Protein AF-0000000084627340 (afdb_homodimer)

Radius of gyration: 39.3 Å; Cα contacts (8 Å, |Δi|>4): 1756; chains: 2; bounding box: 66×119×95 Å

Secondary structure (DSSP, 8-state):
-----HHHHHHHHHHTTT-HHHHHHHHTT-HHHHHHHHHHHTT-GGGS---HHHHHHHHHHHHHTS-HHHHHHHHHTT-------TT----SS-GGGG--EEEHHHHHHHHTTT-SSHHHHHHHHHHHHHHHHHH-S---EEE-TT--S-GGGSTTHHHHHTT--EEEEETTS-HHHHHHHHHH-----EEEEEE--SS--HHHHHHHHH-S---EEEEEE--GGGGGGTTS--TTHHHHHHHHTTTTT--EEEEE--TT----HHHHHHTT-TT-SEEEEE----S-THHHHHHHT--BTT--EEEEE-GGGHHHHHHHHHTB-S---EEEE---S---TTHHHHHHHHHHHHHHH-TT--EEEEEEE--HHHHHHHHHHHHH-TT--EEEEEEE--S---HHHHHHHHHHHHHHHHHH--TT--EEEE-S-----HHHHHHHHHHTTTSPPEEEEE------HHHHHHHHHHHHHHHHTTSEEEEEE--GGGS--/-----HHHHHHHHHHTTT-HHHHHHHHTT-HHHHHHHHHHHTT-GGGS---HHHHHHHHHHHHHTS-HHHHHHHHHTT-------TT----SS-HHHH--EEEHHHHHHHHTTT-SSHHHHHHHHHHHHHHHHHH-S---EEE-TT--S-GGGSTTHHHHHTT--EEEEETTS-HHHHHHHHHH-----EEEEEE--SS--HHHHHHHHH-S---EEEEEE--TTHHHHTTT--TTHHHHHHHHTTTTT--EEEEE--TT----HHHHHHTT-TT-SEEEEE----S-THHHHHHHH--BTT--EEEE--GGGHHHHHHHHHTB-S---EEEE---S---TTHHHHHHHHHHHHHHH-TT--EEEEEEE--HHHHHHHHHHHHH-TT--EEEEEEE--S---HHHHHHHHHHHHHHHHHH--TT--EEEESS-----HHHHHHHHHHTTTSPPEEEEE------HHHHHHHHHHHHHHHHTTSEEEEEE--GGG---

Foldseek 3Di:
DDCPPLVRLLVVLLVCLVPVVVLVVQCPPDDSSVVNSLLSCLQAVQPDPCDPVNLQVVQQLLLVLDDPVLNVVLVVVVWDHPPPPPPDDPDPDNSLLSYQEDAPVSVLVSLVVRDVDPVSSVSVVVRSLLSSLVRHQEHAYYECEPPDDLSLPHPNSLRHLLNYAEYEYELVDALVSLQSSLVRYQAHAAYAYEYADPAARVSLLSSLLSHDAHAHYEYHYDHPCVVVVQPDDPSCQSSLVSVLVVLVRYAEYAYADDEPHPPPRVLVSVLSNQRYQYEHDEYNDDDDCVSQVSLLPHAHANHAEYEYAEQVRLQSVLSRLQSYVQNHAYYYYNNPDDCPPCQAVSLLSNLVSCLVRHQNHAYDEGEHELDPSVLVSNLSSQQRNQNHAEYEYEYDPPDPDDPVVVQVSVLSNLVSCLVRHHLNHAEYEYEDDPDYDLVSVLVSLVSQPPGAAHEYEYADPPDDPVNVVSVVVSQVVSCVVRNHVYYDHDHNVPSTD/DDCDPLVRLLVVLLVCLVPVVVLVVQCPPDDSSVVRSLLSCLQAVQPDPCDPVNLQVVQQLLLVLDDPVLNVVLVVVVWDHDPPPPPDDPDPDNSLLSYQEDAVVSVLVSLVVRDVDPVSSVSVVVRSLLSSLVRHQEHAYYECEPPDDLSLPHPNSLRHLLNYAEYEYELVDALVSLQSSLVRYQAHAAYAYEYADPAARVSLLSSLQSHDAHAHYEYHYDYPCCVVVAPDDPSCQSSLVSVLVVLVRYAEYYYADDEPHPPPRVLVSVLSNQRYQYEADHYNDDDDPVSQVSLLPHAHANHAEYEYAEQVRLQSVLSRLQSYVQNHAEYYYNRPDDCPPCQAVSLLSNLVSCLVRHQNHAYDEGEHELDPSVLVSNLSSQQRNQNHAEYEYEYDPPDPDDPVVLQVSVLSNLVSCLVRHHLNHAEYEYEPDPDYDLVSVLVSLVSQPPGAAHEYEYADPPDDPVSVVSVVVSQVVSCVVRNHVYYDHDHNVPSTD

Solvent-accessible surface area (backbone atoms only — not comparable to full-atom values): 51385 Å² total; per-residue (Å²): 129,85,82,67,52,67,69,56,49,34,53,57,47,58,71,39,59,84,39,59,69,63,48,56,56,40,46,72,70,42,71,67,42,29,68,44,40,48,47,60,58,29,26,48,66,70,80,50,88,70,46,71,70,54,31,51,51,52,39,38,56,55,57,68,68,50,54,69,67,56,50,51,53,42,43,73,72,66,39,52,63,67,76,79,47,89,75,63,70,77,72,93,59,70,58,60,49,36,22,23,48,46,44,40,59,60,49,52,58,33,45,44,72,32,32,84,49,69,65,57,36,49,55,51,48,54,52,48,51,47,49,45,28,66,42,21,71,38,31,34,35,38,32,49,43,83,62,73,65,67,59,70,57,39,72,51,19,60,65,16,42,43,53,25,29,33,41,34,39,45,43,68,52,62,36,51,55,30,45,51,42,36,74,51,32,39,47,34,27,33,42,37,39,34,40,47,41,86,54,66,42,64,11,55,32,50,31,54,59,52,36,76,44,39,27,33,42,35,41,35,55,58,45,88,64,51,72,80,56,60,82,62,74,74,55,52,48,65,48,47,55,37,48,46,75,40,19,88,49,29,29,33,44,36,40,37,50,64,46,86,51,86,61,67,54,63,40,67,42,52,55,55,36,44,51,21,32,32,43,34,44,32,42,42,74,55,86,64,64,72,47,47,57,43,49,38,68,26,57,26,53,50,25,27,34,40,35,38,44,45,47,91,38,43,60,35,49,25,34,36,42,60,34,27,59,42,50,31,28,32,39,40,52,55,56,82,77,72,80,51,94,59,40,64,63,33,34,50,48,30,51,51,30,42,44,74,33,22,58,52,26,26,34,40,40,45,59,39,52,78,43,71,68,44,54,53,51,48,36,52,27,28,58,54,24,49,50,24,25,34,40,34,42,30,64,43,74,84,62,96,62,53,71,66,54,51,44,51,45,50,52,51,52,47,51,37,47,67,74,25,47,30,78,51,35,36,35,42,32,35,58,46,76,83,65,67,54,72,65,57,50,49,53,47,54,59,69,41,57,95,45,60,40,27,30,41,38,35,43,65,71,81,58,50,72,68,57,46,52,56,47,46,52,52,51,51,55,35,35,75,72,46,38,33,68,42,79,47,82,41,56,75,84,64,68,67,129,129,88,81,66,52,66,68,55,47,34,53,56,48,58,71,40,60,85,39,57,68,62,49,56,57,41,47,72,71,44,72,68,41,28,67,43,40,47,48,59,58,30,25,47,66,70,79,49,89,70,45,72,70,54,33,51,52,52,41,38,57,53,57,67,68,50,54,69,70,56,49,52,53,43,43,74,73,66,39,53,65,66,76,78,48,91,74,64,70,76,73,92,57,69,59,60,49,35,22,24,49,47,44,39,59,60,49,52,58,33,46,43,72,31,32,85,49,68,64,58,35,50,55,51,48,52,53,49,52,46,49,46,29,65,40,22,71,38,30,33,35,38,33,50,44,85,62,74,64,67,60,69,55,38,72,50,20,61,66,15,42,43,53,25,29,33,41,33,39,45,44,68,52,64,36,50,56,31,44,50,42,37,75,52,32,38,46,34,26,33,40,37,38,33,39,47,43,85,54,68,43,64,13,56,32,50,31,54,58,51,34,74,46,39,28,34,44,36,41,36,57,58,48,90,64,48,74,79,54,65,83,71,65,79,53,52,50,64,47,46,54,36,49,46,77,40,20,88,49,29,29,33,44,36,39,37,49,64,45,86,51,85,63,66,54,64,36,68,39,53,53,55,35,43,51,21,31,31,43,34,42,31,42,42,73,54,88,64,65,72,46,47,57,44,50,40,68,26,57,27,53,50,25,27,33,40,34,37,46,45,46,92,37,42,60,36,50,26,34,35,42,61,32,27,58,40,49,30,28,33,39,42,53,56,52,84,77,70,79,52,96,58,42,65,63,33,31,50,48,30,50,50,30,41,45,73,33,22,59,52,25,26,33,40,39,46,63,40,52,79,44,72,69,44,52,53,51,47,35,52,27,28,58,54,25,48,48,24,25,34,41,33,41,31,57,44,75,84,60,94,61,53,71,66,53,52,42,52,47,49,50,51,52,47,49,38,48,67,74,25,47,31,78,51,36,35,33,40,31,33,56,53,67,84,63,68,54,71,65,56,49,49,52,47,53,60,69,42,56,94,43,58,42,28,29,40,37,34,41,68,71,78,59,52,70,68,58,46,51,58,49,47,53,53,50,50,56,35,35,75,72,46,38,34,68,41,79,45,81,40,56,75,83,63,69,66,130

InterPro domains:
  IPR032675 Leucine-rich repeat domain superfamily [G3DSA:3.80.10.10] (96-467)

Structure (mmCIF, N/CA/C/O backbone):
data_AF-0000000084627340-model_v1
#
loop_
_entity.id
_entity.type
_entity.pdbx_description
1 polymer 'F-box domain-containing protein'
#
loop_
_atom_site.group_PDB
_atom_site.id
_atom_site.type_symbol
_atom_site.label_atom_id
_atom_site.label_alt_id
_atom_site.label_comp_id
_atom_site.label_asym_id
_atom_site.label_entity_id
_atom_site.label_seq_id
_atom_site.pdbx_PDB_ins_code
_atom_site.Cartn_x
_atom_site.Cartn_y
_atom_site.Cartn_z
_atom_site.occupancy
_atom_site.B_iso_or_equiv
_atom_site.auth_seq_id
_atom_site.auth_comp_id
_atom_site.auth_asym_id
_atom_site.auth_atom_id
_atom_site.pdbx_PDB_model_num
ATOM 1 N N . MET A 1 1 ? -14.969 -56.5 9.375 1 37.97 1 MET A N 1
ATOM 2 C CA . MET A 1 1 ? -14.477 -55.25 8.812 1 37.97 1 MET A CA 1
ATOM 3 C C . MET A 1 1 ? -13.094 -54.906 9.352 1 37.97 1 MET A C 1
ATOM 5 O O . MET A 1 1 ? -12.891 -54.844 10.57 1 37.97 1 MET A O 1
ATOM 9 N N . SER A 1 2 ? -12.125 -55.188 8.633 1 42.38 2 SER A N 1
ATOM 10 C CA . SER A 1 2 ? -10.734 -55.344 9.062 1 42.38 2 SER A CA 1
ATOM 11 C C . SER A 1 2 ? -10.219 -54.094 9.781 1 42.38 2 SER A C 1
ATOM 13 O O . SER A 1 2 ? -10.539 -52.969 9.391 1 42.38 2 SER A O 1
ATOM 15 N N . LYS A 1 3 ? -9.906 -54.125 11.109 1 54.44 3 LYS A N 1
ATOM 16 C CA . LYS A 1 3 ? -9.383 -53.312 12.188 1 54.44 3 LYS A CA 1
ATOM 17 C C . LYS A 1 3 ? -8.086 -52.625 11.773 1 54.44 3 LYS A C 1
ATOM 19 O O . LYS A 1 3 ? -7 -53.156 11.961 1 54.44 3 LYS A O 1
ATOM 24 N N . LEU A 1 4 ? -8.133 -51.875 10.648 1 55.06 4 LEU A N 1
ATOM 25 C CA . LEU A 1 4 ? -6.871 -51.219 10.312 1 55.06 4 LEU A CA 1
ATOM 26 C C . LEU A 1 4 ? -6.445 -50.25 11.422 1 55.06 4 LEU A C 1
ATOM 28 O O . LEU A 1 4 ? -7.281 -49.562 12.008 1 55.06 4 LEU A O 1
ATOM 32 N N . ASN A 1 5 ? -5.27 -50.531 12.047 1 59.72 5 ASN A N 1
ATOM 33 C CA . ASN A 1 5 ? -4.695 -49.656 13.078 1 59.72 5 ASN A CA 1
ATOM 34 C C . ASN A 1 5 ? -4.652 -48.188 12.633 1 59.72 5 ASN A C 1
ATOM 36 O O . ASN A 1 5 ? -4.676 -47.906 11.43 1 59.72 5 ASN A O 1
ATOM 40 N N . LYS A 1 6 ? -4.895 -47.344 13.539 1 64.38 6 LYS A N 1
ATOM 41 C CA . LYS A 1 6 ? -4.965 -45.906 13.359 1 64.38 6 LYS A CA 1
ATOM 42 C C . LYS A 1 6 ? -3.834 -45.406 12.461 1 64.38 6 LYS A C 1
ATOM 44 O O . LYS A 1 6 ? -4.047 -44.531 11.602 1 64.38 6 LYS A O 1
ATOM 49 N N . ASP A 1 7 ? -2.725 -46 12.617 1 62.06 7 ASP A N 1
ATOM 50 C CA . ASP A 1 7 ? -1.556 -45.562 11.867 1 62.06 7 ASP A CA 1
ATOM 51 C C . ASP A 1 7 ? -1.688 -45.875 10.383 1 62.06 7 ASP A C 1
ATOM 53 O O . ASP A 1 7 ? -1.317 -45.062 9.531 1 62.06 7 ASP A O 1
ATOM 57 N N . ILE A 1 8 ? -2.166 -47.031 10.203 1 58.31 8 ILE A N 1
ATOM 58 C CA . ILE A 1 8 ? -2.322 -47.469 8.82 1 58.31 8 ILE A CA 1
ATOM 59 C C . ILE A 1 8 ? -3.406 -46.625 8.141 1 58.31 8 ILE A C 1
ATOM 61 O O . ILE A 1 8 ? -3.242 -46.219 6.996 1 58.31 8 ILE A O 1
ATOM 65 N N . LEU A 1 9 ? -4.457 -46.469 8.875 1 64 9 LEU A N 1
ATOM 66 C CA . LEU A 1 9 ? -5.551 -45.688 8.336 1 64 9 LEU A CA 1
ATOM 67 C C . LEU A 1 9 ? -5.066 -44.281 7.992 1 64 9 LEU A C 1
ATOM 69 O O . LEU A 1 9 ? -5.449 -43.719 6.961 1 64 9 LEU A O 1
ATOM 73 N N . PHE A 1 10 ? -4.219 -43.812 8.781 1 67.88 10 PHE A N 1
ATOM 74 C CA . PHE A 1 10 ? -3.691 -42.469 8.562 1 67.88 10 PHE A CA 1
ATOM 75 C C . PHE A 1 10 ? -2.912 -42.406 7.258 1 67.88 10 PHE A C 1
ATOM 77 O O . PHE A 1 10 ? -3.09 -41.469 6.469 1 67.88 10 PHE A O 1
ATOM 84 N N . VAL A 1 11 ? -2.15 -43.344 7.035 1 63.53 11 VAL A N 1
ATOM 85 C CA . VAL A 1 11 ? -1.334 -43.375 5.828 1 63.53 11 VAL A CA 1
ATOM 86 C C . VAL A 1 11 ? -2.234 -43.469 4.598 1 63.53 11 VAL A C 1
ATOM 88 O O . VAL A 1 11 ? -2.014 -42.781 3.598 1 63.53 11 VAL A O 1
ATOM 91 N N . LEU A 1 12 ? -3.184 -44.312 4.75 1 64.06 12 LEU A N 1
ATOM 92 C CA . LEU A 1 12 ? -4.105 -44.5 3.635 1 64.06 12 LEU A CA 1
ATOM 93 C C . LEU A 1 12 ? -4.859 -43.219 3.318 1 64.06 12 LEU A C 1
ATOM 95 O O . LEU A 1 12 ? -5.012 -42.875 2.152 1 64.06 12 LEU A O 1
ATOM 99 N N . PHE A 1 13 ? -5.234 -42.625 4.371 1 71.25 13 PHE A N 1
ATOM 100 C CA . PHE A 1 13 ? -6.062 -41.438 4.176 1 71.25 13 PHE A CA 1
ATOM 101 C C . PHE A 1 13 ? -5.219 -40.25 3.707 1 71.25 13 PHE A C 1
ATOM 103 O O . PHE A 1 13 ? -5.699 -39.406 2.973 1 71.25 13 PHE A O 1
ATOM 110 N N . GLU A 1 14 ? -3.963 -40.281 4.055 1 68.81 14 GLU A N 1
ATOM 111 C CA . GLU A 1 14 ? -3.057 -39.25 3.574 1 68.81 14 GLU A CA 1
ATOM 112 C C . GLU A 1 14 ? -2.865 -39.344 2.064 1 68.81 14 GLU A C 1
ATOM 114 O O . GLU A 1 14 ? -2.689 -38.312 1.396 1 68.81 14 GLU A O 1
ATOM 119 N N . GLU A 1 15 ? -2.928 -40.531 1.604 1 63.72 15 GLU A N 1
ATOM 120 C CA . GLU A 1 15 ? -2.748 -40.719 0.171 1 63.72 15 GLU A CA 1
ATOM 121 C C . GLU A 1 15 ? -3.936 -40.188 -0.622 1 63.72 15 GLU A C 1
ATOM 123 O O . GLU A 1 15 ? -3.791 -39.812 -1.784 1 63.72 15 GLU A O 1
ATOM 128 N N . ILE A 1 16 ? -5.043 -40.188 0.021 1 63.47 16 ILE A N 1
ATOM 129 C CA . ILE A 1 16 ? -6.234 -39.75 -0.705 1 63.47 16 ILE A CA 1
ATOM 130 C C . ILE A 1 16 ? -6.582 -38.312 -0.323 1 63.47 16 ILE A C 1
ATOM 132 O O . ILE A 1 16 ? -7.719 -37.875 -0.509 1 63.47 16 ILE A O 1
ATOM 136 N N . GLN A 1 17 ? -5.637 -37.688 0.239 1 66 17 GLN A N 1
ATOM 137 C CA . GLN A 1 17 ? -5.883 -36.375 0.772 1 66 17 GLN A CA 1
ATOM 138 C C . GLN A 1 17 ? -6.359 -35.406 -0.322 1 66 17 GLN A C 1
ATOM 140 O O . GLN A 1 17 ? -7.047 -34.438 -0.042 1 66 17 GLN A O 1
ATOM 145 N N . ASP A 1 18 ? -6.098 -35.812 -1.487 1 62.78 18 ASP A N 1
ATOM 146 C CA . ASP A 1 18 ? -6.465 -34.906 -2.59 1 62.78 18 ASP A CA 1
ATOM 147 C C . ASP A 1 18 ? -7.875 -35.219 -3.09 1 62.78 18 ASP A C 1
ATOM 149 O O . ASP A 1 18 ? -8.375 -34.562 -4.004 1 62.78 18 ASP A O 1
ATOM 153 N N . ASP A 1 19 ? -8.492 -36.219 -2.602 1 63.09 19 ASP A N 1
ATOM 154 C CA . ASP A 1 19 ? -9.875 -36.562 -2.924 1 63.09 19 ASP A CA 1
ATOM 155 C C . ASP A 1 19 ? -10.781 -36.375 -1.709 1 63.09 19 ASP A C 1
ATOM 157 O O . ASP A 1 19 ? -11.078 -37.344 -0.997 1 63.09 19 ASP A O 1
ATOM 161 N N . PRO A 1 20 ? -11.242 -35.188 -1.552 1 64.62 20 PRO A N 1
ATOM 162 C CA . PRO A 1 20 ? -12.023 -34.938 -0.346 1 64.62 20 PRO A CA 1
ATOM 163 C C . PRO A 1 20 ? -13.312 -35.75 -0.286 1 64.62 20 PRO A C 1
ATOM 165 O O . PRO A 1 20 ? -13.781 -36.094 0.803 1 64.62 20 PRO A O 1
ATOM 168 N N . LYS A 1 21 ? -13.82 -36.031 -1.384 1 67.12 21 LYS A N 1
ATOM 169 C CA . LYS A 1 21 ? -15.07 -36.781 -1.387 1 67.12 21 LYS A CA 1
ATOM 170 C C . LYS A 1 21 ? -14.891 -38.156 -0.723 1 67.12 21 LYS A C 1
ATOM 172 O O . LYS A 1 21 ? -15.719 -38.562 0.101 1 67.12 21 LYS A O 1
ATOM 177 N N . SER A 1 22 ? -13.82 -38.719 -1.084 1 69 22 SER A N 1
ATOM 178 C CA . SER A 1 22 ? -13.555 -40.031 -0.506 1 69 22 SER A CA 1
ATOM 179 C C . SER A 1 22 ? -13.242 -39.906 0.984 1 69 22 SER A C 1
ATOM 181 O O . SER A 1 22 ? -13.68 -40.75 1.773 1 69 22 SER A O 1
ATOM 183 N N . LEU A 1 23 ? -12.586 -38.875 1.322 1 68.38 23 LEU A N 1
ATOM 184 C CA . LEU A 1 23 ? -12.219 -38.688 2.727 1 68.38 23 LEU A CA 1
ATOM 185 C C . LEU A 1 23 ? -13.461 -38.406 3.572 1 68.38 23 LEU A C 1
ATOM 187 O O . LEU A 1 23 ? -13.57 -38.906 4.699 1 68.38 23 LEU A O 1
ATOM 191 N N . PHE A 1 24 ? -14.32 -37.688 3.008 1 68 24 PHE A N 1
ATOM 192 C CA . PHE A 1 24 ? -15.562 -37.406 3.713 1 68 24 PHE A CA 1
ATOM 193 C C . PHE A 1 24 ? -16.375 -38.656 3.939 1 68 24 PHE A C 1
ATOM 195 O O . PHE A 1 24 ? -17 -38.844 4.992 1 68 24 PHE A O 1
ATOM 202 N N . SER A 1 25 ? -16.297 -39.469 2.965 1 68.69 25 SER A N 1
ATOM 203 C CA . SER A 1 25 ? -17.031 -40.719 3.088 1 68.69 25 SER A CA 1
ATOM 204 C C . SER A 1 25 ? -16.453 -41.594 4.195 1 68.69 25 SER A C 1
ATOM 206 O O . SER A 1 25 ? -17.156 -42.406 4.797 1 68.69 25 SER A O 1
ATOM 208 N N . CYS A 1 26 ? -15.219 -41.406 4.438 1 67.69 26 CYS A N 1
ATOM 209 C CA . CYS A 1 26 ? -14.547 -42.188 5.461 1 67.69 26 CYS A CA 1
ATOM 210 C C . CYS A 1 26 ? -14.984 -41.75 6.855 1 67.69 26 CYS A C 1
ATOM 212 O O . CYS A 1 26 ? -14.859 -42.5 7.816 1 67.69 26 CYS A O 1
ATOM 214 N N . LEU A 1 27 ? -15.539 -40.5 7.004 1 66.31 27 LEU A N 1
ATOM 215 C CA . LEU A 1 27 ? -15.945 -39.969 8.297 1 66.31 27 LEU A CA 1
ATOM 216 C C . LEU A 1 27 ? -17.125 -40.75 8.859 1 66.31 27 LEU A C 1
ATOM 218 O O . LEU A 1 27 ? -17.328 -40.781 10.078 1 66.31 27 LEU A O 1
ATOM 222 N N . ILE A 1 28 ? -17.797 -41.344 7.918 1 63.56 28 ILE A N 1
ATOM 223 C CA . ILE A 1 28 ? -19.078 -41.906 8.336 1 63.56 28 ILE A CA 1
ATOM 224 C C . ILE A 1 28 ? -18.906 -43.406 8.617 1 63.56 28 ILE A C 1
ATOM 226 O O . ILE A 1 28 ? -19.891 -44.094 8.914 1 63.56 28 ILE A O 1
ATOM 230 N N . VAL A 1 29 ? -17.75 -43.906 8.562 1 62.03 29 VAL A N 1
ATOM 231 C CA . VAL A 1 29 ? -17.594 -45.344 8.719 1 62.03 29 VAL A CA 1
ATOM 232 C C . VAL A 1 29 ? -17.594 -45.719 10.203 1 62.03 29 VAL A C 1
ATOM 234 O O . VAL A 1 29 ? -18.406 -46.5 10.656 1 62.03 29 VAL A O 1
ATOM 237 N N . ASN A 1 30 ? -16.641 -45.219 10.984 1 64.38 30 ASN A N 1
ATOM 238 C CA . ASN A 1 30 ? -16.594 -45.438 12.422 1 64.38 30 ASN A CA 1
ATOM 239 C C . ASN A 1 30 ? -15.781 -44.344 13.117 1 64.38 30 ASN A C 1
ATOM 241 O O . ASN A 1 30 ? -15.305 -43.406 12.469 1 64.38 30 ASN A O 1
ATOM 245 N N . ARG A 1 31 ? -15.742 -44.5 14.438 1 65.62 31 ARG A N 1
ATOM 246 C CA . ARG A 1 31 ? -15.125 -43.438 15.258 1 65.62 31 ARG A CA 1
ATOM 247 C C . ARG A 1 31 ? -13.625 -43.344 14.969 1 65.62 31 ARG A C 1
ATOM 249 O O . ARG A 1 31 ? -13.078 -42.25 14.898 1 65.62 31 ARG A O 1
ATOM 256 N N . LEU A 1 32 ? -13.008 -44.406 14.773 1 70.06 32 LEU A N 1
ATOM 257 C CA . LEU A 1 32 ? -11.57 -44.438 14.531 1 70.06 32 LEU A CA 1
ATOM 258 C C . LEU A 1 32 ? -11.242 -43.75 13.195 1 70.06 32 LEU A C 1
ATOM 260 O O . LEU A 1 32 ? -10.266 -43 13.094 1 70.06 32 LEU A O 1
ATOM 264 N N . TRP A 1 33 ? -12.07 -44 12.25 1 67.31 33 TRP A N 1
ATOM 265 C CA . TRP A 1 33 ? -11.875 -43.406 10.938 1 67.31 33 TRP A CA 1
ATOM 266 C C . TRP A 1 33 ? -12.07 -41.906 10.984 1 67.31 33 TRP A C 1
ATOM 268 O O . TRP A 1 33 ? -11.328 -41.156 10.359 1 67.31 33 TRP A O 1
ATOM 278 N N . CYS A 1 34 ? -12.953 -41.625 11.789 1 65.62 34 CYS A N 1
ATOM 279 C CA . CYS A 1 34 ? -13.234 -40.188 11.938 1 65.62 34 CYS A CA 1
ATOM 280 C C . CYS A 1 34 ? -12.062 -39.469 12.586 1 65.62 34 CYS A C 1
ATOM 282 O O . CYS A 1 34 ? -11.609 -38.438 12.086 1 65.62 34 CYS A O 1
ATOM 284 N N . GLU A 1 35 ? -11.523 -40.094 13.555 1 73.06 35 GLU A N 1
ATOM 285 C CA . GLU A 1 35 ? -10.414 -39.5 14.289 1 73.06 35 GLU A CA 1
ATOM 286 C C . GLU A 1 35 ? -9.164 -39.375 13.414 1 73.06 35 GLU A C 1
ATOM 288 O O . GLU A 1 35 ? -8.336 -38.5 13.609 1 73.06 35 GLU A O 1
ATOM 293 N N . THR A 1 36 ? -9.141 -40.25 12.453 1 74.62 36 THR A N 1
ATOM 294 C CA . THR A 1 36 ? -7.965 -40.281 11.586 1 74.62 36 THR A CA 1
ATOM 295 C C . THR A 1 36 ? -8.156 -39.344 10.398 1 74.62 36 THR A C 1
ATOM 297 O O . THR A 1 36 ? -7.203 -38.688 9.938 1 74.62 36 THR A O 1
ATOM 300 N N . ALA A 1 37 ? -9.359 -39.25 9.953 1 73.81 37 ALA A N 1
ATOM 301 C CA . ALA A 1 37 ? -9.625 -38.5 8.719 1 73.81 37 ALA A CA 1
ATOM 302 C C . ALA A 1 37 ? -9.734 -37 8.992 1 73.81 37 ALA A C 1
ATOM 304 O O . ALA A 1 37 ? -9.344 -36.188 8.156 1 73.81 37 ALA A O 1
ATOM 305 N N . ILE A 1 38 ? -10.094 -36.688 10.172 1 73.94 38 ILE A N 1
ATOM 306 C CA . ILE A 1 38 ? -10.391 -35.312 10.477 1 73.94 38 ILE A CA 1
ATOM 307 C C . ILE A 1 38 ? -9.109 -34.469 10.438 1 73.94 38 ILE A C 1
ATOM 309 O O . ILE A 1 38 ? -9.055 -33.438 9.797 1 73.94 38 ILE A O 1
ATOM 313 N N . PRO A 1 39 ? -8.07 -35.031 10.961 1 77.12 39 PRO A N 1
ATOM 314 C CA . PRO A 1 39 ? -6.832 -34.25 10.906 1 77.12 39 PRO A CA 1
ATOM 315 C C . PRO A 1 39 ? -6.34 -34.031 9.477 1 77.12 39 PRO A C 1
ATOM 317 O O . PRO A 1 39 ? -5.77 -32.969 9.18 1 77.12 39 PRO A O 1
ATOM 320 N N . ILE A 1 40 ? -6.676 -34.875 8.664 1 78.56 40 ILE A N 1
ATOM 321 C CA . ILE A 1 40 ? -6.207 -34.75 7.285 1 78.56 40 ILE A CA 1
ATOM 322 C C . ILE A 1 40 ? -7.078 -33.781 6.516 1 78.56 40 ILE A C 1
ATOM 324 O O . ILE A 1 40 ? -6.566 -32.906 5.797 1 78.56 40 ILE A O 1
ATOM 328 N N . LEU A 1 41 ? -8.312 -33.875 6.734 1 74.62 41 LEU A N 1
ATOM 329 C CA . LEU A 1 41 ? -9.258 -33 6.035 1 74.62 41 LEU A CA 1
ATOM 330 C C . LEU A 1 41 ? -9.078 -31.547 6.465 1 74.62 41 LEU A C 1
ATOM 332 O O . LEU A 1 41 ? -9.305 -30.625 5.672 1 74.62 41 LEU A O 1
ATOM 336 N N . TRP A 1 42 ? -8.578 -31.406 7.652 1 78.81 42 TRP A N 1
ATOM 337 C CA . TRP A 1 42 ? -8.523 -30.062 8.211 1 78.81 42 TRP A CA 1
ATOM 338 C C . TRP A 1 42 ? -7.148 -29.438 8 1 78.81 42 TRP A C 1
ATOM 340 O O . TRP A 1 42 ? -6.887 -28.328 8.445 1 78.81 42 TRP A O 1
ATOM 350 N N . LYS A 1 43 ? -6.344 -30.141 7.285 1 80.75 43 LYS A N 1
ATOM 351 C CA . LYS A 1 43 ? -5.066 -29.547 6.922 1 80.75 43 LYS A CA 1
ATOM 352 C C . LYS A 1 43 ? -5.262 -28.328 6.016 1 80.75 43 LYS A C 1
ATOM 354 O O . LYS A 1 43 ? -4.535 -27.344 6.125 1 80.75 43 LYS A O 1
ATOM 359 N N . ASN A 1 44 ? -6.227 -28.391 5.188 1 80.88 44 ASN A N 1
ATOM 360 C CA . ASN A 1 44 ? -6.543 -27.281 4.297 1 80.88 44 ASN A CA 1
ATOM 361 C C . ASN A 1 44 ? -8.047 -27.125 4.105 1 80.88 44 ASN A C 1
ATOM 363 O O . ASN A 1 44 ? -8.57 -27.344 3.012 1 80.88 44 ASN A O 1
ATOM 367 N N . PRO A 1 45 ? -8.656 -26.641 5.047 1 77.19 45 PRO A N 1
ATOM 368 C CA . PRO A 1 45 ? -10.117 -26.531 4.969 1 77.19 45 PRO A CA 1
ATOM 369 C C . PRO A 1 45 ? -10.586 -25.453 3.994 1 77.19 45 PRO A C 1
ATOM 371 O O . PRO A 1 45 ? -11.758 -25.422 3.609 1 77.19 45 PRO A O 1
ATOM 374 N N . TRP A 1 46 ? -9.656 -24.609 3.494 1 78.38 46 TRP A N 1
ATOM 375 C CA . TRP A 1 46 ? -10.008 -23.453 2.678 1 78.38 46 TRP A CA 1
ATOM 376 C C . TRP A 1 46 ? -10.164 -23.844 1.214 1 78.38 46 TRP A C 1
ATOM 378 O O . TRP A 1 46 ? -10.656 -23.062 0.402 1 78.38 46 TRP A O 1
ATOM 388 N N . ARG A 1 47 ? -9.656 -24.891 0.833 1 70.5 47 ARG A N 1
ATOM 389 C CA . ARG A 1 47 ? -9.555 -25.297 -0.565 1 70.5 47 ARG A CA 1
ATOM 390 C C . ARG A 1 47 ? -10.93 -25.656 -1.126 1 70.5 47 ARG A C 1
ATOM 392 O O . ARG A 1 47 ? -11.133 -25.641 -2.342 1 70.5 47 ARG A O 1
ATOM 399 N N . TYR A 1 48 ? -11.836 -25.812 -0.192 1 61.19 48 TYR A N 1
ATOM 400 C CA . TYR A 1 48 ? -13.125 -26.312 -0.639 1 61.19 48 TYR A CA 1
ATOM 401 C C . TYR A 1 48 ? -14.07 -25.172 -0.976 1 61.19 48 TYR A C 1
ATOM 403 O O . TYR A 1 48 ? -13.867 -24.047 -0.532 1 61.19 48 TYR A O 1
ATOM 411 N N . ASN A 1 49 ? -14.891 -25.453 -2.051 1 62.72 49 ASN A N 1
ATOM 412 C CA . ASN A 1 49 ? -15.93 -24.484 -2.381 1 62.72 49 ASN A CA 1
ATOM 413 C C . ASN A 1 49 ? -16.75 -24.109 -1.156 1 62.72 49 ASN A C 1
ATOM 415 O O . ASN A 1 49 ? -17.5 -24.938 -0.627 1 62.72 49 ASN A O 1
ATOM 419 N N . ILE A 1 50 ? -16.359 -23.047 -0.66 1 66.44 50 ILE A N 1
ATOM 420 C CA . ILE A 1 50 ? -16.984 -22.625 0.585 1 66.44 50 ILE A CA 1
ATOM 421 C C . ILE A 1 50 ? -18.312 -21.922 0.282 1 66.44 50 ILE A C 1
ATOM 423 O O . ILE A 1 50 ? -18.328 -20.797 -0.219 1 66.44 50 ILE A O 1
ATOM 427 N N . ASN A 1 51 ? -19.328 -22.797 0.293 1 71.81 51 ASN A N 1
ATOM 428 C CA . ASN A 1 51 ? -20.656 -22.203 0.211 1 71.81 51 ASN A CA 1
ATOM 429 C C . ASN A 1 51 ? -21.031 -21.484 1.5 1 71.81 51 ASN A C 1
ATOM 431 O O . ASN A 1 51 ? -20.219 -21.375 2.418 1 71.81 51 ASN A O 1
ATOM 435 N N . TYR A 1 52 ? -22.141 -20.938 1.511 1 72.75 52 TYR A N 1
ATOM 436 C CA . TYR A 1 52 ? -22.562 -20.109 2.631 1 72.75 52 TYR A CA 1
ATOM 437 C C . TYR A 1 52 ? -22.625 -20.906 3.92 1 72.75 52 TYR A C 1
ATOM 439 O O . TYR A 1 52 ? -22.203 -20.438 4.98 1 72.75 52 TYR A O 1
ATOM 447 N N . ARG A 1 53 ? -23.156 -22.125 3.857 1 72.31 53 ARG A N 1
ATOM 448 C CA . ARG A 1 53 ? -23.281 -22.953 5.051 1 72.31 53 ARG A CA 1
ATOM 449 C C . ARG A 1 53 ? -21.906 -23.297 5.617 1 72.31 53 ARG A C 1
ATOM 451 O O . ARG A 1 53 ? -21.688 -23.234 6.828 1 72.31 53 ARG A O 1
ATOM 458 N N . SER A 1 54 ? -21.047 -23.641 4.703 1 78.19 54 SER A N 1
ATOM 459 C CA . SER A 1 54 ? -19.703 -23.984 5.137 1 78.19 54 SER A CA 1
ATOM 460 C C . SER A 1 54 ? -19 -22.781 5.754 1 78.19 54 SER A C 1
ATOM 462 O O . SER A 1 54 ? -18.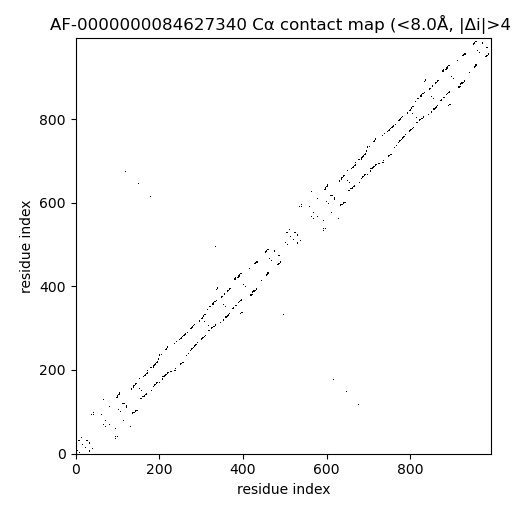25 -22.906 6.727 1 78.19 54 SER A O 1
ATOM 464 N N . LYS A 1 55 ? -19.359 -21.672 5.27 1 83.06 55 LYS A N 1
ATOM 465 C CA . LYS A 1 55 ? -18.75 -20.453 5.789 1 83.06 55 LYS A CA 1
ATOM 466 C C . LYS A 1 55 ? -19.172 -20.203 7.234 1 83.06 55 LYS A C 1
ATOM 468 O O . LYS A 1 55 ? -18.328 -19.859 8.078 1 83.06 55 LYS A O 1
ATOM 473 N N . ASN A 1 56 ? -20.391 -20.438 7.469 1 81.88 56 ASN A N 1
ATOM 474 C CA . ASN A 1 56 ? -20.906 -20.219 8.812 1 81.88 56 ASN A CA 1
ATOM 475 C C . ASN A 1 56 ? -20.312 -21.219 9.812 1 81.88 56 ASN A C 1
ATOM 477 O O . ASN A 1 56 ? -20.031 -20.859 10.961 1 81.88 56 ASN A O 1
ATOM 481 N N . PHE A 1 57 ? -20.172 -22.359 9.305 1 82.62 57 PHE A N 1
ATOM 482 C CA . PHE A 1 57 ? -19.609 -23.391 10.172 1 82.62 57 PHE A CA 1
ATOM 483 C C . PHE A 1 57 ? -18.172 -23.062 10.539 1 82.62 57 PHE A C 1
ATOM 485 O O . PHE A 1 57 ? -17.781 -23.172 11.703 1 82.62 57 PHE A O 1
ATOM 492 N N . LEU A 1 58 ? -17.453 -22.672 9.555 1 86.06 58 LEU A N 1
ATOM 493 C CA . LEU A 1 58 ? -16.062 -22.328 9.805 1 86.06 58 LEU A CA 1
ATOM 494 C C . LEU A 1 58 ? -15.969 -21.109 10.719 1 86.06 58 LEU A C 1
ATOM 496 O O . LEU A 1 58 ? -15.117 -21.078 11.617 1 86.06 58 LEU A O 1
ATOM 500 N N . PHE A 1 59 ? -16.859 -20.172 10.516 1 90.69 59 PHE A N 1
ATOM 501 C CA . PHE A 1 59 ? -16.891 -18.984 11.359 1 90.69 59 PHE A CA 1
ATOM 502 C C . PHE A 1 59 ? -17.188 -19.359 12.812 1 90.69 59 PHE A C 1
ATOM 504 O O . PHE A 1 59 ? -16.562 -18.828 13.734 1 90.69 59 PHE A O 1
ATOM 511 N N . ASN A 1 60 ? -18.031 -20.328 12.961 1 86.12 60 ASN A N 1
ATOM 512 C CA . ASN A 1 60 ? -18.375 -20.781 14.297 1 86.12 60 ASN A CA 1
ATOM 513 C C . ASN A 1 60 ? -17.203 -21.469 14.984 1 86.12 60 ASN A C 1
ATOM 515 O O . ASN A 1 60 ? -16.953 -21.234 16.172 1 86.12 60 ASN A O 1
ATOM 519 N N . ILE A 1 61 ? -16.516 -22.25 14.242 1 86.5 61 ILE A N 1
ATOM 520 C CA . ILE A 1 61 ? -15.359 -22.953 14.797 1 86.5 61 ILE A CA 1
ATOM 521 C C . ILE A 1 61 ? -14.312 -21.938 15.258 1 86.5 61 ILE A C 1
ATOM 523 O O . ILE A 1 61 ? -13.75 -22.078 16.344 1 86.5 61 ILE A O 1
ATOM 527 N N . ILE A 1 62 ? -14.109 -20.922 14.492 1 91.44 62 ILE A N 1
ATOM 528 C CA . ILE A 1 62 ? -13.094 -19.922 14.797 1 91.44 62 ILE A CA 1
ATOM 529 C C . ILE A 1 62 ? -13.516 -19.109 16.016 1 91.44 62 ILE A C 1
ATOM 531 O O . ILE A 1 62 ? -12.734 -18.953 16.969 1 91.44 62 ILE A O 1
ATOM 535 N N . THR A 1 63 ? -14.758 -18.688 16.031 1 91.25 63 THR A N 1
ATOM 536 C CA . THR A 1 63 ? -15.211 -17.797 17.078 1 91.25 63 THR A CA 1
ATOM 537 C C . THR A 1 63 ? -15.32 -18.531 18.406 1 91.25 63 THR A C 1
ATOM 539 O O . THR A 1 63 ? -15.094 -17.938 19.469 1 91.25 63 THR A O 1
ATOM 542 N N . LEU A 1 64 ? -15.625 -19.797 18.344 1 88.12 64 LEU A N 1
ATOM 543 C CA . LEU A 1 64 ? -15.719 -20.578 19.562 1 88.12 64 LEU A CA 1
ATOM 544 C C . LEU A 1 64 ? -14.336 -20.812 20.156 1 88.12 64 LEU A C 1
ATOM 546 O O . LEU A 1 64 ? -14.211 -21.094 21.359 1 88.12 64 LEU A O 1
ATOM 550 N N . SER A 1 65 ? -13.359 -20.719 19.344 1 90.88 65 SER A N 1
ATOM 551 C CA . SER A 1 65 ? -12 -20.984 19.797 1 90.88 65 SER A CA 1
ATOM 552 C C . SER A 1 65 ? -11.398 -19.75 20.469 1 90.88 65 SER A C 1
ATOM 554 O O . SER A 1 65 ? -10.328 -19.844 21.078 1 90.88 65 SER A O 1
ATOM 556 N N . PHE A 1 66 ? -12.102 -18.625 20.406 1 93.5 66 PHE A N 1
ATOM 557 C CA . PHE A 1 66 ? -11.617 -17.422 21.062 1 93.5 66 PHE A CA 1
ATOM 558 C C . PHE A 1 66 ? -11.742 -17.516 22.578 1 93.5 66 PHE A C 1
ATOM 560 O O . PHE A 1 66 ? -12.625 -18.219 23.078 1 93.5 66 PHE A O 1
ATOM 567 N N . SER A 1 67 ? -10.891 -16.859 23.312 1 93.25 67 SER A N 1
ATOM 568 C CA . SER A 1 67 ? -11.047 -16.703 24.75 1 93.25 67 SER A CA 1
ATOM 569 C C . SER A 1 67 ? -12.227 -15.797 25.094 1 93.25 67 SER A C 1
ATOM 571 O O . SER A 1 67 ? -12.695 -15.039 24.234 1 93.25 67 SER A O 1
ATOM 573 N N . ASP A 1 68 ? -12.648 -15.844 26.281 1 92.62 68 ASP A N 1
ATOM 574 C CA . ASP A 1 68 ? -13.789 -15.039 26.703 1 92.62 68 ASP A CA 1
ATOM 575 C C . ASP A 1 68 ? -13.469 -13.555 26.641 1 92.62 68 ASP A C 1
ATOM 577 O O . ASP A 1 68 ? -14.328 -12.742 26.297 1 92.62 68 ASP A O 1
ATOM 581 N N . ASP A 1 69 ? -12.297 -13.219 26.953 1 94.81 69 ASP A N 1
ATOM 582 C CA . ASP A 1 69 ? -11.891 -11.82 26.906 1 94.81 69 ASP A CA 1
ATOM 583 C C . ASP A 1 69 ? -11.992 -11.258 25.5 1 94.81 69 ASP A C 1
ATOM 585 O O . ASP A 1 69 ? -12.461 -10.133 25.297 1 94.81 69 ASP A O 1
ATOM 589 N N . ILE A 1 70 ? -11.562 -12.031 24.562 1 95.56 70 ILE A N 1
ATOM 590 C CA . ILE A 1 70 ? -11.586 -11.602 23.172 1 95.56 70 ILE A CA 1
ATOM 591 C C . ILE A 1 70 ? -13.031 -11.508 22.688 1 95.56 70 ILE A C 1
ATOM 593 O O . ILE A 1 70 ? -13.398 -10.562 21.969 1 95.56 70 ILE A O 1
ATOM 597 N N . LYS A 1 71 ? -13.859 -12.469 23.078 1 94.31 71 LYS A N 1
ATOM 598 C CA . LYS A 1 71 ? -15.266 -12.453 22.703 1 94.31 71 LYS A CA 1
ATOM 599 C C . LYS A 1 71 ? -15.961 -11.195 23.219 1 94.31 71 LYS A C 1
ATOM 601 O O . LYS A 1 71 ? -16.719 -10.547 22.5 1 94.31 71 LYS A O 1
ATOM 606 N N . ASP A 1 72 ? -15.672 -10.914 24.453 1 94.81 72 ASP A N 1
ATOM 607 C CA . ASP A 1 72 ? -16.266 -9.734 25.062 1 94.81 72 ASP A CA 1
ATOM 608 C C . ASP A 1 72 ? -15.82 -8.461 24.344 1 94.81 72 ASP A C 1
ATOM 610 O O . ASP A 1 72 ? -16.625 -7.574 24.078 1 94.81 72 ASP A O 1
ATOM 614 N N . PHE A 1 73 ? -14.594 -8.422 24.094 1 94.94 73 PHE A N 1
ATOM 615 C CA . PHE A 1 73 ? -14.039 -7.262 23.406 1 94.94 73 PHE A CA 1
ATOM 616 C C . PHE A 1 73 ? -14.703 -7.062 22.047 1 94.94 73 PHE A C 1
ATOM 618 O O . PHE A 1 73 ? -15.148 -5.957 21.734 1 94.94 73 PHE A O 1
ATOM 625 N N . LEU A 1 74 ? -14.773 -8.07 21.25 1 95.88 74 LEU A N 1
ATOM 626 C CA . LEU A 1 74 ? -15.328 -7.988 19.906 1 95.88 74 LEU A CA 1
ATOM 627 C C . LEU A 1 74 ? -16.812 -7.668 19.938 1 95.88 74 LEU A C 1
ATOM 629 O O . LEU A 1 74 ? -17.312 -6.887 19.125 1 95.88 74 LEU A O 1
ATOM 633 N N . SER A 1 75 ? -17.469 -8.266 20.922 1 94.06 75 SER A N 1
ATOM 634 C CA . SER A 1 75 ? -18.906 -8.008 21.047 1 94.06 75 SER A CA 1
ATOM 635 C C . SER A 1 75 ? -19.172 -6.543 21.406 1 94.06 75 SER A C 1
ATOM 637 O O . SER A 1 75 ? -20.141 -5.953 20.938 1 94.06 75 SER A O 1
ATOM 639 N N . ARG A 1 76 ? -18.328 -6.016 22.203 1 93.81 76 ARG A N 1
ATOM 640 C CA . ARG A 1 76 ? -18.469 -4.617 22.578 1 93.81 76 ARG A CA 1
ATOM 641 C C . ARG A 1 76 ? -18.297 -3.693 21.391 1 93.81 76 ARG A C 1
ATOM 643 O O . ARG A 1 76 ? -18.828 -2.584 21.359 1 93.81 76 ARG A O 1
ATOM 650 N N . GLN A 1 77 ? -17.562 -4.168 20.406 1 92.75 77 GLN A N 1
ATOM 651 C CA . GLN A 1 77 ? -17.344 -3.375 19.203 1 92.75 77 GLN A CA 1
ATOM 652 C C . GLN A 1 77 ? -18.5 -3.531 18.219 1 92.75 77 GLN A C 1
ATOM 654 O O . GLN A 1 77 ? -18.5 -2.92 17.141 1 92.75 77 GLN A O 1
ATOM 659 N N . GLY A 1 78 ? -19.422 -4.387 18.547 1 91.75 78 GLY A N 1
ATOM 660 C CA . GLY A 1 78 ? -20.594 -4.566 17.688 1 91.75 78 GLY A CA 1
ATOM 661 C C . GLY A 1 78 ? -20.438 -5.711 16.703 1 91.75 78 GLY A C 1
ATOM 662 O O . GLY A 1 78 ? -21.188 -5.805 15.734 1 91.75 78 GLY A O 1
ATOM 663 N N . ILE A 1 79 ? -19.438 -6.512 16.891 1 94.88 79 ILE A N 1
ATOM 664 C CA . ILE A 1 79 ? -19.234 -7.66 16.016 1 94.88 79 ILE A CA 1
ATOM 665 C C . ILE A 1 79 ? -20.109 -8.828 16.469 1 94.88 79 ILE A C 1
ATOM 667 O O . ILE A 1 79 ? -20.141 -9.164 17.656 1 94.88 79 ILE A O 1
ATOM 671 N N . LYS A 1 80 ? -20.812 -9.391 15.57 1 91.62 80 LYS A N 1
ATOM 672 C CA . LYS A 1 80 ? -21.703 -10.5 15.867 1 91.62 80 LYS A CA 1
ATOM 673 C C . LYS A 1 80 ? -20.969 -11.828 15.836 1 91.62 80 LYS A C 1
ATOM 675 O O . LYS A 1 80 ? -20.516 -12.273 14.781 1 91.62 80 LYS A O 1
ATOM 680 N N . LEU A 1 81 ? -20.859 -12.32 16.969 1 89.75 81 LEU A N 1
ATOM 681 C CA . LEU A 1 81 ? -20.203 -13.625 17.078 1 89.75 81 LEU A CA 1
ATOM 682 C C . LEU A 1 81 ? -21.25 -14.742 17.141 1 89.75 81 LEU A C 1
ATOM 684 O O . LEU A 1 81 ? -22.438 -14.477 17.297 1 89.75 81 LEU A O 1
ATOM 688 N N . SER A 1 82 ? -20.891 -15.859 16.672 1 74.75 82 SER A N 1
ATOM 689 C CA . SER A 1 82 ? -21.812 -17 16.688 1 74.75 82 SER A CA 1
ATOM 690 C C . SER A 1 82 ? -22.438 -17.188 18.062 1 74.75 82 SER A C 1
ATOM 692 O O . SER A 1 82 ? -21.75 -17.062 19.078 1 74.75 82 SER A O 1
ATOM 694 N N . PRO A 1 83 ? -23.859 -17.062 18.047 1 59.5 83 PRO A N 1
ATOM 695 C CA . PRO A 1 83 ? -24.547 -17.266 19.328 1 59.5 83 PRO A CA 1
ATOM 696 C C . PRO A 1 83 ? -24.031 -18.5 20.078 1 59.5 83 PRO A C 1
ATOM 698 O O . PRO A 1 83 ? -23.688 -19.5 19.453 1 59.5 83 PRO A O 1
ATOM 701 N N . VAL A 1 84 ? -23.359 -18.203 21.188 1 53.38 84 VAL A N 1
ATOM 702 C CA . VAL A 1 84 ? -23.062 -19.328 22.062 1 53.38 84 VAL A CA 1
ATOM 703 C C . VAL A 1 84 ? -24.312 -20.156 22.266 1 53.38 84 VAL A C 1
ATOM 705 O O . VAL A 1 84 ? -25.203 -19.781 23.031 1 53.38 84 VAL A O 1
ATOM 708 N N . SER A 1 85 ? -25.031 -20.359 21.344 1 46.25 85 SER A N 1
ATOM 709 C CA . SER A 1 85 ? -26.203 -21.156 21.719 1 46.25 85 SER A CA 1
ATOM 710 C C . SER A 1 85 ? -25.797 -22.344 22.578 1 46.25 85 SER A C 1
ATOM 712 O O . SER A 1 85 ? -24.703 -22.906 22.422 1 46.25 85 SER A O 1
ATOM 714 N N . HIS A 1 86 ? -26.312 -22.391 23.766 1 46.5 86 HIS A N 1
ATOM 715 C CA . HIS A 1 86 ? -26.281 -23.5 24.719 1 46.5 86 HIS A CA 1
ATOM 716 C C . HIS A 1 86 ? -26.156 -24.828 24 1 46.5 86 HIS A C 1
ATOM 718 O O . HIS A 1 86 ? -25.875 -25.859 24.625 1 46.5 86 HIS A O 1
ATOM 724 N N . SER A 1 87 ? -26.672 -24.875 22.828 1 43.16 87 SER A N 1
ATOM 725 C CA . SER A 1 87 ? -26.75 -26.203 22.219 1 43.16 87 SER A CA 1
ATOM 726 C C . SER A 1 87 ? -25.453 -26.562 21.516 1 43.16 87 SER A C 1
ATOM 728 O O . SER A 1 87 ? -25.375 -27.578 20.812 1 43.16 87 SER A O 1
ATOM 730 N N . TYR A 1 88 ? -24.609 -25.641 21.422 1 50.81 88 TYR A N 1
ATOM 731 C CA . TYR A 1 88 ? -23.484 -26.078 20.578 1 50.81 88 TYR A CA 1
ATOM 732 C C . TYR A 1 88 ? -22.531 -26.953 21.375 1 50.81 88 TYR A C 1
ATOM 734 O O . TYR A 1 88 ? -22.062 -26.578 22.453 1 50.81 88 TYR A O 1
ATOM 742 N N . ARG A 1 89 ? -22.703 -28.188 21.219 1 53.12 89 ARG A N 1
ATOM 743 C CA . ARG A 1 89 ? -21.828 -29.234 21.734 1 53.12 89 ARG A CA 1
ATOM 744 C C . ARG A 1 89 ? -20.359 -28.859 21.516 1 53.12 89 ARG A C 1
ATOM 746 O O . ARG A 1 89 ? -19.984 -28.312 20.484 1 53.12 89 ARG A O 1
ATOM 753 N N . PRO A 1 90 ? -19.578 -28.781 22.562 1 62.03 90 PRO A N 1
ATOM 754 C CA . PRO A 1 90 ? -18.125 -28.594 22.453 1 62.03 90 PRO A CA 1
ATOM 755 C C . PRO A 1 90 ? -17.516 -29.375 21.297 1 62.03 90 PRO A C 1
ATOM 757 O O . PRO A 1 90 ? -18 -30.469 20.953 1 62.03 90 PRO A O 1
ATOM 760 N N . PHE A 1 91 ? -16.656 -28.703 20.578 1 71.25 91 PHE A N 1
ATOM 761 C CA . PHE A 1 91 ? -16.016 -29.391 19.469 1 71.25 91 PHE A CA 1
ATOM 762 C C . PHE A 1 91 ? -15.258 -30.625 19.953 1 71.25 91 PHE A C 1
ATOM 764 O O . PHE A 1 91 ? -14.609 -30.594 21 1 71.25 91 PHE A O 1
ATOM 771 N N . LEU A 1 92 ? -15.547 -31.688 19.25 1 71.81 92 LEU A N 1
ATOM 772 C CA . LEU A 1 92 ? -14.922 -32.969 19.594 1 71.81 92 LEU A CA 1
ATOM 773 C C . LEU A 1 92 ? -13.406 -32.906 19.422 1 71.81 92 LEU A C 1
ATOM 775 O O . LEU A 1 92 ? -12.664 -33.625 20.078 1 71.81 92 LEU A O 1
ATOM 779 N N . PHE A 1 93 ? -13.031 -32 18.469 1 79.06 93 PHE A N 1
ATOM 780 C CA . PHE A 1 93 ? -11.609 -31.906 18.172 1 79.06 93 PHE A CA 1
ATOM 781 C C . PHE A 1 93 ? -11.156 -30.453 18.172 1 79.06 93 PHE A C 1
ATOM 783 O O . PHE A 1 93 ? -11.984 -29.547 18.109 1 79.06 93 PHE A O 1
ATOM 790 N N . ASP A 1 94 ? -9.883 -30.328 18.406 1 85.44 94 ASP A N 1
ATOM 791 C CA . ASP A 1 94 ? -9.258 -29.016 18.172 1 85.44 94 ASP A CA 1
ATOM 792 C C . ASP A 1 94 ? -8.922 -28.828 16.703 1 85.44 94 ASP A C 1
ATOM 794 O O . ASP A 1 94 ? -7.758 -28.906 16.312 1 85.44 94 ASP A O 1
ATOM 798 N N . TYR A 1 95 ? -9.938 -28.547 15.945 1 84.56 95 TYR A N 1
ATOM 799 C CA . TYR A 1 95 ? -9.883 -28.531 14.484 1 84.56 95 TYR A CA 1
ATOM 800 C C . TYR A 1 95 ? -8.758 -27.625 13.992 1 84.56 95 TYR A C 1
ATOM 802 O O . TYR A 1 95 ? -8.023 -27.984 13.07 1 84.56 95 TYR A O 1
ATOM 810 N N . LEU A 1 96 ? -8.578 -26.484 14.586 1 89.56 96 LEU A N 1
ATOM 811 C CA . LEU A 1 96 ? -7.613 -25.5 14.117 1 89.56 96 LEU A CA 1
ATOM 812 C C . LEU A 1 96 ? -6.188 -26 14.305 1 89.56 96 LEU A C 1
ATOM 814 O O . LEU A 1 96 ? -5.285 -25.625 13.555 1 89.56 96 LEU A O 1
ATOM 818 N N . SER A 1 97 ? -6.023 -26.891 15.227 1 90.81 97 SER A N 1
ATOM 819 C CA . SER A 1 97 ? -4.688 -27.422 15.484 1 90.81 97 SER A CA 1
ATOM 820 C C . SER A 1 97 ? -4.215 -28.312 14.344 1 90.81 97 SER A C 1
ATOM 822 O O . SER A 1 97 ? -3.018 -28.562 14.195 1 90.81 97 SER A O 1
ATOM 824 N N . PHE A 1 98 ? -5.18 -28.781 13.508 1 89 98 PHE A N 1
ATOM 825 C CA . PHE A 1 98 ? -4.84 -29.656 12.398 1 89 98 PHE A CA 1
ATOM 826 C C . PHE A 1 98 ? -4.551 -28.844 11.141 1 89 98 PHE A C 1
ATOM 828 O O . PHE A 1 98 ? -3.988 -29.375 10.172 1 89 98 PHE A O 1
ATOM 835 N N . CYS A 1 99 ? -4.898 -27.594 11.188 1 91.62 99 CYS A N 1
ATOM 836 C CA . CYS A 1 99 ? -4.793 -26.766 10 1 91.62 99 CYS A CA 1
ATOM 837 C C . CYS A 1 99 ? -3.338 -26.453 9.672 1 91.62 99 CYS A C 1
ATOM 839 O O . CYS A 1 99 ? -2.537 -26.188 10.578 1 91.62 99 CYS A O 1
ATOM 841 N N . ARG A 1 100 ? -3.053 -26.531 8.375 1 94.19 100 ARG A N 1
ATOM 842 C CA . ARG A 1 100 ? -1.699 -26.234 7.914 1 94.19 100 ARG A CA 1
ATOM 843 C C . ARG A 1 100 ? -1.716 -25.219 6.777 1 94.19 100 ARG A C 1
ATOM 845 O O . ARG A 1 100 ? -0.7 -25.016 6.109 1 94.19 100 ARG A O 1
ATOM 852 N N . SER A 1 101 ? -2.828 -24.672 6.551 1 94.56 101 SER A N 1
ATOM 853 C CA . SER A 1 101 ? -2.973 -23.75 5.434 1 94.56 101 SER A CA 1
ATOM 854 C C . SER A 1 101 ? -3.805 -22.531 5.828 1 94.56 101 SER A C 1
ATOM 856 O O . SER A 1 101 ? -4.633 -22.609 6.738 1 94.56 101 SER A O 1
ATOM 858 N N . MET A 1 102 ? -3.498 -21.469 5.191 1 94.56 102 MET A N 1
ATOM 859 C CA . MET A 1 102 ? -4.254 -20.234 5.352 1 94.56 102 MET A CA 1
ATOM 860 C C . MET A 1 102 ? -4.516 -19.578 4 1 94.56 102 MET A C 1
ATOM 862 O O . MET A 1 102 ? -3.594 -19.391 3.207 1 94.56 102 MET A O 1
ATOM 866 N N . ASN A 1 103 ? -5.715 -19.344 3.701 1 94.44 103 ASN A N 1
ATOM 867 C CA . ASN A 1 103 ? -6.145 -18.578 2.537 1 94.44 103 ASN A CA 1
ATOM 868 C C . ASN A 1 103 ? -6.859 -17.297 2.943 1 94.44 103 ASN A C 1
ATOM 870 O O . ASN A 1 103 ? -8.039 -17.328 3.312 1 94.44 103 ASN A O 1
ATOM 874 N N . VAL A 1 104 ? -6.211 -16.203 2.809 1 95.38 104 VAL A N 1
ATOM 875 C CA . VAL A 1 104 ? -6.66 -14.93 3.357 1 95.38 104 VAL A CA 1
ATOM 876 C C . VAL A 1 104 ? -7.961 -14.5 2.678 1 95.38 104 VAL A C 1
ATOM 878 O O . VAL A 1 104 ? -8.852 -13.945 3.324 1 95.38 104 VAL A O 1
ATOM 881 N N . ASN A 1 105 ? -8.133 -14.727 1.382 1 92.5 105 ASN A N 1
ATOM 882 C CA . ASN A 1 105 ? -9.359 -14.359 0.684 1 92.5 105 ASN A CA 1
ATOM 883 C C . ASN A 1 105 ? -10.57 -15.094 1.26 1 92.5 105 ASN A C 1
ATOM 885 O O . ASN A 1 105 ? -11.609 -14.477 1.518 1 92.5 105 ASN A O 1
ATOM 889 N N . VAL A 1 106 ? -10.367 -16.344 1.478 1 92.19 106 VAL A N 1
ATOM 890 C CA . VAL A 1 106 ? -11.445 -17.156 2.027 1 92.19 106 VAL A CA 1
ATOM 891 C C . VAL A 1 106 ? -11.734 -16.719 3.465 1 92.19 106 VAL A C 1
ATOM 893 O O . VAL A 1 106 ? -12.898 -16.594 3.859 1 92.19 106 VAL A O 1
ATOM 896 N N . ILE A 1 107 ? -10.711 -16.516 4.219 1 92.88 107 ILE A N 1
ATOM 897 C CA . ILE A 1 107 ? -10.859 -16.094 5.613 1 92.88 107 ILE A CA 1
ATOM 898 C C . ILE A 1 107 ? -11.602 -14.766 5.676 1 92.88 107 ILE A C 1
ATOM 900 O O . ILE A 1 107 ? -12.461 -14.57 6.535 1 92.88 107 ILE A O 1
ATOM 904 N N . ASN A 1 108 ? -11.266 -13.844 4.793 1 93.38 108 ASN A N 1
ATOM 905 C CA . ASN A 1 108 ? -11.953 -12.562 4.746 1 93.38 108 ASN A CA 1
ATOM 906 C C . ASN A 1 108 ? -13.438 -12.734 4.453 1 93.38 108 ASN A C 1
ATOM 908 O O . ASN A 1 108 ? -14.273 -11.992 4.984 1 93.38 108 ASN A O 1
ATOM 912 N N . GLU A 1 109 ? -13.734 -13.703 3.629 1 91.44 109 GLU A N 1
ATOM 913 C CA . GLU A 1 109 ? -15.133 -14 3.361 1 91.44 109 GLU A CA 1
ATOM 914 C C . GLU A 1 109 ? -15.836 -14.516 4.613 1 91.44 109 GLU A C 1
ATOM 916 O O . GLU A 1 109 ? -16.984 -14.148 4.883 1 91.44 109 GLU A O 1
ATOM 921 N N . ILE A 1 110 ? -15.172 -15.312 5.316 1 90.44 110 ILE A N 1
ATOM 922 C CA . ILE A 1 110 ? -15.719 -15.875 6.551 1 90.44 110 ILE A CA 1
ATOM 923 C C . ILE A 1 110 ? -15.914 -14.758 7.578 1 90.44 110 ILE A C 1
ATOM 925 O O . ILE A 1 110 ? -16.953 -14.688 8.234 1 90.44 110 ILE A O 1
ATOM 929 N N . ILE A 1 111 ? -14.945 -13.898 7.715 1 92.25 111 ILE A N 1
ATOM 930 C CA . ILE A 1 111 ? -14.938 -12.812 8.688 1 92.25 111 ILE A CA 1
ATOM 931 C C . ILE A 1 111 ? -16.094 -11.852 8.391 1 92.25 111 ILE A C 1
ATOM 933 O O . ILE A 1 111 ? -16.672 -11.258 9.312 1 92.25 111 ILE A O 1
ATOM 937 N N . SER A 1 112 ? -16.531 -11.781 7.164 1 92.06 112 SER A N 1
ATOM 938 C CA . SER A 1 112 ? -17.594 -10.867 6.77 1 92.06 112 SER A CA 1
ATOM 939 C C . SER A 1 112 ? -18.922 -11.273 7.395 1 92.06 112 SER A C 1
ATOM 941 O O . SER A 1 112 ? -19.859 -10.477 7.434 1 92.06 112 SER A O 1
ATOM 943 N N . ILE A 1 113 ? -19 -12.469 7.879 1 89.94 113 ILE A N 1
ATOM 944 C CA . ILE A 1 113 ? -20.188 -12.945 8.578 1 89.94 113 ILE A CA 1
ATOM 945 C C . ILE A 1 113 ? -20.375 -12.148 9.867 1 89.94 113 ILE A C 1
ATOM 947 O O . ILE A 1 113 ? -21.516 -11.844 10.25 1 89.94 113 ILE A O 1
ATOM 951 N N . GLY A 1 114 ? -19.297 -11.805 10.461 1 91.38 114 GLY A N 1
ATOM 952 C CA . GLY A 1 114 ? -19.359 -11.109 11.742 1 91.38 114 GLY A CA 1
ATOM 953 C C . GLY A 1 114 ? -19.719 -9.641 11.609 1 91.38 114 GLY A C 1
ATOM 954 O O . GLY A 1 114 ? -20.344 -9.07 12.492 1 91.38 114 GLY A O 1
ATOM 955 N N . SER A 1 115 ? -19.219 -9.039 10.562 1 93.88 115 SER A N 1
ATOM 956 C CA . SER A 1 115 ? -19.484 -7.613 10.359 1 93.88 115 SER A CA 1
ATOM 957 C C . SER A 1 115 ? -19.188 -7.199 8.922 1 93.88 115 SER A C 1
ATOM 959 O O . SER A 1 115 ? -18.281 -7.73 8.289 1 93.88 115 SER A O 1
ATOM 961 N N . CYS A 1 116 ? -19.906 -6.25 8.477 1 91.5 116 CYS A N 1
ATOM 962 C CA . CYS A 1 116 ? -19.672 -5.695 7.145 1 91.5 116 CYS A CA 1
ATOM 963 C C . CYS A 1 116 ? -18.797 -4.445 7.219 1 91.5 116 CYS A C 1
ATOM 965 O O . CYS A 1 116 ? -18.312 -3.959 6.195 1 91.5 116 CYS A O 1
ATOM 967 N N . LEU A 1 117 ? -18.578 -3.916 8.414 1 94 117 LEU A N 1
ATOM 968 C CA . LEU A 1 117 ? -17.781 -2.711 8.578 1 94 117 LEU A CA 1
ATOM 969 C C . LEU A 1 117 ? -16.297 -3.033 8.469 1 94 117 LEU A C 1
ATOM 971 O O . LEU A 1 117 ? -15.797 -3.953 9.125 1 94 117 LEU A O 1
ATOM 975 N N . ALA A 1 118 ? -15.594 -2.246 7.684 1 94.94 118 ALA A N 1
ATOM 976 C CA . ALA A 1 118 ? -14.18 -2.504 7.387 1 94.94 118 ALA A CA 1
ATOM 977 C C . ALA A 1 118 ? -13.352 -2.521 8.664 1 94.94 118 ALA A C 1
ATOM 979 O O . ALA A 1 118 ? -12.492 -3.389 8.844 1 94.94 118 ALA A O 1
ATOM 980 N N . TYR A 1 119 ? -13.602 -1.637 9.562 1 96.69 119 TYR A N 1
ATOM 981 C CA . TYR A 1 119 ? -12.852 -1.557 10.812 1 96.69 119 TYR A CA 1
ATOM 982 C C . TYR A 1 119 ? -13.086 -2.799 11.664 1 96.69 119 TYR A C 1
ATOM 984 O O . TYR A 1 119 ? -12.141 -3.357 12.227 1 96.69 119 TYR A O 1
ATOM 992 N N . ASN A 1 120 ? -14.289 -3.186 11.836 1 96.94 120 ASN A N 1
ATOM 993 C CA . ASN A 1 120 ? -14.617 -4.383 12.594 1 96.94 120 ASN A CA 1
ATOM 994 C C . ASN A 1 120 ? -13.977 -5.629 11.992 1 96.94 120 ASN A C 1
ATOM 996 O O . ASN A 1 120 ? -13.531 -6.52 12.711 1 96.94 120 ASN A O 1
ATOM 1000 N N . GLN A 1 121 ? -14.008 -5.656 10.648 1 96.88 121 GLN A N 1
ATOM 1001 C CA . GLN A 1 121 ? -13.352 -6.773 9.977 1 96.88 121 GLN A CA 1
ATOM 1002 C C . GLN A 1 121 ? -11.859 -6.801 10.289 1 96.88 121 GLN A C 1
ATOM 1004 O O . GLN A 1 121 ? -11.289 -7.867 10.523 1 96.88 121 GLN A O 1
ATOM 1009 N N . PHE A 1 122 ? -11.289 -5.652 10.32 1 97.88 122 PHE A N 1
ATOM 1010 C CA . PHE A 1 122 ? -9.875 -5.547 10.664 1 97.88 122 PHE A CA 1
ATOM 1011 C C . PHE A 1 122 ? -9.617 -6.105 12.055 1 97.88 122 PHE A C 1
ATOM 1013 O O . PHE A 1 122 ? -8.672 -6.871 12.258 1 97.88 122 PHE A O 1
ATOM 1020 N N . LEU A 1 123 ? -10.391 -5.695 12.992 1 97.25 123 LEU A N 1
ATOM 1021 C CA . LEU A 1 123 ? -10.242 -6.164 14.367 1 97.25 123 LEU A CA 1
ATOM 1022 C C . LEU A 1 123 ? -10.398 -7.676 14.445 1 97.25 123 LEU A C 1
ATOM 1024 O O . LEU A 1 123 ? -9.617 -8.352 15.117 1 97.25 123 LEU A O 1
ATOM 1028 N N . LEU A 1 124 ? -11.43 -8.141 13.781 1 96.88 124 LEU A N 1
ATOM 1029 C CA . LEU A 1 124 ? -11.68 -9.578 13.781 1 96.88 124 LEU A CA 1
ATOM 1030 C C . LEU A 1 124 ? -10.531 -10.336 13.125 1 96.88 124 LEU A C 1
ATOM 1032 O O . LEU A 1 124 ? -10.117 -11.391 13.609 1 96.88 124 LEU A O 1
ATOM 1036 N N . GLN A 1 125 ? -10.031 -9.836 11.992 1 97.44 125 GLN A N 1
ATOM 1037 C CA . GLN A 1 125 ? -8.883 -10.438 11.328 1 97.44 125 GLN A CA 1
ATOM 1038 C C . GLN A 1 125 ? -7.691 -10.547 12.273 1 97.44 125 GLN A C 1
ATOM 1040 O O . GLN A 1 125 ? -7.016 -11.578 12.312 1 97.44 125 GLN A O 1
ATOM 1045 N N . GLN A 1 126 ? -7.457 -9.461 12.945 1 97.25 126 GLN A N 1
ATOM 1046 C CA . GLN A 1 126 ? -6.344 -9.438 13.883 1 97.25 126 GLN A CA 1
ATOM 1047 C C . GLN A 1 126 ? -6.438 -10.594 14.875 1 97.25 126 GLN A C 1
ATOM 1049 O O . GLN A 1 126 ? -5.453 -11.305 15.102 1 97.25 126 GLN A O 1
ATOM 1054 N N . GLU A 1 127 ? -7.586 -10.797 15.445 1 97 127 GLU A N 1
ATOM 1055 C CA . GLU A 1 127 ? -7.777 -11.852 16.453 1 97 127 GLU A CA 1
ATOM 1056 C C . GLU A 1 127 ? -7.715 -13.234 15.805 1 97 127 GLU A C 1
ATOM 1058 O O . GLU A 1 127 ? -7.207 -14.18 16.406 1 97 127 GLU A O 1
ATOM 1063 N N . VAL A 1 128 ? -8.211 -13.344 14.594 1 96.69 128 VAL A N 1
ATOM 1064 C CA . VAL A 1 128 ? -8.188 -14.617 13.875 1 96.69 128 VAL A CA 1
ATOM 1065 C C . VAL A 1 128 ? -6.746 -15.016 13.578 1 96.69 128 VAL A C 1
ATOM 1067 O O . VAL A 1 128 ? -6.348 -16.156 13.836 1 96.69 128 VAL A O 1
ATOM 1070 N N . TYR A 1 129 ? -5.965 -14.078 13.055 1 97.06 129 TYR A N 1
ATOM 1071 C CA . TYR A 1 129 ? -4.574 -14.391 12.742 1 97.06 129 TYR A CA 1
ATOM 1072 C C . TYR A 1 129 ? -3.787 -14.711 14.008 1 97.06 129 TYR A C 1
ATOM 1074 O O . TYR A 1 129 ? -2.955 -15.625 14.008 1 97.06 129 TYR A O 1
ATOM 1082 N N . ASN A 1 130 ? -4.07 -13.953 15.055 1 96.56 130 ASN A N 1
ATOM 1083 C CA . ASN A 1 130 ? -3.428 -14.25 16.328 1 96.56 130 ASN A CA 1
ATOM 1084 C C . ASN A 1 130 ? -3.754 -15.664 16.797 1 96.56 130 ASN A C 1
ATOM 1086 O O . ASN A 1 130 ? -2.871 -16.391 17.266 1 96.56 130 ASN A O 1
ATOM 1090 N N . LEU A 1 131 ? -5.004 -16.031 16.703 1 96.31 131 LEU A N 1
ATOM 1091 C CA . LEU A 1 131 ? -5.457 -17.375 17.062 1 96.31 131 LEU A CA 1
ATOM 1092 C C . LEU A 1 131 ? -4.773 -18.422 16.203 1 96.31 131 LEU A C 1
ATOM 1094 O O . LEU A 1 131 ? -4.293 -19.438 16.703 1 96.31 131 LEU A O 1
ATOM 1098 N N . PHE A 1 132 ? -4.719 -18.219 14.891 1 96.19 132 PHE A N 1
ATOM 1099 C CA . PHE A 1 132 ? -4.125 -19.172 13.953 1 96.19 132 PHE A CA 1
ATOM 1100 C C . PHE A 1 132 ? -2.648 -19.375 14.266 1 96.19 132 PHE A C 1
ATOM 1102 O O . PHE A 1 132 ? -2.172 -20.516 14.305 1 96.19 132 PHE A O 1
ATOM 1109 N N . MET A 1 133 ? -1.938 -18.297 14.539 1 95.31 133 MET A N 1
ATOM 1110 C CA . MET A 1 133 ? -0.513 -18.406 14.836 1 95.31 133 MET A CA 1
ATOM 1111 C C . MET A 1 133 ? -0.28 -19.219 16.109 1 95.31 133 MET A C 1
ATOM 1113 O O . MET A 1 133 ? 0.733 -19.906 16.219 1 95.31 133 MET A O 1
ATOM 1117 N N . ARG A 1 134 ? -1.148 -19.156 16.969 1 93.44 134 ARG A N 1
ATOM 1118 C CA . ARG A 1 134 ? -1.021 -19.875 18.234 1 93.44 134 ARG A CA 1
ATOM 1119 C C . ARG A 1 134 ? -1.435 -21.344 18.078 1 93.44 134 ARG A C 1
ATOM 1121 O O . ARG A 1 134 ? -0.844 -22.219 18.703 1 93.44 134 ARG A O 1
ATOM 1128 N N . LYS A 1 135 ? -2.422 -21.578 17.281 1 92.5 135 LYS A N 1
ATOM 1129 C CA . LYS A 1 135 ? -3.041 -22.891 17.219 1 92.5 135 LYS A CA 1
ATOM 1130 C C . LYS A 1 135 ? -2.379 -23.766 16.141 1 92.5 135 LYS A C 1
ATOM 1132 O O . LYS A 1 135 ? -2.334 -24.984 16.281 1 92.5 135 LYS A O 1
ATOM 1137 N N . PHE A 1 136 ? -1.919 -23.078 15.055 1 92.81 136 PHE A N 1
ATOM 1138 C CA . PHE A 1 136 ? -1.294 -23.859 13.992 1 92.81 136 PHE A CA 1
ATOM 1139 C C . PHE A 1 136 ? 0.072 -24.375 14.438 1 92.81 136 PHE A C 1
ATOM 1141 O O . PHE A 1 136 ? 0.935 -23.594 14.836 1 92.81 136 PHE A O 1
ATOM 1148 N N . SER A 1 137 ? 0.292 -25.656 14.445 1 86.44 137 SER A N 1
ATOM 1149 C CA . SER A 1 137 ? 1.604 -26.203 14.773 1 86.44 137 SER A CA 1
ATOM 1150 C C . SER A 1 137 ? 2.646 -25.797 13.734 1 86.44 137 SER A C 1
ATOM 1152 O O . SER A 1 137 ? 3.783 -25.484 14.078 1 86.44 137 SER A O 1
ATOM 1154 N N . GLU A 1 138 ? 2.203 -25.844 12.516 1 92.12 138 GLU A N 1
ATOM 1155 C CA . GLU A 1 138 ? 3.018 -25.422 11.375 1 92.12 138 GLU A CA 1
ATOM 1156 C C . GLU A 1 138 ? 2.146 -24.906 10.234 1 92.12 138 GLU A C 1
ATOM 1158 O O . GLU A 1 138 ? 1.059 -25.438 9.992 1 92.12 138 GLU A O 1
ATOM 1163 N N . LEU A 1 139 ? 2.57 -23.938 9.602 1 95.44 139 LEU A N 1
ATOM 1164 C CA . LEU A 1 139 ? 1.903 -23.422 8.414 1 95.44 139 LEU A CA 1
ATOM 1165 C C . LEU A 1 139 ? 2.682 -23.781 7.156 1 95.44 139 LEU A C 1
ATOM 1167 O O . LEU A 1 139 ? 3.83 -23.359 6.984 1 95.44 139 LEU A O 1
ATOM 1171 N N . LYS A 1 140 ? 2.068 -24.531 6.301 1 95.94 140 LYS A N 1
ATOM 1172 C CA . LYS A 1 140 ? 2.764 -25.031 5.113 1 95.94 140 LYS A CA 1
ATOM 1173 C C . LYS A 1 140 ? 2.322 -24.266 3.865 1 95.94 140 LYS A C 1
ATOM 1175 O O . LYS A 1 140 ? 3.104 -24.094 2.928 1 95.94 140 LYS A O 1
ATOM 1180 N N . TYR A 1 141 ? 1.106 -23.891 3.824 1 95.94 141 TYR A N 1
ATOM 1181 C CA . TYR A 1 141 ? 0.534 -23.234 2.658 1 95.94 141 TYR A CA 1
ATOM 1182 C C . TYR A 1 141 ? -0.089 -21.891 3.039 1 95.94 141 TYR A C 1
ATOM 1184 O O . TYR A 1 141 ? -0.952 -21.828 3.918 1 95.94 141 TYR A O 1
ATOM 1192 N N . LEU A 1 142 ? 0.294 -20.828 2.385 1 97.31 142 LEU A N 1
ATOM 1193 C CA . LEU A 1 142 ? -0.223 -19.5 2.678 1 97.31 142 LEU A CA 1
ATOM 1194 C C . LEU A 1 142 ? -0.607 -18.766 1.393 1 97.31 142 LEU A C 1
ATOM 1196 O O . LEU A 1 142 ? 0.213 -18.641 0.483 1 97.31 142 LEU A O 1
ATOM 1200 N N . ASP A 1 143 ? -1.796 -18.469 1.215 1 96.69 143 ASP A N 1
ATOM 1201 C CA . ASP A 1 143 ? -2.271 -17.516 0.213 1 96.69 143 ASP A CA 1
ATOM 1202 C C . ASP A 1 143 ? -2.586 -16.172 0.845 1 96.69 143 ASP A C 1
ATOM 1204 O O . ASP A 1 143 ? -3.586 -16.031 1.55 1 96.69 143 ASP A O 1
ATOM 1208 N N . MET A 1 144 ? -1.763 -15.195 0.652 1 97.12 144 MET A N 1
ATOM 1209 C CA . MET A 1 144 ? -1.898 -13.938 1.386 1 97.12 144 MET A CA 1
ATOM 1210 C C . MET A 1 144 ? -2.328 -12.812 0.456 1 97.12 144 MET A C 1
ATOM 1212 O O . MET A 1 144 ? -2.002 -11.648 0.694 1 97.12 144 MET A O 1
ATOM 1216 N N . ARG A 1 145 ? -3.152 -13.312 -0.549 1 91.5 145 ARG A N 1
ATOM 1217 C CA . ARG A 1 145 ? -3.686 -12.273 -1.424 1 91.5 145 ARG A CA 1
ATOM 1218 C C . ARG A 1 145 ? -4.68 -11.391 -0.681 1 91.5 145 ARG A C 1
ATOM 1220 O O . ARG A 1 145 ? -5.555 -11.891 0.03 1 91.5 145 ARG A O 1
ATOM 1227 N N . SER A 1 146 ? -4.512 -10.125 -0.351 1 90.56 146 SER A N 1
ATOM 1228 C CA . SER A 1 146 ? -5.402 -9.133 0.247 1 90.56 146 SER A CA 1
ATOM 1229 C C . SER A 1 146 ? -5.129 -8.977 1.739 1 90.56 146 SER A C 1
ATOM 1231 O O . SER A 1 146 ? -6.02 -8.586 2.5 1 90.56 146 SER A O 1
ATOM 1233 N N . ILE A 1 147 ? -4.078 -9.461 2.178 1 94.69 147 ILE A N 1
ATOM 1234 C CA . ILE A 1 147 ? -3.736 -9.422 3.596 1 94.69 147 ILE A CA 1
ATOM 1235 C C . ILE A 1 147 ? -3.582 -7.969 4.047 1 94.69 147 ILE A C 1
ATOM 1237 O O . ILE A 1 147 ? -3.059 -7.137 3.303 1 94.69 147 ILE A O 1
ATOM 1241 N N . GLU A 1 148 ? -4.062 -7.695 5.242 1 95.81 148 GLU A N 1
ATOM 1242 C CA . GLU A 1 148 ? -4.012 -6.332 5.766 1 95.81 148 GLU A CA 1
ATOM 1243 C C . GLU A 1 148 ? -3.135 -6.25 7.016 1 95.81 148 GLU A C 1
ATOM 1245 O O . GLU A 1 148 ? -2.926 -5.168 7.562 1 95.81 148 GLU A O 1
ATOM 1250 N N . HIS A 1 149 ? -2.652 -7.414 7.469 1 97.88 149 HIS A N 1
ATOM 1251 C CA . HIS A 1 149 ? -1.861 -7.48 8.695 1 97.88 149 HIS A CA 1
ATOM 1252 C C . HIS A 1 149 ? -0.459 -8.016 8.414 1 97.88 149 HIS A C 1
ATOM 1254 O O . HIS A 1 149 ? -0.292 -8.969 7.652 1 97.88 149 HIS A O 1
ATOM 1260 N N . GLN A 1 150 ? 0.499 -7.34 8.93 1 97.69 150 GLN A N 1
ATOM 1261 C CA . GLN A 1 150 ? 1.838 -7.918 8.938 1 97.69 150 GLN A CA 1
ATOM 1262 C C . GLN A 1 150 ? 1.938 -9.055 9.953 1 97.69 150 GLN A C 1
ATOM 1264 O O . GLN A 1 150 ? 2.385 -8.852 11.078 1 97.69 150 GLN A O 1
ATOM 1269 N N . ILE A 1 151 ? 1.649 -10.219 9.5 1 96.81 151 ILE A N 1
ATOM 1270 C CA . ILE A 1 151 ? 1.365 -11.359 10.367 1 96.81 151 ILE A CA 1
ATOM 1271 C C . ILE A 1 151 ? 2.645 -11.805 11.062 1 96.81 151 ILE A C 1
ATOM 1273 O O . ILE A 1 151 ? 2.594 -12.516 12.07 1 96.81 151 ILE A O 1
ATOM 1277 N N . PHE A 1 152 ? 3.838 -11.43 10.555 1 96.75 152 PHE A N 1
ATOM 1278 C CA . PHE A 1 152 ? 5.094 -11.867 11.148 1 96.75 152 PHE A CA 1
ATOM 1279 C C . PHE A 1 152 ? 5.332 -11.18 12.484 1 96.75 152 PHE A C 1
ATOM 1281 O O . PHE A 1 152 ? 6.262 -11.523 13.219 1 96.75 152 PHE A O 1
ATOM 1288 N N . TYR A 1 153 ? 4.5 -10.242 12.883 1 96.31 153 TYR A N 1
ATOM 1289 C CA . TYR A 1 153 ? 4.656 -9.57 14.164 1 96.31 153 TYR A CA 1
ATOM 1290 C C . TYR A 1 153 ? 3.873 -10.289 15.258 1 96.31 153 TYR A C 1
ATOM 1292 O O . TYR A 1 153 ? 4.07 -10.023 16.453 1 96.31 153 TYR A O 1
ATOM 1300 N N . PHE A 1 154 ? 2.949 -11.148 14.883 1 95.88 154 PHE A N 1
ATOM 1301 C CA . PHE A 1 154 ? 2.156 -11.844 15.891 1 95.88 154 PHE A CA 1
ATOM 1302 C C . PHE A 1 154 ? 3.037 -12.75 16.75 1 95.88 154 PHE A C 1
ATOM 1304 O O . PHE A 1 154 ? 4.051 -13.266 16.266 1 95.88 154 PHE A O 1
ATOM 1311 N N . PRO A 1 155 ? 2.516 -12.938 17.969 1 92.44 155 PRO A N 1
ATOM 1312 C CA . PRO A 1 155 ? 3.254 -13.906 18.781 1 92.44 155 PRO A CA 1
ATOM 1313 C C . PRO A 1 155 ? 3.285 -15.297 18.172 1 92.44 155 PRO A C 1
ATOM 1315 O O . PRO A 1 155 ? 2.283 -15.758 17.609 1 92.44 155 PRO A O 1
ATOM 1318 N N . ARG A 1 156 ? 4.336 -15.961 18.109 1 93.25 156 ARG A N 1
ATOM 1319 C CA . ARG A 1 156 ? 4.57 -17.328 17.641 1 93.25 156 ARG A CA 1
ATOM 1320 C C . ARG A 1 156 ? 4.578 -17.391 16.125 1 93.25 156 ARG A C 1
ATOM 1322 O O . ARG A 1 156 ? 4.543 -18.484 15.539 1 93.25 156 ARG A O 1
ATOM 1329 N N . ALA A 1 157 ? 4.543 -16.219 15.492 1 94.62 157 ALA A N 1
ATOM 1330 C CA . ALA A 1 157 ? 4.562 -16.172 14.031 1 94.62 157 ALA A CA 1
ATOM 1331 C C . ALA A 1 157 ? 5.836 -16.828 13.484 1 94.62 157 ALA A C 1
ATOM 1333 O O . ALA A 1 157 ? 5.789 -17.562 12.492 1 94.62 157 ALA A O 1
ATOM 1334 N N . MET A 1 158 ? 6.945 -16.562 14.195 1 94.12 158 MET A N 1
ATOM 1335 C CA . MET A 1 158 ? 8.219 -17.094 13.734 1 94.12 158 MET A CA 1
ATOM 1336 C C . MET A 1 158 ? 8.18 -18.609 13.664 1 94.12 158 MET A C 1
ATOM 1338 O O . MET A 1 158 ? 8.578 -19.203 12.656 1 94.12 158 MET A O 1
ATOM 1342 N N . ALA A 1 159 ? 7.637 -19.219 14.664 1 93.94 159 ALA A N 1
ATOM 1343 C CA . ALA A 1 159 ? 7.562 -20.672 14.734 1 93.94 159 ALA A CA 1
ATOM 1344 C C . ALA A 1 159 ? 6.578 -21.219 13.703 1 93.94 159 ALA A C 1
ATOM 1346 O O . ALA A 1 159 ? 6.82 -22.266 13.102 1 93.94 159 ALA A O 1
ATOM 1347 N N . CYS A 1 160 ? 5.535 -20.562 13.477 1 95.31 160 CYS A N 1
ATOM 1348 C CA . CYS A 1 160 ? 4.473 -21 12.586 1 95.31 160 CYS A CA 1
ATOM 1349 C C . CYS A 1 160 ? 4.887 -20.844 11.125 1 95.31 160 CYS A C 1
ATOM 1351 O O . CYS A 1 160 ? 4.648 -21.734 10.305 1 95.31 160 CYS A O 1
ATOM 1353 N N . LEU A 1 161 ? 5.59 -19.781 10.758 1 96.56 161 LEU A N 1
ATOM 1354 C CA . LEU A 1 161 ? 5.875 -19.406 9.375 1 96.56 161 LEU A CA 1
ATOM 1355 C C . LEU A 1 161 ? 7.164 -20.062 8.891 1 96.56 161 LEU A C 1
ATOM 1357 O O . LEU A 1 161 ? 7.414 -20.141 7.688 1 96.56 161 LEU A O 1
ATOM 1361 N N . ASP A 1 162 ? 7.957 -20.516 9.852 1 96.19 162 ASP A N 1
ATOM 1362 C CA . ASP A 1 162 ? 9.25 -21.094 9.508 1 96.19 162 ASP A CA 1
ATOM 1363 C C . ASP A 1 162 ? 9.078 -22.344 8.625 1 96.19 162 ASP A C 1
ATOM 1365 O O . ASP A 1 162 ? 9.992 -22.703 7.879 1 96.19 162 ASP A O 1
ATOM 1369 N N . SER A 1 163 ? 7.891 -22.953 8.633 1 95.81 163 SER A N 1
ATOM 1370 C CA . SER A 1 163 ? 7.648 -24.203 7.906 1 95.81 163 SER A CA 1
ATOM 1371 C C . SER A 1 163 ? 6.938 -23.938 6.586 1 95.81 163 SER A C 1
ATOM 1373 O O . SER A 1 163 ? 6.52 -24.875 5.902 1 95.81 163 SER A O 1
ATOM 1375 N N . LEU A 1 164 ? 6.848 -22.766 6.172 1 97.44 164 LEU A N 1
ATOM 1376 C CA . LEU A 1 164 ? 6.082 -22.406 4.98 1 97.44 164 LEU A CA 1
ATOM 1377 C C . LEU A 1 164 ? 6.715 -23.016 3.732 1 97.44 164 LEU A C 1
ATOM 1379 O O . LEU A 1 164 ? 7.906 -22.828 3.482 1 97.44 164 LEU A O 1
ATOM 1383 N N . CYS A 1 165 ? 5.879 -23.719 2.934 1 97.56 165 CYS A N 1
ATOM 1384 C CA . CYS A 1 165 ? 6.355 -24.422 1.749 1 97.56 165 CYS A CA 1
ATOM 1385 C C . CYS A 1 165 ? 5.797 -23.797 0.478 1 97.56 165 CYS A C 1
ATOM 1387 O O . CYS A 1 165 ? 6.441 -23.828 -0.572 1 97.56 165 CYS A O 1
ATOM 1389 N N . GLU A 1 166 ? 4.621 -23.375 0.583 1 98.19 166 GLU A N 1
ATOM 1390 C CA . GLU A 1 166 ? 3.959 -22.766 -0.567 1 98.19 166 GLU A CA 1
ATOM 1391 C C . GLU A 1 166 ? 3.418 -21.375 -0.226 1 98.19 166 GLU A C 1
ATOM 1393 O O . GLU A 1 166 ? 2.77 -21.203 0.806 1 98.19 166 GLU A O 1
ATOM 1398 N N . LEU A 1 167 ? 3.715 -20.422 -1.056 1 98.56 167 LEU A N 1
ATOM 1399 C CA . LEU A 1 167 ? 3.236 -19.062 -0.868 1 98.56 167 LEU A CA 1
ATOM 1400 C C . LEU A 1 167 ? 2.596 -18.516 -2.145 1 98.56 167 LEU A C 1
ATOM 1402 O O . LEU A 1 167 ? 3.189 -18.594 -3.223 1 98.56 167 LEU A O 1
ATOM 1406 N N . THR A 1 168 ? 1.418 -18.125 -2.09 1 98 168 THR A N 1
ATOM 1407 C CA . THR A 1 168 ? 0.735 -17.375 -3.137 1 98 168 THR A CA 1
ATOM 1408 C C . THR A 1 168 ? 0.556 -15.914 -2.727 1 98 168 THR A C 1
ATOM 1410 O O . THR A 1 168 ? 0.067 -15.625 -1.632 1 98 168 THR A O 1
ATOM 1413 N N . CYS A 1 169 ? 0.967 -14.992 -3.531 1 97.75 169 CYS A N 1
ATOM 1414 C CA . CYS A 1 169 ? 0.903 -13.586 -3.148 1 97.75 169 CYS A CA 1
ATOM 1415 C C . CYS A 1 169 ? 0.611 -12.703 -4.355 1 97.75 169 CYS A C 1
ATOM 1417 O O . CYS A 1 169 ? 0.436 -13.203 -5.469 1 97.75 169 CYS A O 1
ATOM 1419 N N . ASP A 1 170 ? 0.469 -11.414 -4.031 1 94.56 170 ASP A N 1
ATOM 1420 C CA . ASP A 1 170 ? 0.137 -10.375 -5 1 94.56 170 ASP A CA 1
ATOM 1421 C C . ASP A 1 170 ? 1.119 -9.211 -4.91 1 94.56 170 ASP A C 1
ATOM 1423 O O . ASP A 1 170 ? 1.514 -8.805 -3.814 1 94.56 170 ASP A O 1
ATOM 1427 N N . THR A 1 171 ? 1.553 -8.625 -6.125 1 93.56 171 THR A N 1
ATOM 1428 C CA . THR A 1 171 ? 2.586 -7.59 -6.137 1 93.56 171 THR A CA 1
ATOM 1429 C C . THR A 1 171 ? 2.027 -6.262 -5.633 1 93.56 171 THR A C 1
ATOM 1431 O O . THR A 1 171 ? 2.785 -5.332 -5.348 1 93.56 171 THR A O 1
ATOM 1434 N N . SER A 1 172 ? 0.723 -6.125 -5.492 1 90.88 172 SER A N 1
ATOM 1435 C CA . SER A 1 172 ? 0.119 -4.895 -4.996 1 90.88 172 SER A CA 1
ATOM 1436 C C . SER A 1 172 ? 0.326 -4.742 -3.494 1 90.88 172 SER A C 1
ATOM 1438 O O . SER A 1 172 ? 0.152 -3.65 -2.947 1 90.88 172 SER A O 1
ATOM 1440 N N . ILE A 1 173 ? 0.697 -5.836 -2.822 1 94.19 173 ILE A N 1
ATOM 1441 C CA . ILE A 1 173 ? 0.981 -5.809 -1.392 1 94.19 173 ILE A CA 1
ATOM 1442 C C . ILE A 1 173 ? 2.287 -5.059 -1.14 1 94.19 173 ILE A C 1
ATOM 1444 O O . ILE A 1 173 ? 3.25 -5.207 -1.896 1 94.19 173 ILE A O 1
ATOM 1448 N N . ASP A 1 174 ? 2.314 -4.324 -0.065 1 94 174 ASP A N 1
ATOM 1449 C CA . ASP A 1 174 ? 3.498 -3.541 0.273 1 94 174 ASP A CA 1
ATOM 1450 C C . ASP A 1 174 ? 4.723 -4.438 0.435 1 94 174 ASP A C 1
ATOM 1452 O O . ASP A 1 174 ? 4.633 -5.527 1.004 1 94 174 ASP A O 1
ATOM 1456 N N . SER A 1 175 ? 5.91 -3.996 -0.007 1 96.62 175 SER A N 1
ATOM 1457 C CA . SER A 1 175 ? 7.156 -4.758 0.04 1 96.62 175 SER A CA 1
ATOM 1458 C C . SER A 1 175 ? 7.5 -5.168 1.468 1 96.62 175 SER A C 1
ATOM 1460 O O . SER A 1 175 ? 8.125 -6.207 1.688 1 96.62 175 SER A O 1
ATOM 1462 N N . SER A 1 176 ? 7.07 -4.352 2.471 1 96.69 176 SER A N 1
ATOM 1463 C CA . SER A 1 176 ? 7.41 -4.598 3.869 1 96.69 176 SER A CA 1
ATOM 1464 C C . SER A 1 176 ? 6.863 -5.938 4.344 1 96.69 176 SER A C 1
ATOM 1466 O O . SER A 1 176 ? 7.473 -6.602 5.184 1 96.69 176 SER A O 1
ATOM 1468 N N . TYR A 1 177 ? 5.723 -6.375 3.801 1 97.62 177 TYR A N 1
ATOM 1469 C CA . TYR A 1 177 ? 5.152 -7.668 4.152 1 97.62 177 TYR A CA 1
ATOM 1470 C C . TYR A 1 177 ? 6.09 -8.805 3.76 1 97.62 177 TYR A C 1
ATOM 1472 O O . TYR A 1 177 ? 6.262 -9.766 4.516 1 97.62 177 TYR A O 1
ATOM 1480 N N . PHE A 1 178 ? 6.715 -8.609 2.641 1 98.44 178 PHE A N 1
ATOM 1481 C CA . PHE A 1 178 ? 7.578 -9.656 2.115 1 98.44 178 PHE A CA 1
ATOM 1482 C C . PHE A 1 178 ? 8.945 -9.617 2.785 1 98.44 178 PHE A C 1
ATOM 1484 O O . PHE A 1 178 ? 9.578 -10.656 2.975 1 98.44 178 PHE A O 1
ATOM 1491 N N . TYR A 1 179 ? 9.406 -8.414 3.164 1 98.19 179 TYR A N 1
ATOM 1492 C CA . TYR A 1 179 ? 10.641 -8.328 3.93 1 98.19 179 TYR A CA 1
ATOM 1493 C C . TYR A 1 179 ? 10.523 -9.086 5.246 1 98.19 179 TYR A C 1
ATOM 1495 O O . TYR A 1 179 ? 11.438 -9.812 5.637 1 98.19 179 TYR A O 1
ATOM 1503 N N . GLY A 1 180 ? 9.359 -8.859 5.848 1 97.75 180 GLY A N 1
ATOM 1504 C CA . GLY A 1 180 ? 9.125 -9.586 7.086 1 97.75 180 GLY A CA 1
ATOM 1505 C C . GLY A 1 180 ? 9.125 -11.086 6.906 1 97.75 180 GLY A C 1
ATOM 1506 O O . GLY A 1 180 ? 9.695 -11.82 7.723 1 97.75 180 GLY A O 1
ATOM 1507 N N . LEU A 1 181 ? 8.5 -11.555 5.863 1 98.19 181 LEU A N 1
ATOM 1508 C CA . LEU A 1 181 ? 8.469 -12.984 5.574 1 98.19 181 LEU A CA 1
ATOM 1509 C C . LEU A 1 181 ? 9.859 -13.5 5.23 1 98.19 181 LEU A C 1
ATOM 1511 O O . LEU A 1 181 ? 10.227 -14.609 5.621 1 98.19 181 LEU A O 1
ATOM 1515 N N . ALA A 1 182 ? 10.625 -12.688 4.453 1 97.88 182 ALA A N 1
ATOM 1516 C CA . ALA A 1 182 ? 11.961 -13.086 4.012 1 97.88 182 ALA A CA 1
ATOM 1517 C C . ALA A 1 182 ? 12.875 -13.336 5.207 1 97.88 182 ALA A C 1
ATOM 1519 O O . ALA A 1 182 ? 13.805 -14.148 5.125 1 97.88 182 ALA A O 1
ATOM 1520 N N . ARG A 1 183 ? 12.602 -12.656 6.32 1 95.81 183 ARG A N 1
ATOM 1521 C CA . ARG A 1 183 ? 13.398 -12.828 7.531 1 95.81 183 ARG A CA 1
ATOM 1522 C C . ARG A 1 183 ? 13.156 -14.195 8.156 1 95.81 183 ARG A C 1
ATOM 1524 O O . ARG A 1 183 ? 14.055 -14.773 8.766 1 95.81 183 ARG A O 1
ATOM 1531 N N . ILE A 1 184 ? 11.992 -14.742 7.91 1 96.5 184 ILE A N 1
ATOM 1532 C CA . ILE A 1 184 ? 11.57 -15.93 8.641 1 96.5 184 ILE A CA 1
ATOM 1533 C C . ILE A 1 184 ? 11.562 -17.141 7.711 1 96.5 184 ILE A C 1
ATOM 1535 O O . ILE A 1 184 ? 12.031 -18.219 8.078 1 96.5 184 ILE A O 1
ATOM 1539 N N . CYS A 1 185 ? 11.055 -16.953 6.512 1 97.56 185 CYS A N 1
ATOM 1540 C CA . CYS A 1 185 ? 10.773 -18.062 5.598 1 97.56 185 CYS A CA 1
ATOM 1541 C C . CYS A 1 185 ? 11.906 -18.234 4.59 1 97.56 185 CYS A C 1
ATOM 1543 O O . CYS A 1 185 ? 12.117 -17.375 3.732 1 97.56 185 CYS A O 1
ATOM 1545 N N . ASN A 1 186 ? 12.578 -19.328 4.605 1 97.19 186 ASN A N 1
ATOM 1546 C CA . ASN A 1 186 ? 13.633 -19.594 3.639 1 97.19 186 ASN A CA 1
ATOM 1547 C C . ASN A 1 186 ? 13.508 -20.984 3.035 1 97.19 186 ASN A C 1
ATOM 1549 O O . ASN A 1 186 ? 14.445 -21.484 2.422 1 97.19 186 ASN A O 1
ATOM 1553 N N . LYS A 1 187 ? 12.289 -21.609 3.26 1 97.25 187 LYS A N 1
ATOM 1554 C CA . LYS A 1 187 ? 12.102 -22.984 2.816 1 97.25 187 LYS A CA 1
ATOM 1555 C C . LYS A 1 187 ? 10.961 -23.094 1.808 1 97.25 187 LYS A C 1
ATOM 1557 O O . LYS A 1 187 ? 10.398 -24.172 1.605 1 97.25 187 LYS A O 1
ATOM 1562 N N . ILE A 1 188 ? 10.57 -22.031 1.208 1 98.38 188 ILE A N 1
ATOM 1563 C CA . ILE A 1 188 ? 9.461 -22.047 0.255 1 98.38 188 ILE A CA 1
ATOM 1564 C C . ILE A 1 188 ? 9.867 -22.828 -0.994 1 98.38 188 ILE A C 1
ATOM 1566 O O . ILE A 1 188 ? 10.906 -22.547 -1.594 1 98.38 188 ILE A O 1
ATOM 1570 N N . GLU A 1 189 ? 9.062 -23.719 -1.36 1 98.56 189 GLU A N 1
ATOM 1571 C CA . GLU A 1 189 ? 9.328 -24.562 -2.531 1 98.56 189 GLU A CA 1
ATOM 1572 C C . GLU A 1 189 ? 8.477 -24.125 -3.721 1 98.56 189 GLU A C 1
ATOM 1574 O O . GLU A 1 189 ? 8.867 -24.312 -4.875 1 98.56 189 GLU A O 1
ATOM 1579 N N . LYS A 1 190 ? 7.34 -23.656 -3.428 1 98.69 190 LYS A N 1
ATOM 1580 C CA . LYS A 1 190 ? 6.406 -23.234 -4.465 1 98.69 190 LYS A CA 1
ATOM 1581 C C . LYS A 1 190 ? 5.977 -21.781 -4.254 1 98.69 190 LYS A C 1
ATOM 1583 O O . LYS A 1 190 ? 5.398 -21.453 -3.221 1 98.69 190 LYS A O 1
ATOM 1588 N N . LEU A 1 191 ? 6.227 -20.953 -5.23 1 98.62 191 LEU A N 1
ATOM 1589 C CA . LEU A 1 191 ? 5.887 -19.531 -5.164 1 98.62 191 LEU A CA 1
ATOM 1590 C C . LEU A 1 191 ? 5.004 -19.125 -6.34 1 98.62 191 LEU A C 1
ATOM 1592 O O . LEU A 1 191 ? 5.395 -19.281 -7.496 1 98.62 191 LEU A O 1
ATOM 1596 N N . ILE A 1 192 ? 3.832 -18.703 -6.062 1 98.38 192 ILE A N 1
ATOM 1597 C CA . ILE A 1 192 ? 2.893 -18.234 -7.074 1 98.38 192 ILE A CA 1
ATOM 1598 C C . ILE A 1 192 ? 2.662 -16.734 -6.902 1 98.38 192 ILE A C 1
ATOM 1600 O O . ILE A 1 192 ? 2.18 -16.281 -5.859 1 98.38 192 ILE A O 1
ATOM 1604 N N . ILE A 1 193 ? 2.955 -15.922 -7.914 1 97.06 193 ILE A N 1
ATOM 1605 C CA . ILE A 1 193 ? 2.867 -14.469 -7.816 1 97.06 193 ILE A CA 1
ATOM 1606 C C . ILE A 1 193 ? 1.847 -13.945 -8.828 1 97.06 193 ILE A C 1
ATOM 1608 O O . ILE A 1 193 ? 1.956 -14.211 -10.023 1 97.06 193 ILE A O 1
ATOM 1612 N N . PHE A 1 194 ? 0.898 -13.297 -8.406 1 94.94 194 PHE A N 1
ATOM 1613 C CA . PHE A 1 194 ? -0.012 -12.539 -9.25 1 94.94 194 PHE A CA 1
ATOM 1614 C C . PHE A 1 194 ? 0.47 -11.102 -9.406 1 94.94 194 PHE A C 1
ATOM 1616 O O . PHE A 1 194 ? 0.553 -10.359 -8.43 1 94.94 194 PHE A O 1
ATOM 1623 N N . ASN A 1 195 ? 0.864 -10.711 -10.516 1 90.88 195 ASN A N 1
ATOM 1624 C CA . ASN A 1 195 ? 1.353 -9.367 -10.805 1 90.88 195 ASN A CA 1
ATOM 1625 C C . ASN A 1 195 ? 0.203 -8.391 -11.031 1 90.88 195 ASN A C 1
ATOM 1627 O O . ASN A 1 195 ? -0.281 -8.242 -12.156 1 90.88 195 ASN A O 1
ATOM 1631 N N . ALA A 1 196 ? -0.106 -7.688 -10.047 1 88.19 196 ALA A N 1
ATOM 1632 C CA . ALA A 1 196 ? -1.274 -6.812 -10.086 1 88.19 196 ALA A CA 1
ATOM 1633 C C . ALA A 1 196 ? -0.866 -5.348 -9.977 1 88.19 196 ALA A C 1
ATOM 1635 O O . ALA A 1 196 ? -1.717 -4.473 -9.797 1 88.19 196 ALA A O 1
ATOM 1636 N N . SER A 1 197 ? 0.368 -5.07 -9.953 1 84 197 SER A N 1
ATOM 1637 C CA . SER A 1 197 ? 0.872 -3.707 -9.828 1 84 197 SER A CA 1
ATOM 1638 C C . SER A 1 197 ? 1.91 -3.398 -10.898 1 84 197 SER A C 1
ATOM 1640 O O . SER A 1 197 ? 2.709 -4.266 -11.266 1 84 197 SER A O 1
ATOM 1642 N N . PRO A 1 198 ? 1.936 -2.193 -11.367 1 77 198 PRO A N 1
ATOM 1643 C CA . PRO A 1 198 ? 2.932 -1.801 -12.367 1 77 198 PRO A CA 1
ATOM 1644 C C . PRO A 1 198 ? 4.285 -1.465 -11.75 1 77 198 PRO A C 1
ATOM 1646 O O . PRO A 1 198 ? 5.215 -1.067 -12.461 1 77 198 PRO A O 1
ATOM 1649 N N . LYS A 1 199 ? 4.422 -1.655 -10.523 1 80.81 199 LYS A N 1
ATOM 1650 C CA . LYS A 1 199 ? 5.672 -1.337 -9.836 1 80.81 199 LYS A CA 1
ATOM 1651 C C . LYS A 1 199 ? 6.391 -2.605 -9.391 1 80.81 199 LYS A C 1
ATOM 1653 O O . LYS A 1 199 ? 5.75 -3.611 -9.078 1 80.81 199 LYS A O 1
ATOM 1658 N N . VAL A 1 200 ? 7.707 -2.449 -9.414 1 88.69 200 VAL A N 1
ATOM 1659 C CA . VAL A 1 200 ? 8.539 -3.555 -8.945 1 88.69 200 VAL A CA 1
ATOM 1660 C C . VAL A 1 200 ? 8.375 -3.713 -7.434 1 88.69 200 VAL A C 1
ATOM 1662 O O . VAL A 1 200 ? 8.391 -2.725 -6.695 1 88.69 200 VAL A O 1
ATOM 1665 N N . ASN A 1 201 ? 8.141 -4.883 -7.02 1 94.25 201 ASN A N 1
ATOM 1666 C CA . ASN A 1 201 ? 8.055 -5.16 -5.59 1 94.25 201 ASN A CA 1
ATOM 1667 C C . ASN A 1 201 ? 9.367 -5.723 -5.051 1 94.25 201 ASN A C 1
ATOM 1669 O O . ASN A 1 201 ? 9.641 -6.918 -5.184 1 94.25 201 ASN A O 1
ATOM 1673 N N . ARG A 1 202 ? 10.125 -4.941 -4.383 1 95.69 202 ARG A N 1
ATOM 1674 C CA . ARG A 1 202 ? 11.461 -5.312 -3.922 1 95.69 202 ARG A CA 1
ATOM 1675 C C . ARG A 1 202 ? 11.383 -6.32 -2.779 1 95.69 202 ARG A C 1
ATOM 1677 O O . ARG A 1 202 ? 12.352 -7.039 -2.518 1 95.69 202 ARG A O 1
ATOM 1684 N N . GLY A 1 203 ? 10.281 -6.305 -2.111 1 97.62 203 GLY A N 1
ATOM 1685 C CA . GLY A 1 203 ? 10.086 -7.32 -1.089 1 97.62 203 GLY A CA 1
ATOM 1686 C C . GLY A 1 203 ? 10.023 -8.727 -1.649 1 97.62 203 GLY A C 1
ATOM 1687 O O . GLY A 1 203 ? 10.617 -9.648 -1.085 1 97.62 203 GLY A O 1
ATOM 1688 N N . ILE A 1 204 ? 9.344 -8.883 -2.711 1 97.94 204 ILE A N 1
ATOM 1689 C CA . ILE A 1 204 ? 9.234 -10.188 -3.361 1 97.94 204 ILE A CA 1
ATOM 1690 C C . ILE A 1 204 ? 10.602 -10.625 -3.879 1 97.94 204 ILE A C 1
ATOM 1692 O O . ILE A 1 204 ? 10.977 -11.789 -3.764 1 97.94 204 ILE A O 1
ATOM 1696 N N . ILE A 1 205 ? 11.383 -9.664 -4.453 1 97.31 205 ILE A N 1
ATOM 1697 C CA . ILE A 1 205 ? 12.727 -9.945 -4.941 1 97.31 205 ILE A CA 1
ATOM 1698 C C . ILE A 1 205 ? 13.578 -10.516 -3.809 1 97.31 205 ILE A C 1
ATOM 1700 O O . ILE A 1 205 ? 14.227 -11.555 -3.969 1 97.31 205 ILE A O 1
ATOM 1704 N N . LYS A 1 206 ? 13.523 -9.875 -2.68 1 98 206 LYS A N 1
ATOM 1705 C CA . LYS A 1 206 ? 14.289 -10.352 -1.53 1 98 206 LYS A CA 1
ATOM 1706 C C . LYS A 1 206 ? 13.805 -11.719 -1.071 1 98 206 LYS A C 1
ATOM 1708 O O . LYS A 1 206 ? 14.617 -12.578 -0.699 1 98 206 LYS A O 1
ATOM 1713 N N . LEU A 1 207 ? 12.5 -11.883 -1.074 1 98.44 207 LEU A N 1
ATOM 1714 C CA . LEU A 1 207 ? 11.922 -13.164 -0.688 1 98.44 207 LEU A CA 1
ATOM 1715 C C . LEU A 1 207 ? 12.461 -14.289 -1.57 1 98.44 207 LEU A C 1
ATOM 1717 O O . LEU A 1 207 ? 12.812 -15.359 -1.072 1 98.44 207 LEU A O 1
ATOM 1721 N N . ILE A 1 208 ? 12.523 -14.055 -2.84 1 98.31 208 ILE A N 1
ATOM 1722 C CA . ILE A 1 208 ? 13.055 -15.047 -3.771 1 98.31 208 ILE A CA 1
ATOM 1723 C C . ILE A 1 208 ? 14.531 -15.305 -3.463 1 98.31 208 ILE A C 1
ATOM 1725 O O . ILE A 1 208 ? 14.953 -16.453 -3.377 1 98.31 208 ILE A O 1
ATOM 1729 N N . GLU A 1 209 ? 15.305 -14.289 -3.201 1 97.31 209 GLU A N 1
ATOM 1730 C CA . GLU A 1 209 ? 16.75 -14.367 -2.998 1 97.31 209 GLU A CA 1
ATOM 1731 C C . GLU A 1 209 ? 17.078 -15.25 -1.796 1 97.31 209 GLU A C 1
ATOM 1733 O O . GLU A 1 209 ? 18.094 -15.945 -1.795 1 97.31 209 GLU A O 1
ATOM 1738 N N . VAL A 1 210 ? 16.25 -15.242 -0.843 1 97 210 VAL A N 1
ATOM 1739 C CA . VAL A 1 210 ? 16.609 -15.906 0.405 1 97 210 VAL A CA 1
ATOM 1740 C C . VAL A 1 210 ? 16.172 -17.375 0.363 1 97 210 VAL A C 1
ATOM 1742 O O . VAL A 1 210 ? 16.516 -18.156 1.251 1 97 210 VAL A O 1
ATOM 1745 N N . GLN A 1 211 ? 15.422 -17.734 -0.682 1 97.94 211 GLN A N 1
ATOM 1746 C CA . GLN A 1 211 ? 14.922 -19.109 -0.71 1 97.94 211 GLN A CA 1
ATOM 1747 C C . GLN A 1 211 ? 16.047 -20.078 -1.045 1 97.94 211 GLN A C 1
ATOM 1749 O O . GLN A 1 211 ? 16.844 -19.844 -1.951 1 97.94 211 GLN A O 1
ATOM 1754 N N . ARG A 1 212 ? 16.031 -21.219 -0.368 1 95.38 212 ARG A N 1
ATOM 1755 C CA . ARG A 1 212 ? 17.062 -22.219 -0.581 1 95.38 212 ARG A CA 1
ATOM 1756 C C . ARG A 1 212 ? 16.516 -23.406 -1.377 1 95.38 212 ARG A C 1
ATOM 1758 O O . ARG A 1 212 ? 17.281 -24.141 -2.01 1 95.38 212 ARG A O 1
ATOM 1765 N N . LYS A 1 213 ? 15.188 -23.484 -1.459 1 94.94 213 LYS A N 1
ATOM 1766 C CA . LYS A 1 213 ? 14.594 -24.703 -2.01 1 94.94 213 LYS A CA 1
ATOM 1767 C C . LYS A 1 213 ? 13.461 -24.375 -2.982 1 94.94 213 LYS A C 1
ATOM 1769 O O . LYS A 1 213 ? 12.438 -25.047 -3.004 1 94.94 213 LYS A O 1
ATOM 1774 N N . LEU A 1 214 ? 13.586 -23.328 -3.744 1 98 214 LEU A N 1
ATOM 1775 C CA . LEU A 1 214 ? 12.508 -22.953 -4.648 1 98 214 LEU A CA 1
ATOM 1776 C C . LEU A 1 214 ? 12.477 -23.859 -5.867 1 98 214 LEU A C 1
ATOM 1778 O O . LEU A 1 214 ? 13.43 -23.906 -6.645 1 98 214 LEU A O 1
ATOM 1782 N N . LYS A 1 215 ? 11.391 -24.594 -6.016 1 98.19 215 LYS A N 1
ATOM 1783 C CA . LYS A 1 215 ? 11.273 -25.578 -7.09 1 98.19 215 LYS A CA 1
ATOM 1784 C C . LYS A 1 215 ? 10.227 -25.156 -8.109 1 98.19 215 LYS A C 1
ATOM 1786 O O . LYS A 1 215 ? 10.32 -25.5 -9.289 1 98.19 215 LYS A O 1
ATOM 1791 N N . TYR A 1 216 ? 9.258 -24.562 -7.656 1 98.5 216 TYR A N 1
ATOM 1792 C CA . TYR A 1 216 ? 8.109 -24.219 -8.484 1 98.5 216 TYR A CA 1
ATOM 1793 C C . TYR A 1 216 ? 7.859 -22.719 -8.477 1 98.5 216 TYR A C 1
ATOM 1795 O O . TYR A 1 216 ? 7.68 -22.125 -7.41 1 98.5 216 TYR A O 1
ATOM 1803 N N . PHE A 1 217 ? 7.859 -22.062 -9.617 1 97.69 217 PHE A N 1
ATOM 1804 C CA . PHE A 1 217 ? 7.602 -20.641 -9.766 1 97.69 217 PHE A CA 1
ATOM 1805 C C . PHE A 1 217 ? 6.516 -20.391 -10.805 1 97.69 217 PHE A C 1
ATOM 1807 O O . PHE A 1 217 ? 6.605 -20.859 -11.938 1 97.69 217 PHE A O 1
ATOM 1814 N N . GLU A 1 218 ? 5.539 -19.672 -10.398 1 97.06 218 GLU A N 1
ATOM 1815 C CA . GLU A 1 218 ? 4.441 -19.312 -11.289 1 97.06 218 GLU A CA 1
ATOM 1816 C C . GLU A 1 218 ? 4.18 -17.812 -11.258 1 97.06 218 GLU A C 1
ATOM 1818 O O . GLU A 1 218 ? 4.082 -17.219 -10.18 1 97.06 218 GLU A O 1
ATOM 1823 N N . TRP A 1 219 ? 4.125 -17.219 -12.445 1 93.06 219 TRP A N 1
ATOM 1824 C CA . TRP A 1 219 ? 3.85 -15.797 -12.602 1 93.06 219 TRP A CA 1
ATOM 1825 C C . TRP A 1 219 ? 2.576 -15.578 -13.414 1 93.06 219 TRP A C 1
ATOM 1827 O O . TRP A 1 219 ? 2.459 -16.062 -14.539 1 93.06 219 TRP A O 1
ATOM 1837 N N . GLU A 1 220 ? 1.639 -14.898 -12.797 1 91.19 220 GLU A N 1
ATOM 1838 C CA . GLU A 1 220 ? 0.374 -14.602 -13.469 1 91.19 220 GLU A CA 1
ATOM 1839 C C . GLU A 1 220 ? 0.115 -13.094 -13.516 1 91.19 220 GLU A C 1
ATOM 1841 O O . GLU A 1 220 ? -0.095 -12.461 -12.484 1 91.19 220 GLU A O 1
ATOM 1846 N N . ASP A 1 221 ? 0.104 -12.492 -14.695 1 85.88 221 ASP A N 1
ATOM 1847 C CA . ASP A 1 221 ? -0.263 -11.086 -14.82 1 85.88 221 ASP A CA 1
ATOM 1848 C C . ASP A 1 221 ? -1.763 -10.891 -14.609 1 85.88 221 ASP A C 1
ATOM 1850 O O . ASP A 1 221 ? -2.574 -11.617 -15.188 1 85.88 221 ASP A O 1
ATOM 1854 N N . ASP A 1 222 ? -2.014 -10.023 -13.688 1 79.62 222 ASP A N 1
ATOM 1855 C CA . ASP A 1 222 ? -3.398 -9.734 -13.328 1 79.62 222 ASP A CA 1
ATOM 1856 C C . ASP A 1 222 ? -3.65 -8.234 -13.25 1 79.62 222 ASP A C 1
ATOM 1858 O O . ASP A 1 222 ? -4.047 -7.715 -12.203 1 79.62 222 ASP A O 1
ATOM 1862 N N . CYS A 1 223 ? -3.133 -7.395 -14.086 1 70.88 223 CYS A N 1
ATOM 1863 C CA . CYS A 1 223 ? -3.342 -5.953 -14.016 1 70.88 223 CYS A CA 1
ATOM 1864 C C . CYS A 1 223 ? -4.055 -5.441 -15.258 1 70.88 223 CYS A C 1
ATOM 1866 O O . CYS A 1 223 ? -3.578 -5.641 -16.375 1 70.88 223 CYS A O 1
ATOM 1868 N N . ASP A 1 224 ? -5.238 -4.996 -15.125 1 60.84 224 ASP A N 1
ATOM 1869 C CA . ASP A 1 224 ? -5.988 -4.438 -16.25 1 60.84 224 ASP A CA 1
ATOM 1870 C C . ASP A 1 224 ? -5.305 -3.186 -16.797 1 60.84 224 ASP A C 1
ATOM 1872 O O . ASP A 1 224 ? -5.438 -2.865 -17.969 1 60.84 224 ASP A O 1
ATOM 1876 N N . GLU A 1 225 ? -4.633 -2.332 -16 1 58.06 225 GLU A N 1
ATOM 1877 C CA . GLU A 1 225 ? -4.137 -1.008 -16.359 1 58.06 225 GLU A CA 1
ATOM 1878 C C . GLU A 1 225 ? -2.719 -1.081 -16.922 1 58.06 225 GLU A C 1
ATOM 1880 O O . GLU A 1 225 ? -2.055 -0.054 -17.078 1 58.06 225 GLU A O 1
ATOM 1885 N N . PHE A 1 226 ? -2.232 -2.258 -17.188 1 58.19 226 PHE A N 1
ATOM 1886 C CA . PHE A 1 226 ? -0.84 -2.326 -17.625 1 58.19 226 PHE A CA 1
ATOM 1887 C C . PHE A 1 226 ? -0.617 -1.473 -18.859 1 58.19 226 PHE A C 1
ATOM 1889 O O . PHE A 1 226 ? 0.483 -0.958 -19.078 1 58.19 226 PHE A O 1
ATOM 1896 N N . GLU A 1 227 ? -1.713 -1.319 -19.547 1 55.12 227 GLU A N 1
ATOM 1897 C CA . GLU A 1 227 ? -1.568 -0.597 -20.812 1 55.12 227 GLU A CA 1
ATOM 1898 C C . GLU A 1 227 ? -0.966 0.788 -20.594 1 55.12 227 GLU A C 1
ATOM 1900 O O . GLU A 1 227 ? -0.165 1.26 -21.406 1 55.12 227 GLU A O 1
ATOM 1905 N N . GLU A 1 228 ? -1.454 1.447 -19.562 1 52.47 228 GLU A N 1
ATOM 1906 C CA . GLU A 1 228 ? -1.079 2.85 -19.406 1 52.47 228 GLU A CA 1
ATOM 1907 C C . GLU A 1 228 ? 0.37 2.988 -18.953 1 52.47 228 GLU A C 1
ATOM 1909 O O . GLU A 1 228 ? 0.976 4.051 -19.109 1 52.47 228 GLU A O 1
ATOM 1914 N N . TYR A 1 229 ? 0.906 1.937 -18.406 1 51.88 229 TYR A N 1
ATOM 1915 C CA . TYR A 1 229 ? 2.223 2.076 -17.797 1 51.88 229 TYR A CA 1
ATOM 1916 C C . TYR A 1 229 ? 3.307 1.488 -18.688 1 51.88 229 TYR A C 1
ATOM 1918 O O . TYR A 1 229 ? 4.449 1.31 -18.25 1 51.88 229 TYR A O 1
ATOM 1926 N N . PHE A 1 230 ? 2.863 1.229 -19.938 1 50.59 230 PHE A N 1
ATOM 1927 C CA . PHE A 1 230 ? 3.68 0.516 -20.922 1 50.59 230 PHE A CA 1
ATOM 1928 C C . PHE A 1 230 ? 5.051 1.167 -21.062 1 50.59 230 PHE A C 1
ATOM 1930 O O . PHE A 1 230 ? 6.039 0.489 -21.344 1 50.59 230 PHE A O 1
ATOM 1937 N N . ASP A 1 231 ? 4.938 2.502 -21.156 1 49.94 231 ASP A N 1
ATOM 1938 C CA . ASP A 1 231 ? 6.191 3.127 -21.562 1 49.94 231 ASP A CA 1
ATOM 1939 C C . ASP A 1 231 ? 7.27 2.93 -20.5 1 49.94 231 ASP A C 1
ATOM 1941 O O . ASP A 1 231 ? 8.422 3.328 -20.703 1 49.94 231 ASP A O 1
ATOM 1945 N N . ILE A 1 232 ? 6.816 2.619 -19.391 1 49.62 232 ILE A N 1
ATOM 1946 C CA . ILE A 1 232 ? 7.883 2.77 -18.406 1 49.62 232 ILE A CA 1
ATOM 1947 C C . ILE A 1 232 ? 8.719 1.491 -18.359 1 49.62 232 ILE A C 1
ATOM 1949 O O . ILE A 1 232 ? 9.531 1.232 -19.25 1 49.62 232 ILE A O 1
ATOM 1953 N N . VAL A 1 233 ? 9.273 1.149 -16.891 1 53.34 233 VAL A N 1
ATOM 1954 C CA . VAL A 1 233 ? 10.359 0.37 -16.312 1 53.34 233 VAL A CA 1
ATOM 1955 C C . VAL A 1 233 ? 10.031 -1.119 -16.406 1 53.34 233 VAL A C 1
ATOM 1957 O O . VAL A 1 233 ? 8.875 -1.516 -16.266 1 53.34 233 VAL A O 1
ATOM 1960 N N . ASP A 1 234 ? 10.891 -1.947 -17.031 1 68 234 ASP A N 1
ATOM 1961 C CA . ASP A 1 234 ? 10.852 -3.406 -17.047 1 68 234 ASP A CA 1
ATOM 1962 C C . ASP A 1 234 ? 10.484 -3.957 -15.672 1 68 234 ASP A C 1
ATOM 1964 O O . ASP A 1 234 ? 11.344 -4.074 -14.797 1 68 234 ASP A O 1
ATOM 1968 N N . ILE A 1 235 ? 9.234 -3.963 -15.266 1 74.88 235 ILE A N 1
ATOM 1969 C CA . ILE A 1 235 ? 8.688 -4.387 -13.984 1 74.88 235 ILE A CA 1
ATOM 1970 C C . ILE A 1 235 ? 9.031 -5.855 -13.734 1 74.88 235 ILE A C 1
ATOM 1972 O O . ILE A 1 235 ? 8.914 -6.344 -12.609 1 74.88 235 ILE A O 1
ATOM 1976 N N . TYR A 1 236 ? 9.633 -6.543 -14.711 1 80.06 236 TYR A N 1
ATOM 1977 C CA . TYR A 1 236 ? 9.883 -7.973 -14.602 1 80.06 236 TYR A CA 1
ATOM 1978 C C . TYR A 1 236 ? 11.359 -8.242 -14.32 1 80.06 236 TYR A C 1
ATOM 1980 O O . TYR A 1 236 ? 11.703 -9.211 -13.633 1 80.06 236 TYR A O 1
ATOM 1988 N N . GLU A 1 237 ? 12.156 -7.465 -14.852 1 82.81 237 GLU A N 1
ATOM 1989 C CA . GLU A 1 237 ? 13.586 -7.734 -14.953 1 82.81 237 GLU A CA 1
ATOM 1990 C C . GLU A 1 237 ? 14.188 -8.078 -13.594 1 82.81 237 GLU A C 1
ATOM 1992 O O . GLU A 1 237 ? 14.797 -9.141 -13.43 1 82.81 237 GLU A O 1
ATOM 1997 N N . GLU A 1 238 ? 13.992 -7.266 -12.625 1 88.31 238 GLU A N 1
ATOM 1998 C CA . GLU A 1 238 ? 14.633 -7.48 -11.328 1 88.31 238 GLU A CA 1
ATOM 1999 C C . GLU A 1 238 ? 14.141 -8.766 -10.672 1 88.31 238 GLU A C 1
ATOM 2001 O O . GLU A 1 238 ? 14.93 -9.508 -10.078 1 88.31 238 GLU A O 1
ATOM 2006 N N . THR A 1 239 ? 12.859 -8.992 -10.812 1 91.12 239 THR A N 1
ATOM 2007 C CA . THR A 1 239 ? 12.289 -10.188 -10.211 1 91.12 239 THR A CA 1
ATOM 2008 C C . THR A 1 239 ? 12.836 -11.445 -10.891 1 91.12 239 THR A C 1
ATOM 2010 O O . THR A 1 239 ? 13.242 -12.391 -10.211 1 91.12 239 THR A O 1
ATOM 2013 N N . PHE A 1 240 ? 12.969 -11.43 -12.094 1 89.81 240 PHE A N 1
ATOM 2014 C CA . PHE A 1 240 ? 13.406 -12.609 -12.836 1 89.81 240 PHE A CA 1
ATOM 2015 C C . PHE A 1 240 ? 14.914 -12.789 -12.734 1 89.81 240 PHE A C 1
ATOM 2017 O O . PHE A 1 240 ? 15.414 -13.914 -12.773 1 89.81 240 PHE A O 1
ATOM 2024 N N . LEU A 1 241 ? 15.633 -11.703 -12.609 1 90.69 241 LEU A N 1
ATOM 2025 C CA . LEU A 1 241 ? 17.062 -11.836 -12.336 1 90.69 241 LEU A CA 1
ATOM 2026 C C . LEU A 1 241 ? 17.297 -12.531 -11 1 90.69 241 LEU A C 1
ATOM 2028 O O . LEU A 1 241 ? 18.203 -13.344 -10.867 1 90.69 241 LEU A O 1
ATOM 2032 N N . ALA A 1 242 ? 16.469 -12.172 -10.062 1 94.12 242 ALA A N 1
ATOM 2033 C CA . ALA A 1 242 ? 16.547 -12.859 -8.781 1 94.12 242 ALA A CA 1
ATOM 2034 C C . ALA A 1 242 ? 16.219 -14.344 -8.938 1 94.12 242 ALA A C 1
ATOM 2036 O O . ALA A 1 242 ? 16.875 -15.195 -8.328 1 94.12 242 ALA A O 1
ATOM 2037 N N . LEU A 1 243 ? 15.266 -14.609 -9.766 1 94.5 243 LEU A N 1
ATOM 2038 C CA . LEU A 1 243 ? 14.859 -15.992 -10.008 1 94.5 243 LEU A CA 1
ATOM 2039 C C . LEU A 1 243 ? 15.969 -16.766 -10.711 1 94.5 243 LEU A C 1
ATOM 2041 O O . LEU A 1 243 ? 16.172 -17.953 -10.438 1 94.5 243 LEU A O 1
ATOM 2045 N N . ALA A 1 244 ? 16.688 -16.109 -11.562 1 92.38 244 ALA A N 1
ATOM 2046 C CA . ALA A 1 244 ? 17.766 -16.75 -12.305 1 92.38 244 ALA A CA 1
ATOM 2047 C C . ALA A 1 244 ? 18.828 -17.297 -11.352 1 92.38 244 ALA A C 1
ATOM 2049 O O . ALA A 1 244 ? 19.469 -18.312 -11.641 1 92.38 244 ALA A O 1
ATOM 2050 N N . LYS A 1 245 ? 18.938 -16.688 -10.211 1 92.81 245 LYS A N 1
ATOM 2051 C CA . LYS A 1 245 ? 19.906 -17.141 -9.219 1 92.81 245 LYS A CA 1
ATOM 2052 C C . LYS A 1 245 ? 19.453 -18.453 -8.57 1 92.81 245 LYS A C 1
ATOM 2054 O O . LYS A 1 245 ? 20.234 -19.125 -7.91 1 92.81 245 LYS A O 1
ATOM 2059 N N . LYS A 1 246 ? 18.203 -18.797 -8.797 1 94.56 246 LYS A N 1
ATOM 2060 C CA . LYS A 1 246 ? 17.656 -20.031 -8.258 1 94.56 246 LYS A CA 1
ATOM 2061 C C . LYS A 1 246 ? 17.562 -21.109 -9.336 1 94.56 246 LYS A C 1
ATOM 2063 O O . LYS A 1 246 ? 16.812 -22.078 -9.195 1 94.56 246 LYS A O 1
ATOM 2068 N N . ALA A 1 247 ? 18.344 -21.031 -10.375 1 92.06 247 ALA A N 1
ATOM 2069 C CA . ALA A 1 247 ? 18.297 -21.891 -11.555 1 92.06 247 ALA A CA 1
ATOM 2070 C C . ALA A 1 247 ? 18.594 -23.344 -11.188 1 92.06 247 ALA A C 1
ATOM 2072 O O . ALA A 1 247 ? 18.016 -24.266 -11.773 1 92.06 247 ALA A O 1
ATOM 2073 N N . ASP A 1 248 ? 19.391 -23.531 -10.188 1 92.62 248 ASP A N 1
ATOM 2074 C CA . ASP A 1 248 ? 19.844 -24.875 -9.844 1 92.62 248 ASP A CA 1
ATOM 2075 C C . ASP A 1 248 ? 18.734 -25.672 -9.18 1 92.62 248 ASP A C 1
ATOM 2077 O O . ASP A 1 248 ? 18.719 -26.906 -9.242 1 92.62 248 ASP A O 1
ATOM 2081 N N . THR A 1 249 ? 17.797 -24.906 -8.617 1 95.5 249 THR A N 1
ATOM 2082 C CA . THR A 1 249 ? 16.766 -25.609 -7.859 1 95.5 249 THR A CA 1
ATOM 2083 C C . THR A 1 249 ? 15.438 -25.578 -8.602 1 95.5 249 THR A C 1
ATOM 2085 O O . THR A 1 249 ? 14.57 -26.422 -8.359 1 95.5 249 THR A O 1
ATOM 2088 N N . LEU A 1 250 ? 15.227 -24.75 -9.5 1 96.81 250 LEU A N 1
ATOM 2089 C CA . LEU A 1 250 ? 13.953 -24.531 -10.172 1 96.81 250 LEU A CA 1
ATOM 2090 C C . LEU A 1 250 ? 13.625 -25.703 -11.102 1 96.81 250 LEU A C 1
ATOM 2092 O O . LEU A 1 250 ? 14.445 -26.078 -11.938 1 96.81 250 LEU A O 1
ATOM 2096 N N . ILE A 1 251 ? 12.414 -26.219 -10.93 1 97.25 251 ILE A N 1
ATOM 2097 C CA . ILE A 1 251 ? 11.984 -27.391 -11.688 1 97.25 251 ILE A CA 1
ATOM 2098 C C . ILE A 1 251 ? 10.781 -27.031 -12.555 1 97.25 251 ILE A C 1
ATOM 2100 O O . ILE A 1 251 ? 10.641 -27.547 -13.664 1 97.25 251 ILE A O 1
ATOM 2104 N N . HIS A 1 252 ? 9.961 -26.203 -12.078 1 97.56 252 HIS A N 1
ATOM 2105 C CA . HIS A 1 252 ? 8.75 -25.828 -12.789 1 97.56 252 HIS A CA 1
ATOM 2106 C C . HIS A 1 252 ? 8.672 -24.312 -12.984 1 97.56 252 HIS A C 1
ATOM 2108 O O . HIS A 1 252 ? 8.742 -23.562 -12.016 1 97.56 252 HIS A O 1
ATOM 2114 N N . PHE A 1 253 ? 8.523 -23.875 -14.18 1 94.88 253 PHE A N 1
ATOM 2115 C CA . PHE A 1 253 ? 8.422 -22.469 -14.523 1 94.88 253 PHE A CA 1
ATOM 2116 C C . PHE A 1 253 ? 7.188 -22.203 -15.375 1 94.88 253 PHE A C 1
ATOM 2118 O O . PHE A 1 253 ? 7.094 -22.688 -16.516 1 94.88 253 PHE A O 1
ATOM 2125 N N . ILE A 1 254 ? 6.258 -21.531 -14.797 1 93.25 254 ILE A N 1
ATOM 2126 C CA . ILE A 1 254 ? 4.98 -21.266 -15.461 1 93.25 254 ILE A CA 1
ATOM 2127 C C . ILE A 1 254 ? 4.723 -19.766 -15.5 1 93.25 254 ILE A C 1
ATOM 2129 O O . ILE A 1 254 ? 4.734 -19.094 -14.469 1 93.25 254 ILE A O 1
ATOM 2133 N N . THR A 1 255 ? 4.52 -19.219 -16.641 1 88.75 255 THR A N 1
ATOM 2134 C CA . THR A 1 255 ? 4.254 -17.797 -16.75 1 88.75 255 THR A CA 1
ATOM 2135 C C . THR A 1 255 ? 3.025 -17.531 -17.609 1 88.75 255 THR A C 1
ATOM 2137 O O . THR A 1 255 ? 2.801 -18.219 -18.609 1 88.75 255 THR A O 1
ATOM 2140 N N . ASN A 1 256 ? 2.254 -16.641 -17.203 1 84.56 256 ASN A N 1
ATOM 2141 C CA . ASN A 1 256 ? 1.154 -16.062 -17.969 1 84.56 256 ASN A CA 1
ATOM 2142 C C . ASN A 1 256 ? 1.267 -14.547 -18.047 1 84.56 256 ASN A C 1
ATOM 2144 O O . ASN A 1 256 ? 0.853 -13.836 -17.141 1 84.56 256 ASN A O 1
ATOM 2148 N N . PHE A 1 257 ? 1.892 -14.094 -19.188 1 79.75 257 PHE A N 1
ATOM 2149 C CA . PHE A 1 257 ? 2.111 -12.664 -19.359 1 79.75 257 PHE A CA 1
ATOM 2150 C C . PHE A 1 257 ? 0.958 -12.031 -20.141 1 79.75 257 PHE A C 1
ATOM 2152 O O . PHE A 1 257 ? 0.339 -12.688 -20.984 1 79.75 257 PHE A O 1
ATOM 2159 N N . GLN A 1 258 ? 0.688 -10.812 -19.797 1 70.12 258 GLN A N 1
ATOM 2160 C CA . GLN A 1 258 ? -0.298 -10.078 -20.594 1 70.12 258 GLN A CA 1
ATOM 2161 C C . GLN A 1 258 ? 0.336 -9.477 -21.844 1 70.12 258 GLN A C 1
ATOM 2163 O O . GLN A 1 258 ? 1.56 -9.344 -21.922 1 70.12 258 GLN A O 1
ATOM 2168 N N . GLU A 1 259 ? -0.379 -9.32 -23.062 1 60.41 259 GLU A N 1
ATOM 2169 C CA . GLU A 1 259 ? -0.097 -9.133 -24.484 1 60.41 259 GLU A CA 1
ATOM 2170 C C . GLU A 1 259 ? 1.055 -8.156 -24.688 1 60.41 259 GLU A C 1
ATOM 2172 O O . GLU A 1 259 ? 1.867 -8.328 -25.594 1 60.41 259 GLU A O 1
ATOM 2177 N N . GLU A 1 260 ? 1.136 -6.984 -24.078 1 53.5 260 GLU A N 1
ATOM 2178 C CA . GLU A 1 260 ? 1.839 -5.887 -24.734 1 53.5 260 GLU A CA 1
ATOM 2179 C C . GLU A 1 260 ? 3.273 -5.77 -24.234 1 53.5 260 GLU A C 1
ATOM 2181 O O . GLU A 1 260 ? 3.957 -4.785 -24.516 1 53.5 260 GLU A O 1
ATOM 2186 N N . TYR A 1 261 ? 3.738 -6.918 -23.703 1 52.97 261 TYR A N 1
ATOM 2187 C CA . TYR A 1 261 ? 5.004 -6.527 -23.094 1 52.97 261 TYR A CA 1
ATOM 2188 C C . TYR A 1 261 ? 6.184 -7.07 -23.891 1 52.97 261 TYR A C 1
ATOM 2190 O O . TYR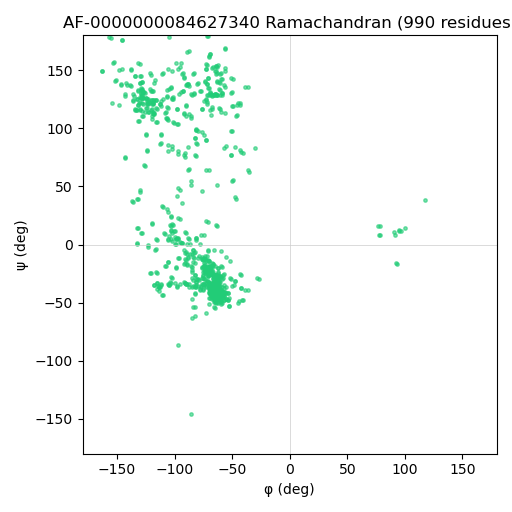 A 1 261 ? 6.164 -8.219 -24.328 1 52.97 261 TYR A O 1
ATOM 2198 N N . GLU A 1 262 ? 6.902 -6.074 -24.484 1 51.28 262 GLU A N 1
ATOM 2199 C CA . GLU A 1 262 ? 8.18 -6.48 -25.062 1 51.28 262 GLU A CA 1
ATOM 2200 C C . GLU A 1 262 ? 9.016 -7.266 -24.062 1 51.28 262 GLU A C 1
ATOM 2202 O O . GLU A 1 262 ? 9.539 -6.691 -23.094 1 51.28 262 GLU A O 1
ATOM 2207 N N . PHE A 1 263 ? 8.641 -8.5 -23.906 1 51.19 263 PHE A N 1
ATOM 2208 C CA . PHE A 1 263 ? 9.258 -9.383 -22.906 1 51.19 263 PHE A CA 1
ATOM 2209 C C . PHE A 1 263 ? 10.664 -9.781 -23.344 1 51.19 263 PHE A C 1
ATOM 2211 O O . PHE A 1 263 ? 10.836 -10.758 -24.078 1 51.19 263 PHE A O 1
ATOM 2218 N N . THR A 1 264 ? 11.641 -8.836 -23.469 1 54.56 264 THR A N 1
ATOM 2219 C CA . THR A 1 264 ? 12.992 -9.297 -23.781 1 54.56 264 THR A CA 1
ATOM 2220 C C . THR A 1 264 ? 13.562 -10.109 -22.625 1 54.56 264 THR A C 1
ATOM 2222 O O . THR A 1 264 ? 14.375 -11.016 -22.844 1 54.56 264 THR A O 1
ATOM 2225 N N . PHE A 1 265 ? 13.039 -10.016 -21.406 1 58.31 265 PHE A N 1
ATOM 2226 C CA . PHE A 1 265 ? 13.836 -10.484 -20.281 1 58.31 265 PHE A CA 1
ATOM 2227 C C . PHE A 1 265 ? 13.586 -11.969 -20.016 1 58.31 265 PHE A C 1
ATOM 2229 O O . PHE A 1 265 ? 14.523 -12.711 -19.719 1 58.31 265 PHE A O 1
ATOM 2236 N N . PRO A 1 266 ? 12.367 -12.453 -20.234 1 60.47 266 PRO A N 1
ATOM 2237 C CA . PRO A 1 266 ? 12.242 -13.867 -19.875 1 60.47 266 PRO A CA 1
ATOM 2238 C C . PRO A 1 266 ? 13.156 -14.766 -20.703 1 60.47 266 PRO A C 1
ATOM 2240 O O . PRO A 1 266 ? 13.68 -15.758 -20.203 1 60.47 266 PRO A O 1
ATOM 2243 N N . SER A 1 267 ? 13.492 -14.305 -21.844 1 60.84 267 SER A N 1
ATOM 2244 C CA . SER A 1 267 ? 14.289 -15.164 -22.719 1 60.84 267 SER A CA 1
ATOM 2245 C C . SER A 1 267 ? 15.727 -15.266 -22.234 1 60.84 267 SER A C 1
ATOM 2247 O O . SER A 1 267 ? 16.344 -16.328 -22.312 1 60.84 267 SER A O 1
ATOM 2249 N N . ARG A 1 268 ? 16.141 -14.188 -21.594 1 68.69 268 ARG A N 1
ATOM 2250 C CA . ARG A 1 268 ? 17.531 -14.195 -21.125 1 68.69 268 ARG A CA 1
ATOM 2251 C C . ARG A 1 268 ? 17.703 -15.109 -19.922 1 68.69 268 ARG A C 1
ATOM 2253 O O . ARG A 1 268 ? 18.734 -15.781 -19.797 1 68.69 268 ARG A O 1
ATOM 2260 N N . ILE A 1 269 ? 16.609 -15.297 -19.297 1 78.69 269 ILE A N 1
ATOM 2261 C CA . ILE A 1 269 ? 16.766 -16.047 -18.062 1 78.69 269 ILE A CA 1
ATOM 2262 C C . ILE A 1 269 ? 16.406 -17.5 -18.281 1 78.69 269 ILE A C 1
ATOM 2264 O O . ILE A 1 269 ? 16.891 -18.391 -17.562 1 78.69 269 ILE A O 1
ATOM 2268 N N . LEU A 1 270 ? 15.695 -17.719 -19.297 1 80.06 270 LEU A N 1
ATOM 2269 C CA . LEU A 1 270 ? 15.219 -19.078 -19.547 1 80.06 270 LEU A CA 1
ATOM 2270 C C . LEU A 1 270 ? 16.375 -20.016 -19.875 1 80.06 270 LEU A C 1
ATOM 2272 O O . LEU A 1 270 ? 16.344 -21.188 -19.531 1 80.06 270 LEU A O 1
ATOM 2276 N N . SER A 1 271 ? 17.422 -19.469 -20.453 1 79.5 271 SER A N 1
ATOM 2277 C CA . SER A 1 271 ? 18.578 -20.281 -20.828 1 79.5 271 SER A CA 1
ATOM 2278 C C . SER A 1 271 ? 19.328 -20.75 -19.594 1 79.5 271 SER A C 1
ATOM 2280 O O . SER A 1 271 ? 20.109 -21.703 -19.656 1 79.5 271 SER A O 1
ATOM 2282 N N . GLU A 1 272 ? 19.016 -20.141 -18.484 1 85.5 272 GLU A N 1
ATOM 2283 C CA . GLU A 1 272 ? 19.719 -20.484 -17.234 1 85.5 272 GLU A CA 1
ATOM 2284 C C . GLU A 1 272 ? 19.016 -21.641 -16.516 1 85.5 272 GLU A C 1
ATOM 2286 O O . GLU A 1 272 ? 19.609 -22.25 -15.625 1 85.5 272 GLU A O 1
ATOM 2291 N N . PHE A 1 273 ? 17.875 -21.984 -16.938 1 90.06 273 PHE A N 1
ATOM 2292 C CA . PHE A 1 273 ? 17.078 -22.969 -16.219 1 90.06 273 PHE A CA 1
ATOM 2293 C C . PHE A 1 273 ? 17.25 -24.359 -16.828 1 90.06 273 PHE A C 1
ATOM 2295 O O . PHE A 1 273 ? 16.328 -24.891 -17.438 1 90.06 273 PHE A O 1
ATOM 2302 N N . HIS A 1 274 ? 18.297 -25 -16.5 1 86.25 274 HIS A N 1
ATOM 2303 C CA . HIS A 1 274 ? 18.672 -26.25 -17.156 1 86.25 274 HIS A CA 1
ATOM 2304 C C . HIS A 1 274 ? 17.953 -27.438 -16.547 1 86.25 274 HIS A C 1
ATOM 2306 O O . HIS A 1 274 ? 17.844 -28.5 -17.172 1 86.25 274 HIS A O 1
ATOM 2312 N N . ASN A 1 275 ? 17.406 -27.234 -15.438 1 91.75 275 ASN A N 1
ATOM 2313 C CA . ASN A 1 275 ? 16.844 -28.391 -14.727 1 91.75 275 ASN A CA 1
ATOM 2314 C C . ASN A 1 275 ? 15.328 -28.422 -14.836 1 91.75 275 ASN A C 1
ATOM 2316 O O . ASN A 1 275 ? 14.672 -29.188 -14.125 1 91.75 275 ASN A O 1
ATOM 2320 N N . LEU A 1 276 ? 14.75 -27.719 -15.734 1 94.25 276 LEU A N 1
ATOM 2321 C CA . LEU A 1 276 ? 13.297 -27.594 -15.805 1 94.25 276 LEU A CA 1
ATOM 2322 C C . LEU A 1 276 ? 12.664 -28.906 -16.25 1 94.25 276 LEU A C 1
ATOM 2324 O O . LEU A 1 276 ? 13.148 -29.547 -17.203 1 94.25 276 LEU A O 1
ATOM 2328 N N . LYS A 1 277 ? 11.656 -29.266 -15.594 1 96.31 277 LYS A N 1
ATOM 2329 C CA . LYS A 1 277 ? 10.805 -30.375 -16.016 1 96.31 277 LYS A CA 1
ATOM 2330 C C . LYS A 1 277 ? 9.516 -29.859 -16.656 1 96.31 277 LYS A C 1
ATOM 2332 O O . LYS A 1 277 ? 8.914 -30.547 -17.484 1 96.31 277 LYS A O 1
ATOM 2337 N N . THR A 1 278 ? 9.141 -28.75 -16.234 1 96.62 278 THR A N 1
ATOM 2338 C CA . THR A 1 278 ? 7.941 -28.125 -16.781 1 96.62 278 THR A CA 1
ATOM 2339 C C . THR A 1 278 ? 8.227 -26.688 -17.234 1 96.62 278 THR A C 1
ATOM 2341 O O . THR A 1 278 ? 8.773 -25.891 -16.469 1 96.62 278 THR A O 1
ATOM 2344 N N . LEU A 1 279 ? 7.891 -26.328 -18.406 1 91.81 279 LEU A N 1
ATOM 2345 C CA . LEU A 1 279 ? 7.98 -24.984 -18.969 1 91.81 279 LEU A CA 1
ATOM 2346 C C . LEU A 1 279 ? 6.676 -24.594 -19.656 1 91.81 279 LEU A C 1
ATOM 2348 O O . LEU A 1 279 ? 6.305 -25.188 -20.672 1 91.81 279 LEU A O 1
ATOM 235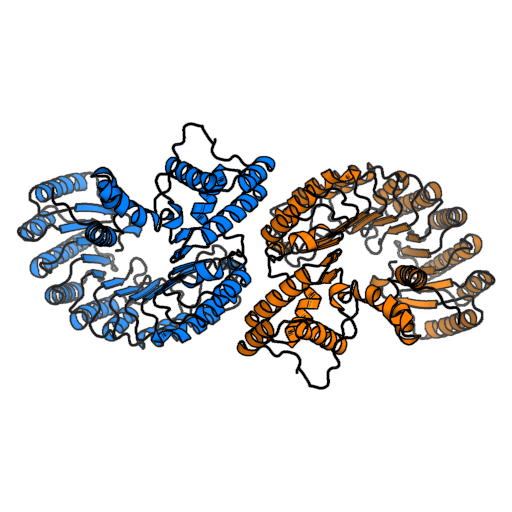2 N N . LYS A 1 280 ? 5.973 -23.75 -19.016 1 89.94 280 LYS A N 1
ATOM 2353 C CA . LYS A 1 280 ? 4.75 -23.219 -19.609 1 89.94 280 LYS A CA 1
ATOM 2354 C C . LYS A 1 280 ? 4.863 -21.719 -19.859 1 89.94 280 LYS A C 1
ATOM 2356 O O . LYS A 1 280 ? 5.027 -20.938 -18.922 1 89.94 280 LYS A O 1
ATOM 2361 N N . LEU A 1 281 ? 4.797 -21.359 -21.062 1 83.5 281 LEU A N 1
ATOM 2362 C CA . LEU A 1 281 ? 4.898 -19.953 -21.453 1 83.5 281 LEU A CA 1
ATOM 2363 C C . LEU A 1 281 ? 3.627 -19.5 -22.141 1 83.5 281 LEU A C 1
ATOM 2365 O O . LEU A 1 281 ? 3.232 -20.062 -23.172 1 83.5 281 LEU A O 1
ATOM 2369 N N . ASN A 1 282 ? 2.984 -18.672 -21.5 1 76.94 282 ASN A N 1
ATOM 2370 C CA . ASN A 1 282 ? 1.835 -18.031 -22.141 1 76.94 282 ASN A CA 1
ATOM 2371 C C . ASN A 1 282 ? 2.092 -16.547 -22.391 1 76.94 282 ASN A C 1
ATOM 2373 O O . ASN A 1 282 ? 2.207 -15.758 -21.453 1 76.94 282 ASN A O 1
ATOM 2377 N N . PHE A 1 283 ? 2.547 -16.234 -23.609 1 63.78 283 PHE A N 1
ATOM 2378 C CA . PHE A 1 283 ? 2.801 -14.852 -23.984 1 63.78 283 PHE A CA 1
ATOM 2379 C C . PHE A 1 283 ? 1.945 -14.445 -25.188 1 63.78 283 PHE A C 1
ATOM 2381 O O . PHE A 1 283 ? 1.604 -15.281 -26.016 1 63.78 283 PHE A O 1
ATOM 2388 N N . HIS A 1 284 ? 1.314 -13.336 -25.094 1 54 284 HIS A N 1
ATOM 2389 C CA . HIS A 1 284 ? 0.736 -12.781 -26.328 1 54 284 HIS A CA 1
ATOM 2390 C C . HIS A 1 284 ? 1.789 -12.055 -27.156 1 54 284 HIS A C 1
ATOM 2392 O O . HIS A 1 284 ? 2.379 -11.078 -26.688 1 54 284 HIS A O 1
ATOM 2398 N N . PRO A 1 285 ? 2.482 -12.844 -27.984 1 48.59 285 PRO A N 1
ATOM 2399 C CA . PRO A 1 285 ? 3.682 -12.43 -28.719 1 48.59 285 PRO A CA 1
ATOM 2400 C C . PRO A 1 285 ? 3.561 -11.031 -29.312 1 48.59 285 PRO A C 1
ATOM 2402 O O . PRO A 1 285 ? 2.637 -10.758 -30.094 1 48.59 285 PRO A O 1
ATOM 2405 N N . ILE A 1 286 ? 3.705 -10 -28.75 1 46.06 286 ILE A N 1
ATOM 2406 C CA . ILE A 1 286 ? 4.039 -8.992 -29.75 1 46.06 286 ILE A CA 1
ATOM 2407 C C . ILE A 1 286 ? 5.266 -9.438 -30.531 1 46.06 286 ILE A C 1
ATOM 2409 O O . ILE A 1 286 ? 6.035 -10.289 -30.078 1 46.06 286 ILE A O 1
ATOM 2413 N N . PHE A 1 287 ? 5.613 -8.727 -31.672 1 42.88 287 PHE A N 1
ATOM 2414 C CA . PHE A 1 287 ? 6.383 -8.82 -32.906 1 42.88 287 PHE A CA 1
ATOM 2415 C C . PHE A 1 287 ? 7.836 -9.18 -32.594 1 42.88 287 PHE A C 1
ATOM 2417 O O . PHE A 1 287 ? 8.68 -9.164 -33.5 1 42.88 287 PHE A O 1
ATOM 2424 N N . ASP A 1 288 ? 8.328 -9.164 -31.328 1 47.59 288 ASP A N 1
ATOM 2425 C CA . ASP A 1 288 ? 9.766 -9.023 -31.531 1 47.59 288 ASP A CA 1
ATOM 2426 C C . ASP A 1 288 ? 10.438 -10.391 -31.641 1 47.59 288 ASP A C 1
ATOM 2428 O O . ASP A 1 288 ? 10.242 -11.25 -30.781 1 47.59 288 ASP A O 1
ATOM 2432 N N . TYR A 1 289 ? 10.922 -10.781 -32.781 1 50.41 289 TYR A N 1
ATOM 2433 C CA . TYR A 1 289 ? 11.703 -11.875 -33.344 1 50.41 289 TYR A CA 1
ATOM 2434 C C . TYR A 1 289 ? 12.859 -12.242 -32.438 1 50.41 289 TYR A C 1
ATOM 2436 O O . TYR A 1 289 ? 13.305 -13.391 -32.406 1 50.41 289 TYR A O 1
ATOM 2444 N N . SER A 1 290 ? 13.312 -11.242 -31.641 1 52.69 290 SER A N 1
ATOM 2445 C CA . SER A 1 290 ? 14.539 -11.5 -30.906 1 52.69 290 SER A CA 1
ATOM 2446 C C . SER A 1 290 ? 14.328 -12.57 -29.844 1 52.69 290 SER A C 1
ATOM 2448 O O . SER A 1 290 ? 15.25 -13.328 -29.516 1 52.69 290 SER A O 1
ATOM 2450 N N . TYR A 1 291 ? 13.125 -12.812 -29.406 1 57.91 291 TYR A N 1
ATOM 2451 C CA . TYR A 1 291 ? 12.773 -13.797 -28.391 1 57.91 291 TYR A CA 1
ATOM 2452 C C . TYR A 1 291 ? 12.961 -15.211 -28.922 1 57.91 291 TYR A C 1
ATOM 2454 O O . TYR A 1 291 ? 13.43 -16.094 -28.203 1 57.91 291 TYR A O 1
ATOM 2462 N N . ASP A 1 292 ? 12.867 -15.234 -30.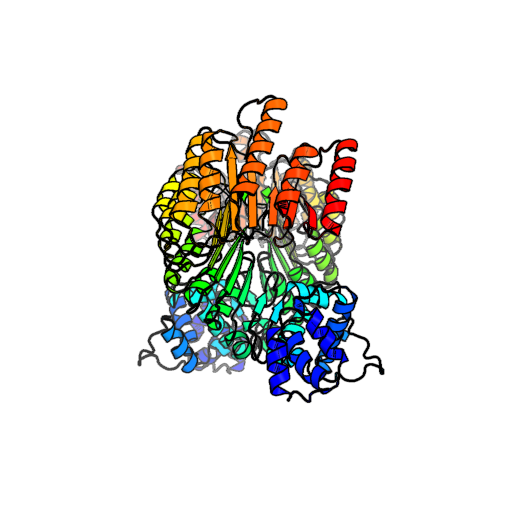156 1 62.44 292 ASP A N 1
ATOM 2463 C CA . ASP A 1 292 ? 12.805 -16.531 -30.828 1 62.44 292 ASP A CA 1
ATOM 2464 C C . ASP A 1 292 ? 14.18 -17.188 -30.891 1 62.44 292 ASP A C 1
ATOM 2466 O O . ASP A 1 292 ? 14.32 -18.375 -30.594 1 62.44 292 ASP A O 1
ATOM 2470 N N . GLU A 1 293 ? 15.164 -16.328 -30.922 1 67 293 GLU A N 1
ATOM 2471 C CA . GLU A 1 293 ? 16.484 -16.906 -31.109 1 67 293 GLU A CA 1
ATOM 2472 C C . GLU A 1 293 ? 17.047 -17.453 -29.797 1 67 293 GLU A C 1
ATOM 2474 O O . GLU A 1 293 ? 17.688 -18.5 -29.781 1 67 293 GLU A O 1
ATOM 2479 N N . GLN A 1 294 ? 16.688 -16.891 -28.703 1 67.44 294 GLN A N 1
ATOM 2480 C CA . GLN A 1 294 ? 17.219 -17.328 -27.422 1 67.44 294 GLN A CA 1
ATOM 2481 C C . GLN A 1 294 ? 16.547 -18.609 -26.953 1 67.44 294 GLN A C 1
ATOM 2483 O O . GLN A 1 294 ? 17.203 -19.516 -26.438 1 67.44 294 GLN A O 1
ATOM 2488 N N . LEU A 1 295 ? 15.312 -18.672 -27.172 1 70.94 295 LEU A N 1
ATOM 2489 C CA . LEU A 1 295 ? 14.594 -19.891 -26.797 1 70.94 295 LEU A CA 1
ATOM 2490 C C . LEU A 1 295 ? 15.047 -21.062 -27.641 1 70.94 295 LEU A C 1
ATOM 2492 O O . LEU A 1 295 ? 15.164 -22.188 -27.141 1 70.94 295 LEU A O 1
ATOM 2496 N N . LYS A 1 296 ? 15.367 -20.656 -28.828 1 74.31 296 LYS A N 1
ATOM 2497 C CA . LYS A 1 296 ? 15.805 -21.703 -29.766 1 74.31 296 LYS A CA 1
ATOM 2498 C C . LYS A 1 296 ? 17.156 -22.281 -29.328 1 74.31 296 LYS A C 1
ATOM 2500 O O . LYS A 1 296 ? 17.422 -23.469 -29.578 1 74.31 296 LYS A O 1
ATOM 2505 N N . ASN A 1 297 ? 17.875 -21.453 -28.594 1 74.62 297 ASN A N 1
ATOM 2506 C CA . ASN A 1 297 ? 19.219 -21.891 -28.25 1 74.62 297 ASN A CA 1
ATOM 2507 C C . ASN A 1 297 ? 19.281 -22.484 -26.844 1 74.62 297 ASN A C 1
ATOM 2509 O O . ASN A 1 297 ? 20.344 -22.906 -26.406 1 74.62 297 ASN A O 1
ATOM 2513 N N . SER A 1 298 ? 18.203 -22.594 -26.234 1 79.31 298 SER A N 1
ATOM 2514 C CA . SER A 1 298 ? 18.203 -23.109 -24.875 1 79.31 298 SER A CA 1
ATOM 2515 C C . SER A 1 298 ? 18.094 -24.625 -24.844 1 79.31 298 SER A C 1
ATOM 2517 O O . SER A 1 298 ? 17.375 -25.203 -25.656 1 79.31 298 SER A O 1
ATOM 2519 N N . ASP A 1 299 ? 18.906 -25.234 -23.922 1 84.75 299 ASP A N 1
ATOM 2520 C CA . ASP A 1 299 ? 18.859 -26.688 -23.734 1 84.75 299 ASP A CA 1
ATOM 2521 C C . ASP A 1 299 ? 18.062 -27.047 -22.484 1 84.75 299 ASP A C 1
ATOM 2523 O O . ASP A 1 299 ? 18.328 -26.531 -21.391 1 84.75 299 ASP A O 1
ATOM 2527 N N . TYR A 1 300 ? 17.094 -27.906 -22.719 1 90.19 300 TYR A N 1
ATOM 2528 C CA . TYR A 1 300 ? 16.281 -28.406 -21.609 1 90.19 300 TYR A CA 1
ATOM 2529 C C . TYR A 1 300 ? 16.312 -29.922 -21.562 1 90.19 300 TYR A C 1
ATOM 2531 O O . TYR A 1 300 ? 15.305 -30.578 -21.875 1 90.19 300 TYR A O 1
ATOM 2539 N N . PRO A 1 301 ? 17.375 -30.484 -21 1 91 301 PRO A N 1
ATOM 2540 C CA . PRO A 1 301 ? 17.547 -31.938 -21.062 1 91 301 PRO A CA 1
ATOM 2541 C C . PRO A 1 301 ? 16.547 -32.688 -20.203 1 91 301 PRO A C 1
ATOM 2543 O O . PRO A 1 301 ? 16.281 -33.875 -20.438 1 91 301 PRO A O 1
ATOM 2546 N N . ASN A 1 302 ? 15.938 -32.031 -19.234 1 93.88 302 ASN A N 1
ATOM 2547 C CA . ASN A 1 302 ? 15.055 -32.719 -18.312 1 93.88 302 ASN A CA 1
ATOM 2548 C C . ASN A 1 302 ? 13.586 -32.375 -18.547 1 93.88 302 ASN A C 1
ATOM 2550 O O . ASN A 1 302 ? 12.719 -32.75 -17.781 1 93.88 302 ASN A O 1
ATOM 2554 N N . LEU A 1 303 ? 13.281 -31.688 -19.609 1 95.06 303 LEU A N 1
ATOM 2555 C CA . LEU A 1 303 ? 11.938 -31.156 -19.844 1 95.06 303 LEU A CA 1
ATOM 2556 C C . LEU A 1 303 ? 10.953 -32.281 -20.125 1 95.06 303 LEU A C 1
ATOM 2558 O O . LEU A 1 303 ? 11.211 -33.156 -20.969 1 95.06 303 LEU A O 1
ATOM 2562 N N . GLU A 1 304 ? 9.867 -32.281 -19.406 1 96.5 304 GLU A N 1
ATOM 2563 C CA . GLU A 1 304 ? 8.836 -33.312 -19.547 1 96.5 304 GLU A CA 1
ATOM 2564 C C . GLU A 1 304 ? 7.527 -32.719 -20.062 1 96.5 304 GLU A C 1
ATOM 2566 O O . GLU A 1 304 ? 6.738 -33.375 -20.719 1 96.5 304 GLU A O 1
ATOM 2571 N N . SER A 1 305 ? 7.316 -31.562 -19.672 1 95.69 305 SER A N 1
ATOM 2572 C CA . SER A 1 305 ? 6.09 -30.891 -20.078 1 95.69 305 SER A CA 1
ATOM 2573 C C . SER A 1 305 ? 6.395 -29.5 -20.641 1 95.69 305 SER A C 1
ATOM 2575 O O . SER A 1 305 ? 7.059 -28.688 -19.984 1 95.69 305 SER A O 1
ATOM 2577 N N . PHE A 1 306 ? 5.91 -29.234 -21.828 1 92.12 306 PHE A N 1
ATOM 2578 C CA . PHE A 1 306 ? 6.133 -27.969 -22.5 1 92.12 306 PHE A CA 1
ATOM 2579 C C . PHE A 1 306 ? 4.828 -27.422 -23.062 1 92.12 306 PHE A C 1
ATOM 2581 O O . PHE A 1 306 ? 4.086 -28.141 -23.734 1 92.12 306 PHE A O 1
ATOM 2588 N N . GLN A 1 307 ? 4.562 -26.266 -22.688 1 88.44 307 GLN A N 1
ATOM 2589 C CA . GLN A 1 307 ? 3.379 -25.594 -23.219 1 88.44 307 GLN A CA 1
ATOM 2590 C C . GLN A 1 307 ? 3.715 -24.188 -23.703 1 88.44 307 GLN A C 1
ATOM 2592 O O . GLN A 1 307 ? 4.43 -23.453 -23.031 1 88.44 307 GLN A O 1
ATOM 2597 N N . LEU A 1 308 ? 3.277 -23.875 -24.859 1 80.88 308 LEU A N 1
ATOM 2598 C CA . LEU A 1 308 ? 3.416 -22.531 -25.438 1 80.88 308 LEU A CA 1
ATOM 2599 C C . LEU A 1 308 ? 2.088 -22.047 -26.016 1 80.88 308 LEU A C 1
ATOM 2601 O O . LEU A 1 308 ? 1.485 -22.734 -26.844 1 80.88 308 LEU A O 1
ATOM 2605 N N . ASP A 1 309 ? 1.549 -20.844 -25.453 1 70.12 309 ASP A N 1
ATOM 2606 C CA . ASP A 1 309 ? 0.282 -20.281 -25.938 1 70.12 309 ASP A CA 1
ATOM 2607 C C . ASP A 1 309 ? 0.515 -19.188 -26.953 1 70.12 309 ASP A C 1
ATOM 2609 O O . ASP A 1 309 ? 0.53 -18 -26.609 1 70.12 309 ASP A O 1
ATOM 2613 N N . ASP A 1 310 ? 1.367 -19.344 -28.016 1 59.88 310 ASP A N 1
ATOM 2614 C CA . ASP A 1 310 ? 1.559 -18.406 -29.125 1 59.88 310 ASP A CA 1
ATOM 2615 C C . ASP A 1 310 ? 2.047 -19.141 -30.375 1 59.88 310 ASP A C 1
ATOM 2617 O O . ASP A 1 310 ? 3.111 -19.766 -30.359 1 59.88 310 ASP A O 1
ATOM 2621 N N . ILE A 1 311 ? 1.206 -18.969 -31.438 1 52.25 311 ILE A N 1
ATOM 2622 C CA . ILE A 1 311 ? 1.318 -19.75 -32.656 1 52.25 311 ILE A CA 1
ATOM 2623 C C . ILE A 1 311 ? 2.529 -19.281 -33.469 1 52.25 311 ILE A C 1
ATOM 2625 O O . ILE A 1 311 ? 3.072 -20.031 -34.281 1 52.25 311 ILE A O 1
ATOM 2629 N N . THR A 1 312 ? 2.998 -17.969 -33.125 1 58.03 312 THR A N 1
ATOM 2630 C CA . THR A 1 312 ? 3.967 -17.406 -34.062 1 58.03 312 THR A CA 1
ATOM 2631 C C . THR A 1 312 ? 5.348 -18.031 -33.844 1 58.03 312 THR A C 1
ATOM 2633 O O . THR A 1 312 ? 6.27 -17.781 -34.625 1 58.03 312 THR A O 1
ATOM 2636 N N . LEU A 1 313 ? 5.191 -19.094 -32.938 1 70.06 313 LEU A N 1
ATOM 2637 C CA . LEU A 1 313 ? 6.539 -19.531 -32.625 1 70.06 313 LEU A CA 1
ATOM 2638 C C . LEU A 1 313 ? 6.672 -21.047 -32.781 1 70.06 313 LEU A C 1
ATOM 2640 O O . LEU A 1 313 ? 7.246 -21.719 -31.922 1 70.06 313 LEU A O 1
ATOM 2644 N N . ILE A 1 314 ? 6.133 -21.547 -33.938 1 75.31 314 ILE A N 1
ATOM 2645 C CA . ILE A 1 314 ? 6.148 -22.984 -34.156 1 75.31 314 ILE A CA 1
ATOM 2646 C C . ILE A 1 314 ? 7.586 -23.469 -34.312 1 75.31 314 ILE A C 1
ATOM 2648 O O . ILE A 1 314 ? 7.949 -24.547 -33.844 1 75.31 314 ILE A O 1
ATOM 2652 N N . SER A 1 315 ? 8.289 -22.594 -35.031 1 77.06 315 SER A N 1
ATOM 2653 C CA . SER A 1 315 ? 9.688 -22.953 -35.25 1 77.06 315 SER A CA 1
ATOM 2654 C C . SER A 1 315 ? 10.43 -23.031 -33.906 1 77.06 315 SER A C 1
ATOM 2656 O O . SER A 1 315 ? 11.297 -23.875 -33.719 1 77.06 315 SER A O 1
ATOM 2658 N N . THR A 1 316 ? 10.086 -22.203 -33.062 1 79 316 THR A N 1
ATOM 2659 C CA . THR A 1 316 ? 10.695 -22.203 -31.75 1 79 316 THR A CA 1
ATOM 2660 C C . THR A 1 316 ? 10.32 -23.469 -30.984 1 79 316 THR A C 1
ATOM 2662 O O . THR A 1 316 ? 11.172 -24.078 -30.328 1 79 316 THR A O 1
ATOM 2665 N N . VAL A 1 317 ? 9.125 -23.844 -31.141 1 83 317 VAL A N 1
ATOM 2666 C CA . VAL A 1 317 ? 8.656 -25.062 -30.469 1 83 317 VAL A CA 1
ATOM 2667 C C . VAL A 1 317 ? 9.438 -26.266 -30.984 1 83 317 VAL A C 1
ATOM 2669 O O . VAL A 1 317 ? 9.898 -27.094 -30.188 1 83 317 VAL A O 1
ATOM 2672 N N . ALA A 1 318 ? 9.578 -26.266 -32.281 1 87.5 318 ALA A N 1
ATOM 2673 C CA . ALA A 1 318 ? 10.32 -27.359 -32.875 1 87.5 318 ALA A CA 1
ATOM 2674 C C . ALA A 1 318 ? 11.758 -27.406 -32.344 1 87.5 318 ALA A C 1
ATOM 2676 O O . ALA A 1 318 ? 12.289 -28.484 -32.062 1 87.5 318 ALA A O 1
ATOM 2677 N N . CYS A 1 319 ? 12.281 -26.281 -32.219 1 86.69 319 CYS A N 1
ATOM 2678 C CA . CYS A 1 319 ? 13.656 -26.203 -31.734 1 86.69 319 CYS A CA 1
ATOM 2679 C C . CYS A 1 319 ? 13.742 -26.672 -30.297 1 86.69 319 CYS A C 1
ATOM 2681 O O . CYS A 1 319 ? 14.672 -27.391 -29.922 1 86.69 319 CYS A O 1
ATOM 2683 N N . ILE A 1 320 ? 12.82 -26.312 -29.5 1 87 320 ILE A N 1
ATOM 2684 C CA . ILE A 1 320 ? 12.812 -26.688 -28.078 1 87 320 ILE A CA 1
ATOM 2685 C C . ILE A 1 320 ? 12.664 -28.203 -27.953 1 87 320 ILE A C 1
ATOM 2687 O O . ILE A 1 320 ? 13.305 -28.828 -27.109 1 87 320 ILE A O 1
ATOM 2691 N N . ILE A 1 321 ? 11.844 -28.734 -28.797 1 91.69 321 ILE A N 1
ATOM 2692 C CA . ILE A 1 321 ? 11.641 -30.172 -28.797 1 91.69 321 ILE A CA 1
ATOM 2693 C C . ILE A 1 321 ? 12.953 -30.875 -29.125 1 91.69 321 ILE A C 1
ATOM 2695 O O . ILE A 1 321 ? 13.344 -31.828 -28.453 1 91.69 321 ILE A O 1
ATOM 2699 N N . LYS A 1 322 ? 13.641 -30.344 -30.109 1 90.81 322 LYS A N 1
ATOM 2700 C CA . LYS A 1 322 ? 14.914 -30.938 -30.516 1 90.81 322 LYS A CA 1
ATOM 2701 C C . LYS A 1 322 ? 15.938 -30.844 -29.375 1 90.81 322 LYS A C 1
ATOM 2703 O O . LYS A 1 322 ? 16.75 -31.766 -29.203 1 90.81 322 LYS A O 1
ATOM 2708 N N . ASN A 1 323 ? 15.789 -29.781 -28.734 1 87.69 323 ASN A N 1
ATOM 2709 C CA . ASN A 1 323 ? 16.75 -29.531 -27.672 1 87.69 323 ASN A CA 1
ATOM 2710 C C . ASN A 1 323 ? 16.312 -30.156 -26.359 1 87.69 323 ASN A C 1
ATOM 2712 O O . ASN A 1 323 ? 16.953 -29.953 -25.312 1 87.69 323 ASN A O 1
ATOM 2716 N N . SER A 1 324 ? 15.242 -30.828 -26.578 1 89.38 324 SER A N 1
ATOM 2717 C CA . SER A 1 324 ? 14.766 -31.5 -25.375 1 89.38 324 SER A CA 1
ATOM 2718 C C . SER A 1 324 ? 15.414 -32.875 -25.203 1 89.38 324 SER A C 1
ATOM 2720 O O . SER A 1 324 ? 16 -33.406 -26.156 1 89.38 324 SER A O 1
ATOM 2722 N N . GLY A 1 325 ? 15.906 -33.469 -24.156 1 84.88 325 GLY A N 1
ATOM 2723 C CA . GLY A 1 325 ? 16.578 -34.719 -23.828 1 84.88 325 GLY A CA 1
ATOM 2724 C C . GLY A 1 325 ? 15.719 -35.938 -24.078 1 84.88 325 GLY A C 1
ATOM 2725 O O . GLY A 1 325 ? 16.047 -37.031 -23.625 1 84.88 325 GLY A O 1
ATOM 2726 N N . GLY A 1 326 ? 14.562 -35.781 -24.891 1 91.31 326 GLY A N 1
ATOM 2727 C CA . GLY A 1 326 ? 13.734 -36.906 -25.266 1 91.31 326 GLY A CA 1
ATOM 2728 C C . GLY A 1 326 ? 12.805 -37.344 -24.141 1 91.31 326 GLY A C 1
ATOM 2729 O O . GLY A 1 326 ? 12.266 -38.469 -24.188 1 91.31 326 GLY A O 1
ATOM 2730 N N . LEU A 1 327 ? 12.656 -36.5 -23.188 1 94.75 327 LEU A N 1
ATOM 2731 C CA . LEU A 1 327 ? 11.859 -36.875 -22.031 1 94.75 327 LEU A CA 1
ATOM 2732 C C . LEU A 1 327 ? 10.477 -36.25 -22.078 1 94.75 327 LEU A C 1
ATOM 2734 O O . LEU A 1 327 ? 9.664 -36.438 -21.172 1 94.75 327 LEU A O 1
ATOM 2738 N N . LEU A 1 328 ? 10.18 -35.531 -23.172 1 96 328 LEU A N 1
ATOM 2739 C CA . LEU A 1 328 ? 8.914 -34.781 -23.281 1 96 328 LEU A CA 1
ATOM 2740 C C . LEU A 1 328 ? 7.734 -35.75 -23.297 1 96 328 LEU A C 1
ATOM 2742 O O . LEU A 1 328 ? 7.711 -36.719 -24.078 1 96 328 LEU A O 1
ATOM 2746 N N . ARG A 1 329 ? 6.789 -35.5 -22.484 1 96.19 329 ARG A N 1
ATOM 2747 C CA . ARG A 1 329 ? 5.57 -36.281 -22.406 1 96.19 329 ARG A CA 1
ATOM 2748 C C . ARG A 1 329 ? 4.348 -35.469 -22.797 1 96.19 329 ARG A C 1
ATOM 2750 O O . ARG A 1 329 ? 3.33 -36.031 -23.219 1 96.19 329 ARG A O 1
ATOM 2757 N N . ARG A 1 330 ? 4.523 -34.281 -22.641 1 95.31 330 ARG A N 1
ATOM 2758 C CA . ARG A 1 330 ? 3.4 -33.375 -22.938 1 95.31 330 ARG A CA 1
ATOM 2759 C C . ARG A 1 330 ? 3.852 -32.156 -23.734 1 95.31 330 ARG A C 1
ATOM 2761 O O . ARG A 1 330 ? 4.789 -31.469 -23.344 1 95.31 330 ARG A O 1
ATOM 2768 N N . ILE A 1 331 ? 3.193 -31.922 -24.797 1 91.5 331 ILE A N 1
ATOM 2769 C CA . ILE A 1 331 ? 3.42 -30.734 -25.609 1 91.5 331 ILE A CA 1
ATOM 2770 C C . ILE A 1 331 ? 2.082 -30.109 -25.984 1 91.5 331 ILE A C 1
ATOM 2772 O O . ILE A 1 331 ? 1.241 -30.734 -26.625 1 91.5 331 ILE A O 1
ATOM 2776 N N . LEU A 1 332 ? 1.915 -28.969 -25.531 1 87.56 332 LEU A N 1
ATOM 2777 C CA . LEU A 1 332 ? 0.693 -28.234 -25.844 1 87.56 332 LEU A CA 1
ATOM 2778 C C . LEU A 1 332 ? 1.013 -26.938 -26.562 1 87.56 332 LEU A C 1
ATOM 2780 O O . LEU A 1 332 ? 1.712 -26.078 -26.016 1 87.56 332 LEU A O 1
ATOM 2784 N N . VAL A 1 333 ? 0.581 -26.844 -27.766 1 78.56 333 VAL A N 1
ATOM 2785 C CA . VAL A 1 333 ? 0.75 -25.641 -28.547 1 78.56 333 VAL A CA 1
ATOM 2786 C C . VAL A 1 333 ? -0.616 -25.078 -28.953 1 78.56 333 VAL A C 1
ATOM 2788 O O . VAL A 1 333 ? -1.394 -25.75 -29.625 1 78.56 333 VAL A O 1
ATOM 2791 N N . ASN A 1 334 ? -1.081 -23.984 -28.406 1 64.06 334 ASN A N 1
ATOM 2792 C CA . ASN A 1 334 ? -2.383 -23.406 -28.719 1 64.06 334 ASN A CA 1
ATOM 2793 C C . ASN A 1 334 ? -2.291 -22.438 -29.906 1 64.06 334 ASN A C 1
ATOM 2795 O O . ASN A 1 334 ? -1.65 -21.391 -29.797 1 64.06 334 ASN A O 1
ATOM 2799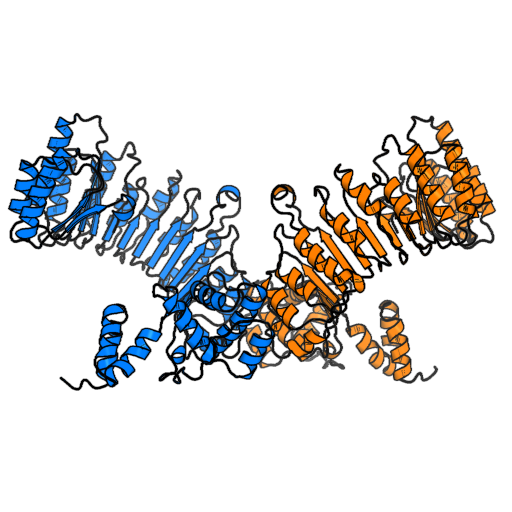 N N . ASN A 1 335 ? -2.342 -22.953 -31.312 1 55.97 335 ASN A N 1
ATOM 2800 C CA . ASN A 1 335 ? -2.078 -22.234 -32.562 1 55.97 335 ASN A CA 1
ATOM 2801 C C . ASN A 1 335 ? -3.363 -21.703 -33.188 1 55.97 335 ASN A C 1
ATOM 2803 O O . ASN A 1 335 ? -3.918 -22.328 -34.094 1 55.97 335 ASN A O 1
ATOM 2807 N N . TYR A 1 336 ? -4.414 -21.047 -32.719 1 50.03 336 TYR A N 1
ATOM 2808 C CA . TYR A 1 336 ? -5.594 -21.188 -33.562 1 50.03 336 TYR A CA 1
ATOM 2809 C C . TYR A 1 336 ? -5.566 -20.172 -34.688 1 50.03 336 TYR A C 1
ATOM 2811 O O . TYR A 1 336 ? -6.074 -20.438 -35.781 1 50.03 336 TYR A O 1
ATOM 2819 N N . ASP A 1 337 ? -5.277 -18.906 -34.344 1 49.31 337 ASP A N 1
ATOM 2820 C CA . ASP A 1 337 ? -5.871 -17.984 -35.312 1 49.31 337 ASP A CA 1
ATOM 2821 C C . ASP A 1 337 ? -4.848 -17.547 -36.344 1 49.31 337 ASP A C 1
ATOM 2823 O O . ASP A 1 337 ? -5.199 -16.906 -37.344 1 49.31 337 ASP A O 1
ATOM 2827 N N . VAL A 1 338 ? -3.564 -17.344 -35.969 1 48.66 338 VAL A N 1
ATOM 2828 C CA . VAL A 1 338 ? -2.857 -16.5 -36.938 1 48.66 338 VAL A CA 1
ATOM 2829 C C . VAL A 1 338 ? -1.964 -17.359 -37.812 1 48.66 338 VAL A C 1
ATOM 2831 O O . VAL A 1 338 ? -0.997 -17.969 -37.344 1 48.66 338 VAL A O 1
ATOM 2834 N N . VAL A 1 339 ? -2.586 -17.938 -38.812 1 51.03 339 VAL A N 1
ATOM 2835 C CA . VAL A 1 339 ? -1.898 -18.672 -39.875 1 51.03 339 VAL A CA 1
ATOM 2836 C C . VAL A 1 339 ? -0.856 -17.781 -40.531 1 51.03 339 VAL A C 1
ATOM 2838 O O . VAL A 1 339 ? -1.203 -16.812 -41.219 1 51.03 339 VAL A O 1
ATOM 2841 N N . GLU A 1 340 ? 0.307 -17.719 -39.969 1 57.97 340 GLU A N 1
ATOM 2842 C CA . GLU A 1 340 ? 1.399 -16.984 -40.594 1 57.97 340 GLU A CA 1
ATOM 2843 C C . GLU A 1 340 ? 1.771 -17.594 -41.938 1 57.97 340 GLU A C 1
ATOM 2845 O O . GLU A 1 340 ? 1.376 -18.734 -42.25 1 57.97 340 GLU A O 1
ATOM 2850 N N . ASP A 1 341 ? 2.359 -16.797 -42.906 1 59.09 341 ASP A N 1
ATOM 2851 C CA . ASP A 1 341 ? 2.771 -17.125 -44.25 1 59.09 341 ASP A CA 1
ATOM 2852 C C . ASP A 1 341 ? 3.578 -18.422 -44.281 1 59.09 341 ASP A C 1
ATOM 2854 O O . ASP A 1 341 ? 3.428 -19.234 -45.188 1 59.09 341 ASP A O 1
ATOM 2858 N N . ASN A 1 342 ? 4.328 -18.672 -43.156 1 72.06 342 ASN A N 1
ATOM 2859 C CA . ASN A 1 342 ? 5.203 -19.828 -43.219 1 72.06 342 ASN A CA 1
ATOM 2860 C C . ASN A 1 342 ? 4.652 -20.984 -42.375 1 72.06 342 ASN A C 1
ATOM 2862 O O . ASN A 1 342 ? 5.395 -21.891 -41.969 1 72.06 342 ASN A O 1
ATOM 2866 N N . PHE A 1 343 ? 3.398 -20.953 -42.281 1 77.06 343 PHE A N 1
ATOM 2867 C CA . PHE A 1 343 ? 2.764 -21.953 -41.406 1 77.06 343 PHE A CA 1
ATOM 2868 C C . PHE A 1 343 ? 2.891 -23.344 -42.031 1 77.06 343 PHE A C 1
ATOM 2870 O O . PHE A 1 343 ? 3.086 -24.312 -41.281 1 77.06 343 PHE A O 1
ATOM 2877 N N . ASN A 1 344 ? 2.859 -23.406 -43.312 1 79.25 344 ASN A N 1
ATOM 2878 C CA . ASN A 1 344 ? 2.918 -24.703 -43.969 1 79.25 344 ASN A CA 1
ATOM 2879 C C . ASN A 1 344 ? 4.254 -25.391 -43.719 1 79.25 344 ASN A C 1
ATOM 2881 O O . ASN A 1 344 ? 4.285 -26.547 -43.281 1 79.25 344 ASN A O 1
ATOM 2885 N N . GLU A 1 345 ? 5.262 -24.688 -43.938 1 84.25 345 GLU A N 1
ATOM 2886 C CA . GLU A 1 345 ? 6.59 -25.266 -43.75 1 84.25 345 GLU A CA 1
ATOM 2887 C C . GLU A 1 345 ? 6.895 -25.516 -42.281 1 84.25 345 GLU A C 1
ATOM 2889 O O . GLU A 1 345 ? 7.422 -26.562 -41.906 1 84.25 345 GLU A O 1
ATOM 2894 N N . GLU A 1 346 ? 6.555 -24.641 -41.469 1 82.94 346 GLU A N 1
ATOM 2895 C CA . GLU A 1 346 ? 6.883 -24.703 -40.062 1 82.94 346 GLU A CA 1
ATOM 2896 C C . GLU A 1 346 ? 6.117 -25.844 -39.375 1 82.94 346 GLU A C 1
ATOM 2898 O O . GLU A 1 346 ? 6.641 -26.484 -38.469 1 82.94 346 GLU A O 1
ATOM 2903 N N . SER A 1 347 ? 4.953 -25.984 -39.781 1 86.75 347 SER A N 1
ATOM 2904 C CA . SER A 1 347 ? 4.156 -27.062 -39.188 1 86.75 347 SER A CA 1
ATOM 2905 C C . SER A 1 347 ? 4.727 -28.438 -39.531 1 86.75 347 SER A C 1
ATOM 2907 O O . SER A 1 347 ? 4.688 -29.344 -38.688 1 86.75 347 SER A O 1
ATOM 2909 N N . LEU A 1 348 ? 5.223 -28.547 -40.75 1 90.19 348 LEU A N 1
ATOM 2910 C CA . LEU A 1 348 ? 5.871 -29.797 -41.125 1 90.19 348 LEU A CA 1
ATOM 2911 C C . LEU A 1 348 ? 7.102 -30.047 -40.25 1 90.19 348 LEU A C 1
ATOM 2913 O O . LEU A 1 348 ? 7.324 -31.172 -39.781 1 90.19 348 LEU A O 1
ATOM 2917 N N . ILE A 1 349 ? 7.773 -29.016 -40.031 1 89.38 349 ILE A N 1
ATOM 2918 C CA . ILE A 1 349 ? 8.977 -29.094 -39.219 1 89.38 349 ILE A CA 1
ATOM 2919 C C . ILE A 1 349 ? 8.602 -29.531 -37.812 1 89.38 349 ILE A C 1
ATOM 2921 O O . ILE A 1 349 ? 9.297 -30.344 -37.188 1 89.38 349 ILE A O 1
ATOM 2925 N N . LEU A 1 350 ? 7.566 -29.062 -37.312 1 90.25 350 LEU A N 1
ATOM 2926 C CA . LEU A 1 350 ? 7.113 -29.391 -35.969 1 90.25 350 LEU A CA 1
ATOM 2927 C C . LEU A 1 350 ? 6.723 -30.859 -35.875 1 90.25 350 LEU A C 1
ATOM 2929 O O . LEU A 1 350 ? 7.125 -31.562 -34.938 1 90.25 350 LEU A O 1
ATOM 2933 N N . ILE A 1 351 ? 5.973 -31.312 -36.812 1 92.88 351 ILE A N 1
ATOM 2934 C CA . ILE A 1 351 ? 5.547 -32.719 -36.812 1 92.88 351 ILE A CA 1
ATOM 2935 C C . ILE A 1 351 ? 6.77 -33.625 -36.844 1 92.88 351 ILE A C 1
ATOM 2937 O O . ILE A 1 351 ? 6.848 -34.594 -36.094 1 92.88 351 ILE A O 1
ATOM 2941 N N . ASN A 1 352 ? 7.715 -33.219 -37.656 1 94.06 352 ASN A N 1
ATOM 2942 C CA . ASN A 1 352 ? 8.953 -34 -37.75 1 94.06 352 ASN A CA 1
ATOM 2943 C C . ASN A 1 352 ? 9.711 -34 -36.438 1 94.06 352 ASN A C 1
ATOM 2945 O O . ASN A 1 352 ? 10.203 -35.031 -36 1 94.06 352 ASN A O 1
ATOM 2949 N N . ALA A 1 353 ? 9.789 -32.906 -35.844 1 93.38 353 ALA A N 1
ATOM 2950 C CA . ALA A 1 353 ? 10.492 -32.812 -34.594 1 93.38 353 ALA A CA 1
ATOM 2951 C C . ALA A 1 353 ? 9.852 -33.688 -33.531 1 93.38 353 ALA A C 1
ATOM 2953 O O . ALA A 1 353 ? 10.547 -34.344 -32.719 1 93.38 353 ALA A O 1
ATOM 2954 N N . VAL A 1 354 ? 8.57 -33.75 -33.5 1 94.12 354 VAL A N 1
ATOM 2955 C CA . VAL A 1 354 ? 7.844 -34.5 -32.469 1 94.12 354 VAL A CA 1
ATOM 2956 C C . VAL A 1 354 ? 8.125 -35.969 -32.625 1 94.12 354 VAL A C 1
ATOM 2958 O O . VAL A 1 354 ? 8.523 -36.656 -31.672 1 94.12 354 VAL A O 1
ATOM 2961 N N . TYR A 1 355 ? 7.926 -36.531 -33.781 1 93.94 355 TYR A N 1
ATOM 2962 C CA . TYR A 1 355 ? 8.047 -38 -33.875 1 93.94 355 TYR A CA 1
ATOM 2963 C C . TYR A 1 355 ? 9.516 -38.406 -33.844 1 93.94 355 TYR A C 1
ATOM 2965 O O . TYR A 1 355 ? 9.828 -39.562 -33.562 1 93.94 355 TYR A O 1
ATOM 2973 N N . GLU A 1 356 ? 10.469 -37.5 -34.125 1 94.19 356 GLU A N 1
ATOM 2974 C CA . GLU A 1 356 ? 11.891 -37.875 -34.062 1 94.19 356 GLU A CA 1
ATOM 2975 C C . GLU A 1 356 ? 12.438 -37.75 -32.656 1 94.19 356 GLU A C 1
ATOM 2977 O O . GLU A 1 356 ? 13.312 -38.531 -32.25 1 94.19 356 GLU A O 1
ATOM 2982 N N . HIS A 1 357 ? 11.852 -36.844 -31.922 1 94.38 357 HIS A N 1
ATOM 2983 C CA . HIS A 1 357 ? 12.539 -36.531 -30.688 1 94.38 357 HIS A CA 1
ATOM 2984 C C . HIS A 1 357 ? 11.633 -36.75 -29.484 1 94.38 357 HIS A C 1
ATOM 2986 O O . HIS A 1 357 ? 12.047 -36.531 -28.344 1 94.38 357 HIS A O 1
ATOM 2992 N N . CYS A 1 358 ? 10.438 -37.156 -29.641 1 95.31 358 CYS A N 1
ATOM 2993 C CA . CYS A 1 358 ? 9.539 -37.312 -28.5 1 95.31 358 CYS A CA 1
ATOM 2994 C C . CYS A 1 358 ? 8.938 -38.719 -28.469 1 95.31 358 CYS A C 1
ATOM 2996 O O . CYS A 1 358 ? 7.723 -38.875 -28.547 1 95.31 358 CYS A O 1
ATOM 2998 N N . PRO A 1 359 ? 9.734 -39.625 -28.219 1 92.38 359 PRO A N 1
ATOM 2999 C CA . PRO A 1 359 ? 9.227 -41 -28.219 1 92.38 359 PRO A CA 1
ATOM 3000 C C . PRO A 1 359 ? 8.273 -41.281 -27.062 1 92.38 359 PRO A C 1
ATOM 3002 O O . PRO A 1 359 ? 7.484 -42.219 -27.125 1 92.38 359 PRO A O 1
ATOM 3005 N N . LEU A 1 360 ? 8.328 -40.438 -26.062 1 95.06 360 LEU A N 1
ATOM 3006 C CA . LEU A 1 360 ? 7.543 -40.719 -24.859 1 95.06 360 LEU A CA 1
ATOM 3007 C C . LEU A 1 360 ? 6.293 -39.844 -24.812 1 95.06 360 LEU A C 1
ATOM 3009 O O . LEU A 1 360 ? 5.59 -39.781 -23.797 1 95.06 360 LEU A O 1
ATOM 3013 N N . ILE A 1 361 ? 5.941 -39.156 -25.875 1 95.75 361 ILE A N 1
ATOM 3014 C CA . ILE A 1 361 ? 4.867 -38.156 -25.891 1 95.75 361 ILE A CA 1
ATOM 3015 C C . ILE A 1 361 ? 3.531 -38.844 -25.594 1 95.75 361 ILE A C 1
ATOM 3017 O O . ILE A 1 361 ? 3.217 -39.906 -26.188 1 95.75 361 ILE A O 1
ATOM 3021 N N . GLU A 1 362 ? 2.807 -38.312 -24.656 1 96.19 362 GLU A N 1
ATOM 3022 C CA . GLU A 1 362 ? 1.497 -38.844 -24.266 1 96.19 362 GLU A CA 1
ATOM 3023 C C . GLU A 1 362 ? 0.391 -37.844 -24.594 1 96.19 362 GLU A C 1
ATOM 3025 O O . GLU A 1 362 ? -0.744 -38.219 -24.875 1 96.19 362 GLU A O 1
ATOM 3030 N N . TYR A 1 363 ? 0.701 -36.625 -24.438 1 94.62 363 TYR A N 1
ATOM 3031 C CA . TYR A 1 363 ? -0.234 -35.531 -24.719 1 94.62 363 TYR A CA 1
ATOM 3032 C C . TYR A 1 363 ? 0.306 -34.625 -25.812 1 94.62 363 TYR A C 1
ATOM 3034 O O . TYR A 1 363 ? 1.397 -34.062 -25.672 1 94.62 363 TYR A O 1
ATOM 3042 N N . LEU A 1 364 ? -0.481 -34.469 -26.812 1 93.12 364 LEU A N 1
ATOM 3043 C CA . LEU A 1 364 ? 0.035 -33.656 -27.938 1 93.12 364 LEU A CA 1
ATOM 3044 C C . LEU A 1 364 ? -1.068 -32.812 -28.562 1 93.12 364 LEU A C 1
ATOM 3046 O O . LEU A 1 364 ? -2.18 -33.312 -28.781 1 93.12 364 LEU A O 1
ATOM 3050 N N . SER A 1 365 ? -0.758 -31.625 -28.672 1 88.75 365 SER A N 1
ATOM 3051 C CA . SER A 1 365 ? -1.585 -30.75 -29.484 1 88.75 365 SER A CA 1
ATOM 3052 C C . SER A 1 365 ? -0.89 -30.406 -30.797 1 88.75 365 SER A C 1
ATOM 3054 O O . SER A 1 365 ? 0.29 -30.047 -30.812 1 88.75 365 SER A O 1
ATOM 3056 N N . LEU A 1 366 ? -1.645 -30.516 -31.859 1 85.5 366 LEU A N 1
ATOM 3057 C CA . LEU A 1 366 ? -1.062 -30.281 -33.188 1 85.5 366 LEU A CA 1
ATOM 3058 C C . LEU A 1 366 ? -2.023 -29.484 -34.062 1 85.5 366 LEU A C 1
ATOM 3060 O O . LEU A 1 366 ? -3.229 -29.75 -34.062 1 85.5 366 LEU A O 1
ATOM 3064 N N . ALA A 1 367 ? -1.385 -28.547 -34.75 1 81 367 ALA A N 1
ATOM 3065 C CA . ALA A 1 367 ? -2.113 -27.812 -35.75 1 81 367 ALA A CA 1
ATOM 3066 C C . ALA A 1 367 ? -1.349 -27.812 -37.094 1 81 367 ALA A C 1
ATOM 3068 O O . ALA A 1 367 ? -0.146 -27.531 -37.125 1 81 367 ALA A O 1
ATOM 3069 N N . PHE A 1 368 ? -2.012 -28.219 -38.094 1 80.25 368 PHE A N 1
ATOM 3070 C CA . PHE A 1 368 ? -1.346 -28.219 -39.406 1 80.25 368 PHE A CA 1
ATOM 3071 C C . PHE A 1 368 ? -2.359 -28.062 -40.531 1 80.25 368 PHE A C 1
ATOM 3073 O O . PHE A 1 368 ? -3.551 -28.312 -40.344 1 80.25 368 PHE A O 1
ATOM 3080 N N . PRO A 1 369 ? -1.795 -27.562 -41.656 1 81.69 369 PRO A N 1
ATOM 3081 C CA . PRO A 1 369 ? -2.676 -27.438 -42.844 1 81.69 369 PRO A CA 1
ATOM 3082 C C . PRO A 1 369 ? -3.062 -28.797 -43.438 1 81.69 369 PRO A C 1
ATOM 3084 O O . PRO A 1 369 ? -2.371 -29.797 -43.188 1 81.69 369 PRO A O 1
ATOM 3087 N N . SER A 1 370 ? -4.148 -28.812 -44.25 1 81.88 370 SER A N 1
ATOM 3088 C CA . SER A 1 370 ? -4.672 -30.047 -44.844 1 81.88 370 SER A CA 1
ATOM 3089 C C . SER A 1 370 ? -3.957 -30.375 -46.156 1 81.88 370 SER A C 1
ATOM 3091 O O . SER A 1 370 ? -4.602 -30.562 -47.188 1 81.88 370 SER A O 1
ATOM 3093 N N . SER A 1 371 ? -2.697 -30.391 -46.156 1 84.94 371 SER A N 1
ATOM 3094 C CA . SER A 1 371 ? -1.959 -30.797 -47.344 1 84.94 371 SER A CA 1
ATOM 3095 C C . SER A 1 371 ? -1.585 -32.281 -47.312 1 84.94 371 SER A C 1
ATOM 3097 O O . SER A 1 371 ? -1.55 -32.875 -46.219 1 84.94 371 SER A O 1
ATOM 3099 N N . ASP A 1 372 ? -1.371 -32.844 -48.5 1 87.75 372 ASP A N 1
ATOM 3100 C CA . ASP A 1 372 ? -1.013 -34.25 -48.562 1 87.75 372 ASP A CA 1
ATOM 3101 C C . ASP A 1 372 ? 0.28 -34.531 -47.812 1 87.75 372 ASP A C 1
ATOM 3103 O O . ASP A 1 372 ? 0.397 -35.562 -47.125 1 87.75 372 ASP A O 1
ATOM 3107 N N . ASP A 1 373 ? 1.211 -33.656 -47.969 1 90.44 373 ASP A N 1
ATOM 3108 C CA . ASP A 1 373 ? 2.48 -33.812 -47.25 1 90.44 373 ASP A CA 1
ATOM 3109 C C . ASP A 1 373 ? 2.266 -33.875 -45.75 1 90.44 373 ASP A C 1
ATOM 3111 O O . ASP A 1 373 ? 2.904 -34.688 -45.062 1 90.44 373 ASP A O 1
ATOM 3115 N N . HIS A 1 374 ? 1.427 -33.094 -45.25 1 91.31 374 HIS A N 1
ATOM 3116 C CA . HIS A 1 374 ? 1.161 -33.062 -43.812 1 91.31 374 HIS A CA 1
ATOM 3117 C C . HIS A 1 374 ? 0.517 -34.375 -43.344 1 91.31 374 HIS A C 1
ATOM 3119 O O . HIS A 1 374 ? 0.838 -34.875 -42.25 1 91.31 374 HIS A O 1
ATOM 3125 N N . PHE A 1 375 ? -0.362 -34.875 -44.156 1 90.88 375 PHE A N 1
ATOM 3126 C CA . PHE A 1 375 ? -1.026 -36.094 -43.75 1 90.88 375 PHE A CA 1
ATOM 3127 C C . PHE A 1 375 ? -0.044 -37.25 -43.75 1 90.88 375 PHE A C 1
ATOM 3129 O O . PHE A 1 375 ? -0.13 -38.156 -42.906 1 90.88 375 PHE A O 1
ATOM 3136 N N . VAL A 1 376 ? 0.847 -37.188 -44.688 1 93.25 376 VAL A N 1
ATOM 3137 C CA . VAL A 1 376 ? 1.873 -38.219 -44.719 1 93.25 376 VAL A CA 1
ATOM 3138 C C . VAL A 1 376 ? 2.723 -38.156 -43.438 1 93.25 376 VAL A C 1
ATOM 3140 O O . VAL A 1 376 ? 2.934 -39.188 -42.781 1 93.25 376 VAL A O 1
ATOM 3143 N N . GLU A 1 377 ? 3.164 -37.031 -43.156 1 93.94 377 GLU A N 1
ATOM 3144 C CA . GLU A 1 377 ? 4.008 -36.844 -41.969 1 93.94 377 GLU A CA 1
ATOM 3145 C C . GLU A 1 377 ? 3.225 -37.125 -40.688 1 93.94 377 GLU A C 1
ATOM 3147 O O . GLU A 1 377 ? 3.773 -37.625 -39.719 1 93.94 377 GLU A O 1
ATOM 3152 N N . PHE A 1 378 ? 2.016 -36.781 -40.688 1 93.38 378 PHE A N 1
ATOM 3153 C CA . PHE A 1 378 ? 1.15 -37.031 -39.531 1 93.38 378 PHE A CA 1
ATOM 3154 C C . PHE A 1 378 ? 1 -38.531 -39.312 1 93.38 378 PHE A C 1
ATOM 3156 O O . PHE A 1 378 ? 1.049 -39 -38.156 1 93.38 378 PHE A O 1
ATOM 3163 N N . GLU A 1 379 ? 0.821 -39.281 -40.281 1 94 379 GLU A N 1
ATOM 3164 C CA . GLU A 1 379 ? 0.713 -40.719 -40.156 1 94 379 GLU A CA 1
ATOM 3165 C C . GLU A 1 379 ? 2.004 -41.312 -39.594 1 94 379 GLU A C 1
ATOM 3167 O O . GLU A 1 379 ? 1.965 -42.25 -38.781 1 94 379 GLU A O 1
ATOM 3172 N N . LYS A 1 380 ? 3.131 -40.75 -40.062 1 93.75 380 LYS A N 1
ATOM 3173 C CA . LYS A 1 380 ? 4.414 -41.188 -39.531 1 93.75 380 LYS A CA 1
ATOM 3174 C C . LYS A 1 380 ? 4.488 -40.906 -38.031 1 93.75 380 LYS A C 1
ATOM 3176 O O . LYS A 1 380 ? 4.965 -41.75 -37.25 1 93.75 380 LYS A O 1
ATOM 3181 N N . LEU A 1 381 ? 4.047 -39.75 -37.688 1 95.38 381 LEU A N 1
ATOM 3182 C CA . LEU A 1 381 ? 4.027 -39.375 -36.281 1 95.38 381 LEU A CA 1
ATOM 3183 C C . LEU A 1 381 ? 3.188 -40.344 -35.438 1 95.38 381 LEU A C 1
ATOM 3185 O O . LEU A 1 381 ? 3.621 -40.812 -34.375 1 95.38 381 LEU A O 1
ATOM 3189 N N . LEU A 1 382 ? 2.006 -40.719 -35.938 1 94.44 382 LEU A N 1
ATOM 3190 C CA . LEU A 1 382 ? 1.11 -41.625 -35.219 1 94.44 382 LEU A CA 1
ATOM 3191 C C . LEU A 1 382 ? 1.743 -43 -35.094 1 94.44 382 LEU A C 1
ATOM 3193 O O . LEU A 1 382 ? 1.578 -43.656 -34.062 1 94.44 382 LEU A O 1
ATOM 3197 N N . THR A 1 383 ? 2.502 -43.406 -36.031 1 93.38 383 THR A N 1
ATOM 3198 C CA . THR A 1 383 ? 3.129 -44.719 -36 1 93.38 383 THR A CA 1
ATOM 3199 C C . THR A 1 383 ? 4.277 -44.75 -35 1 93.38 383 THR A C 1
ATOM 3201 O O . THR A 1 383 ? 4.496 -45.781 -34.344 1 93.38 383 THR A O 1
ATOM 3204 N N . ARG A 1 384 ? 4.914 -43.688 -34.906 1 92.88 384 ARG A N 1
ATOM 3205 C CA . ARG A 1 384 ? 6.102 -43.656 -34.031 1 92.88 384 ARG A CA 1
ATOM 3206 C C . ARG A 1 384 ? 5.734 -43.312 -32.594 1 92.88 384 ARG A C 1
ATOM 3208 O O . ARG A 1 384 ? 6.383 -43.781 -31.672 1 92.88 384 ARG A O 1
ATOM 3215 N N . CYS A 1 385 ? 4.758 -42.5 -32.438 1 93.5 385 CYS A N 1
ATOM 3216 C CA . CYS A 1 385 ? 4.355 -42.062 -31.109 1 93.5 385 CYS A CA 1
ATOM 3217 C C . CYS A 1 385 ? 3.275 -42.969 -30.531 1 93.5 385 CYS A C 1
ATOM 3219 O O . CYS A 1 385 ? 2.145 -42.531 -30.312 1 93.5 385 CYS A O 1
ATOM 3221 N N . GLN A 1 386 ? 3.645 -44.094 -30.078 1 92.5 386 GLN A N 1
ATOM 3222 C CA . GLN A 1 386 ? 2.688 -45.156 -29.719 1 92.5 386 GLN A CA 1
ATOM 3223 C C . GLN A 1 386 ? 2.27 -45 -28.25 1 92.5 386 GLN A C 1
ATOM 3225 O O . GLN A 1 386 ? 1.412 -45.75 -27.766 1 92.5 386 GLN A O 1
ATOM 3230 N N . LYS A 1 387 ? 2.807 -44 -27.625 1 94.44 387 LYS A N 1
ATOM 3231 C CA . LYS A 1 387 ? 2.416 -43.781 -26.234 1 94.44 387 LYS A CA 1
ATOM 3232 C C . LYS A 1 387 ? 1.369 -42.688 -26.125 1 94.44 387 LYS A C 1
ATOM 3234 O O . LYS A 1 387 ? 0.909 -42.344 -25.031 1 94.44 387 LYS A O 1
ATOM 3239 N N . LEU A 1 388 ? 0.986 -42.156 -27.203 1 94.88 388 LEU A N 1
ATOM 3240 C CA . LEU A 1 388 ? 0.031 -41.031 -27.25 1 94.88 388 LEU A CA 1
ATOM 3241 C C . LEU A 1 388 ? -1.298 -41.438 -26.625 1 94.88 388 LEU A C 1
ATOM 3243 O O . LEU A 1 388 ? -1.866 -42.5 -26.984 1 94.88 388 LEU A O 1
ATOM 3247 N N . ARG A 1 389 ? -1.762 -40.656 -25.734 1 94.5 389 ARG A N 1
ATOM 3248 C CA . ARG A 1 389 ? -3.025 -40.906 -25.047 1 94.5 389 ARG A CA 1
ATOM 3249 C C . ARG A 1 389 ? -4.066 -39.844 -25.422 1 94.5 389 ARG A C 1
ATOM 3251 O O . ARG A 1 389 ? -5.254 -40.156 -25.547 1 94.5 389 ARG A O 1
ATOM 3258 N N . ILE A 1 390 ? -3.566 -38.688 -25.5 1 94.12 390 ILE A N 1
ATOM 3259 C CA . ILE A 1 390 ? -4.473 -37.594 -25.844 1 94.12 390 ILE A CA 1
ATOM 3260 C C . ILE A 1 390 ? -3.918 -36.812 -27.016 1 94.12 390 ILE A C 1
ATOM 3262 O O . ILE A 1 390 ? -2.746 -36.438 -27.031 1 94.12 390 ILE A O 1
ATOM 3266 N N . LEU A 1 391 ? -4.766 -36.594 -27.953 1 92.62 391 LEU A N 1
ATOM 3267 C CA . LEU A 1 391 ? -4.379 -35.875 -29.156 1 92.62 391 LEU A CA 1
ATOM 3268 C C . LEU A 1 391 ? -5.379 -34.75 -29.469 1 92.62 391 LEU A C 1
ATOM 3270 O O . LEU A 1 391 ? -6.578 -35 -29.594 1 92.62 391 LEU A O 1
ATOM 3274 N N . ALA A 1 392 ? -4.863 -33.562 -29.406 1 89.44 392 ALA A N 1
ATOM 3275 C CA . ALA A 1 392 ? -5.652 -32.438 -29.875 1 89.44 392 ALA A CA 1
ATOM 3276 C C . ALA A 1 392 ? -5.215 -31.984 -31.266 1 89.44 392 ALA A C 1
ATOM 3278 O O . ALA A 1 392 ? -4.043 -31.672 -31.484 1 89.44 392 ALA A O 1
ATOM 3279 N N . ILE A 1 393 ? -6.156 -31.922 -32.094 1 85.56 393 ILE A N 1
ATOM 3280 C CA . ILE A 1 393 ? -5.777 -31.688 -33.5 1 85.56 393 ILE A CA 1
ATOM 3281 C C . ILE A 1 393 ? -6.602 -30.531 -34.062 1 85.56 393 ILE A C 1
ATOM 3283 O O . ILE A 1 393 ? -7.805 -30.438 -33.812 1 85.56 393 ILE A O 1
ATOM 3287 N N . SER A 1 394 ? -5.859 -29.672 -34.75 1 80.44 394 SER A N 1
ATOM 3288 C CA . SER A 1 394 ? -6.473 -28.594 -35.5 1 80.44 394 SER A CA 1
ATOM 3289 C C . SER A 1 394 ? -5.973 -28.578 -36.938 1 80.44 394 SER A C 1
ATOM 3291 O O . SER A 1 394 ? -4.766 -28.484 -37.188 1 80.44 394 SER A O 1
ATOM 3293 N N . ILE A 1 395 ? -6.898 -28.688 -37.844 1 77.69 395 ILE A N 1
ATOM 3294 C CA . ILE A 1 395 ? -6.543 -28.625 -39.25 1 77.69 395 ILE A CA 1
ATOM 3295 C C . ILE A 1 395 ? -7.008 -27.297 -39.844 1 77.69 395 ILE A C 1
ATOM 3297 O O . ILE A 1 395 ? -8.195 -26.969 -39.812 1 77.69 395 ILE A O 1
ATOM 3301 N N . SER A 1 396 ? -6.023 -26.453 -40.125 1 69.62 396 SER A N 1
ATOM 3302 C CA . SER A 1 396 ? -6.344 -25.141 -40.688 1 69.62 396 SER A CA 1
ATOM 3303 C C . SER A 1 396 ? -6.5 -25.203 -42.188 1 69.62 396 SER A C 1
ATOM 3305 O O . SER A 1 396 ? -5.801 -25.969 -42.875 1 69.62 396 SER A O 1
ATOM 3307 N N . ASN A 1 397 ? -7.68 -24.641 -42.688 1 60.81 397 ASN A N 1
ATOM 3308 C CA . ASN A 1 397 ? -7.867 -24.531 -44.125 1 60.81 397 ASN A CA 1
ATOM 3309 C C . ASN A 1 397 ? -7.277 -23.234 -44.656 1 60.81 397 ASN A C 1
ATOM 3311 O O . ASN A 1 397 ? -7.918 -22.172 -44.625 1 60.81 397 ASN A O 1
ATOM 3315 N N . VAL A 1 398 ? -5.996 -23.047 -44.594 1 55.22 398 VAL A N 1
ATOM 3316 C CA . VAL A 1 398 ? -5.359 -21.812 -45.062 1 55.22 398 VAL A CA 1
ATOM 3317 C C . VAL A 1 398 ? -5.941 -21.422 -46.406 1 55.22 398 VAL A C 1
ATOM 3319 O O . VAL A 1 398 ? -6.082 -20.234 -46.719 1 55.22 398 VAL A O 1
ATOM 3322 N N . SER A 1 399 ? -6.035 -22.344 -47.469 1 54.06 399 SER A N 1
ATOM 3323 C CA . SER A 1 399 ? -6.48 -21.969 -48.812 1 54.06 399 SER A CA 1
ATOM 3324 C C . SER A 1 399 ? -7.98 -22.172 -48.969 1 54.06 399 SER A C 1
ATOM 3326 O O . SER A 1 399 ? -8.578 -23 -48.281 1 54.06 399 SER A O 1
ATOM 3328 N N . GLU A 1 400 ? -8.734 -21.141 -49.531 1 57.91 400 GLU A N 1
ATOM 3329 C CA . GLU A 1 400 ? -10.125 -21.172 -49.969 1 57.91 400 GLU A CA 1
ATOM 3330 C C . GLU A 1 400 ? -10.492 -22.531 -50.562 1 57.91 400 GLU A C 1
ATOM 3332 O O . GLU A 1 400 ? -10.398 -22.734 -51.781 1 57.91 400 GLU A O 1
ATOM 3337 N N . LYS A 1 401 ? -10.406 -23.484 -49.75 1 65.19 401 LYS A N 1
ATOM 3338 C CA . LYS A 1 401 ? -10.773 -24.781 -50.312 1 65.19 401 LYS A CA 1
ATOM 3339 C C . LYS A 1 401 ? -12.289 -24.953 -50.344 1 65.19 401 LYS A C 1
ATOM 3341 O O . LYS A 1 401 ? -13.008 -24.344 -49.531 1 65.19 401 LYS A O 1
ATOM 3346 N N . SER A 1 402 ? -12.695 -25.5 -51.438 1 66.44 402 SER A N 1
ATOM 3347 C CA . SER A 1 402 ? -14.117 -25.812 -51.594 1 66.44 402 SER A CA 1
ATOM 3348 C C . SER A 1 402 ? -14.609 -26.719 -50.469 1 66.44 402 SER A C 1
ATOM 3350 O O . SER A 1 402 ? -13.82 -27.406 -49.812 1 66.44 402 SER A O 1
ATOM 3352 N N . HIS A 1 403 ? -15.766 -26.656 -50.156 1 69.69 403 HIS A N 1
ATOM 3353 C CA . HIS A 1 403 ? -16.438 -27.484 -49.156 1 69.69 403 HIS A CA 1
ATOM 3354 C C . HIS A 1 403 ? -16.156 -28.969 -49.406 1 69.69 403 HIS A C 1
ATOM 3356 O O . HIS A 1 403 ? -16 -29.75 -48.469 1 69.69 403 HIS A O 1
ATOM 3362 N N . GLU A 1 404 ? -16.094 -29.156 -50.656 1 74.5 404 GLU A N 1
ATOM 3363 C CA . GLU A 1 404 ? -15.883 -30.547 -51.031 1 74.5 404 GLU A CA 1
ATOM 3364 C C . GLU A 1 404 ? -14.484 -31.016 -50.656 1 74.5 404 GLU A C 1
ATOM 3366 O O . GLU A 1 404 ? -14.312 -32.125 -50.125 1 74.5 404 GLU A O 1
ATOM 3371 N N . GLN A 1 405 ? -13.602 -30.188 -50.844 1 78.19 405 GLN A N 1
ATOM 3372 C CA . GLN A 1 405 ? -12.219 -30.547 -50.531 1 78.19 405 GLN A CA 1
ATOM 3373 C C . GLN A 1 405 ? -12.008 -30.672 -49.031 1 78.19 405 GLN A C 1
ATOM 3375 O O . GLN A 1 405 ? -11.266 -31.547 -48.562 1 78.19 405 GLN A O 1
ATOM 3380 N N . MET A 1 406 ? -12.695 -29.906 -48.312 1 76.19 406 MET A N 1
ATOM 3381 C CA . MET A 1 406 ? -12.594 -29.969 -46.875 1 76.19 406 MET A CA 1
ATOM 3382 C C . MET A 1 406 ? -13.078 -31.312 -46.344 1 76.19 406 MET A C 1
ATOM 3384 O O . MET A 1 406 ? -12.5 -31.859 -45.406 1 76.19 406 MET A O 1
ATOM 3388 N N . THR A 1 407 ? -14.102 -31.719 -46.969 1 76.88 407 THR A N 1
ATOM 3389 C CA . THR A 1 407 ? -14.656 -33 -46.562 1 76.88 407 THR A CA 1
ATOM 3390 C C . THR A 1 407 ? -13.664 -34.125 -46.844 1 76.88 407 THR A C 1
ATOM 3392 O O . THR A 1 407 ? -13.508 -35.062 -46.031 1 76.88 407 THR A O 1
ATOM 3395 N N . VAL A 1 408 ? -13.016 -34.062 -47.938 1 82.69 408 VAL A N 1
ATOM 3396 C CA . VAL A 1 408 ? -12.039 -35.062 -48.312 1 82.69 408 VAL A CA 1
ATOM 3397 C C . VAL A 1 408 ? -10.867 -35.062 -47.344 1 82.69 408 VAL A C 1
ATOM 3399 O O . VAL A 1 408 ? -10.375 -36.125 -46.938 1 82.69 408 VAL A O 1
ATOM 3402 N N . ASP A 1 409 ? -10.461 -33.969 -47 1 82.69 409 ASP A N 1
ATOM 3403 C CA . ASP A 1 409 ? -9.336 -33.812 -46.094 1 82.69 409 ASP A CA 1
ATOM 3404 C C . ASP A 1 409 ? -9.68 -34.375 -44.719 1 82.69 409 ASP A C 1
ATOM 3406 O O . ASP A 1 409 ? -8.836 -35 -44.062 1 82.69 409 ASP A O 1
ATOM 3410 N N . ARG A 1 410 ? -10.797 -34.188 -44.344 1 82.12 410 ARG A N 1
ATOM 3411 C CA . ARG A 1 410 ? -11.25 -34.719 -43.031 1 82.12 410 ARG A CA 1
ATOM 3412 C C . ARG A 1 410 ? -11.281 -36.25 -43.062 1 82.12 410 ARG A C 1
ATOM 3414 O O . ARG A 1 410 ? -10.969 -36.875 -42.062 1 82.12 410 ARG A O 1
ATOM 3421 N N . GLU A 1 411 ? -11.734 -36.688 -44.156 1 84.94 411 GLU A N 1
ATOM 3422 C CA . GLU A 1 411 ? -11.742 -38.156 -44.281 1 84.94 411 GLU A CA 1
ATOM 3423 C C . GLU A 1 411 ? -10.328 -38.719 -44.25 1 84.94 411 GLU A C 1
ATOM 3425 O O . GLU A 1 411 ? -10.094 -39.781 -43.656 1 84.94 411 GLU A O 1
ATOM 3430 N N . LYS A 1 412 ? -9.438 -38 -44.844 1 87.31 412 LYS A N 1
ATOM 3431 C CA . LYS A 1 412 ? -8.039 -38.406 -44.812 1 87.31 412 LYS A CA 1
ATOM 3432 C C . LYS A 1 412 ? -7.512 -38.438 -43.375 1 87.31 412 LYS A C 1
ATOM 3434 O O . LYS A 1 412 ? -6.75 -39.344 -43.031 1 87.31 412 LYS A O 1
ATOM 3439 N N . LEU A 1 413 ? -7.918 -37.531 -42.594 1 89.12 413 LEU A N 1
ATOM 3440 C CA . LEU A 1 413 ? -7.5 -37.438 -41.219 1 89.12 413 LEU A CA 1
ATOM 3441 C C . LEU A 1 413 ? -7.961 -38.688 -40.438 1 89.12 413 LEU A C 1
ATOM 3443 O O . LEU A 1 413 ? -7.168 -39.312 -39.719 1 89.12 413 LEU A O 1
ATOM 3447 N N . LEU A 1 414 ? -9.188 -39.031 -40.562 1 89.38 414 LEU A N 1
ATOM 3448 C CA . LEU A 1 414 ? -9.734 -40.188 -39.844 1 89.38 414 LEU A CA 1
ATOM 3449 C C . LEU A 1 414 ? -9.094 -41.5 -40.312 1 89.38 414 LEU A C 1
ATOM 3451 O O . LEU A 1 414 ? -8.844 -42.375 -39.5 1 89.38 414 LEU A O 1
ATOM 3455 N N . ARG A 1 415 ? -8.828 -41.562 -41.562 1 89.25 415 ARG A N 1
ATOM 3456 C CA . ARG A 1 415 ? -8.18 -42.75 -42.094 1 89.25 415 ARG A CA 1
ATOM 3457 C C . ARG A 1 415 ? -6.781 -42.906 -41.5 1 89.25 415 ARG A C 1
ATOM 3459 O O . ARG A 1 415 ? -6.359 -44.031 -41.188 1 89.25 415 ARG A O 1
ATOM 3466 N N . ALA A 1 416 ? -6.176 -41.812 -41.438 1 90.31 416 ALA A N 1
ATOM 3467 C CA . ALA A 1 416 ? -4.844 -41.844 -40.844 1 90.31 416 ALA A CA 1
ATOM 3468 C C . ALA A 1 416 ? -4.914 -42.312 -39.375 1 90.31 416 ALA A C 1
ATOM 3470 O O . ALA A 1 416 ? -4.082 -43.125 -38.938 1 90.31 416 ALA A O 1
ATOM 3471 N N . LEU A 1 417 ? -5.871 -41.875 -38.656 1 91.31 417 LEU A N 1
ATOM 3472 C CA . LEU A 1 417 ? -6.043 -42.25 -37.281 1 91.31 417 LEU A CA 1
ATOM 3473 C C . LEU A 1 417 ? -6.379 -43.75 -37.125 1 91.31 417 LEU A C 1
ATOM 3475 O O . LEU A 1 417 ? -5.91 -44.406 -36.219 1 91.31 417 LEU A O 1
ATOM 3479 N N . ILE A 1 418 ? -7.125 -44.219 -38.031 1 89.19 418 ILE A N 1
ATOM 3480 C CA . ILE A 1 418 ? -7.516 -45.625 -38.031 1 89.19 418 ILE A CA 1
ATOM 3481 C C . ILE A 1 418 ? -6.289 -46.5 -38.281 1 89.19 418 ILE A C 1
ATOM 3483 O O . ILE A 1 418 ? -6.062 -47.5 -37.594 1 89.19 418 ILE A O 1
ATOM 3487 N N . ARG A 1 419 ? -5.496 -46.094 -39.125 1 88.25 419 ARG A N 1
ATOM 3488 C CA . ARG A 1 419 ? -4.398 -46.938 -39.625 1 88.25 419 ARG A CA 1
ATOM 3489 C C . ARG A 1 419 ? -3.232 -46.938 -38.625 1 88.25 419 ARG A C 1
ATOM 3491 O O . ARG A 1 419 ? -2.559 -47.938 -38.438 1 88.25 419 ARG A O 1
ATOM 3498 N N . SER A 1 420 ? -3.045 -45.781 -38 1 88.44 420 SER A N 1
ATOM 3499 C CA . SER A 1 420 ? -1.723 -45.625 -37.406 1 88.44 420 SER A CA 1
ATOM 3500 C C . SER A 1 420 ? -1.819 -45.125 -35.969 1 88.44 420 SER A C 1
ATOM 3502 O O . SER A 1 420 ? -0.802 -44.969 -35.312 1 88.44 420 SER A O 1
ATOM 3504 N N . SER A 1 421 ? -2.91 -44.906 -35.438 1 85.81 421 SER A N 1
ATOM 3505 C CA . SER A 1 421 ? -3 -44.312 -34.125 1 85.81 421 SER A CA 1
ATOM 3506 C C . SER A 1 421 ? -2.582 -45.281 -33.031 1 85.81 421 SER A C 1
ATOM 3508 O O . SER A 1 421 ? -2.66 -46.5 -33.219 1 85.81 421 SER A O 1
ATOM 3510 N N . SER A 1 422 ? -2.164 -44.75 -31.984 1 87.31 422 SER A N 1
ATOM 3511 C CA . SER A 1 422 ? -1.746 -45.5 -30.812 1 87.31 422 SER A CA 1
ATOM 3512 C C . SER A 1 422 ? -2.91 -46.281 -30.219 1 87.31 422 SER A C 1
ATOM 3514 O O . SER A 1 422 ? -4.043 -45.812 -30.188 1 87.31 422 SER A O 1
ATOM 3516 N N . THR A 1 423 ? -2.576 -47.469 -29.641 1 88.19 423 THR A N 1
ATOM 3517 C CA . THR A 1 423 ? -3.588 -48.281 -28.953 1 88.19 423 THR A CA 1
ATOM 3518 C C . THR A 1 423 ? -3.91 -47.688 -27.594 1 88.19 423 THR A C 1
ATOM 3520 O O . THR A 1 423 ? -4.922 -48.031 -26.969 1 88.19 423 THR A O 1
ATOM 3523 N N . ASN A 1 424 ? -3.062 -46.781 -27.25 1 90.75 424 ASN A N 1
ATOM 3524 C CA . ASN A 1 424 ? -3.244 -46.156 -25.938 1 90.75 424 ASN A CA 1
ATOM 3525 C C . ASN A 1 424 ? -4.074 -44.875 -26.031 1 90.75 424 ASN A C 1
ATOM 3527 O O . ASN A 1 424 ? -4.348 -44.25 -25 1 90.75 424 ASN A O 1
ATOM 3531 N N . LEU A 1 425 ? -4.465 -44.594 -27.141 1 92.75 425 LEU A N 1
ATOM 3532 C CA . LEU A 1 425 ? -5.211 -43.344 -27.344 1 92.75 425 LEU A CA 1
ATOM 3533 C C . LEU A 1 425 ? -6.531 -43.375 -26.578 1 92.75 425 LEU A C 1
ATOM 3535 O O . LEU A 1 425 ? -7.301 -44.344 -26.703 1 92.75 425 LEU A O 1
ATOM 3539 N N . ARG A 1 426 ? -6.773 -42.312 -25.797 1 93.69 426 ARG A N 1
ATOM 3540 C CA . ARG A 1 426 ? -7.961 -42.281 -24.938 1 93.69 426 ARG A CA 1
ATOM 3541 C C . ARG A 1 426 ? -8.836 -41.094 -25.266 1 93.69 426 ARG A C 1
ATOM 3543 O O . ARG A 1 426 ? -10.031 -41.094 -24.984 1 93.69 426 ARG A O 1
ATOM 3550 N N . GLU A 1 427 ? -8.227 -40.156 -25.797 1 94.25 427 GLU A N 1
ATOM 3551 C CA . GLU A 1 427 ? -8.977 -38.906 -26.062 1 94.25 427 GLU A CA 1
ATOM 3552 C C . GLU A 1 427 ? -8.484 -38.219 -27.328 1 94.25 427 GLU A C 1
ATOM 3554 O O . GLU A 1 427 ? -7.285 -38.156 -27.578 1 94.25 427 GLU A O 1
ATOM 3559 N N . ILE A 1 428 ? -9.445 -37.75 -28.094 1 91.44 428 ILE A N 1
ATOM 3560 C CA . ILE A 1 428 ? -9.156 -36.906 -29.25 1 91.44 428 ILE A CA 1
ATOM 3561 C C . ILE A 1 428 ? -9.984 -35.625 -29.203 1 91.44 428 ILE A C 1
ATOM 3563 O O . ILE A 1 428 ? -11.188 -35.688 -28.953 1 91.44 428 ILE A O 1
ATOM 3567 N N . ARG A 1 429 ? -9.266 -34.562 -29.438 1 89.06 429 ARG A N 1
ATOM 3568 C CA . ARG A 1 429 ? -9.93 -33.25 -29.5 1 89.06 429 ARG A CA 1
ATOM 3569 C C . ARG A 1 429 ? -9.805 -32.656 -30.891 1 89.06 429 ARG A C 1
ATOM 3571 O O . ARG A 1 429 ? -8.703 -32.406 -31.375 1 89.06 429 ARG A O 1
ATOM 3578 N N . PHE A 1 430 ? -10.992 -32.375 -31.375 1 86.19 430 PHE A N 1
ATOM 3579 C CA . PHE A 1 430 ? -11.016 -31.75 -32.688 1 86.19 430 PHE A CA 1
ATOM 3580 C C . PHE A 1 430 ? -11.359 -30.266 -32.562 1 86.19 430 PHE A C 1
ATOM 3582 O O . PHE A 1 430 ? -12.477 -29.906 -32.188 1 86.19 430 PHE A O 1
ATOM 3589 N N . PHE A 1 431 ? -10.414 -29.344 -32.75 1 75.88 431 PHE A N 1
ATOM 3590 C CA . PHE A 1 431 ? -10.633 -27.922 -32.594 1 75.88 431 PHE A CA 1
ATOM 3591 C C . PHE A 1 431 ? -11.523 -27.391 -33.719 1 75.88 431 PHE A C 1
ATOM 3593 O O . PHE A 1 431 ? -12.328 -26.484 -33.5 1 75.88 431 PHE A O 1
ATOM 3600 N N . GLU A 1 432 ? -11.188 -27.672 -34.938 1 67.44 432 GLU A N 1
ATOM 3601 C CA . GLU A 1 432 ? -12.055 -27.188 -36 1 67.44 432 GLU A CA 1
ATOM 3602 C C . GLU A 1 432 ? -12.891 -28.312 -36.594 1 67.44 432 GLU A C 1
ATOM 3604 O O . GLU A 1 432 ? -12.68 -29.484 -36.25 1 67.44 432 GLU A O 1
ATOM 3609 N N . HIS A 1 433 ? -13.82 -28.281 -37.562 1 60.91 433 HIS A N 1
ATOM 3610 C CA . HIS A 1 433 ? -15 -28.828 -38.219 1 60.91 433 HIS A CA 1
ATOM 3611 C C . HIS A 1 433 ? -15.078 -30.344 -38.062 1 60.91 433 HIS A C 1
ATOM 3613 O O . HIS A 1 433 ? -14.234 -31.078 -38.562 1 60.91 433 HIS A O 1
ATOM 3619 N N . PHE A 1 434 ? -15.617 -30.734 -36.906 1 65.75 434 PHE A N 1
ATOM 3620 C CA . PHE A 1 434 ? -16.062 -32.094 -36.781 1 65.75 434 PHE A CA 1
ATOM 3621 C C . PHE A 1 434 ? -17.203 -32.406 -37.75 1 65.75 434 PHE A C 1
ATOM 3623 O O . PHE A 1 434 ? -18.344 -32.625 -37.344 1 65.75 434 PHE A O 1
ATOM 3630 N N . ARG A 1 435 ? -16.938 -32.062 -39 1 74.31 435 ARG A N 1
ATOM 3631 C CA . ARG A 1 435 ? -17.969 -32.312 -40.031 1 74.31 435 ARG A CA 1
ATOM 3632 C C . ARG A 1 435 ? -17.594 -33.5 -40.906 1 74.31 435 ARG A C 1
ATOM 3634 O O . ARG A 1 435 ? -17.062 -33.312 -42 1 74.31 435 ARG A O 1
ATOM 3641 N N . PHE A 1 436 ? -17.875 -34.594 -40.344 1 79.19 436 PHE A N 1
ATOM 3642 C CA . PHE A 1 436 ? -17.641 -35.844 -41.094 1 79.19 436 PHE A CA 1
ATOM 3643 C C . PHE A 1 436 ? -18.938 -36.406 -41.656 1 79.19 436 PHE A C 1
ATOM 3645 O O . PHE A 1 436 ? -20.016 -36.094 -41.156 1 79.19 436 PHE A O 1
ATOM 3652 N N . THR A 1 437 ? -18.781 -37.062 -42.781 1 80.62 437 THR A N 1
ATOM 3653 C CA . THR A 1 437 ? -19.953 -37.781 -43.25 1 80.62 437 THR A CA 1
ATOM 3654 C C . THR A 1 437 ? -20.297 -38.938 -42.281 1 80.62 437 THR A C 1
ATOM 3656 O O . THR A 1 437 ? -19.422 -39.438 -41.594 1 80.62 437 THR A O 1
ATOM 3659 N N . SER A 1 438 ? -21.578 -39.25 -42.281 1 84.12 438 SER A N 1
ATOM 3660 C CA . SER A 1 438 ? -22.031 -40.312 -41.406 1 84.12 438 SER A CA 1
ATOM 3661 C C . SER A 1 438 ? -21.281 -41.625 -41.688 1 84.12 438 SER A C 1
ATOM 3663 O O . SER A 1 438 ? -20.922 -42.344 -40.781 1 84.12 438 SER A O 1
ATOM 3665 N N . GLU A 1 439 ? -20.984 -41.812 -42.969 1 87.25 439 GLU A N 1
ATOM 3666 C CA . GLU A 1 439 ? -20.312 -43.031 -43.375 1 87.25 439 GLU A CA 1
ATOM 3667 C C . GLU A 1 439 ? -18.875 -43.062 -42.844 1 87.25 439 GLU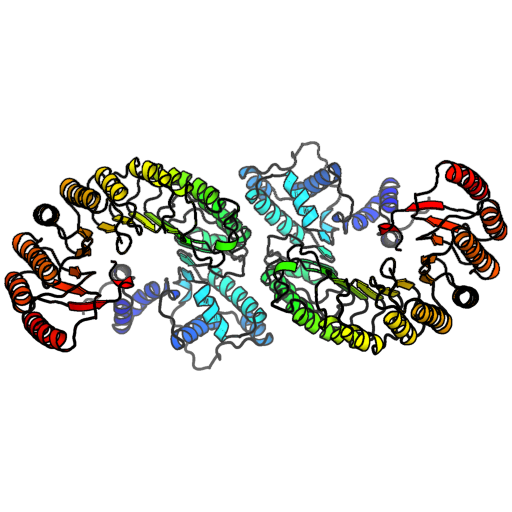 A C 1
ATOM 3669 O O . GLU A 1 439 ? -18.406 -44.062 -42.344 1 87.25 439 GLU A O 1
ATOM 3674 N N . THR A 1 440 ? -18.328 -41.969 -42.969 1 87 440 THR A N 1
ATOM 3675 C CA . THR A 1 440 ? -16.922 -41.875 -42.562 1 87 440 THR A CA 1
ATOM 3676 C C . THR A 1 440 ? -16.797 -42 -41.062 1 87 440 THR A C 1
ATOM 3678 O O . THR A 1 440 ? -15.875 -42.656 -40.562 1 87 440 THR A O 1
ATOM 3681 N N . LEU A 1 441 ? -17.672 -41.375 -40.375 1 88.5 441 LEU A N 1
ATOM 3682 C CA . LEU A 1 441 ? -17.656 -41.438 -38.906 1 88.5 441 LEU A CA 1
ATOM 3683 C C . LEU A 1 441 ? -17.906 -42.875 -38.438 1 88.5 441 LEU A C 1
ATOM 3685 O O . LEU A 1 441 ? -17.219 -43.344 -37.5 1 88.5 441 LEU A O 1
ATOM 3689 N N . GLU A 1 442 ? -18.859 -43.531 -39.031 1 90.25 442 GLU A N 1
ATOM 3690 C CA . GLU A 1 442 ? -19.156 -44.906 -38.656 1 90.25 442 GLU A CA 1
ATOM 3691 C C . GLU A 1 442 ? -17.969 -45.812 -38.938 1 90.25 442 GLU A C 1
ATOM 3693 O O . GLU A 1 442 ? -17.656 -46.688 -38.125 1 90.25 442 GLU A O 1
ATOM 3698 N N . ASP A 1 443 ? -17.375 -45.562 -40.062 1 91.44 443 ASP A N 1
ATOM 3699 C CA . ASP A 1 443 ? -16.188 -46.375 -40.406 1 91.44 443 ASP A CA 1
ATOM 3700 C C . ASP A 1 443 ? -15.078 -46.156 -39.375 1 91.44 443 ASP A C 1
ATOM 3702 O O . ASP A 1 443 ? -14.422 -47.125 -38.969 1 91.44 443 ASP A O 1
ATOM 3706 N N . PHE A 1 444 ? -14.914 -45 -38.969 1 91.88 444 PHE A N 1
ATOM 3707 C CA . PHE A 1 444 ? -13.906 -44.625 -38 1 91.88 444 PHE A CA 1
ATOM 3708 C C . PHE A 1 444 ? -14.172 -45.344 -36.656 1 91.88 444 PHE A C 1
ATOM 3710 O O . PHE A 1 444 ? -13.281 -45.969 -36.094 1 91.88 444 PHE A O 1
ATOM 3717 N N . LEU A 1 445 ? -15.367 -45.312 -36.219 1 91.94 445 LEU A N 1
ATOM 3718 C CA . LEU A 1 445 ? -15.734 -45.875 -34.906 1 91.94 445 LEU A CA 1
ATOM 3719 C C . LEU A 1 445 ? -15.711 -47.406 -34.969 1 91.94 445 LEU A C 1
ATOM 3721 O O . LEU A 1 445 ? -15.352 -48.062 -33.969 1 91.94 445 LEU A O 1
ATOM 3725 N N . GLU A 1 446 ? -16.062 -47.906 -36.125 1 92.56 446 GLU A N 1
ATOM 3726 C CA . GLU A 1 446 ? -16.047 -49.344 -36.281 1 92.56 446 GLU A CA 1
ATOM 3727 C C . GLU A 1 446 ? -14.633 -49.906 -36.156 1 92.56 446 GLU A C 1
ATOM 3729 O O . GLU A 1 446 ? -14.414 -50.969 -35.562 1 92.56 446 GLU A O 1
ATOM 3734 N N . ASN A 1 447 ? -13.75 -49.156 -36.656 1 91.25 447 ASN A N 1
ATOM 3735 C CA . ASN A 1 447 ? -12.359 -49.625 -36.656 1 91.25 447 ASN A CA 1
ATOM 3736 C C . ASN A 1 447 ? -11.711 -49.438 -35.281 1 91.25 447 ASN A C 1
ATOM 3738 O O . ASN A 1 447 ? -10.609 -49.938 -35.031 1 91.25 447 ASN A O 1
ATOM 3742 N N . LEU A 1 448 ? -12.367 -48.75 -34.438 1 89.38 448 LEU A N 1
ATOM 3743 C CA . LEU A 1 448 ? -11.828 -48.531 -33.094 1 89.38 448 LEU A CA 1
ATOM 3744 C C . LEU A 1 448 ? -12.383 -49.562 -32.125 1 89.38 448 LEU A C 1
ATOM 3746 O O . LEU A 1 448 ? -12.016 -49.594 -30.953 1 89.38 448 LEU A O 1
ATOM 3750 N N . ARG A 1 449 ? -13.164 -50.469 -32.594 1 89.44 449 ARG A N 1
ATOM 3751 C CA . ARG A 1 449 ? -13.719 -51.5 -31.734 1 89.44 449 ARG A CA 1
ATOM 3752 C C . ARG A 1 449 ? -12.609 -52.375 -31.156 1 89.44 449 ARG A C 1
ATOM 3754 O O . ARG A 1 449 ? -11.648 -52.719 -31.859 1 89.44 449 ARG A O 1
ATOM 3761 N N . GLY A 1 450 ? -12.727 -52.75 -29.844 1 85.62 450 GLY A N 1
ATOM 3762 C CA . GLY A 1 450 ? -11.742 -53.594 -29.172 1 85.62 450 GLY A CA 1
ATOM 3763 C C . GLY A 1 450 ? -10.68 -52.781 -28.453 1 85.62 450 GLY A C 1
ATOM 3764 O O . GLY A 1 450 ? -9.898 -53.344 -27.672 1 85.62 450 GLY A O 1
ATOM 3765 N N . ARG A 1 451 ? -10.594 -51.5 -28.828 1 89 451 ARG A N 1
ATOM 3766 C CA . ARG A 1 451 ? -9.672 -50.594 -28.141 1 89 451 ARG A CA 1
ATOM 3767 C C . ARG A 1 451 ? -10.336 -49.969 -26.922 1 89 451 ARG A C 1
ATOM 3769 O O . ARG A 1 451 ? -11.547 -50.094 -26.719 1 89 451 ARG A O 1
ATOM 3776 N N . PRO A 1 452 ? -9.5 -49.406 -26.156 1 89.62 452 PRO A N 1
ATOM 3777 C CA . PRO A 1 452 ? -10.109 -48.688 -25.031 1 89.62 452 PRO A CA 1
ATOM 3778 C C . PRO A 1 452 ? -11.047 -47.562 -25.484 1 89.62 452 PRO A C 1
ATOM 3780 O O . PRO A 1 452 ? -10.812 -46.938 -26.531 1 89.62 452 PRO A O 1
ATOM 3783 N N . ALA A 1 453 ? -12.062 -47.375 -24.688 1 92.38 453 ALA A N 1
ATOM 3784 C CA . ALA A 1 453 ? -13.086 -46.406 -25.047 1 92.38 453 ALA A CA 1
ATOM 3785 C C . ALA A 1 453 ? -12.469 -45.031 -25.25 1 92.38 453 ALA A C 1
ATOM 3787 O O . ALA A 1 453 ? -11.617 -44.594 -24.469 1 92.38 453 ALA A O 1
ATOM 3788 N N . LEU A 1 454 ? -12.867 -44.375 -26.219 1 92.94 454 LEU A N 1
ATOM 3789 C CA . LEU A 1 454 ? -12.32 -43.062 -26.641 1 92.94 454 LEU A CA 1
ATOM 3790 C C . LEU A 1 454 ? -13.25 -41.938 -26.234 1 92.94 454 LEU A C 1
ATOM 3792 O O . LEU A 1 454 ? -14.469 -42.062 -26.359 1 92.94 454 LEU A O 1
ATOM 3796 N N . SER A 1 455 ? -12.672 -40.875 -25.688 1 93.38 455 SER A N 1
ATOM 3797 C CA . SER A 1 455 ? -13.398 -39.625 -25.484 1 93.38 455 SER A CA 1
ATOM 3798 C C . SER A 1 455 ? -13.148 -38.656 -26.625 1 93.38 455 SER A C 1
ATOM 3800 O O . SER A 1 455 ? -12 -38.406 -27.016 1 93.38 455 SER A O 1
ATOM 3802 N N . ILE A 1 456 ? -14.25 -38.125 -27.172 1 90.06 456 ILE A N 1
ATOM 3803 C CA . ILE A 1 456 ? -14.141 -37.188 -28.297 1 90.06 456 ILE A CA 1
ATOM 3804 C C . ILE A 1 456 ? -14.695 -35.844 -27.906 1 90.06 456 ILE A C 1
ATOM 3806 O O . ILE A 1 456 ? -15.852 -35.719 -27.484 1 90.06 456 ILE A O 1
ATOM 3810 N N . PHE A 1 457 ? -13.812 -34.812 -28.078 1 88.06 457 PHE A N 1
ATOM 3811 C CA . PHE A 1 457 ? -14.227 -33.438 -27.828 1 88.06 457 PHE A CA 1
ATOM 3812 C C . PHE A 1 457 ? -14.148 -32.625 -29.109 1 88.06 457 PHE A C 1
ATOM 3814 O O . PHE A 1 457 ? -13.234 -32.781 -29.906 1 88.06 457 PHE A O 1
ATOM 3821 N N . THR A 1 458 ? -15.234 -31.656 -29.312 1 84.38 458 THR A N 1
ATOM 3822 C CA . THR A 1 458 ? -15.195 -30.797 -30.484 1 84.38 458 THR A CA 1
ATOM 3823 C C . THR A 1 458 ? -15.836 -29.438 -30.172 1 84.38 458 THR A C 1
ATOM 3825 O O . THR A 1 458 ? -16.484 -29.281 -29.141 1 84.38 458 THR A O 1
ATOM 3828 N N . CYS A 1 459 ? -15.383 -28.25 -30.875 1 73.19 459 CYS A N 1
ATOM 3829 C CA . CYS A 1 459 ? -15.891 -26.906 -30.625 1 73.19 459 CYS A CA 1
ATOM 3830 C C . CYS A 1 459 ? -16.969 -26.531 -31.641 1 73.19 459 CYS A C 1
ATOM 3832 O O . CYS A 1 459 ? -17.828 -25.688 -31.375 1 73.19 459 CYS A O 1
ATOM 3834 N N . ASP A 1 460 ? -17.094 -26.812 -32.906 1 59.62 460 ASP A N 1
ATOM 3835 C CA . ASP A 1 460 ? -17.891 -26.234 -34 1 59.62 460 ASP A CA 1
ATOM 3836 C C . ASP A 1 460 ? -19.344 -26.672 -33.875 1 59.62 460 ASP A C 1
ATOM 3838 O O . ASP A 1 460 ? -19.656 -27.859 -34.031 1 59.62 460 ASP A O 1
ATOM 3842 N N . LEU A 1 461 ? -20.094 -25.734 -33.25 1 54.94 461 LEU A N 1
ATOM 3843 C CA . LEU A 1 461 ? -21.531 -25.938 -33.125 1 54.94 461 LEU A CA 1
ATOM 3844 C C . LEU A 1 461 ? -22.281 -25.547 -34.375 1 54.94 461 LEU A C 1
ATOM 3846 O O . LEU A 1 461 ? -23.516 -25.516 -34.406 1 54.94 461 LEU A O 1
ATOM 3850 N N . GLY A 1 462 ? -21.594 -25.172 -35.406 1 54.25 462 GLY A N 1
ATOM 3851 C CA . GLY A 1 462 ? -22.469 -24.812 -36.5 1 54.25 462 GLY A CA 1
ATOM 3852 C C . GLY A 1 462 ? -23.172 -26 -37.125 1 54.25 462 GLY A C 1
ATOM 3853 O O . GLY A 1 462 ? -23.516 -25.984 -38.312 1 54.25 462 GLY A O 1
ATOM 3854 N N . TYR A 1 463 ? -23.219 -26.969 -36.469 1 53.06 463 TYR A N 1
ATOM 3855 C CA . TYR A 1 463 ? -23.859 -28.141 -37.062 1 53.06 463 TYR A CA 1
ATOM 3856 C C . TYR A 1 463 ? -25.359 -27.891 -37.25 1 53.06 463 TYR A C 1
ATOM 3858 O O . TYR A 1 463 ? -26 -27.281 -36.406 1 53.06 463 TYR A O 1
ATOM 3866 N N . ILE A 1 464 ? -25.672 -27.922 -38.469 1 55.41 464 ILE A N 1
ATOM 3867 C CA . ILE A 1 464 ? -27.094 -27.922 -38.812 1 55.41 464 ILE A CA 1
ATOM 3868 C C . ILE A 1 464 ? -27.812 -29.016 -38 1 55.41 464 ILE A C 1
ATOM 3870 O O . ILE A 1 464 ? -27.266 -30.109 -37.812 1 55.41 464 ILE A O 1
ATOM 3874 N N . LYS A 1 465 ? -28.891 -28.625 -37.406 1 56.78 465 LYS A N 1
ATOM 3875 C CA . LYS A 1 465 ? -29.75 -29.438 -36.562 1 56.78 465 LYS A CA 1
ATOM 3876 C C . LYS A 1 465 ? -29.859 -30.875 -37.062 1 56.78 465 LYS A C 1
ATOM 3878 O O . LYS A 1 465 ? -29.844 -31.828 -36.281 1 56.78 465 LYS A O 1
ATOM 3883 N N . GLU A 1 466 ? -29.922 -30.969 -38.375 1 59.66 466 GLU A N 1
ATOM 3884 C CA . GLU A 1 466 ? -30.188 -32.281 -38.969 1 59.66 466 GLU A CA 1
ATOM 3885 C C . GLU A 1 466 ? -28.984 -33.188 -38.844 1 59.66 466 GLU A C 1
ATOM 3887 O O . GLU A 1 466 ? -29.125 -34.375 -38.562 1 59.66 466 GLU A O 1
ATOM 3892 N N . ASP A 1 467 ? -27.812 -32.531 -38.969 1 62.31 467 ASP A N 1
ATOM 3893 C CA . ASP A 1 467 ? -26.578 -33.312 -38.906 1 62.31 467 ASP A CA 1
ATOM 3894 C C . ASP A 1 467 ? -26.281 -33.75 -37.5 1 62.31 467 ASP A C 1
ATOM 3896 O O . ASP A 1 467 ? -25.719 -34.844 -37.281 1 62.31 467 ASP A O 1
ATOM 3900 N N . LEU A 1 468 ? -26.828 -33.062 -36.688 1 69.81 468 LEU A N 1
ATOM 3901 C CA . LEU A 1 468 ? -26.594 -33.375 -35.281 1 69.81 468 LEU A CA 1
ATOM 3902 C C . LEU A 1 468 ? -27.391 -34.594 -34.875 1 69.81 468 LEU A C 1
ATOM 3904 O O . LEU A 1 468 ? -26.906 -35.406 -34.062 1 69.81 468 LEU A O 1
ATOM 3908 N N . ALA A 1 469 ? -28.547 -34.625 -35.531 1 75.56 469 ALA A N 1
ATOM 3909 C CA . ALA A 1 469 ? -29.375 -35.75 -35.125 1 75.56 469 ALA A CA 1
ATOM 3910 C C . ALA A 1 469 ? -28.75 -37.062 -35.594 1 75.56 469 ALA A C 1
ATOM 3912 O O . ALA A 1 469 ? -28.75 -38.062 -34.875 1 75.56 469 ALA A O 1
ATOM 3913 N N . GLU A 1 470 ? -28.281 -37.031 -36.812 1 77.56 470 GLU A N 1
ATOM 3914 C CA . GLU A 1 470 ? -27.656 -38.25 -37.344 1 77.56 470 GLU A CA 1
ATOM 3915 C C . GLU A 1 470 ? -26.391 -38.594 -36.594 1 77.56 470 GLU A C 1
ATOM 3917 O O . GLU A 1 470 ? -26.156 -39.781 -36.281 1 77.56 470 GLU A O 1
ATOM 3922 N N . TYR A 1 471 ? -25.641 -37.594 -36.219 1 80.12 471 TYR A N 1
ATOM 3923 C CA . TYR A 1 471 ? -24.406 -37.812 -35.469 1 80.12 471 TYR A CA 1
ATOM 3924 C C . TYR A 1 471 ? -24.703 -38.375 -34.094 1 80.12 471 TYR A C 1
ATOM 3926 O O . TYR A 1 471 ? -24.031 -39.281 -33.594 1 80.12 471 TYR A O 1
ATOM 3934 N N . ALA A 1 472 ? -25.75 -37.812 -33.594 1 83.25 472 ALA A N 1
ATOM 3935 C CA . ALA A 1 472 ? -26.125 -38.219 -32.25 1 83.25 472 ALA A CA 1
ATOM 3936 C C . ALA A 1 472 ? -26.5 -39.719 -32.219 1 83.25 472 ALA A C 1
ATOM 3938 O O . ALA A 1 472 ? -26.156 -40.438 -31.266 1 83.25 472 ALA A O 1
ATOM 3939 N N . GLU A 1 473 ? -27.203 -40.094 -33.188 1 87.56 473 GLU A N 1
ATOM 3940 C CA . GLU A 1 473 ? -27.609 -41.5 -33.25 1 87.56 473 GLU A CA 1
ATOM 3941 C C . GLU A 1 473 ? -26.406 -42.406 -33.375 1 87.56 473 GLU A C 1
ATOM 3943 O O . GLU A 1 473 ? -26.328 -43.438 -32.688 1 87.56 473 GLU A O 1
ATOM 3948 N N . ILE A 1 474 ? -25.531 -42 -34.188 1 89.25 474 ILE A N 1
ATOM 3949 C CA . ILE A 1 474 ? -24.344 -42.812 -34.406 1 89.25 474 ILE A CA 1
ATOM 3950 C C . ILE A 1 474 ? -23.516 -42.844 -33.125 1 89.25 474 ILE A C 1
ATOM 3952 O O . ILE A 1 474 ? -23.109 -43.938 -32.688 1 89.25 474 ILE A O 1
ATOM 3956 N N . ILE A 1 475 ? -23.328 -41.75 -32.5 1 89.62 475 ILE A N 1
ATOM 3957 C CA . ILE A 1 475 ? -22.5 -41.625 -31.312 1 89.62 475 ILE A CA 1
ATOM 3958 C C . ILE A 1 475 ? -23.109 -42.438 -30.172 1 89.62 475 ILE A C 1
ATOM 3960 O O . ILE A 1 475 ? -22.406 -43.156 -29.453 1 89.62 475 ILE A O 1
ATOM 3964 N N . ASN A 1 476 ? -24.422 -42.375 -30.078 1 91.56 476 ASN A N 1
ATOM 3965 C CA . ASN A 1 476 ? -25.109 -43.094 -29.016 1 91.56 476 ASN A CA 1
ATOM 3966 C C . ASN A 1 476 ? -24.984 -44.594 -29.188 1 91.56 476 ASN A C 1
ATOM 3968 O O . ASN A 1 476 ? -24.828 -45.344 -28.219 1 91.56 476 ASN A O 1
ATOM 3972 N N . ARG A 1 477 ? -25.109 -45.031 -30.375 1 93 477 ARG A N 1
ATOM 3973 C CA . ARG A 1 477 ? -24.969 -46.469 -30.656 1 93 477 ARG A CA 1
ATOM 3974 C C . ARG A 1 477 ? -23.594 -46.969 -30.234 1 93 477 ARG A C 1
ATOM 3976 O O . ARG A 1 477 ? -23.5 -48 -29.562 1 93 477 ARG A O 1
ATOM 3983 N N . TYR A 1 478 ? -22.609 -46.219 -30.453 1 93.81 478 TYR A N 1
ATOM 3984 C CA . TYR A 1 478 ? -21.25 -46.656 -30.172 1 93.81 478 TYR A CA 1
ATOM 3985 C C . TYR A 1 478 ? -20.875 -46.406 -28.703 1 93.81 478 TYR A C 1
ATOM 3987 O O . TYR A 1 478 ? -19.953 -47 -28.172 1 93.81 478 TYR A O 1
ATOM 3995 N N . LYS A 1 479 ? -21.531 -45.5 -28.094 1 93.19 479 LYS A N 1
ATOM 3996 C CA . LYS A 1 479 ? -21.406 -45.344 -26.656 1 93.19 479 LYS A CA 1
ATOM 3997 C C . LYS A 1 479 ? -21.922 -46.562 -25.906 1 93.19 479 LYS A C 1
ATOM 3999 O O . LYS A 1 479 ? -21.297 -47.031 -24.969 1 93.19 479 LYS A O 1
ATOM 4004 N N . LYS A 1 480 ? -23.047 -47.062 -26.406 1 92.12 480 LYS A N 1
ATOM 4005 C CA . LYS A 1 480 ? -23.641 -48.281 -25.828 1 92.12 480 LYS A CA 1
ATOM 4006 C C . LYS A 1 480 ? -22.734 -49.5 -26.031 1 92.12 480 LYS A C 1
ATOM 4008 O O . LYS A 1 480 ? -22.672 -50.375 -25.172 1 92.12 480 LYS A O 1
ATOM 4013 N N . ASP A 1 481 ? -21.984 -49.469 -27.125 1 92.31 481 ASP A N 1
ATOM 4014 C CA . ASP A 1 481 ? -21.109 -50.594 -27.469 1 92.31 481 ASP A CA 1
ATOM 4015 C C . ASP A 1 481 ? -19.781 -50.469 -26.719 1 92.31 481 ASP A C 1
ATOM 4017 O O . ASP A 1 481 ? -18.938 -51.375 -26.797 1 92.31 481 ASP A O 1
ATOM 4021 N N . GLY A 1 482 ? -19.531 -49.281 -26.078 1 92.19 482 GLY A N 1
ATOM 4022 C CA . GLY A 1 482 ? -18.328 -49.125 -25.281 1 92.19 482 GLY A CA 1
ATOM 4023 C C . GLY A 1 482 ? -17.156 -48.562 -26.062 1 92.19 482 GLY A C 1
ATOM 4024 O O . GLY A 1 482 ? -16.016 -48.594 -25.594 1 92.19 482 GLY A O 1
ATOM 4025 N N . VAL A 1 483 ? -17.359 -48.125 -27.297 1 92.44 483 VAL A N 1
ATOM 4026 C CA . VAL A 1 483 ? -16.297 -47.594 -28.156 1 92.44 483 VAL A CA 1
ATOM 4027 C C . VAL A 1 483 ? -16.047 -46.125 -27.797 1 92.44 483 VAL A C 1
ATOM 4029 O O . VAL A 1 483 ? -14.898 -45.688 -27.797 1 92.44 483 VAL A O 1
ATOM 4032 N N . ILE A 1 484 ? -17.094 -45.5 -27.469 1 93.25 484 ILE A N 1
ATOM 4033 C CA . ILE A 1 484 ? -17.016 -44.094 -27.078 1 93.25 484 ILE A CA 1
ATOM 4034 C C . ILE A 1 484 ? -17.328 -43.938 -25.578 1 93.25 484 ILE A C 1
ATOM 4036 O O . ILE A 1 484 ? -18.328 -44.469 -25.094 1 93.25 484 ILE A O 1
ATOM 4040 N N . LYS A 1 485 ? -16.438 -43.375 -24.953 1 93.38 485 LYS A N 1
ATOM 4041 C CA . LYS A 1 485 ? -16.641 -43.094 -23.531 1 93.38 485 LYS A CA 1
ATOM 4042 C C . LYS A 1 485 ? -17.453 -41.812 -23.344 1 93.38 485 LYS A C 1
ATOM 4044 O O . LYS A 1 485 ? -18.453 -41.781 -22.625 1 93.38 485 LYS A O 1
ATOM 4049 N N . ASP A 1 486 ? -16.938 -40.781 -23.969 1 90.38 486 ASP A N 1
ATOM 4050 C CA . ASP A 1 486 ? -17.578 -39.469 -23.859 1 90.38 486 ASP A CA 1
ATOM 4051 C C . ASP A 1 486 ? -17.516 -38.719 -25.172 1 90.38 486 ASP A C 1
ATOM 4053 O O . ASP A 1 486 ? -16.516 -38.781 -25.891 1 90.38 486 ASP A O 1
ATOM 4057 N N . PHE A 1 487 ? -18.641 -38.062 -25.469 1 88.12 487 PHE A N 1
ATOM 4058 C CA . PHE A 1 487 ? -18.688 -37.125 -26.594 1 88.12 487 PHE A CA 1
ATOM 4059 C C . PHE A 1 487 ? -19.25 -35.781 -26.141 1 88.12 487 PHE A C 1
ATOM 4061 O O . PHE A 1 487 ? -20.375 -35.719 -25.656 1 88.12 487 PHE A O 1
ATOM 4068 N N . LYS A 1 488 ? -18.344 -34.719 -26.203 1 84.44 488 LYS A N 1
ATOM 4069 C CA . LYS A 1 488 ? -18.781 -33.406 -25.703 1 84.44 488 LYS A CA 1
ATOM 4070 C C . LYS A 1 488 ? -18.406 -32.281 -26.672 1 84.44 488 LYS A C 1
ATOM 4072 O O . LYS A 1 488 ? -17.328 -32.344 -27.281 1 84.44 488 LYS A O 1
ATOM 4077 N N . PHE A 1 489 ? -19.312 -31.344 -26.688 1 79.12 489 PHE A N 1
ATOM 4078 C CA . PHE A 1 489 ? -19 -30.047 -27.297 1 79.12 489 PHE A CA 1
ATOM 4079 C C . PHE A 1 489 ? -18.422 -29.094 -26.25 1 79.12 489 PHE A C 1
ATOM 4081 O O . PHE A 1 489 ? -19 -28.922 -25.172 1 79.12 489 PHE A O 1
ATOM 4088 N N . VAL A 1 490 ? -17.25 -28.656 -26.469 1 77.31 490 VAL A N 1
ATOM 4089 C CA . VAL A 1 490 ? -16.594 -27.812 -25.469 1 77.31 490 VAL A CA 1
ATOM 4090 C C . VAL A 1 490 ? -16.234 -26.469 -26.094 1 77.31 490 VAL A C 1
ATOM 4092 O O . VAL A 1 490 ? -16.016 -26.375 -27.312 1 77.31 490 VAL A O 1
ATOM 4095 N N . ASP A 1 491 ? -16.281 -25.469 -25.281 1 75.19 491 ASP A N 1
ATOM 4096 C CA . ASP A 1 491 ? -15.852 -24.156 -25.719 1 75.19 491 ASP A CA 1
ATOM 4097 C C . ASP A 1 491 ? -14.359 -24.141 -26.047 1 75.19 491 ASP A C 1
ATOM 4099 O O . ASP A 1 491 ? -13.594 -24.922 -25.484 1 75.19 491 ASP A O 1
ATOM 4103 N N . LYS A 1 492 ? -14.062 -23.312 -26.969 1 70.06 492 LYS A N 1
ATOM 4104 C CA . LYS A 1 492 ? -12.695 -23.219 -27.469 1 70.06 492 LYS A CA 1
ATOM 4105 C C . LYS A 1 492 ? -11.703 -23.047 -26.312 1 70.06 492 LYS A C 1
ATOM 4107 O O . LYS A 1 492 ? -10.609 -23.609 -26.344 1 70.06 492 LYS A O 1
ATOM 4112 N N . GLU A 1 493 ? -12.094 -22.453 -25.266 1 67.81 493 GLU A N 1
ATOM 4113 C CA . GLU A 1 493 ? -11.195 -22.156 -24.156 1 67.81 493 GLU A CA 1
ATOM 4114 C C . GLU A 1 493 ? -10.898 -23.406 -23.328 1 67.81 493 GLU A C 1
ATOM 4116 O O . GLU A 1 493 ? -9.859 -23.5 -22.688 1 67.81 493 GLU A O 1
ATOM 4121 N N . HIS A 1 494 ? -11.727 -24.312 -23.469 1 66.75 494 HIS A N 1
ATOM 4122 C CA . HIS A 1 494 ? -11.602 -25.5 -22.625 1 66.75 494 HIS A CA 1
ATOM 4123 C C . HIS A 1 494 ? -11.055 -26.688 -23.422 1 66.75 494 HIS A C 1
ATOM 4125 O O . HIS A 1 494 ? -11.031 -27.812 -22.922 1 66.75 494 HIS A O 1
ATOM 4131 N N . MET A 1 495 ? -10.742 -26.391 -24.641 1 70.06 495 MET A N 1
ATOM 4132 C CA . MET A 1 495 ? -10.266 -27.469 -25.516 1 70.06 495 MET A CA 1
ATOM 4133 C C . MET A 1 495 ? -8.828 -27.844 -25.156 1 70.06 495 MET A C 1
ATOM 4135 O O . MET A 1 495 ? -8.367 -28.938 -25.5 1 70.06 495 MET A O 1
ATOM 4139 N N . HIS A 1 496 ? -8.266 -26.922 -24.344 1 64.62 496 HIS A N 1
ATOM 4140 C CA . HIS A 1 496 ? -6.871 -27.203 -24.031 1 64.62 496 HIS A CA 1
ATOM 4141 C C . HIS A 1 496 ? -6.754 -28.047 -22.781 1 64.62 496 HIS A C 1
ATOM 4143 O O . HIS A 1 496 ? -7.602 -27.969 -21.875 1 64.62 496 HIS A O 1
ATOM 4149 N N . PHE A 1 497 ? -5.852 -29.078 -22.766 1 63.53 497 PHE A N 1
ATOM 4150 C CA . PHE A 1 497 ? -5.656 -29.922 -21.609 1 63.53 497 PHE A CA 1
ATOM 4151 C C . PHE A 1 497 ? -4.375 -29.547 -20.859 1 63.53 497 PHE A C 1
ATOM 4153 O O . PHE A 1 497 ? -3.451 -29 -21.469 1 63.53 497 PHE A O 1
ATOM 4160 N N . MET B 1 1 ? 25.734 32.625 42.156 1 36.62 1 MET B N 1
ATOM 4161 C CA . MET B 1 1 ? 24.906 32.094 41.062 1 36.62 1 MET B CA 1
ATOM 4162 C C . MET B 1 1 ? 23.719 31.312 41.625 1 36.62 1 MET B C 1
ATOM 4164 O O . MET B 1 1 ? 23.891 30.375 42.406 1 36.62 1 MET B O 1
ATOM 4168 N N . SER B 1 2 ? 22.641 31.844 41.688 1 41.53 2 SER B N 1
ATOM 4169 C CA . SER B 1 2 ? 21.5 31.469 42.531 1 41.53 2 SER B CA 1
ATOM 4170 C C . SER B 1 2 ? 21.031 30.047 42.219 1 41.53 2 SER B C 1
ATOM 4172 O O . SER B 1 2 ? 21.047 29.625 41.062 1 41.53 2 SER B O 1
ATOM 4174 N N . LYS B 1 3 ? 21.141 29.047 43.156 1 52.34 3 LYS B N 1
ATOM 4175 C CA . LYS B 1 3 ? 20.859 27.641 43.375 1 52.34 3 LYS B CA 1
ATOM 4176 C C . LYS B 1 3 ? 19.422 27.297 43 1 52.34 3 LYS B C 1
ATOM 4178 O O . LYS B 1 3 ? 18.516 27.406 43.844 1 52.34 3 LYS B O 1
ATOM 4183 N N . LEU B 1 4 ? 19.047 27.594 41.812 1 53.62 4 LEU B N 1
ATOM 4184 C CA . LEU B 1 4 ? 17.672 27.219 41.5 1 53.62 4 LEU B CA 1
ATOM 4185 C C . LEU B 1 4 ? 17.484 25.703 41.625 1 53.62 4 LEU B C 1
ATOM 4187 O O . LEU B 1 4 ? 18.359 24.938 41.188 1 53.62 4 LEU B O 1
ATOM 4191 N N . ASN B 1 5 ? 16.625 25.234 42.562 1 58.16 5 ASN B N 1
ATOM 4192 C CA . ASN B 1 5 ? 16.297 23.812 42.719 1 58.16 5 ASN B CA 1
ATOM 4193 C C . ASN B 1 5 ? 15.891 23.172 41.406 1 58.16 5 ASN B C 1
ATOM 4195 O O . ASN B 1 5 ? 15.492 23.859 40.469 1 58.16 5 ASN B O 1
ATOM 4199 N N . LYS B 1 6 ? 16.297 21.953 41.25 1 63.41 6 LYS B N 1
ATOM 4200 C CA . LYS B 1 6 ? 16.078 21.141 40.062 1 63.41 6 LYS B CA 1
ATOM 4201 C C . LYS B 1 6 ? 14.656 21.297 39.531 1 63.41 6 LYS B C 1
ATOM 4203 O O . LYS B 1 6 ? 14.453 21.375 38.312 1 63.41 6 LYS B O 1
ATOM 4208 N N . ASP B 1 7 ? 13.766 21.406 40.438 1 61.22 7 ASP B N 1
ATOM 4209 C CA . ASP B 1 7 ? 12.367 21.484 40.031 1 61.22 7 ASP B CA 1
ATOM 4210 C C . ASP B 1 7 ? 12.055 22.812 39.344 1 61.22 7 ASP B C 1
ATOM 4212 O O . ASP B 1 7 ? 11.305 22.844 38.344 1 61.22 7 ASP B O 1
ATOM 4216 N N . ILE B 1 8 ? 12.609 23.797 39.906 1 57.28 8 ILE B N 1
ATOM 4217 C CA . ILE B 1 8 ? 12.367 25.109 39.344 1 57.28 8 ILE B CA 1
ATOM 4218 C C . ILE B 1 8 ? 13.039 25.219 37.969 1 57.28 8 ILE B C 1
ATOM 4220 O O . ILE B 1 8 ? 12.453 25.766 37.031 1 57.28 8 ILE B O 1
ATOM 4224 N N . LEU B 1 9 ? 14.242 24.734 37.969 1 62.47 9 LEU B N 1
ATOM 4225 C CA . LEU B 1 9 ? 14.969 24.75 36.719 1 62.47 9 LEU B CA 1
ATOM 4226 C C . LEU B 1 9 ? 14.188 24 35.625 1 62.47 9 LEU B C 1
ATOM 4228 O O . LEU B 1 9 ? 14.117 24.438 34.5 1 62.47 9 LEU B O 1
ATOM 4232 N N . PHE B 1 10 ? 13.586 22.969 36.062 1 66 10 PHE B N 1
ATOM 4233 C CA . PHE B 1 10 ? 12.812 22.156 35.125 1 66 10 PHE B CA 1
ATOM 4234 C C . PHE B 1 10 ? 11.648 22.969 34.562 1 66 10 PHE B C 1
ATOM 4236 O O . PHE B 1 10 ? 11.414 22.953 33.344 1 66 10 PHE B O 1
ATOM 4243 N N . VAL B 1 11 ? 11.008 23.641 35.344 1 62.09 11 VAL B N 1
ATOM 4244 C CA . VAL B 1 11 ? 9.859 24.422 34.938 1 62.09 11 VAL B CA 1
ATOM 4245 C C . VAL B 1 11 ? 10.312 25.531 33.969 1 62.09 11 VAL B C 1
ATOM 4247 O O . VAL B 1 11 ? 9.672 25.781 32.969 1 62.09 11 VAL B O 1
ATOM 4250 N N . LEU B 1 12 ? 11.367 26.141 34.375 1 63.03 12 LEU B N 1
ATOM 4251 C CA . LEU B 1 12 ? 11.891 27.219 33.531 1 63.03 12 LEU B CA 1
ATOM 4252 C C . LEU B 1 12 ? 12.297 26.703 32.156 1 63.03 12 LEU B C 1
ATOM 4254 O O . LEU B 1 12 ? 11.992 27.344 31.141 1 63.03 12 LEU B O 1
ATOM 4258 N N . PHE B 1 13 ? 12.898 25.594 32.219 1 70.25 13 PHE B N 1
ATOM 4259 C CA . PHE B 1 13 ? 13.422 25.062 30.969 1 70.25 13 PHE B CA 1
ATOM 4260 C C . PHE B 1 13 ? 12.297 24.5 30.109 1 70.25 13 PHE B C 1
ATOM 4262 O O . PHE B 1 13 ? 12.367 24.547 28.875 1 70.25 13 PHE B O 1
ATOM 4269 N N . GLU B 1 14 ? 11.266 24.078 30.75 1 67.62 14 GLU B N 1
ATOM 4270 C CA . GLU B 1 14 ? 10.094 23.609 30.016 1 67.62 14 GLU B CA 1
ATOM 4271 C C . GLU B 1 14 ? 9.438 24.75 29.25 1 67.62 14 GLU B C 1
ATOM 4273 O O . GLU B 1 14 ? 8.891 24.547 28.156 1 67.62 14 GLU B O 1
ATOM 4278 N N . GLU B 1 15 ? 9.523 25.875 29.812 1 62.69 15 GLU B N 1
ATOM 4279 C CA . GLU B 1 15 ? 8.922 27.047 29.188 1 62.69 15 GLU B CA 1
ATOM 4280 C C . GLU B 1 15 ? 9.688 27.469 27.938 1 62.69 15 GLU B C 1
ATOM 4282 O O . GLU B 1 15 ? 9.109 28.031 27 1 62.69 15 GLU B O 1
ATOM 4287 N N . ILE B 1 16 ? 10.938 27.156 27.938 1 62.72 16 ILE B N 1
ATOM 4288 C CA . ILE B 1 16 ? 11.742 27.594 26.797 1 62.72 16 ILE B CA 1
ATOM 4289 C C . ILE B 1 16 ? 11.969 26.406 25.859 1 62.72 16 ILE B C 1
ATOM 4291 O O . ILE B 1 16 ? 12.906 26.422 25.047 1 62.72 16 ILE B O 1
ATOM 4295 N N . GLN B 1 17 ? 11.172 25.438 26.047 1 65.31 17 GLN B N 1
ATOM 4296 C CA . GLN B 1 17 ? 11.367 24.203 25.297 1 65.31 17 GLN B CA 1
ATOM 4297 C C . GLN B 1 17 ? 11.312 24.453 23.797 1 65.31 17 GLN B C 1
ATOM 4299 O O . GLN B 1 17 ? 11.891 23.703 23.016 1 65.31 17 GLN B O 1
ATOM 4304 N N . ASP B 1 18 ? 10.742 25.531 23.484 1 62.06 18 ASP B N 1
ATOM 4305 C CA . ASP B 1 18 ? 10.594 25.828 22.062 1 62.06 18 ASP B CA 1
ATOM 4306 C C . ASP B 1 18 ? 11.789 26.609 21.547 1 62.06 18 ASP B C 1
ATOM 4308 O O . ASP B 1 18 ? 11.844 26.953 20.359 1 62.06 18 ASP B O 1
ATOM 4312 N N . ASP B 1 19 ? 12.664 27.016 22.375 1 62.19 19 ASP B N 1
ATOM 4313 C CA . ASP B 1 19 ? 13.898 27.688 21.969 1 62.19 19 ASP B CA 1
ATOM 4314 C C . ASP B 1 19 ? 15.117 26.797 22.25 1 62.19 19 ASP B C 1
ATOM 4316 O O . ASP B 1 19 ? 15.781 26.953 23.281 1 62.19 19 ASP B O 1
ATOM 4320 N N . PRO B 1 20 ? 15.406 25.984 21.312 1 64.19 20 PRO B N 1
ATOM 4321 C CA . PRO B 1 20 ? 16.5 25.031 21.562 1 64.19 20 PRO B CA 1
ATOM 4322 C C . PRO B 1 20 ? 17.844 25.719 21.766 1 64.19 20 PRO B C 1
ATOM 4324 O O . PRO B 1 20 ? 18.688 25.219 22.5 1 64.19 20 PRO B O 1
ATOM 4327 N N . LYS B 1 21 ? 18 26.797 21.172 1 66.62 21 LYS B N 1
ATOM 4328 C CA . LYS B 1 21 ? 19.281 27.484 21.297 1 66.62 21 LYS B CA 1
ATOM 4329 C C . LYS B 1 21 ? 19.562 27.859 22.75 1 66.62 21 LYS B C 1
ATOM 4331 O O . LYS B 1 21 ? 20.656 27.641 23.25 1 66.62 21 LYS B O 1
ATOM 4336 N N . SER B 1 22 ? 18.531 28.328 23.312 1 68.44 22 SER B N 1
ATOM 4337 C CA . SER B 1 22 ? 18.688 28.719 24.719 1 68.44 22 SER B CA 1
ATOM 4338 C C . SER B 1 22 ? 18.875 27.5 25.609 1 68.44 22 SER B C 1
ATOM 4340 O O . SER B 1 22 ? 19.672 27.531 26.547 1 68.44 22 SER B O 1
ATOM 4342 N N . LEU B 1 23 ? 18.188 26.469 25.266 1 67.69 23 LEU B N 1
ATOM 4343 C CA . LEU B 1 23 ? 18.297 25.266 26.078 1 67.69 23 LEU B CA 1
ATOM 4344 C C . LEU B 1 23 ? 19.672 24.625 25.938 1 67.69 23 LEU B C 1
ATOM 4346 O O . LEU B 1 23 ? 20.234 24.125 26.922 1 67.69 23 LEU B O 1
ATOM 4350 N N . PHE B 1 24 ? 20.156 24.703 24.797 1 67.12 24 PHE B N 1
ATOM 4351 C CA . PHE B 1 24 ? 21.484 24.172 24.562 1 67.12 24 PHE B CA 1
ATOM 4352 C C . PHE B 1 24 ? 22.531 24.953 25.359 1 67.12 24 PHE B C 1
ATOM 4354 O O . PHE B 1 24 ? 23.484 24.375 25.891 1 67.12 24 PHE B O 1
ATOM 4361 N N . SER B 1 25 ? 22.281 26.188 25.406 1 67.69 25 SER B N 1
ATOM 4362 C CA . SER B 1 25 ? 23.203 27.031 26.156 1 67.69 25 SER B CA 1
ATOM 4363 C C . SER B 1 25 ? 23.172 26.688 27.641 1 67.69 25 SER B C 1
ATOM 4365 O O . SER B 1 25 ? 24.156 26.891 28.344 1 67.69 25 SER B O 1
ATOM 4367 N N . CYS B 1 26 ? 22.078 26.203 28.062 1 66.44 26 CYS B N 1
ATOM 4368 C CA . CYS B 1 26 ? 21.922 25.859 29.469 1 66.44 26 CYS B CA 1
ATOM 4369 C C . CYS B 1 26 ? 22.719 24.609 29.828 1 66.44 26 CYS B C 1
ATOM 4371 O O . CYS B 1 26 ? 23.031 24.375 31 1 66.44 26 CYS B O 1
ATOM 4373 N N . LEU B 1 27 ? 23.094 23.781 28.812 1 65.19 27 LEU B N 1
ATOM 4374 C CA . LEU B 1 27 ? 23.812 22.531 29.031 1 65.19 27 LEU B CA 1
ATOM 4375 C C . LEU B 1 27 ? 25.234 22.797 29.531 1 65.19 27 LEU B C 1
ATOM 4377 O O . LEU B 1 27 ? 25.828 21.953 30.203 1 65.19 27 LEU B O 1
ATOM 4381 N N . ILE B 1 28 ? 25.609 23.984 29.219 1 62 28 ILE B N 1
ATOM 4382 C CA . ILE B 1 28 ? 27.031 24.25 29.453 1 62 28 ILE B CA 1
ATOM 4383 C C . ILE B 1 28 ? 27.203 25 30.766 1 62 28 ILE B C 1
ATOM 4385 O O . ILE B 1 28 ? 28.328 25.391 31.125 1 62 28 ILE B O 1
ATOM 4389 N N . VAL B 1 29 ? 26.203 25.172 31.484 1 60.84 29 VAL B N 1
ATOM 4390 C CA . VAL B 1 29 ? 26.328 25.984 32.688 1 60.84 29 VAL B CA 1
ATOM 4391 C C . VAL B 1 29 ? 26.844 25.125 33.844 1 60.84 29 VAL B C 1
ATOM 4393 O O . VAL B 1 29 ? 27.891 25.438 34.438 1 60.84 29 VAL B O 1
ATOM 4396 N N . ASN B 1 30 ? 26.125 24.109 34.281 1 63.06 30 ASN B N 1
ATOM 4397 C CA . ASN B 1 30 ? 26.578 23.172 35.312 1 63.06 30 ASN B CA 1
ATOM 4398 C C . ASN B 1 30 ? 25.859 21.828 35.188 1 63.06 30 ASN B C 1
ATOM 4400 O O . ASN B 1 30 ? 25.078 21.609 34.281 1 63.06 30 ASN B O 1
ATOM 4404 N N . ARG B 1 31 ? 26.297 20.922 36.094 1 64.38 31 ARG B N 1
ATOM 4405 C CA . ARG B 1 31 ? 25.812 19.547 36.031 1 64.38 31 ARG B CA 1
ATOM 4406 C C . ARG B 1 31 ? 24.312 19.469 36.281 1 64.38 31 ARG B C 1
ATOM 4408 O O . ARG B 1 31 ? 23.609 18.719 35.594 1 64.38 31 ARG B O 1
ATOM 4415 N N . LEU B 1 32 ? 23.844 20.25 37.156 1 69.12 32 LEU B N 1
ATOM 4416 C CA . LEU B 1 32 ? 22.422 20.234 37.469 1 69.12 32 LEU B CA 1
ATOM 4417 C C . LEU B 1 32 ? 21.578 20.734 36.312 1 69.12 32 LEU B C 1
ATOM 4419 O O . LEU B 1 32 ? 20.516 20.172 36 1 69.12 32 LEU B O 1
ATOM 4423 N N . TRP B 1 33 ? 22.078 21.703 35.625 1 66.5 33 TRP B N 1
ATOM 4424 C CA . TRP B 1 33 ? 21.375 22.25 34.5 1 66.5 33 TRP B CA 1
ATOM 4425 C C . TRP B 1 33 ? 21.344 21.234 33.344 1 66.5 33 TRP B C 1
ATOM 4427 O O . TRP B 1 33 ? 20.328 21.094 32.656 1 66.5 33 TRP B O 1
ATOM 4437 N N . CYS B 1 34 ? 22.375 20.594 33.312 1 65.38 34 CYS B N 1
ATOM 4438 C CA . CYS B 1 34 ? 22.453 19.578 32.25 1 65.38 34 CYS B CA 1
ATOM 4439 C C . CYS B 1 34 ? 21.453 18.453 32.5 1 65.38 34 CYS B C 1
ATOM 4441 O O . CYS B 1 34 ? 20.719 18.062 31.609 1 65.38 34 CYS B O 1
ATOM 4443 N N . GLU B 1 35 ? 21.359 18.078 33.75 1 72.12 35 GLU B N 1
ATOM 4444 C CA . GLU B 1 35 ? 20.469 16.984 34.094 1 72.12 35 GLU B CA 1
ATOM 4445 C C . GLU B 1 35 ? 19 17.375 33.938 1 72.12 35 GLU B C 1
ATOM 4447 O O . GLU B 1 35 ? 18.156 16.516 33.656 1 72.12 35 GLU B O 1
ATOM 4452 N N . THR B 1 36 ? 18.812 18.641 34 1 74.62 36 THR B N 1
ATOM 4453 C CA . THR B 1 36 ? 17.438 19.109 33.875 1 74.62 36 THR B CA 1
ATOM 4454 C C . THR B 1 36 ? 17.078 19.406 32.438 1 74.62 36 THR B C 1
ATOM 4456 O O . THR B 1 36 ? 15.938 19.188 32 1 74.62 36 THR B O 1
ATOM 4459 N N . ALA B 1 37 ? 18.047 19.859 31.703 1 73.44 37 ALA B N 1
ATOM 4460 C CA . ALA B 1 37 ? 17.781 20.328 30.344 1 73.44 37 ALA B CA 1
ATOM 4461 C C . ALA B 1 37 ? 17.734 19.156 29.375 1 73.44 37 ALA B C 1
ATOM 4463 O O . ALA B 1 37 ? 16.969 19.172 28.406 1 73.44 37 ALA B O 1
ATOM 4464 N N . ILE B 1 38 ? 18.391 18.156 29.719 1 73.31 38 ILE B N 1
ATOM 4465 C CA . ILE B 1 38 ? 18.547 17.047 28.781 1 73.31 38 ILE B CA 1
ATOM 4466 C C . ILE B 1 38 ? 17.219 16.344 28.578 1 73.31 38 ILE B C 1
ATOM 4468 O O . ILE B 1 38 ? 16.797 16.109 27.438 1 73.31 38 ILE B O 1
ATOM 4472 N N . PRO B 1 39 ? 16.516 16.156 29.641 1 77.06 39 PRO B N 1
ATOM 4473 C CA . PRO B 1 39 ? 15.219 15.492 29.453 1 77.06 39 PRO B CA 1
ATOM 4474 C C . PRO B 1 39 ? 14.258 16.312 28.609 1 77.06 39 PRO B C 1
ATOM 4476 O O . PRO B 1 39 ? 13.461 15.766 27.844 1 77.06 39 PRO B O 1
ATOM 4479 N N . ILE B 1 40 ? 14.445 17.516 28.625 1 78.44 40 ILE B N 1
ATOM 4480 C CA . ILE B 1 40 ? 13.539 18.391 27.875 1 78.44 40 ILE B CA 1
ATOM 4481 C C . ILE B 1 40 ? 13.945 18.438 26.406 1 78.44 40 ILE B C 1
ATOM 4483 O O . ILE B 1 40 ? 13.102 18.328 25.516 1 78.44 40 ILE B O 1
ATOM 4487 N N . LEU B 1 41 ? 15.195 18.531 26.203 1 74.12 41 LEU B N 1
ATOM 4488 C CA . LEU B 1 41 ? 15.711 18.625 24.844 1 74.12 41 LEU B CA 1
ATOM 4489 C C . LEU B 1 41 ? 15.461 17.328 24.094 1 74.12 41 LEU B C 1
ATOM 4491 O O . LEU B 1 41 ? 15.266 17.344 22.875 1 74.12 41 LEU B O 1
ATOM 4495 N N . TRP B 1 42 ? 15.352 16.297 24.859 1 78.19 42 TRP B N 1
ATOM 4496 C CA . TRP B 1 42 ? 15.273 14.984 24.219 1 78.19 42 TRP B CA 1
ATOM 4497 C C . TRP B 1 42 ? 13.828 14.523 24.078 1 78.19 42 TRP B C 1
ATOM 4499 O O . TRP B 1 42 ? 13.562 13.422 23.594 1 78.19 42 TRP B O 1
ATOM 4509 N N . LYS B 1 43 ? 12.953 15.398 24.453 1 80.38 43 LYS B N 1
ATOM 4510 C CA . LYS B 1 43 ? 11.547 15.07 24.219 1 80.38 43 LYS B CA 1
ATOM 4511 C C . LYS B 1 43 ? 11.25 14.977 22.719 1 80.38 43 LYS B C 1
ATOM 4513 O O . LYS B 1 43 ? 10.453 14.141 22.297 1 80.38 43 LYS B O 1
ATOM 4518 N N . ASN B 1 44 ? 11.891 15.766 21.969 1 80.69 44 ASN B N 1
ATOM 4519 C CA . ASN B 1 44 ? 11.719 15.75 20.516 1 80.69 44 ASN B CA 1
ATOM 4520 C C . ASN B 1 44 ? 13.039 16.016 19.797 1 80.69 44 ASN B C 1
ATOM 4522 O O . ASN B 1 44 ? 13.195 17.047 19.141 1 80.69 44 ASN B O 1
ATOM 4526 N N . PRO B 1 45 ? 13.828 15.102 19.781 1 76.69 45 PRO B N 1
ATOM 4527 C CA . PRO B 1 45 ? 15.148 15.32 19.188 1 76.69 45 PRO B CA 1
ATOM 4528 C C . PRO B 1 45 ? 15.102 15.398 17.656 1 76.69 45 PRO B C 1
ATOM 4530 O O . PRO B 1 45 ? 16.062 15.852 17.031 1 76.69 45 PRO B O 1
ATOM 4533 N N . TRP B 1 46 ? 13.953 15.07 17.047 1 78 46 TRP B N 1
ATOM 4534 C CA . TRP B 1 46 ? 13.852 14.969 15.594 1 78 46 TRP B CA 1
ATOM 4535 C C . TRP B 1 46 ? 13.562 16.328 14.969 1 78 46 TRP B C 1
ATOM 4537 O O . TRP B 1 46 ? 13.641 16.484 13.75 1 78 46 TRP B O 1
ATOM 4547 N N . ARG B 1 47 ? 13.125 17.188 15.68 1 69.69 47 ARG B N 1
ATOM 4548 C CA . ARG B 1 47 ? 12.633 18.469 15.188 1 69.69 47 ARG B CA 1
ATOM 4549 C C . ARG B 1 47 ? 13.789 19.344 14.703 1 69.69 47 ARG B C 1
ATOM 4551 O O . ARG B 1 47 ? 13.578 20.281 13.914 1 69.69 47 ARG B O 1
ATOM 4558 N N . TYR B 1 48 ? 14.945 18.922 15.07 1 60.97 48 TYR B N 1
ATOM 4559 C CA . TYR B 1 48 ? 16.078 19.781 14.789 1 60.97 48 TYR B CA 1
ATOM 4560 C C . TYR B 1 48 ? 16.703 19.453 13.438 1 60.97 48 TYR B C 1
ATOM 4562 O O . TYR B 1 48 ? 16.484 18.359 12.906 1 60.97 48 TYR B O 1
ATOM 4570 N N . ASN B 1 49 ? 17.156 20.562 12.773 1 62.31 49 ASN B N 1
ATOM 4571 C CA . ASN B 1 49 ? 17.875 20.344 11.523 1 62.31 49 ASN B CA 1
ATOM 4572 C C . ASN B 1 49 ? 19 19.312 11.695 1 62.31 49 ASN B C 1
ATOM 4574 O O . ASN B 1 49 ? 19.984 19.578 12.383 1 62.31 49 ASN B O 1
ATOM 4578 N N . ILE B 1 50 ? 18.609 18.188 11.312 1 66.38 50 ILE B N 1
ATOM 4579 C CA . ILE B 1 50 ? 19.531 17.078 11.516 1 66.38 50 ILE B CA 1
ATOM 4580 C C . ILE B 1 50 ? 20.562 17.047 10.383 1 66.38 50 ILE B C 1
ATOM 4582 O O . ILE B 1 50 ? 20.219 16.688 9.25 1 66.38 50 ILE B O 1
ATOM 4586 N N . ASN B 1 51 ? 21.656 17.766 10.703 1 70.81 51 ASN B N 1
ATOM 4587 C CA . ASN B 1 51 ? 22.766 17.641 9.781 1 70.81 51 ASN B CA 1
ATOM 4588 C C . ASN B 1 51 ? 23.438 16.281 9.875 1 70.81 51 ASN B C 1
ATOM 4590 O O . ASN B 1 51 ? 22.953 15.398 10.602 1 70.81 51 ASN B O 1
ATOM 4594 N N . TYR B 1 52 ? 24.391 16.062 9.133 1 71.69 52 TYR B N 1
ATOM 4595 C CA . TYR B 1 52 ? 25.016 14.75 9.039 1 71.69 52 TYR B CA 1
ATOM 4596 C C . TYR B 1 52 ? 25.625 14.336 10.375 1 71.69 52 TYR B C 1
ATOM 4598 O O . TYR B 1 52 ? 25.5 13.18 10.781 1 71.69 52 TYR B O 1
ATOM 4606 N N . ARG B 1 53 ? 26.266 15.25 11.047 1 71.06 53 ARG B N 1
ATOM 4607 C CA . ARG B 1 53 ? 26.906 14.93 12.328 1 71.06 53 ARG B CA 1
ATOM 4608 C C . ARG B 1 53 ? 25.859 14.523 13.367 1 71.06 53 ARG B C 1
ATOM 4610 O O . ARG B 1 53 ? 26.062 13.555 14.102 1 71.06 53 ARG B O 1
ATOM 4617 N N . SER B 1 54 ? 24.828 15.289 13.359 1 77.81 54 SER B N 1
ATOM 4618 C CA . SER B 1 54 ? 23.766 14.977 14.305 1 77.81 54 SER B CA 1
ATOM 4619 C C . SER B 1 54 ? 23.125 13.617 14.008 1 77.81 54 SER B C 1
ATOM 4621 O O . SER B 1 54 ? 22.781 12.875 14.922 1 77.81 54 SER B O 1
ATOM 4623 N N . LYS B 1 55 ? 23.141 13.305 12.773 1 82.5 55 LYS B N 1
ATOM 4624 C CA . LYS B 1 55 ? 22.562 12.023 12.375 1 82.5 55 LYS B CA 1
ATOM 4625 C C . LYS B 1 55 ? 23.406 10.859 12.898 1 82.5 55 LYS B C 1
ATOM 4627 O O . LYS B 1 55 ? 22.859 9.883 13.414 1 82.5 55 LYS B O 1
ATOM 4632 N N . ASN B 1 56 ? 24.641 11.047 12.805 1 81.19 56 ASN B N 1
ATOM 4633 C CA . ASN B 1 56 ? 25.547 9.992 13.258 1 81.19 56 ASN B CA 1
ATOM 4634 C C . ASN B 1 56 ? 25.484 9.812 14.773 1 81.19 56 ASN B C 1
ATOM 4636 O O . ASN B 1 56 ? 25.547 8.688 15.273 1 81.19 56 ASN B O 1
ATOM 4640 N N . PHE B 1 57 ? 25.344 10.922 15.391 1 82.19 57 PHE B N 1
ATOM 4641 C CA . PHE B 1 57 ? 25.266 10.867 16.844 1 82.19 57 PHE B CA 1
ATOM 4642 C C . PHE B 1 57 ? 23.984 10.148 17.281 1 82.19 57 PHE B C 1
ATOM 4644 O O . PHE B 1 57 ? 24.031 9.305 18.172 1 82.19 57 PHE B O 1
ATOM 4651 N N . LEU B 1 58 ? 22.938 10.508 16.656 1 85.5 58 LEU B N 1
ATOM 4652 C CA . LEU B 1 58 ? 21.672 9.875 16.984 1 85.5 58 LEU B CA 1
ATOM 4653 C C . LEU B 1 58 ? 21.703 8.391 16.672 1 85.5 58 LEU B C 1
ATOM 4655 O O . LEU B 1 58 ? 21.203 7.566 17.438 1 85.5 58 LEU B O 1
ATOM 4659 N N . PHE B 1 59 ? 22.328 8.055 15.555 1 90.5 59 PHE B N 1
ATOM 4660 C CA . PHE B 1 59 ? 22.469 6.66 15.156 1 90.5 59 PHE B CA 1
ATOM 4661 C C . PHE B 1 59 ? 23.266 5.883 16.203 1 90.5 59 PHE B C 1
ATOM 4663 O O . PHE B 1 59 ? 22.906 4.758 16.547 1 90.5 59 PHE B O 1
ATOM 4670 N N . ASN B 1 60 ? 24.25 6.539 16.734 1 85.31 60 ASN B N 1
ATOM 4671 C CA . ASN B 1 60 ? 25.078 5.902 17.734 1 85.31 60 ASN B CA 1
ATOM 4672 C C . ASN B 1 60 ? 24.312 5.656 19.031 1 85.31 60 ASN B C 1
ATOM 4674 O O . ASN B 1 60 ? 24.438 4.594 19.641 1 85.31 60 ASN B O 1
ATOM 4678 N N . ILE B 1 61 ? 23.547 6.617 19.391 1 86 61 ILE B N 1
ATOM 4679 C CA . ILE B 1 61 ? 22.75 6.48 20.625 1 86 61 ILE B CA 1
ATOM 4680 C C . ILE B 1 61 ? 21.781 5.316 20.484 1 86 61 ILE B C 1
ATOM 4682 O O . ILE B 1 61 ? 21.641 4.5 21.391 1 86 61 ILE B O 1
ATOM 4686 N N . ILE B 1 62 ? 21.203 5.188 19.344 1 91.38 62 ILE B N 1
ATOM 4687 C CA . ILE B 1 62 ? 20.203 4.148 19.109 1 91.38 62 ILE B CA 1
ATOM 4688 C C . ILE B 1 62 ? 20.875 2.779 19.078 1 91.38 62 ILE B C 1
ATOM 4690 O O . ILE B 1 62 ? 20.438 1.857 19.781 1 91.38 62 ILE B O 1
ATOM 4694 N N . THR B 1 63 ? 21.969 2.695 18.375 1 91.12 63 THR B N 1
ATOM 4695 C CA . THR B 1 63 ? 22.609 1.399 18.188 1 91.12 63 THR B CA 1
ATOM 4696 C C . THR B 1 63 ? 23.25 0.917 19.484 1 91.12 63 THR B C 1
ATOM 4698 O O . THR B 1 63 ? 23.297 -0.286 19.75 1 91.12 63 THR B O 1
ATOM 4701 N N . LEU B 1 64 ? 23.703 1.848 20.266 1 88.06 64 LEU B N 1
ATOM 4702 C CA . LEU B 1 64 ? 24.312 1.47 21.531 1 88.06 64 LEU B CA 1
ATOM 4703 C C . LEU B 1 64 ? 23.25 0.977 22.516 1 88.06 64 LEU B C 1
ATOM 4705 O O . LEU B 1 64 ? 23.562 0.258 23.469 1 88.06 64 LEU B O 1
ATOM 4709 N N . SER B 1 65 ? 22.062 1.375 22.297 1 90.75 65 SER B N 1
ATOM 4710 C CA . SER B 1 65 ? 20.984 1.001 23.203 1 90.75 65 SER B CA 1
ATOM 4711 C C . SER B 1 65 ? 20.453 -0.395 22.891 1 90.75 65 SER B C 1
ATOM 4713 O O . SER B 1 65 ? 19.672 -0.954 23.656 1 90.75 65 SER B O 1
ATOM 4715 N N . PHE B 1 66 ? 20.938 -0.988 21.797 1 93.44 66 PHE B N 1
ATOM 4716 C CA . PHE B 1 66 ? 20.516 -2.338 21.438 1 93.44 66 PHE B CA 1
ATOM 4717 C C . PHE B 1 66 ? 21.141 -3.365 22.375 1 93.44 66 PHE B C 1
ATOM 4719 O O . PHE B 1 66 ? 22.234 -3.141 22.906 1 93.44 66 PHE B O 1
ATOM 4726 N N . SER B 1 67 ? 20.484 -4.465 22.594 1 93.25 67 SER B N 1
ATOM 4727 C CA . SER B 1 67 ? 21.078 -5.605 23.281 1 93.25 67 SER B CA 1
ATOM 4728 C C . SER B 1 67 ? 22.156 -6.27 22.422 1 93.25 67 SER B C 1
ATOM 4730 O O . SER B 1 67 ? 22.203 -6.07 21.219 1 93.25 67 SER B O 1
ATOM 4732 N N . ASP B 1 68 ? 22.953 -7.051 23.016 1 92.56 68 ASP B N 1
ATOM 4733 C CA . ASP B 1 68 ? 24.031 -7.715 22.312 1 92.56 68 ASP B CA 1
ATOM 4734 C C . ASP B 1 68 ? 23.5 -8.703 21.281 1 92.56 68 ASP B C 1
ATOM 4736 O O . ASP B 1 68 ? 24.062 -8.852 20.188 1 92.56 68 ASP B O 1
ATOM 4740 N N . ASP B 1 69 ? 22.438 -9.328 21.609 1 94.88 69 ASP B N 1
ATOM 4741 C CA . ASP B 1 69 ? 21.844 -10.289 20.688 1 94.88 69 ASP B CA 1
ATOM 4742 C C . ASP B 1 69 ? 21.375 -9.602 19.406 1 94.88 69 ASP B C 1
ATOM 4744 O O . ASP B 1 69 ? 21.578 -10.125 18.297 1 94.88 69 ASP B O 1
ATOM 4748 N N . ILE B 1 70 ? 20.781 -8.461 19.562 1 95.62 70 ILE B N 1
ATOM 4749 C CA . ILE B 1 70 ? 20.281 -7.715 18.406 1 95.62 70 ILE B CA 1
ATOM 4750 C C . ILE B 1 70 ? 21.453 -7.195 17.578 1 95.62 70 ILE B C 1
ATOM 4752 O O . ILE B 1 70 ? 21.422 -7.238 16.344 1 95.62 70 ILE B O 1
ATOM 4756 N N . LYS B 1 71 ? 22.5 -6.73 18.25 1 94.31 71 LYS B N 1
ATOM 4757 C CA . LYS B 1 71 ? 23.688 -6.242 17.547 1 94.31 71 LYS B CA 1
ATOM 4758 C C . LYS B 1 71 ? 24.312 -7.344 16.703 1 94.31 71 LYS B C 1
ATOM 4760 O O . LYS B 1 71 ? 24.688 -7.121 15.555 1 94.31 71 LYS B O 1
ATOM 4765 N N . ASP B 1 72 ? 24.422 -8.477 17.312 1 94.75 72 ASP B N 1
ATOM 4766 C CA . ASP B 1 72 ? 25 -9.617 16.609 1 94.75 72 ASP B CA 1
ATOM 4767 C C . ASP B 1 72 ? 24.156 -10 15.398 1 94.75 72 ASP B C 1
ATOM 4769 O O . ASP B 1 72 ? 24.688 -10.258 14.32 1 94.75 72 ASP B O 1
ATOM 4773 N N . PHE B 1 73 ? 22.922 -10.023 15.609 1 94.94 73 PHE B N 1
ATOM 4774 C CA . PHE B 1 73 ? 22 -10.367 14.539 1 94.94 73 PHE B CA 1
ATOM 4775 C C . PHE B 1 73 ? 22.141 -9.398 13.375 1 94.94 73 PHE B C 1
ATOM 4777 O O . PHE B 1 73 ? 22.281 -9.82 12.219 1 94.94 73 PHE B O 1
ATOM 4784 N N . LEU B 1 74 ? 22.094 -8.125 13.609 1 95.88 74 LEU B N 1
ATOM 4785 C CA . LEU B 1 74 ? 22.156 -7.102 12.578 1 95.88 74 LEU B CA 1
ATOM 4786 C C . LEU B 1 74 ? 23.5 -7.109 11.875 1 95.88 74 LEU B C 1
ATOM 4788 O O . LEU B 1 74 ? 23.578 -6.945 10.656 1 95.88 74 LEU B O 1
ATOM 4792 N N . SER B 1 75 ? 24.531 -7.332 12.68 1 94.12 75 SER B N 1
ATOM 4793 C CA . SER B 1 75 ? 25.875 -7.383 12.094 1 94.12 75 SER B CA 1
ATOM 4794 C C . SER B 1 75 ? 26.016 -8.562 11.141 1 94.12 75 SER B C 1
ATOM 4796 O O . SER B 1 75 ? 26.672 -8.461 10.109 1 94.12 75 SER B O 1
ATOM 4798 N N . ARG B 1 76 ? 25.422 -9.633 11.492 1 93.69 76 ARG B N 1
ATOM 4799 C CA . ARG B 1 76 ? 25.469 -10.82 10.641 1 93.69 76 ARG B CA 1
ATOM 4800 C C . ARG B 1 76 ? 24.766 -10.57 9.305 1 93.69 76 ARG B C 1
ATOM 4802 O O . ARG B 1 76 ? 25.094 -11.203 8.297 1 93.69 76 ARG B O 1
ATOM 4809 N N . GLN B 1 77 ? 23.828 -9.648 9.32 1 92.88 77 GLN B N 1
ATOM 4810 C CA . GLN B 1 77 ? 23.109 -9.32 8.094 1 92.88 77 GLN B CA 1
ATOM 4811 C C . GLN B 1 77 ? 23.891 -8.312 7.254 1 92.88 77 GLN B C 1
ATOM 4813 O O . GLN B 1 77 ? 23.453 -7.938 6.164 1 92.88 77 GLN B O 1
ATOM 4818 N N . GLY B 1 78 ? 24.984 -7.836 7.781 1 91.75 78 GLY B N 1
ATOM 4819 C CA . GLY B 1 78 ? 25.812 -6.906 7.031 1 91.75 78 GLY B CA 1
ATOM 4820 C C . GLY B 1 78 ? 25.5 -5.453 7.34 1 91.75 78 GLY B C 1
ATOM 4821 O O . GLY B 1 78 ? 25.906 -4.559 6.594 1 91.75 78 GLY B O 1
ATOM 4822 N N . ILE B 1 79 ? 24.75 -5.223 8.375 1 94.88 79 ILE B N 1
ATOM 4823 C CA . ILE B 1 79 ? 24.438 -3.855 8.773 1 94.88 79 ILE B CA 1
ATOM 4824 C C . ILE B 1 79 ? 25.578 -3.289 9.609 1 94.88 79 ILE B C 1
ATOM 4826 O O . ILE B 1 79 ? 26.062 -3.936 10.555 1 94.88 79 ILE B O 1
ATOM 4830 N N . LYS B 1 80 ? 26.031 -2.141 9.258 1 91.69 80 LYS B N 1
ATOM 4831 C CA . LYS B 1 80 ? 27.141 -1.492 9.953 1 91.69 80 LYS B CA 1
ATOM 4832 C C . LYS B 1 80 ? 26.641 -0.707 11.164 1 91.69 80 LYS B C 1
ATOM 4834 O O . LYS B 1 80 ? 25.938 0.297 11.016 1 91.69 80 LYS B O 1
ATOM 4839 N N . LEU B 1 81 ? 26.969 -1.251 12.234 1 90 81 LEU B N 1
ATOM 4840 C CA . LEU B 1 81 ? 26.609 -0.563 13.461 1 90 81 LEU B CA 1
ATOM 4841 C C . LEU B 1 81 ? 27.766 0.289 13.977 1 90 81 LEU B C 1
ATOM 4843 O O . LEU B 1 81 ? 28.891 0.185 13.477 1 90 81 LEU B O 1
ATOM 4847 N N . SER B 1 82 ? 27.453 1.292 14.672 1 74.81 82 SER B N 1
ATOM 4848 C CA . SER B 1 82 ? 28.484 2.176 15.219 1 74.81 82 SER B CA 1
ATOM 4849 C C . SER B 1 82 ? 29.562 1.385 15.953 1 74.81 82 SER B C 1
ATOM 4851 O O . SER B 1 82 ? 29.25 0.434 16.672 1 74.81 82 SER B O 1
ATOM 4853 N N . PRO B 1 83 ? 30.859 1.571 15.367 1 59.47 83 PRO B N 1
ATOM 4854 C CA . PRO B 1 83 ? 31.953 0.861 16.031 1 59.47 83 PRO B CA 1
ATOM 4855 C C . PRO B 1 83 ? 31.922 1.019 17.562 1 59.47 83 PRO B C 1
ATOM 4857 O O . PRO B 1 83 ? 31.531 2.076 18.062 1 59.47 83 PRO B O 1
ATOM 4860 N N . VAL B 1 84 ? 31.609 -0.109 18.219 1 53.38 84 VAL B N 1
ATOM 4861 C CA . VAL B 1 84 ? 31.797 -0.085 19.656 1 53.38 84 VAL B CA 1
ATOM 4862 C C . VAL B 1 84 ? 33.156 0.498 20 1 53.38 84 VAL B C 1
ATOM 4864 O O . VAL B 1 84 ? 34.188 -0.183 19.875 1 53.38 84 VAL B O 1
ATOM 4867 N N . SER B 1 85 ? 33.562 1.423 19.359 1 45.91 85 SER B N 1
ATOM 4868 C CA . SER B 1 85 ? 34.906 1.832 19.812 1 45.91 85 SER B CA 1
ATOM 4869 C C . SER B 1 85 ? 34.969 1.898 21.328 1 45.91 85 SER B C 1
ATOM 4871 O O . SER B 1 85 ? 34 2.234 21.984 1 45.91 85 SER B O 1
ATOM 4873 N N . HIS B 1 86 ? 35.875 1.13 21.906 1 46.31 86 HIS B N 1
ATOM 4874 C CA . HIS B 1 86 ? 36.312 1.154 23.297 1 46.31 86 HIS B CA 1
ATOM 4875 C C . HIS B 1 86 ? 36.156 2.547 23.906 1 46.31 86 HIS B C 1
ATOM 4877 O O . HIS B 1 86 ? 36.219 2.713 25.125 1 46.31 86 HIS B O 1
ATOM 4883 N N . SER B 1 87 ? 36.25 3.52 23.078 1 43.16 87 SER B N 1
ATOM 4884 C CA . SER B 1 87 ? 36.344 4.855 23.656 1 43.16 87 SER B CA 1
ATOM 4885 C C . SER B 1 87 ? 34.969 5.434 23.922 1 43.16 87 SER B C 1
ATOM 4887 O O . SER B 1 87 ? 34.844 6.602 24.297 1 43.16 87 SER B O 1
ATOM 4889 N N . TYR B 1 88 ? 34 4.785 23.469 1 50.56 88 TYR B N 1
ATOM 4890 C CA . TYR B 1 88 ? 32.781 5.543 23.672 1 50.56 88 TYR B CA 1
ATOM 4891 C C . TYR B 1 88 ? 32.25 5.379 25.094 1 50.56 88 TYR B C 1
ATOM 4893 O O . TYR B 1 88 ? 32.094 4.258 25.578 1 50.56 88 TYR B O 1
ATOM 4901 N N . ARG B 1 89 ? 32.531 6.336 25.875 1 52.5 89 ARG B N 1
ATOM 4902 C CA . ARG B 1 89 ? 32.031 6.504 27.234 1 52.5 89 ARG B CA 1
ATOM 4903 C C . ARG B 1 89 ? 30.547 6.199 27.312 1 52.5 89 ARG B C 1
ATOM 4905 O O . ARG B 1 89 ? 29.781 6.547 26.406 1 52.5 89 ARG B O 1
ATOM 4912 N N . PRO B 1 90 ? 30.125 5.223 28.109 1 62 90 PRO B N 1
ATOM 4913 C CA . PRO B 1 90 ? 28.703 4.961 28.391 1 62 90 PRO B CA 1
ATOM 4914 C C . PRO B 1 90 ? 27.891 6.242 28.484 1 62 90 PRO B C 1
ATOM 4916 O O . PRO B 1 90 ? 28.391 7.277 28.938 1 62 90 PRO B O 1
ATOM 4919 N N . PHE B 1 91 ? 26.734 6.195 27.844 1 70.81 91 PHE B N 1
ATOM 4920 C CA . PHE B 1 91 ? 25.875 7.375 27.906 1 70.81 91 PHE B CA 1
ATOM 4921 C C . PHE B 1 91 ? 25.531 7.715 29.344 1 70.81 91 PHE B C 1
ATOM 4923 O O . PHE B 1 91 ? 25.25 6.82 30.156 1 70.81 91 PHE B O 1
ATOM 4930 N N . LEU B 1 92 ? 25.734 8.977 29.641 1 71.62 92 LEU B N 1
ATOM 4931 C CA . LEU B 1 92 ? 25.438 9.461 30.984 1 71.62 92 LEU B CA 1
ATOM 4932 C C . LEU B 1 92 ? 23.969 9.312 31.312 1 71.62 92 LEU B C 1
ATOM 4934 O O . LEU B 1 92 ? 23.594 9.172 32.469 1 71.62 92 LEU B O 1
ATOM 4938 N N . PHE B 1 93 ? 23.172 9.391 30.219 1 78.62 93 PHE B N 1
ATOM 4939 C CA . PHE B 1 93 ? 21.734 9.328 30.422 1 78.62 93 PHE B CA 1
ATOM 4940 C C . PHE B 1 93 ? 21.094 8.297 29.5 1 78.62 93 PHE B C 1
ATOM 4942 O O . PHE B 1 93 ? 21.703 7.867 28.516 1 78.62 93 PHE B O 1
ATOM 4949 N N . ASP B 1 94 ? 19.969 7.836 29.969 1 85.38 94 ASP B N 1
ATOM 4950 C CA . ASP B 1 94 ? 19.109 7.055 29.062 1 85.38 94 ASP B CA 1
ATOM 4951 C C . ASP B 1 94 ? 18.281 7.965 28.172 1 85.38 94 ASP B C 1
ATOM 4953 O O . ASP B 1 94 ? 17.078 8.125 28.375 1 85.38 94 ASP B O 1
ATOM 4957 N N . TYR B 1 95 ? 18.938 8.5 27.188 1 84.12 95 TYR B N 1
ATOM 4958 C CA . TYR B 1 95 ? 18.406 9.555 26.328 1 84.12 95 TYR B CA 1
ATOM 4959 C C . TYR B 1 95 ? 17.047 9.141 25.734 1 84.12 95 TYR B C 1
ATOM 4961 O O . TYR B 1 95 ? 16.109 9.945 25.703 1 84.12 95 TYR B O 1
ATOM 4969 N N . LEU B 1 96 ? 16.922 7.926 25.312 1 89.31 96 LEU B N 1
ATOM 4970 C CA . LEU B 1 96 ? 15.711 7.469 24.641 1 89.31 96 LEU B CA 1
ATOM 4971 C C . LEU B 1 96 ? 14.523 7.445 25.594 1 89.31 96 LEU B C 1
ATOM 4973 O O . LEU B 1 96 ? 13.383 7.625 25.156 1 89.31 96 LEU B O 1
ATOM 4977 N N . SER B 1 97 ? 14.805 7.32 26.828 1 90.81 97 SER B N 1
ATOM 4978 C CA . SER B 1 97 ? 13.727 7.273 27.812 1 90.81 97 SER B CA 1
ATOM 4979 C C . SER B 1 97 ? 13.039 8.625 27.953 1 90.81 97 SER B C 1
ATOM 4981 O O . SER B 1 97 ? 11.914 8.719 28.438 1 90.81 97 SER B O 1
ATOM 4983 N N . PHE B 1 98 ? 13.734 9.703 27.5 1 88.81 98 PHE B N 1
ATOM 4984 C CA . PHE B 1 98 ? 13.18 11.047 27.594 1 88.81 98 PHE B CA 1
ATOM 4985 C C . PHE B 1 98 ? 12.375 11.398 26.359 1 88.81 98 PHE B C 1
ATOM 4987 O O . PHE B 1 98 ? 11.609 12.367 26.359 1 88.81 98 PHE B O 1
ATOM 4994 N N . CYS B 1 99 ? 12.531 10.594 25.344 1 91.56 99 CYS B N 1
ATOM 4995 C CA . CYS B 1 99 ? 11.922 10.906 24.062 1 91.56 99 CYS B CA 1
ATOM 4996 C C . CYS B 1 99 ? 10.406 10.719 24.125 1 91.56 99 CYS B C 1
ATOM 4998 O O . CYS B 1 99 ? 9.922 9.75 24.719 1 91.56 99 CYS B O 1
ATOM 5000 N N . ARG B 1 100 ? 9.719 11.68 23.516 1 94.19 100 ARG B N 1
ATOM 5001 C CA . ARG B 1 100 ? 8.258 11.617 23.469 1 94.19 100 ARG B CA 1
ATOM 5002 C C . ARG B 1 100 ? 7.75 11.805 22.047 1 94.19 100 ARG B C 1
ATOM 5004 O O . ARG B 1 100 ? 6.555 12.016 21.828 1 94.19 100 ARG B O 1
ATOM 5011 N N . SER B 1 101 ? 8.625 11.789 21.141 1 94.5 101 SER B N 1
ATOM 5012 C CA . SER B 1 101 ? 8.258 12.031 19.75 1 94.5 101 SER B CA 1
ATOM 5013 C C . SER B 1 101 ? 8.984 11.078 18.812 1 94.5 101 SER B C 1
ATOM 5015 O O . SER B 1 101 ? 10.062 10.578 19.141 1 94.5 101 SER B O 1
ATOM 5017 N N . MET B 1 102 ? 8.336 10.812 17.75 1 94.62 102 MET B N 1
ATOM 5018 C CA . MET B 1 102 ? 8.914 10 16.672 1 94.62 102 MET B CA 1
ATOM 5019 C C . MET B 1 102 ? 8.617 10.602 15.312 1 94.62 102 MET B C 1
ATOM 5021 O O . MET B 1 102 ? 7.469 10.938 15.008 1 94.62 102 MET B O 1
ATOM 5025 N N . ASN B 1 103 ? 9.609 10.852 14.562 1 94.44 103 ASN B N 1
ATOM 5026 C CA . ASN B 1 103 ? 9.508 11.266 13.172 1 94.44 103 ASN B CA 1
ATOM 5027 C C . ASN B 1 103 ? 10.117 10.234 12.227 1 94.44 103 ASN B C 1
ATOM 5029 O O . ASN B 1 103 ? 11.336 10.156 12.086 1 94.44 103 ASN B O 1
ATOM 5033 N N . VAL B 1 104 ? 9.305 9.523 11.555 1 95.5 104 VAL B N 1
ATOM 5034 C CA . VAL B 1 104 ? 9.703 8.344 10.789 1 95.5 104 VAL B CA 1
ATOM 5035 C C . VAL B 1 104 ? 10.625 8.766 9.648 1 95.5 104 VAL B C 1
ATOM 5037 O O . VAL B 1 104 ? 11.586 8.062 9.32 1 95.5 104 VAL B O 1
ATOM 5040 N N . ASN B 1 105 ? 10.391 9.883 8.992 1 92.5 105 ASN B N 1
ATOM 5041 C CA . ASN B 1 105 ? 11.25 10.352 7.91 1 92.5 105 ASN B CA 1
ATOM 5042 C C . ASN B 1 105 ? 12.672 10.594 8.391 1 92.5 105 ASN B C 1
ATOM 5044 O O . ASN B 1 105 ? 13.633 10.156 7.75 1 92.5 105 ASN B O 1
ATOM 5048 N N . VAL B 1 106 ? 12.75 11.227 9.508 1 91.94 106 VAL B N 1
ATOM 5049 C CA . VAL B 1 106 ? 14.062 11.516 10.078 1 91.94 106 VAL B CA 1
ATOM 5050 C C . VAL B 1 106 ? 14.734 10.219 10.508 1 91.94 106 VAL B C 1
ATOM 5052 O O . VAL B 1 106 ? 15.93 10.016 10.266 1 91.94 106 VAL B O 1
ATOM 5055 N N . ILE B 1 107 ? 13.992 9.359 11.141 1 92.81 107 ILE B N 1
ATOM 5056 C CA . ILE B 1 107 ? 14.531 8.086 11.602 1 92.81 107 ILE B CA 1
ATOM 5057 C C . ILE B 1 107 ? 15.031 7.27 10.414 1 92.81 107 ILE B C 1
ATOM 5059 O O . ILE B 1 107 ? 16.094 6.641 10.484 1 92.81 107 ILE B O 1
ATOM 5063 N N . ASN B 1 108 ? 14.289 7.281 9.32 1 93.31 108 ASN B N 1
ATOM 5064 C CA . ASN B 1 108 ? 14.719 6.578 8.117 1 93.31 108 ASN B CA 1
ATOM 5065 C C . ASN B 1 108 ? 16.031 7.129 7.586 1 93.31 108 ASN B C 1
ATOM 5067 O O . ASN B 1 108 ? 16.875 6.379 7.074 1 93.31 108 ASN B O 1
ATOM 5071 N N . GLU B 1 109 ? 16.188 8.406 7.715 1 91.38 109 GLU B N 1
ATOM 5072 C CA . GLU B 1 109 ? 17.453 9.016 7.316 1 91.38 109 GLU B CA 1
ATOM 5073 C C . GLU B 1 109 ? 18.594 8.531 8.195 1 91.38 109 GLU B C 1
ATOM 5075 O O . GLU B 1 109 ? 19.703 8.273 7.711 1 91.38 109 GLU B O 1
ATOM 5080 N N . ILE B 1 110 ? 18.328 8.43 9.422 1 90.31 110 ILE B N 1
ATOM 5081 C CA . ILE B 1 110 ? 19.328 7.973 10.375 1 90.31 110 ILE B CA 1
ATOM 5082 C C . ILE B 1 110 ? 19.688 6.516 10.102 1 90.31 110 ILE B C 1
ATOM 5084 O O . ILE B 1 110 ? 20.859 6.141 10.094 1 90.31 110 ILE B O 1
ATOM 5088 N N . ILE B 1 111 ? 18.688 5.715 9.859 1 92.19 111 ILE B N 1
ATOM 5089 C CA . ILE B 1 111 ? 18.844 4.281 9.633 1 92.19 111 ILE B CA 1
ATOM 5090 C C . ILE B 1 111 ? 19.672 4.039 8.375 1 92.19 111 ILE B C 1
ATOM 5092 O O . ILE B 1 111 ? 20.438 3.064 8.305 1 92.19 111 ILE B O 1
ATOM 5096 N N . SER B 1 112 ? 19.656 4.945 7.453 1 92.19 112 SER B N 1
ATOM 5097 C CA . SER B 1 112 ? 20.391 4.793 6.199 1 92.19 112 SER B CA 1
ATOM 5098 C C . SER B 1 112 ? 21.906 4.801 6.438 1 92.19 112 SER B C 1
ATOM 5100 O O . SER B 1 112 ? 22.672 4.383 5.57 1 92.19 112 SER B O 1
ATOM 5102 N N . ILE B 1 113 ? 22.312 5.262 7.582 1 89.81 113 ILE B N 1
ATOM 5103 C CA . ILE B 1 113 ? 23.734 5.238 7.953 1 89.81 113 ILE B CA 1
ATOM 5104 C C . ILE B 1 113 ? 24.203 3.793 8.078 1 89.81 113 ILE B C 1
ATOM 5106 O O . ILE B 1 113 ? 25.344 3.477 7.711 1 89.81 113 ILE B O 1
ATOM 5110 N N . GLY B 1 114 ? 23.328 2.973 8.531 1 91.25 114 GLY B N 1
ATOM 5111 C CA . GLY B 1 114 ? 23.703 1.585 8.758 1 91.25 114 GLY B CA 1
ATOM 5112 C C . GLY B 1 114 ? 23.766 0.765 7.48 1 91.25 114 GLY B C 1
ATOM 5113 O O . GLY B 1 114 ? 24.547 -0.183 7.383 1 91.25 114 GLY B O 1
ATOM 5114 N N . SER B 1 115 ? 22.875 1.071 6.574 1 93.88 115 SER B N 1
ATOM 5115 C CA . SER B 1 115 ? 22.844 0.32 5.324 1 93.88 115 SER B CA 1
ATOM 5116 C C . SER B 1 115 ? 22.047 1.064 4.258 1 93.88 115 SER B C 1
ATOM 5118 O O . SER B 1 115 ? 21.078 1.759 4.57 1 93.88 115 SER B O 1
ATOM 5120 N N . CYS B 1 116 ? 22.422 0.865 3.062 1 91.5 116 CYS B N 1
ATOM 5121 C CA . CYS B 1 116 ? 21.688 1.444 1.94 1 91.5 116 CYS B CA 1
ATOM 5122 C C . CYS B 1 116 ? 20.719 0.436 1.345 1 91.5 116 CYS B C 1
ATOM 5124 O O . CYS B 1 116 ? 19.859 0.799 0.539 1 91.5 116 CYS B O 1
ATOM 5126 N N . LEU B 1 117 ? 20.828 -0.831 1.726 1 94.12 117 LEU B N 1
ATOM 5127 C CA . LEU B 1 117 ? 19.938 -1.866 1.2 1 94.12 117 LEU B CA 1
ATOM 5128 C C . LEU B 1 117 ? 18.562 -1.795 1.858 1 94.12 117 LEU B C 1
ATOM 5130 O O . LEU B 1 117 ? 18.469 -1.759 3.088 1 94.12 117 LEU B O 1
ATOM 5134 N N . ALA B 1 118 ? 17.531 -1.841 1.04 1 94.88 118 ALA B N 1
ATOM 5135 C CA . ALA B 1 118 ? 16.172 -1.665 1.517 1 94.88 118 ALA B CA 1
ATOM 5136 C C . ALA B 1 118 ? 15.805 -2.723 2.557 1 94.88 118 ALA B C 1
ATOM 5138 O O . ALA B 1 118 ? 15.195 -2.412 3.582 1 94.88 118 ALA B O 1
ATOM 5139 N N . TYR B 1 119 ? 16.203 -3.939 2.344 1 96.69 119 TYR B N 1
ATOM 5140 C CA . TYR B 1 119 ? 15.906 -5.027 3.266 1 96.69 119 TYR B CA 1
ATOM 5141 C C . TYR B 1 119 ? 16.578 -4.809 4.613 1 96.69 119 TYR B C 1
ATOM 5143 O O . TYR B 1 119 ? 15.969 -4.996 5.664 1 96.69 119 TYR B O 1
ATOM 5151 N N . ASN B 1 120 ? 17.828 -4.488 4.609 1 96.94 120 ASN B N 1
ATOM 5152 C CA . ASN B 1 120 ? 18.562 -4.219 5.84 1 96.94 120 ASN B CA 1
ATOM 5153 C C . ASN B 1 120 ? 17.953 -3.043 6.609 1 96.94 120 ASN B C 1
ATOM 5155 O O . ASN B 1 120 ? 17.922 -3.057 7.84 1 96.94 120 ASN B O 1
ATOM 5159 N N . GLN B 1 121 ? 17.562 -2.031 5.824 1 96.81 121 GLN B N 1
ATOM 5160 C CA . GLN B 1 121 ? 16.891 -0.899 6.469 1 96.81 121 GLN B CA 1
ATOM 5161 C C . GLN B 1 121 ? 15.609 -1.333 7.16 1 96.81 121 GLN B C 1
ATOM 5163 O O . GLN B 1 121 ? 15.312 -0.891 8.273 1 96.81 121 GLN B O 1
ATOM 5168 N N . PHE B 1 122 ? 14.922 -2.201 6.52 1 97.81 122 PHE B N 1
ATOM 5169 C CA . PHE B 1 122 ? 13.703 -2.732 7.105 1 97.81 122 PHE B CA 1
ATOM 5170 C C . PHE B 1 122 ? 13.992 -3.436 8.43 1 97.81 122 PHE B C 1
ATOM 5172 O O . PHE B 1 122 ? 13.297 -3.219 9.422 1 97.81 122 PHE B O 1
ATOM 5179 N N . LEU B 1 123 ? 14.961 -4.277 8.438 1 97.25 123 LEU B N 1
ATOM 5180 C CA . LEU B 1 123 ? 15.336 -5.008 9.641 1 97.25 123 LEU B CA 1
ATOM 5181 C C . LEU B 1 123 ? 15.742 -4.043 10.75 1 97.25 123 LEU B C 1
ATOM 5183 O O . LEU B 1 123 ? 15.336 -4.215 11.906 1 97.25 123 LEU B O 1
ATOM 5187 N N . LEU B 1 124 ? 16.547 -3.096 10.367 1 96.88 124 LEU B N 1
ATOM 5188 C CA . LEU B 1 124 ? 17.016 -2.115 11.344 1 96.88 124 LEU B CA 1
ATOM 5189 C C . LEU B 1 124 ? 15.836 -1.303 11.883 1 96.88 124 LEU B C 1
ATOM 5191 O O . LEU B 1 124 ? 15.766 -1.031 13.086 1 96.88 124 LEU B O 1
ATOM 5195 N N . GLN B 1 125 ? 14.922 -0.875 11.016 1 97.38 125 GLN B N 1
ATOM 5196 C CA . GLN B 1 125 ? 13.719 -0.16 11.438 1 97.38 125 GLN B CA 1
ATOM 5197 C C . GLN B 1 125 ? 12.93 -0.966 12.461 1 97.38 125 GLN B C 1
ATOM 5199 O O . GLN B 1 125 ? 12.469 -0.421 13.469 1 97.38 125 GLN B O 1
ATOM 5204 N N . GLN B 1 126 ? 12.773 -2.211 12.133 1 97.31 126 GLN B N 1
ATOM 5205 C CA . GLN B 1 126 ? 12.039 -3.088 13.031 1 97.31 126 GLN B CA 1
ATOM 5206 C C . GLN B 1 126 ? 12.617 -3.047 14.445 1 97.31 126 GLN B C 1
ATOM 5208 O O . GLN B 1 126 ? 11.883 -2.896 15.422 1 97.31 126 GLN B O 1
ATOM 5213 N N . GLU B 1 127 ? 13.906 -3.166 14.547 1 97 127 GLU B N 1
ATOM 5214 C CA . GLU B 1 127 ? 14.57 -3.184 15.852 1 97 127 GLU B CA 1
ATOM 5215 C C . GLU B 1 127 ? 14.508 -1.812 16.516 1 97 127 GLU B C 1
ATOM 5217 O O . GLU B 1 127 ? 14.375 -1.717 17.734 1 97 127 GLU B O 1
ATOM 5222 N N . VAL B 1 128 ? 14.594 -0.766 15.734 1 96.69 128 VAL B N 1
ATOM 5223 C CA . VAL B 1 128 ? 14.531 0.596 16.25 1 96.69 128 VAL B CA 1
ATOM 5224 C C . VAL B 1 128 ? 13.148 0.86 16.844 1 96.69 128 VAL B C 1
ATOM 5226 O O . VAL B 1 128 ? 13.039 1.354 17.969 1 96.69 128 VAL B O 1
ATOM 5229 N N . TYR B 1 129 ? 12.109 0.493 16.094 1 97.06 129 TYR B N 1
ATOM 5230 C CA . TYR B 1 129 ? 10.758 0.717 16.594 1 97.06 129 TYR B CA 1
ATOM 5231 C C . TYR B 1 129 ? 10.484 -0.124 17.828 1 97.06 129 TYR B C 1
ATOM 5233 O O . TYR B 1 129 ? 9.844 0.343 18.781 1 97.06 129 TYR B O 1
ATOM 5241 N N . ASN B 1 130 ? 10.977 -1.341 17.812 1 96.56 130 ASN B N 1
ATOM 5242 C CA . ASN B 1 130 ? 10.836 -2.182 18.984 1 96.56 130 ASN B CA 1
ATOM 5243 C C . ASN B 1 130 ? 11.508 -1.549 20.203 1 96.56 130 ASN B C 1
ATOM 5245 O O . ASN B 1 130 ? 10.945 -1.551 21.297 1 96.56 130 ASN B O 1
ATOM 5249 N N . LEU B 1 131 ? 12.695 -1.052 20 1 96.31 131 LEU B N 1
ATOM 5250 C CA . LEU B 1 131 ? 13.438 -0.364 21.062 1 96.31 131 LEU B CA 1
ATOM 5251 C C . LEU B 1 131 ? 12.68 0.863 21.547 1 96.31 131 LEU B C 1
ATOM 5253 O O . LEU B 1 131 ? 12.547 1.08 22.75 1 96.31 131 LEU B O 1
ATOM 5257 N N . PHE B 1 132 ? 12.172 1.686 20.641 1 96.19 132 PHE B N 1
ATOM 5258 C CA . PHE B 1 132 ? 11.461 2.908 21 1 96.19 132 PHE B CA 1
ATOM 5259 C C . PHE B 1 132 ? 10.211 2.592 21.812 1 96.19 132 PHE B C 1
ATOM 5261 O O . PHE B 1 132 ? 9.945 3.24 22.828 1 96.19 132 PHE B O 1
ATOM 5268 N N . MET B 1 133 ? 9.477 1.569 21.406 1 95.38 133 MET B N 1
ATOM 5269 C CA . MET B 1 133 ? 8.258 1.206 22.125 1 95.38 133 MET B CA 1
ATOM 5270 C C . MET B 1 133 ? 8.578 0.77 23.547 1 95.38 133 MET B C 1
ATOM 5272 O O . MET B 1 133 ? 7.773 0.974 24.453 1 95.38 133 MET B O 1
ATOM 5276 N N . ARG B 1 134 ? 9.664 0.24 23.734 1 93.5 134 ARG B N 1
ATOM 5277 C CA . ARG B 1 134 ? 10.07 -0.242 25.047 1 93.5 134 ARG B CA 1
ATOM 5278 C C . ARG B 1 134 ? 10.625 0.894 25.906 1 93.5 134 ARG B C 1
ATOM 5280 O O . ARG B 1 134 ? 10.406 0.93 27.125 1 93.5 134 ARG B O 1
ATOM 5287 N N . LYS B 1 135 ? 11.312 1.788 25.281 1 92.62 135 LYS B N 1
ATOM 5288 C CA . LYS B 1 135 ? 12.07 2.797 26.016 1 92.62 135 LYS B CA 1
ATOM 5289 C C . LYS B 1 135 ? 11.234 4.051 26.25 1 92.62 135 LYS B C 1
ATOM 5291 O O . LYS B 1 135 ? 11.414 4.75 27.25 1 92.62 135 LYS B O 1
ATOM 5296 N N . PHE B 1 136 ? 10.344 4.328 25.25 1 92.81 136 PHE B N 1
ATOM 5297 C CA . PHE B 1 136 ? 9.531 5.527 25.422 1 92.81 136 PHE B CA 1
ATOM 5298 C C . PHE B 1 136 ? 8.477 5.332 26.5 1 92.81 136 PHE B C 1
ATOM 5300 O O . PHE B 1 136 ? 7.695 4.383 26.453 1 92.81 136 PHE B O 1
ATOM 5307 N N . SER B 1 137 ? 8.461 6.141 27.516 1 86.38 137 SER B N 1
ATOM 5308 C CA . SER B 1 137 ? 7.43 6.062 28.547 1 86.38 137 SER B CA 1
ATOM 5309 C C . SER B 1 137 ? 6.059 6.398 27.969 1 86.38 137 SER B C 1
ATOM 5311 O O . SER B 1 137 ? 5.062 5.75 28.312 1 86.38 137 SER B O 1
ATOM 5313 N N . GLU B 1 138 ? 6.074 7.379 27.141 1 92.25 138 GLU B N 1
ATOM 5314 C CA . GLU B 1 138 ? 4.879 7.816 26.438 1 92.25 138 GLU B CA 1
ATOM 5315 C C . GLU B 1 138 ? 5.238 8.453 25.094 1 92.25 138 GLU B C 1
ATOM 5317 O O . GLU B 1 138 ? 6.238 9.164 24.984 1 92.25 138 GLU B O 1
ATOM 5322 N N . LEU B 1 139 ? 4.492 8.203 24.141 1 95.5 139 LEU B N 1
ATOM 5323 C CA . LEU B 1 139 ? 4.645 8.852 22.844 1 95.5 139 LEU B CA 1
ATOM 5324 C C . LEU B 1 139 ? 3.561 9.898 22.625 1 95.5 139 LEU B C 1
ATOM 5326 O O . LEU B 1 139 ? 2.373 9.57 22.578 1 95.5 139 LEU B O 1
ATOM 5330 N N . LYS B 1 140 ? 3.961 11.117 22.484 1 95.88 140 LYS B N 1
ATOM 5331 C CA . LYS B 1 140 ? 2.994 12.203 22.375 1 95.88 140 LYS B CA 1
ATOM 5332 C C . LYS B 1 140 ? 2.881 12.695 20.938 1 95.88 140 LYS B C 1
ATOM 5334 O O . LYS B 1 140 ? 1.815 13.148 20.516 1 95.88 140 LYS B O 1
ATOM 5339 N N . TYR B 1 141 ? 3.953 12.672 20.234 1 95.88 141 TYR B N 1
ATOM 5340 C CA . TYR B 1 141 ? 4.004 13.188 18.875 1 95.88 141 TYR B CA 1
ATOM 5341 C C . TYR B 1 141 ? 4.512 12.125 17.906 1 95.88 141 TYR B C 1
ATOM 5343 O O . TYR B 1 141 ? 5.598 11.578 18.094 1 95.88 141 TYR B O 1
ATOM 5351 N N . LEU B 1 142 ? 3.781 11.852 16.875 1 97.38 142 LEU B N 1
ATOM 5352 C CA . LEU B 1 142 ? 4.16 10.844 15.883 1 97.38 142 LEU B CA 1
ATOM 5353 C C . LEU B 1 142 ? 3.99 11.375 14.469 1 97.38 142 LEU B C 1
ATOM 5355 O O . LEU B 1 142 ? 2.904 11.828 14.102 1 97.38 142 LEU B O 1
ATOM 5359 N N . ASP B 1 143 ? 5.004 11.5 13.75 1 96.62 143 ASP B N 1
ATOM 5360 C CA . ASP B 1 143 ? 4.977 11.688 12.305 1 96.62 143 ASP B CA 1
ATOM 5361 C C . ASP B 1 143 ? 5.273 10.383 11.57 1 96.62 143 ASP B C 1
ATOM 5363 O O . ASP B 1 143 ? 6.418 9.922 11.555 1 96.62 143 ASP B O 1
ATOM 5367 N N . MET B 1 144 ? 4.293 9.773 11.016 1 97.25 144 MET B N 1
ATOM 5368 C CA . MET B 1 144 ? 4.469 8.43 10.484 1 97.25 144 MET B CA 1
ATOM 5369 C C . MET B 1 144 ? 4.414 8.43 8.961 1 97.25 144 MET B C 1
ATOM 5371 O O . MET B 1 144 ? 4.016 7.441 8.344 1 97.25 144 MET B O 1
ATOM 5375 N N . ARG B 1 145 ? 4.898 9.539 8.422 1 91.06 145 ARG B N 1
ATOM 5376 C CA . ARG B 1 145 ? 4.953 9.57 6.961 1 91.06 145 ARG B CA 1
ATOM 5377 C C . ARG B 1 145 ? 5.996 8.594 6.434 1 91.06 145 ARG B C 1
ATOM 5379 O O . ARG B 1 145 ? 7.117 8.531 6.945 1 91.06 145 ARG B O 1
ATOM 5386 N N . SER B 1 146 ? 5.75 7.59 5.727 1 90.44 146 SER B N 1
ATOM 5387 C CA . SER B 1 146 ? 6.641 6.641 5.07 1 90.44 146 SER B CA 1
ATOM 5388 C C . SER B 1 146 ? 6.844 5.391 5.926 1 90.44 146 SER B C 1
ATOM 5390 O O . SER B 1 146 ? 7.863 4.711 5.805 1 90.44 146 SER B O 1
ATOM 5392 N N . ILE B 1 147 ? 6.094 5.211 6.922 1 94.31 147 ILE B N 1
ATOM 5393 C CA . ILE B 1 147 ? 6.23 4.082 7.836 1 94.31 147 ILE B CA 1
ATOM 5394 C C . ILE B 1 147 ? 6.016 2.773 7.078 1 94.31 147 ILE B C 1
ATOM 5396 O O . ILE B 1 147 ? 5.16 2.695 6.191 1 94.31 147 ILE B O 1
ATOM 5400 N N . GLU B 1 148 ? 6.82 1.792 7.414 1 95.69 148 GLU B N 1
ATOM 5401 C CA . GLU B 1 148 ? 6.742 0.504 6.73 1 95.69 148 GLU B CA 1
ATOM 5402 C C . GLU B 1 148 ? 6.328 -0.606 7.695 1 95.69 148 GLU B C 1
ATOM 5404 O O . GLU B 1 148 ? 6.172 -1.759 7.289 1 95.69 148 GLU B O 1
ATOM 5409 N N . HIS B 1 149 ? 6.191 -0.249 8.977 1 97.88 149 HIS B N 1
ATOM 5410 C CA . HIS B 1 149 ? 5.871 -1.229 10.008 1 97.88 149 HIS B CA 1
ATOM 5411 C C . HIS B 1 149 ? 4.555 -0.891 10.703 1 97.88 149 HIS B C 1
ATOM 5413 O O . HIS B 1 149 ? 4.293 0.274 11.016 1 97.88 149 HIS B O 1
ATOM 5419 N N . GLN B 1 150 ? 3.73 -1.871 10.828 1 97.69 150 GLN B N 1
ATOM 5420 C CA . GLN B 1 150 ? 2.57 -1.705 11.703 1 97.69 150 GLN B CA 1
ATOM 5421 C C . GLN B 1 150 ? 2.98 -1.721 13.172 1 97.69 150 GLN B C 1
ATOM 5423 O O . GLN B 1 150 ? 2.898 -2.758 13.836 1 97.69 150 GLN B O 1
ATOM 5428 N N . ILE B 1 151 ? 3.277 -0.576 13.672 1 96.88 151 ILE B N 1
ATOM 5429 C CA . ILE B 1 151 ? 3.998 -0.431 14.93 1 96.88 151 ILE B CA 1
ATOM 5430 C C . ILE B 1 151 ? 3.098 -0.849 16.094 1 96.88 151 ILE B C 1
ATOM 5432 O O . ILE B 1 151 ? 3.58 -1.117 17.188 1 96.88 151 ILE B O 1
ATOM 5436 N N . PHE B 1 152 ? 1.758 -0.891 15.906 1 96.69 152 PHE B N 1
ATOM 5437 C CA . PHE B 1 152 ? 0.844 -1.234 17 1 96.69 152 PHE B CA 1
ATOM 5438 C C . PHE B 1 152 ? 0.956 -2.711 17.344 1 96.69 152 PHE B C 1
ATOM 5440 O O . PHE B 1 152 ? 0.377 -3.164 18.344 1 96.69 152 PHE B O 1
ATOM 5447 N N . TYR B 1 153 ? 1.722 -3.488 16.625 1 96.31 153 TYR B N 1
ATOM 5448 C CA . TYR B 1 153 ? 1.896 -4.902 16.922 1 96.31 153 TYR B CA 1
ATOM 5449 C C . TYR B 1 153 ? 3.094 -5.121 17.844 1 96.31 153 TYR B C 1
ATOM 5451 O O . TYR B 1 153 ? 3.262 -6.199 18.406 1 96.31 153 TYR B O 1
ATOM 5459 N N . PHE B 1 154 ? 3.959 -4.133 17.953 1 96 154 PHE B N 1
ATOM 5460 C CA . PHE B 1 154 ? 5.137 -4.297 18.797 1 96 154 PHE B CA 1
ATOM 5461 C C . PHE B 1 154 ? 4.742 -4.469 20.25 1 96 154 PHE B C 1
ATOM 5463 O O . PHE B 1 154 ? 3.723 -3.928 20.703 1 96 154 PHE B O 1
ATOM 5470 N N . PRO B 1 155 ? 5.656 -5.16 20.938 1 92.31 155 PRO B N 1
ATOM 5471 C CA . PRO B 1 155 ? 5.395 -5.246 22.391 1 92.31 155 PRO B CA 1
ATOM 5472 C C . PRO B 1 155 ? 5.367 -3.879 23.062 1 92.31 155 PRO B C 1
ATOM 5474 O O . PRO B 1 155 ? 6.191 -3.014 22.75 1 92.31 155 PRO B O 1
ATOM 5477 N N . ARG B 1 156 ? 4.469 -3.549 23.844 1 93.25 156 ARG B N 1
ATOM 5478 C CA . ARG B 1 156 ? 4.301 -2.352 24.656 1 93.25 156 ARG B CA 1
ATOM 5479 C C . ARG B 1 156 ? 3.801 -1.182 23.828 1 93.25 156 ARG B C 1
ATOM 5481 O O . ARG B 1 156 ? 3.803 -0.037 24.281 1 93.25 156 ARG B O 1
ATOM 5488 N N . ALA B 1 157 ? 3.447 -1.506 22.562 1 94.69 157 ALA B N 1
ATOM 5489 C CA . ALA B 1 157 ? 2.941 -0.454 21.688 1 94.69 157 ALA B CA 1
ATOM 5490 C C . ALA B 1 157 ? 1.676 0.176 22.25 1 94.69 157 ALA B C 1
ATOM 5492 O O . ALA B 1 157 ? 1.5 1.396 22.203 1 94.69 157 ALA B O 1
ATOM 5493 N N . MET B 1 158 ? 0.838 -0.687 22.844 1 94.25 158 MET B N 1
ATOM 5494 C CA . MET B 1 158 ? -0.424 -0.192 23.391 1 94.25 158 MET B CA 1
ATOM 5495 C C . MET B 1 158 ? -0.177 0.868 24.469 1 94.25 158 MET B C 1
ATOM 5497 O O . MET B 1 158 ? -0.795 1.935 24.438 1 94.25 158 MET B O 1
ATOM 5501 N N . ALA B 1 159 ? 0.742 0.59 25.312 1 94.06 159 ALA B N 1
ATOM 5502 C CA . ALA B 1 159 ? 1.059 1.51 26.406 1 94.06 159 ALA B CA 1
ATOM 5503 C C . ALA B 1 159 ? 1.715 2.781 25.875 1 94.06 159 ALA B C 1
ATOM 5505 O O . ALA B 1 159 ? 1.453 3.877 26.375 1 94.06 159 ALA B O 1
ATOM 5506 N N . CYS B 1 160 ? 2.521 2.68 24.906 1 95.31 160 CYS B N 1
ATOM 5507 C CA . CYS B 1 160 ? 3.283 3.797 24.359 1 95.31 160 CYS B CA 1
ATOM 5508 C C . CYS B 1 160 ? 2.393 4.703 23.516 1 95.31 160 CYS B C 1
ATOM 5510 O O . CYS B 1 160 ? 2.486 5.93 23.609 1 95.31 160 CYS B O 1
ATOM 5512 N N . LEU B 1 161 ? 1.451 4.16 22.75 1 96.62 161 LEU B N 1
ATOM 5513 C CA . LEU B 1 161 ? 0.674 4.891 21.75 1 96.62 161 LEU B CA 1
ATOM 5514 C C . LEU B 1 161 ? -0.59 5.477 22.375 1 96.62 161 LEU B C 1
ATOM 5516 O O . LEU B 1 161 ? -1.211 6.375 21.797 1 96.62 161 LEU B O 1
ATOM 5520 N N . ASP B 1 162 ? -0.951 4.957 23.547 1 96.12 162 ASP B N 1
ATOM 5521 C CA . ASP B 1 162 ? -2.184 5.391 24.188 1 96.12 162 ASP B CA 1
ATOM 5522 C C . ASP B 1 162 ? -2.135 6.875 24.531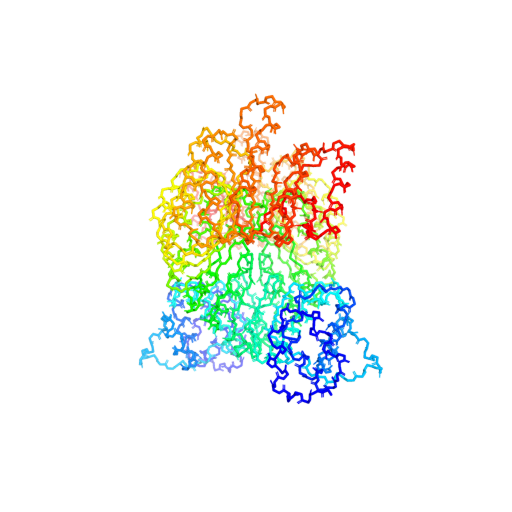 1 96.12 162 ASP B C 1
ATOM 5524 O O . ASP B 1 162 ? -3.174 7.527 24.656 1 96.12 162 ASP B O 1
ATOM 5528 N N . SER B 1 163 ? -0.926 7.461 24.609 1 95.62 163 SER B N 1
ATOM 5529 C CA . SER B 1 163 ? -0.756 8.852 25.016 1 95.62 163 SER B CA 1
ATOM 5530 C C . SER B 1 163 ? -0.564 9.766 23.812 1 95.62 163 SER B C 1
ATOM 5532 O O . SER B 1 163 ? -0.254 10.953 23.969 1 95.62 163 SER B O 1
ATOM 5534 N N . LEU B 1 164 ? -0.792 9.312 22.672 1 97.44 164 LEU B N 1
ATOM 5535 C CA . LEU B 1 164 ? -0.523 10.078 21.453 1 97.44 164 LEU B CA 1
ATOM 5536 C C . LEU B 1 164 ? -1.43 11.297 21.375 1 97.44 164 LEU B C 1
ATOM 5538 O O . LEU B 1 164 ? -2.652 11.18 21.484 1 97.44 164 LEU B O 1
ATOM 5542 N N . CYS B 1 165 ? -0.814 12.484 21.156 1 97.5 165 CYS B N 1
ATOM 5543 C CA . CYS B 1 165 ? -1.54 13.75 21.141 1 97.5 165 CYS B CA 1
ATOM 5544 C C . CYS B 1 165 ? -1.529 14.359 19.734 1 97.5 165 CYS B C 1
ATOM 5546 O O . CYS B 1 165 ? -2.465 15.07 19.359 1 97.5 165 CYS B O 1
ATOM 5548 N N . GLU B 1 166 ? -0.469 14.18 19.109 1 98.12 166 GLU B N 1
ATOM 5549 C CA . GLU B 1 166 ? -0.315 14.734 17.766 1 98.12 166 GLU B CA 1
ATOM 5550 C C . GLU B 1 166 ? 0.092 13.656 16.766 1 98.12 166 GLU B C 1
ATOM 5552 O O . GLU B 1 166 ? 0.997 12.867 17.031 1 98.12 166 GLU B O 1
ATOM 5557 N N . LEU B 1 167 ? -0.589 13.609 15.648 1 98.56 167 LEU B N 1
ATOM 5558 C CA . LEU B 1 167 ? -0.288 12.641 14.602 1 98.56 167 LEU B CA 1
ATOM 5559 C C . LEU B 1 167 ? -0.187 13.336 13.242 1 98.56 167 LEU B C 1
ATOM 5561 O O . LEU B 1 167 ? -1.082 14.094 12.859 1 98.56 167 LEU B O 1
ATOM 5565 N N . THR B 1 168 ? 0.879 13.227 12.594 1 97.94 168 THR B N 1
ATOM 5566 C CA . THR B 1 168 ? 1.063 13.609 11.195 1 97.94 168 THR B CA 1
ATOM 5567 C C . THR B 1 168 ? 1.146 12.375 10.305 1 97.94 168 THR B C 1
ATOM 5569 O O . THR B 1 168 ? 1.919 11.453 10.578 1 97.94 168 THR B O 1
ATOM 5572 N N . CYS B 1 169 ? 0.361 12.305 9.281 1 97.69 169 CYS B N 1
ATOM 5573 C CA . CYS B 1 169 ? 0.336 11.109 8.445 1 97.69 169 CYS B CA 1
ATOM 5574 C C . CYS B 1 169 ? 0.078 11.461 6.988 1 97.69 169 CYS B C 1
ATOM 5576 O O . CYS B 1 169 ? -0.043 12.641 6.645 1 97.69 169 CYS B O 1
ATOM 5578 N N . ASP B 1 170 ? 0.133 10.391 6.176 1 94.5 170 ASP B N 1
ATOM 5579 C CA . ASP B 1 170 ? -0.036 10.477 4.727 1 94.5 170 ASP B CA 1
ATOM 5580 C C . ASP B 1 170 ? -1.096 9.484 4.242 1 94.5 170 ASP B C 1
ATOM 5582 O O . ASP B 1 170 ? -1.16 8.352 4.723 1 94.5 170 ASP B O 1
ATOM 5586 N N . THR B 1 171 ? -1.991 9.938 3.23 1 93.44 171 THR B N 1
ATOM 5587 C CA . THR B 1 171 ? -3.111 9.102 2.801 1 93.44 171 THR B CA 1
ATOM 5588 C C . THR B 1 171 ? -2.623 7.949 1.934 1 93.44 171 THR B C 1
ATOM 5590 O O . THR B 1 171 ? -3.373 7.008 1.663 1 93.44 171 THR B O 1
ATOM 5593 N N . SER B 1 172 ? -1.391 7.969 1.482 1 90.81 172 SER B N 1
ATOM 5594 C CA . SER B 1 172 ? -0.848 6.887 0.665 1 90.81 172 SER B CA 1
ATOM 5595 C C . SER B 1 172 ? -0.573 5.645 1.504 1 90.81 172 SER B C 1
ATOM 5597 O O . SER B 1 172 ? -0.395 4.551 0.963 1 90.81 172 SER B O 1
ATOM 5599 N N . ILE B 1 173 ? -0.526 5.797 2.84 1 94.12 173 ILE B N 1
ATOM 5600 C CA . ILE B 1 173 ? -0.329 4.68 3.752 1 94.12 173 ILE B CA 1
ATOM 5601 C C . ILE B 1 173 ? -1.579 3.803 3.773 1 94.12 173 ILE B C 1
ATOM 5603 O O . ILE B 1 173 ? -2.703 4.312 3.748 1 94.12 173 ILE B O 1
ATOM 5607 N N . ASP B 1 174 ? -1.373 2.523 3.873 1 94 174 ASP B N 1
ATOM 5608 C CA . ASP B 1 174 ? -2.486 1.579 3.879 1 94 174 ASP B CA 1
ATOM 5609 C C . ASP B 1 174 ? -3.439 1.86 5.039 1 94 174 ASP B C 1
ATOM 5611 O O . ASP B 1 174 ? -3 2.168 6.148 1 94 174 ASP B O 1
ATOM 5615 N N . SER B 1 175 ? -4.754 1.7 4.84 1 96.56 175 SER B N 1
ATOM 5616 C CA . SER B 1 175 ? -5.785 1.973 5.836 1 96.56 175 SER B CA 1
ATOM 5617 C C . SER B 1 175 ? -5.57 1.135 7.094 1 96.56 175 SER B C 1
ATOM 5619 O O . SER B 1 175 ? -5.926 1.558 8.195 1 96.56 175 SER B O 1
ATOM 5621 N N . SER B 1 176 ? -4.977 -0.063 6.945 1 96.69 176 SER B N 1
ATOM 5622 C CA . SER B 1 176 ? -4.793 -0.988 8.055 1 96.69 176 SER B CA 1
ATOM 5623 C C . SER B 1 176 ? -3.924 -0.375 9.148 1 96.69 176 SER B C 1
ATOM 5625 O O . SER B 1 176 ? -4.117 -0.655 10.336 1 96.69 176 SER B O 1
ATOM 5627 N N . TYR B 1 177 ? -2.971 0.486 8.781 1 97.62 177 TYR B N 1
ATOM 5628 C CA . TYR B 1 177 ? -2.125 1.162 9.758 1 97.62 177 TYR B CA 1
ATOM 5629 C C . TYR B 1 177 ? -2.955 2.055 10.672 1 97.62 177 TYR B C 1
ATOM 5631 O O . TYR B 1 177 ? -2.725 2.102 11.883 1 97.62 177 TYR B O 1
ATOM 5639 N N . PHE B 1 178 ? -3.922 2.664 10.078 1 98.38 178 PHE B N 1
ATOM 5640 C CA . PHE B 1 178 ? -4.742 3.607 10.828 1 98.38 178 PHE B CA 1
ATOM 5641 C C . PHE B 1 178 ? -5.805 2.877 11.641 1 98.38 178 PHE B C 1
ATOM 5643 O O . PHE B 1 178 ? -6.176 3.322 12.727 1 98.38 178 PHE B O 1
ATOM 5650 N N . TYR B 1 179 ? -6.297 1.745 11.125 1 98.19 179 TYR B N 1
ATOM 5651 C CA . TYR B 1 179 ? -7.215 0.933 11.914 1 98.19 179 TYR B CA 1
ATOM 5652 C C . TYR B 1 179 ? -6.559 0.473 13.211 1 98.19 179 TYR B C 1
ATOM 5654 O O . TYR B 1 179 ? -7.176 0.519 14.281 1 98.19 179 TYR B O 1
ATOM 5662 N N . GLY B 1 180 ? -5.309 0.062 13.016 1 97.81 180 GLY B N 1
ATOM 5663 C CA . GLY B 1 180 ? -4.578 -0.345 14.211 1 97.81 180 GLY B CA 1
ATOM 5664 C C . GLY B 1 180 ? -4.41 0.775 15.219 1 97.81 180 GLY B C 1
ATOM 5665 O O . GLY B 1 180 ? -4.559 0.561 16.422 1 97.81 180 GLY B O 1
ATOM 5666 N N . LEU B 1 181 ? -4.094 1.941 14.742 1 98.12 181 LEU B N 1
ATOM 5667 C CA . LEU B 1 181 ? -3.945 3.094 15.625 1 98.12 181 LEU B CA 1
ATOM 5668 C C . LEU B 1 181 ? -5.281 3.471 16.25 1 98.12 181 LEU B C 1
ATOM 5670 O O . LEU B 1 181 ? -5.332 3.85 17.422 1 98.12 181 LEU B O 1
ATOM 5674 N N . ALA B 1 182 ? -6.379 3.391 15.445 1 97.81 182 ALA B N 1
ATOM 5675 C CA . ALA B 1 182 ? -7.711 3.768 15.914 1 97.81 182 ALA B CA 1
ATOM 5676 C C . ALA B 1 182 ? -8.141 2.906 17.094 1 97.81 182 ALA B C 1
ATOM 5678 O O . ALA B 1 182 ? -8.906 3.354 17.953 1 97.81 182 ALA B O 1
ATOM 5679 N N . ARG B 1 183 ? -7.617 1.684 17.172 1 95.81 183 ARG B N 1
ATOM 5680 C CA . ARG B 1 183 ? -7.934 0.775 18.266 1 95.81 183 ARG B CA 1
ATOM 5681 C C . ARG B 1 183 ? -7.301 1.25 19.578 1 95.81 183 ARG B C 1
ATOM 5683 O O . ARG B 1 183 ? -7.852 1.029 20.656 1 95.81 183 ARG B O 1
ATOM 5690 N N . ILE B 1 184 ? -6.219 1.987 19.453 1 96.44 184 ILE B N 1
ATOM 5691 C CA . ILE B 1 184 ? -5.406 2.291 20.625 1 96.44 184 ILE B CA 1
ATOM 5692 C C . ILE B 1 184 ? -5.523 3.775 20.969 1 96.44 184 ILE B C 1
ATOM 5694 O O . ILE B 1 184 ? -5.68 4.141 22.125 1 96.44 184 ILE B O 1
ATOM 5698 N N . CYS B 1 185 ? -5.473 4.613 19.953 1 97.56 185 CYS B N 1
ATOM 5699 C CA . CYS B 1 185 ? -5.344 6.055 20.141 1 97.56 185 CYS B CA 1
ATOM 5700 C C . CYS B 1 185 ? -6.703 6.742 20.047 1 97.56 185 CYS B C 1
ATOM 5702 O O . CYS B 1 185 ? -7.309 6.777 18.969 1 97.56 185 CYS B O 1
ATOM 5704 N N . ASN B 1 186 ? -7.168 7.344 21.078 1 97.19 186 ASN B N 1
ATOM 5705 C CA . ASN B 1 186 ? -8.43 8.07 21.047 1 97.19 186 ASN B CA 1
ATOM 5706 C C . ASN B 1 186 ? -8.297 9.453 21.672 1 97.19 186 ASN B C 1
ATOM 5708 O O . ASN B 1 186 ? -9.297 10.094 22 1 97.19 186 ASN B O 1
ATOM 5712 N N . LYS B 1 187 ? -6.992 9.883 21.859 1 97.19 187 LYS B N 1
ATOM 5713 C CA . LYS B 1 187 ? -6.75 11.141 22.562 1 97.19 187 LYS B CA 1
ATOM 5714 C C . LYS B 1 187 ? -6.008 12.133 21.672 1 97.19 187 LYS B C 1
ATOM 5716 O O . LYS B 1 187 ? -5.395 13.078 22.156 1 97.19 187 LYS B O 1
ATOM 5721 N N . ILE B 1 188 ? -5.996 11.938 20.406 1 98.31 188 ILE B N 1
ATOM 5722 C CA . ILE B 1 188 ? -5.277 12.82 19.5 1 98.31 188 ILE B CA 1
ATOM 5723 C C . ILE B 1 188 ? -5.945 14.188 19.469 1 98.31 188 ILE B C 1
ATOM 5725 O O . ILE B 1 188 ? -7.156 14.297 19.25 1 98.31 188 ILE B O 1
ATOM 5729 N N . GLU B 1 189 ? -5.188 15.172 19.656 1 98.56 189 GLU B N 1
ATOM 5730 C CA . GLU B 1 189 ? -5.691 16.547 19.656 1 98.56 189 GLU B CA 1
ATOM 5731 C C . GLU B 1 189 ? -5.352 17.266 18.359 1 98.56 189 GLU B C 1
ATOM 5733 O O . GLU B 1 189 ? -6.066 18.172 17.938 1 98.56 189 GLU B O 1
ATOM 5738 N N . LYS B 1 190 ? -4.258 16.938 17.828 1 98.69 190 LYS B N 1
ATOM 5739 C CA . LYS B 1 190 ? -3.789 17.562 16.609 1 98.69 190 LYS B CA 1
ATOM 5740 C C . LYS B 1 190 ? -3.541 16.516 15.516 1 98.69 190 LYS B C 1
ATOM 5742 O O . LYS B 1 190 ? -2.721 15.617 15.688 1 98.69 190 LYS B O 1
ATOM 5747 N N . LEU B 1 191 ? -4.219 16.656 14.398 1 98.62 191 LEU B N 1
ATOM 5748 C CA . LEU B 1 191 ? -4.098 15.719 13.281 1 98.62 191 LEU B CA 1
ATOM 5749 C C . LEU B 1 191 ? -3.721 16.469 12 1 98.62 191 LEU B C 1
ATOM 5751 O O . LEU B 1 191 ? -4.441 17.359 11.562 1 98.62 191 LEU B O 1
ATOM 5755 N N . ILE B 1 192 ? -2.596 16.172 11.469 1 98.31 192 ILE B N 1
ATOM 5756 C CA . ILE B 1 192 ? -2.119 16.75 10.219 1 98.31 192 ILE B CA 1
ATOM 5757 C C . ILE B 1 192 ? -2.074 15.672 9.141 1 98.31 192 ILE B C 1
ATOM 5759 O O . ILE B 1 192 ? -1.353 14.68 9.266 1 98.31 192 ILE B O 1
ATOM 5763 N N . ILE B 1 193 ? -2.791 15.844 8.039 1 97.06 193 ILE B N 1
ATOM 5764 C CA . ILE B 1 193 ? -2.898 14.836 6.988 1 97.06 193 ILE B CA 1
ATOM 5765 C C . ILE B 1 193 ? -2.354 15.391 5.676 1 97.06 193 ILE B C 1
ATOM 5767 O O . ILE B 1 193 ? -2.807 16.438 5.207 1 97.06 193 ILE B O 1
ATOM 5771 N N . PHE B 1 194 ? -1.429 14.789 5.137 1 94.94 194 PHE B N 1
ATOM 5772 C CA . PHE B 1 194 ? -0.971 15.055 3.779 1 94.94 194 PHE B CA 1
ATOM 5773 C C . PHE B 1 194 ? -1.689 14.148 2.781 1 94.94 194 PHE B C 1
ATOM 5775 O O . PHE B 1 194 ? -1.559 12.93 2.836 1 94.94 194 PHE B O 1
ATOM 5782 N N . ASN B 1 195 ? -2.477 14.656 1.961 1 90.81 195 ASN B N 1
ATOM 5783 C CA . ASN B 1 195 ? -3.229 13.906 0.959 1 90.81 195 ASN B CA 1
ATOM 5784 C C . ASN B 1 195 ? -2.377 13.602 -0.271 1 90.81 195 ASN B C 1
ATOM 5786 O O . ASN B 1 195 ? -2.309 14.414 -1.196 1 90.81 195 ASN B O 1
ATOM 5790 N N . ALA B 1 196 ? -1.882 12.477 -0.319 1 88.06 196 ALA B N 1
ATOM 5791 C CA . ALA B 1 196 ? -0.94 12.109 -1.375 1 88.06 196 ALA B CA 1
ATOM 5792 C C . ALA B 1 196 ? -1.505 11 -2.258 1 88.06 196 ALA B C 1
ATOM 5794 O O . ALA B 1 196 ? -0.788 10.43 -3.08 1 88.06 196 ALA B O 1
ATOM 5795 N N . SER B 1 197 ? -2.688 10.617 -2.057 1 83.81 197 SER B N 1
ATOM 5796 C CA . SER B 1 197 ? -3.32 9.555 -2.826 1 83.81 197 SER B CA 1
ATOM 5797 C C . SER B 1 197 ? -4.688 9.984 -3.348 1 83.81 197 SER B C 1
ATOM 5799 O O . SER B 1 197 ? -5.422 10.695 -2.66 1 83.81 197 SER B O 1
ATOM 5801 N N . PRO B 1 198 ? -5.043 9.531 -4.508 1 77 198 PRO B N 1
ATOM 5802 C CA . PRO B 1 198 ? -6.359 9.852 -5.062 1 77 198 PRO B CA 1
ATOM 5803 C C . PRO B 1 198 ? -7.469 8.961 -4.5 1 77 198 PRO B C 1
ATOM 5805 O O . PRO B 1 198 ? -8.633 9.086 -4.898 1 77 198 PRO B O 1
ATOM 5808 N N . LYS B 1 199 ? -7.172 8.172 -3.594 1 81.31 199 LYS B N 1
ATOM 5809 C CA . LYS B 1 199 ? -8.156 7.262 -3.014 1 81.31 199 LYS B CA 1
ATOM 5810 C C . LYS B 1 199 ? -8.492 7.656 -1.576 1 81.31 199 LYS B C 1
ATOM 5812 O O . LYS B 1 199 ? -7.637 8.188 -0.86 1 81.31 199 LYS B O 1
ATOM 5817 N N . VAL B 1 200 ? -9.742 7.383 -1.279 1 88.56 200 VAL B N 1
ATOM 5818 C CA . VAL B 1 200 ? -10.195 7.637 0.084 1 88.56 200 VAL B CA 1
ATOM 5819 C C . VAL B 1 200 ? -9.531 6.645 1.041 1 88.56 200 VAL B C 1
ATOM 5821 O O . VAL B 1 200 ? -9.461 5.449 0.753 1 88.56 200 VAL B O 1
ATOM 5824 N N . ASN B 1 201 ? -8.992 7.145 2.082 1 94.25 201 ASN B N 1
ATOM 5825 C CA . ASN B 1 201 ? -8.414 6.281 3.104 1 94.25 201 ASN B CA 1
ATOM 5826 C C . ASN B 1 201 ? -9.383 6.051 4.262 1 94.25 201 ASN B C 1
ATOM 5828 O O . ASN B 1 201 ? -9.492 6.891 5.156 1 94.25 201 ASN B O 1
ATOM 5832 N N . ARG B 1 202 ? -9.977 4.938 4.328 1 95.75 202 ARG B N 1
ATOM 5833 C CA . ARG B 1 202 ? -11.016 4.637 5.309 1 95.75 202 ARG B CA 1
ATOM 5834 C C . ARG B 1 202 ? -10.422 4.465 6.699 1 95.75 202 ARG B C 1
ATOM 5836 O O . ARG B 1 202 ? -11.125 4.598 7.703 1 95.75 202 ARG B O 1
ATOM 5843 N N . GLY B 1 203 ? -9.172 4.121 6.727 1 97.62 203 GLY B N 1
ATOM 5844 C CA . GLY B 1 203 ? -8.508 4.055 8.016 1 97.62 203 GLY B CA 1
ATOM 5845 C C . GLY B 1 203 ? -8.422 5.402 8.711 1 97.62 203 GLY B C 1
ATOM 5846 O O . GLY B 1 203 ? -8.648 5.5 9.922 1 97.62 203 GLY B O 1
ATOM 5847 N N . ILE B 1 204 ? -8.102 6.398 7.973 1 97.94 204 ILE B N 1
ATOM 5848 C CA . ILE B 1 204 ? -8.016 7.746 8.516 1 97.94 204 ILE B CA 1
ATOM 5849 C C . ILE B 1 204 ? -9.391 8.211 8.984 1 97.94 204 ILE B C 1
ATOM 5851 O O . ILE B 1 204 ? -9.523 8.836 10.031 1 97.94 204 ILE B O 1
ATOM 5855 N N . ILE B 1 205 ? -10.461 7.879 8.195 1 97.38 205 ILE B N 1
ATOM 5856 C CA . ILE B 1 205 ? -11.828 8.219 8.562 1 97.38 205 ILE B CA 1
ATOM 5857 C C . ILE B 1 205 ? -12.164 7.629 9.93 1 97.38 205 ILE B C 1
ATOM 5859 O O . ILE B 1 205 ? -12.664 8.336 10.812 1 97.38 205 ILE B O 1
ATOM 5863 N N . LYS B 1 206 ? -11.844 6.383 10.102 1 98 206 LYS B N 1
ATOM 5864 C CA . LYS B 1 206 ? -12.117 5.727 11.375 1 98 206 LYS B CA 1
ATOM 5865 C C . LYS B 1 206 ? -11.305 6.359 12.508 1 98 206 LYS B C 1
ATOM 5867 O O . LYS B 1 206 ? -11.805 6.52 13.625 1 98 206 LYS B O 1
ATOM 5872 N N . LEU B 1 207 ? -10.055 6.668 12.195 1 98.38 207 LEU B N 1
ATOM 5873 C CA . LEU B 1 207 ? -9.195 7.312 13.18 1 98.38 207 LEU B CA 1
ATOM 5874 C C . LEU B 1 207 ? -9.812 8.617 13.664 1 98.38 207 LEU B C 1
ATOM 5876 O O . LEU B 1 207 ? -9.812 8.906 14.867 1 98.38 207 LEU B O 1
ATOM 5880 N N . ILE B 1 208 ? -10.32 9.391 12.758 1 98.31 208 ILE B N 1
ATOM 5881 C CA . ILE B 1 208 ? -10.969 10.648 13.117 1 98.31 208 ILE B CA 1
ATOM 5882 C C . ILE B 1 208 ? -12.203 10.367 13.969 1 98.31 208 ILE B C 1
ATOM 5884 O O . ILE B 1 208 ? -12.398 10.992 15.016 1 98.31 208 ILE B O 1
ATOM 5888 N N . GLU B 1 209 ? -12.992 9.383 13.633 1 97.25 209 GLU B N 1
ATOM 5889 C CA . GLU B 1 209 ? -14.266 9.07 14.281 1 97.25 209 GLU B CA 1
ATOM 5890 C C . GLU B 1 209 ? -14.055 8.703 15.75 1 97.25 209 GLU B C 1
ATOM 5892 O O . GLU B 1 209 ? -14.898 8.992 16.594 1 97.25 209 GLU B O 1
ATOM 5897 N N . VAL B 1 210 ? -12.961 8.125 16.047 1 97 210 VAL B N 1
ATOM 5898 C CA . VAL B 1 210 ? -12.797 7.578 17.391 1 97 210 VAL B CA 1
ATOM 5899 C C . VAL B 1 210 ? -12.18 8.641 18.297 1 97 210 VAL B C 1
ATOM 5901 O O . VAL B 1 210 ? -12.086 8.445 19.516 1 97 210 VAL B O 1
ATOM 5904 N N . GLN B 1 211 ? -11.766 9.758 17.719 1 97.94 211 GLN B N 1
ATOM 5905 C CA . GLN B 1 211 ? -11.117 10.758 18.562 1 97.94 211 GLN B CA 1
ATOM 5906 C C . GLN B 1 211 ? -12.125 11.477 19.453 1 97.94 211 GLN B C 1
ATOM 5908 O O . GLN B 1 211 ? -13.203 11.852 18.984 1 97.94 211 GLN B O 1
ATOM 5913 N N . ARG B 1 212 ? -11.727 11.719 20.672 1 95.25 212 ARG B N 1
ATOM 5914 C CA . ARG B 1 212 ? -12.617 12.383 21.625 1 95.25 212 ARG B CA 1
ATOM 5915 C C . ARG B 1 212 ? -12.195 13.836 21.859 1 95.25 212 ARG B C 1
ATOM 5917 O O . ARG B 1 212 ? -13.016 14.664 22.25 1 95.25 212 ARG B O 1
ATOM 5924 N N . LYS B 1 213 ? -10.969 14.164 21.438 1 94.88 213 LYS B N 1
ATOM 5925 C CA . LYS B 1 213 ? -10.422 15.461 21.812 1 94.88 213 LYS B CA 1
ATOM 5926 C C . LYS B 1 213 ? -9.727 16.125 20.625 1 94.88 213 LYS B C 1
ATOM 5928 O O . LYS B 1 213 ? -8.664 16.75 20.781 1 94.88 213 LYS B O 1
ATOM 5933 N N . LEU B 1 214 ? -10.25 15.984 19.438 1 98 214 LEU B N 1
ATOM 5934 C CA . LEU B 1 214 ? -9.594 16.562 18.266 1 98 214 LEU B CA 1
ATOM 5935 C C . LEU B 1 214 ? -9.82 18.078 18.219 1 98 214 LEU B C 1
ATOM 5937 O O . LEU B 1 214 ? -10.961 18.531 18.094 1 98 214 LEU B O 1
ATOM 5941 N N . LYS B 1 215 ? -8.75 18.844 18.328 1 98.12 215 LYS B N 1
ATOM 5942 C CA . LYS B 1 215 ? -8.836 20.297 18.375 1 98.12 215 LYS B CA 1
ATOM 5943 C C . LYS B 1 215 ? -8.25 20.922 17.125 1 98.12 215 LYS B C 1
ATOM 5945 O O . LYS B 1 215 ? -8.672 22.016 16.719 1 98.12 215 LYS B O 1
ATOM 5950 N N . TYR B 1 216 ? -7.301 20.359 16.625 1 98.5 216 TYR B N 1
ATOM 5951 C CA . TYR B 1 216 ? -6.543 20.922 15.516 1 98.5 216 TYR B CA 1
ATOM 5952 C C . TYR B 1 216 ? -6.539 19.969 14.328 1 98.5 216 TYR B C 1
ATOM 5954 O O . TYR B 1 216 ? -6.117 18.812 14.453 1 98.5 216 TYR B O 1
ATOM 5962 N N . PHE B 1 217 ? -7.012 20.375 13.18 1 97.62 217 PHE B N 1
ATOM 5963 C CA . PHE B 1 217 ? -7.039 19.594 11.953 1 97.62 217 PHE B CA 1
ATOM 5964 C C . PHE B 1 217 ? -6.398 20.359 10.805 1 97.62 217 PHE B C 1
ATOM 5966 O O . PHE B 1 217 ? -6.777 21.5 10.523 1 97.62 217 PHE B O 1
ATOM 5973 N N . GLU B 1 218 ? -5.461 19.75 10.188 1 97 218 GLU B N 1
ATOM 5974 C CA . GLU B 1 218 ? -4.781 20.344 9.031 1 97 218 GLU B CA 1
ATOM 5975 C C . GLU B 1 218 ? -4.75 19.359 7.859 1 97 218 GLU B C 1
ATOM 5977 O O . GLU B 1 218 ? -4.418 18.188 8.023 1 97 218 GLU B O 1
ATOM 5982 N N . TRP B 1 219 ? -5.168 19.875 6.707 1 93.12 219 TRP B N 1
ATOM 5983 C CA . TRP B 1 219 ? -5.18 19.094 5.473 1 93.12 219 TRP B CA 1
ATOM 5984 C C . TRP B 1 219 ? -4.293 19.734 4.414 1 93.12 219 TRP B C 1
ATOM 5986 O O . TRP B 1 219 ? -4.477 20.906 4.07 1 93.12 219 TRP B O 1
ATOM 5996 N N . GLU B 1 220 ? -3.316 18.984 3.959 1 91.25 220 GLU B N 1
ATOM 5997 C CA . GLU B 1 220 ? -2.4 19.469 2.936 1 91.25 220 GLU B CA 1
ATOM 5998 C C . GLU B 1 220 ? -2.402 18.562 1.709 1 91.25 220 GLU B C 1
ATOM 6000 O O . GLU B 1 220 ? -1.958 17.422 1.78 1 91.25 220 GLU B O 1
ATOM 6005 N N . ASP B 1 221 ? -2.867 19.031 0.559 1 85.81 221 ASP B N 1
ATOM 6006 C CA . ASP B 1 221 ? -2.777 18.266 -0.676 1 85.81 221 ASP B CA 1
ATOM 6007 C C . ASP B 1 221 ? -1.34 18.219 -1.189 1 85.81 221 ASP B C 1
ATOM 6009 O O . ASP B 1 221 ? -0.663 19.25 -1.254 1 85.81 221 ASP B O 1
ATOM 6013 N N . ASP B 1 222 ? -0.945 17 -1.355 1 79.31 222 ASP B N 1
ATOM 6014 C CA . ASP B 1 222 ? 0.421 16.766 -1.812 1 79.31 222 ASP B CA 1
ATOM 6015 C C . ASP B 1 222 ? 0.451 15.766 -2.967 1 79.31 222 ASP B C 1
ATOM 6017 O O . ASP B 1 222 ? 1.091 14.719 -2.869 1 79.31 222 ASP B O 1
ATOM 6021 N N . CYS B 1 223 ? -0.435 15.75 -3.91 1 70.25 223 CYS B N 1
ATOM 6022 C CA . CYS B 1 223 ? -0.435 14.781 -4.996 1 70.25 223 CYS B CA 1
ATOM 6023 C C . CYS B 1 223 ? -0.256 15.469 -6.344 1 70.25 223 CYS B C 1
ATOM 6025 O O . CYS B 1 223 ? -1.028 16.359 -6.699 1 70.25 223 CYS B O 1
ATOM 6027 N N . ASP B 1 224 ? 0.822 15.242 -6.977 1 60.56 224 ASP B N 1
ATOM 6028 C CA . ASP B 1 224 ? 1.065 15.812 -8.305 1 60.56 224 ASP B CA 1
ATOM 6029 C C . ASP B 1 224 ? 0.06 15.273 -9.32 1 60.56 224 ASP B C 1
ATOM 6031 O O . ASP B 1 224 ? -0.266 15.961 -10.297 1 60.56 224 ASP B O 1
ATOM 6035 N N . GLU B 1 225 ? -0.439 14.031 -9.25 1 58 225 GLU B N 1
ATOM 6036 C CA . GLU B 1 225 ? -1.217 13.344 -10.281 1 58 225 GLU B CA 1
ATOM 6037 C C . GLU B 1 225 ? -2.711 13.586 -10.094 1 58 225 GLU B C 1
ATOM 6039 O O . GLU B 1 225 ? -3.537 12.938 -10.742 1 58 225 GLU B O 1
ATOM 6044 N N . PHE B 1 226 ? -3.084 14.492 -9.234 1 58.12 226 PHE B N 1
ATOM 6045 C CA . PHE B 1 226 ? -4.512 14.641 -8.977 1 58.12 226 PHE B CA 1
ATOM 6046 C C . PHE B 1 226 ? -5.266 1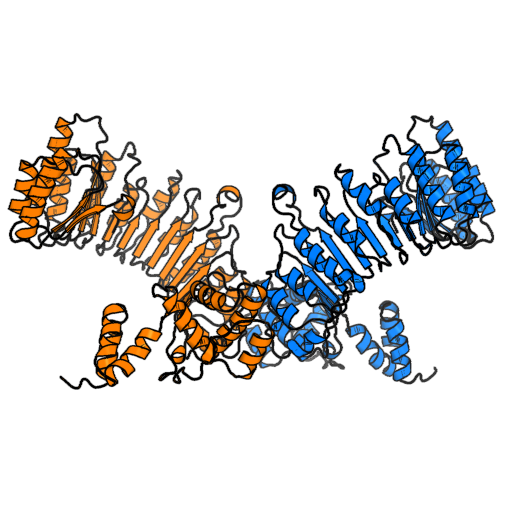4.961 -10.258 1 58.12 226 PHE B C 1
ATOM 6048 O O . PHE B 1 226 ? -6.441 14.609 -10.398 1 58.12 226 PHE B O 1
ATOM 6055 N N . GLU B 1 227 ? -4.52 15.539 -11.117 1 55.06 227 GLU B N 1
ATOM 6056 C CA . GLU B 1 227 ? -5.191 15.977 -12.344 1 55.06 227 GLU B CA 1
ATOM 6057 C C . GLU B 1 227 ? -5.891 14.805 -13.031 1 55.06 227 GLU B C 1
ATOM 6059 O O . GLU B 1 227 ? -6.977 14.969 -13.586 1 55.06 227 GLU B O 1
ATOM 6064 N N . GLU B 1 228 ? -5.203 13.688 -13.031 1 52.38 228 GLU B N 1
ATOM 6065 C CA . GLU B 1 228 ? -5.723 12.594 -13.852 1 52.38 228 GLU B CA 1
ATOM 6066 C C . GLU B 1 228 ? -6.938 11.945 -13.195 1 52.38 228 GLU B C 1
ATOM 6068 O O . GLU B 1 228 ? -7.738 11.297 -13.867 1 52.38 228 GLU B O 1
ATOM 6073 N N . TYR B 1 229 ? -7.109 12.156 -11.898 1 52.28 229 TYR B N 1
ATOM 6074 C CA . TYR B 1 229 ? -8.133 11.398 -11.195 1 52.28 229 TYR B CA 1
ATOM 6075 C C . TYR B 1 229 ? -9.352 12.258 -10.898 1 52.28 229 TYR B C 1
ATOM 6077 O O . TYR B 1 229 ? -10.266 11.836 -10.188 1 52.28 229 TYR B O 1
ATOM 6085 N N . PHE B 1 230 ? -9.312 13.477 -11.477 1 50.5 230 PHE B N 1
ATOM 6086 C CA . PHE B 1 230 ? -10.273 14.523 -11.156 1 50.5 230 PHE B CA 1
ATOM 6087 C C . PHE B 1 230 ? -11.703 14.039 -11.367 1 50.5 230 PHE B C 1
ATOM 6089 O O . PHE B 1 230 ? -12.617 14.469 -10.664 1 50.5 230 PHE B O 1
ATOM 6096 N N . ASP B 1 231 ? -11.844 13.312 -12.492 1 49.81 231 ASP B N 1
ATOM 6097 C CA . ASP B 1 231 ? -13.234 13.117 -12.898 1 49.81 231 ASP B CA 1
ATOM 6098 C C . ASP B 1 231 ? -13.977 12.219 -11.914 1 49.81 231 ASP B C 1
ATOM 6100 O O . ASP B 1 231 ? -15.188 12.031 -12.023 1 49.81 231 ASP B O 1
ATOM 6104 N N . ILE B 1 232 ? -13.297 11.516 -11.188 1 50.25 232 ILE B N 1
ATOM 6105 C CA . ILE B 1 232 ? -14.148 10.422 -10.719 1 50.25 232 ILE B CA 1
ATOM 6106 C C . ILE B 1 232 ? -14.703 10.758 -9.336 1 50.25 232 ILE B C 1
ATOM 6108 O O . ILE B 1 232 ? -15.906 10.664 -9.109 1 50.25 232 ILE B O 1
ATOM 6112 N N . VAL B 1 233 ? -13.93 10.445 -8.062 1 54.38 233 VAL B N 1
ATOM 6113 C CA . VAL B 1 233 ? -14.492 10.227 -6.738 1 54.38 233 VAL B CA 1
ATOM 6114 C C . VAL B 1 233 ? -14.109 11.375 -5.812 1 54.38 233 VAL B C 1
ATOM 6116 O O . VAL B 1 233 ? -12.977 11.859 -5.844 1 54.38 233 VAL B O 1
ATOM 6119 N N . ASP B 1 234 ? -15.172 12.141 -5.258 1 69.5 234 ASP B N 1
ATOM 6120 C CA . ASP B 1 234 ? -14.938 13.109 -4.195 1 69.5 234 ASP B CA 1
ATOM 6121 C C . ASP B 1 234 ? -14.078 12.508 -3.08 1 69.5 234 ASP B C 1
ATOM 6123 O O . ASP B 1 234 ? -14.594 11.812 -2.205 1 69.5 234 ASP B O 1
ATOM 6127 N N . ILE B 1 235 ? -12.789 12.484 -3.15 1 75.56 235 ILE B N 1
ATOM 6128 C CA . ILE B 1 235 ? -11.805 11.883 -2.252 1 75.56 235 ILE B CA 1
ATOM 6129 C C . ILE B 1 235 ? -11.836 12.602 -0.904 1 75.56 235 ILE B C 1
ATOM 6131 O O . ILE B 1 235 ? -11.289 12.109 0.082 1 75.56 235 ILE B O 1
ATOM 6135 N N . TYR B 1 236 ? -12.641 13.695 -0.764 1 80.19 236 TYR B N 1
ATOM 6136 C CA . TYR B 1 236 ? -12.625 14.5 0.45 1 80.19 236 TYR B CA 1
ATOM 6137 C C . TYR B 1 236 ? -13.867 14.242 1.295 1 80.19 236 TYR B C 1
ATOM 6139 O O . TYR B 1 236 ? -13.812 14.305 2.525 1 80.19 236 TYR B O 1
ATOM 6147 N N . GLU B 1 237 ? -14.914 13.992 0.667 1 82.88 237 GLU B N 1
ATOM 6148 C CA . GLU B 1 237 ? -16.25 14.023 1.271 1 82.88 237 GLU B CA 1
ATOM 6149 C C . GLU B 1 237 ? -16.297 13.156 2.525 1 82.88 237 GLU B C 1
ATOM 6151 O O . GLU B 1 237 ? -16.656 13.641 3.604 1 82.88 237 GLU B O 1
ATOM 6156 N N . GLU B 1 238 ? -15.914 11.945 2.445 1 88.38 238 GLU B N 1
ATOM 6157 C CA . GLU B 1 238 ? -16.062 11.031 3.572 1 88.38 238 GLU B CA 1
ATOM 6158 C C . GLU B 1 238 ? -15.195 11.461 4.75 1 88.38 238 GLU B C 1
ATOM 6160 O O . GLU B 1 238 ? -15.625 11.391 5.906 1 88.38 238 GLU B O 1
ATOM 6165 N N . THR B 1 239 ? -14.016 11.914 4.426 1 91.19 239 THR B N 1
ATOM 6166 C CA . THR B 1 239 ? -13.109 12.344 5.48 1 91.19 239 THR B CA 1
ATOM 6167 C C . THR B 1 239 ? -13.648 13.586 6.188 1 91.19 239 THR B C 1
ATOM 6169 O O . THR B 1 239 ? -13.664 13.648 7.418 1 91.19 239 THR B O 1
ATOM 6172 N N . PHE B 1 240 ? -14.172 14.438 5.512 1 89.81 240 PHE B N 1
ATOM 6173 C CA . PHE B 1 240 ? -14.641 15.695 6.086 1 89.81 240 PHE B CA 1
ATOM 6174 C C . PHE B 1 240 ? -15.992 15.508 6.766 1 89.81 240 PHE B C 1
ATOM 6176 O O . PHE B 1 240 ? -16.297 16.203 7.738 1 89.81 240 PHE B O 1
ATOM 6183 N N . LEU B 1 241 ? -16.781 14.594 6.285 1 90.69 241 LEU B N 1
ATOM 6184 C CA . LEU B 1 241 ? -18 14.258 7.004 1 90.69 241 LEU B CA 1
ATOM 6185 C C . LEU B 1 241 ? -17.688 13.695 8.383 1 90.69 241 LEU B C 1
ATOM 6187 O O . LEU B 1 241 ? -18.375 13.992 9.359 1 90.69 241 LEU B O 1
ATOM 6191 N N . ALA B 1 242 ? -16.656 12.898 8.398 1 94.06 242 ALA B N 1
ATOM 6192 C CA . ALA B 1 242 ? -16.203 12.391 9.695 1 94.06 242 ALA B CA 1
ATOM 6193 C C . ALA B 1 242 ? -15.727 13.523 10.594 1 94.06 242 ALA B C 1
ATOM 6195 O O . ALA B 1 242 ? -16 13.531 11.789 1 94.06 242 ALA B O 1
ATOM 6196 N N . LEU B 1 243 ? -15.07 14.461 10 1 94.44 243 LEU B N 1
ATOM 6197 C CA . LEU B 1 243 ? -14.562 15.609 10.742 1 94.44 243 LEU B CA 1
ATOM 6198 C C . LEU B 1 243 ? -15.711 16.469 11.266 1 94.44 243 LEU B C 1
ATOM 6200 O O . LEU B 1 243 ? -15.625 17.016 12.367 1 94.44 243 LEU B O 1
ATOM 6204 N N . ALA B 1 244 ? -16.75 16.547 10.5 1 92.38 244 ALA B N 1
ATOM 6205 C CA . ALA B 1 244 ? -17.922 17.344 10.883 1 92.38 244 ALA B CA 1
ATOM 6206 C C . ALA B 1 244 ? -18.516 16.844 12.195 1 92.38 244 ALA B C 1
ATOM 6208 O O . ALA B 1 244 ? -19.047 17.625 12.984 1 92.38 244 ALA B O 1
ATOM 6209 N N . LYS B 1 245 ? -18.328 15.594 12.461 1 92.81 245 LYS B N 1
ATOM 6210 C CA . LYS B 1 245 ? -18.844 15.016 13.695 1 92.81 245 LYS B CA 1
ATOM 6211 C C . LYS B 1 245 ? -18.016 15.461 14.898 1 92.81 245 LYS B C 1
ATOM 6213 O O . LYS B 1 245 ? -18.438 15.297 16.047 1 92.81 245 LYS B O 1
ATOM 6218 N N . LYS B 1 246 ? -16.875 16.047 14.609 1 94.56 246 LYS B N 1
ATOM 6219 C CA . LYS B 1 246 ? -15.992 16.547 15.664 1 94.56 246 LYS B CA 1
ATOM 6220 C C . LYS B 1 246 ? -16.094 18.062 15.797 1 94.56 246 LYS B C 1
ATOM 6222 O O . LYS B 1 246 ? -15.203 18.703 16.359 1 94.56 246 LYS B O 1
ATOM 6227 N N . ALA B 1 247 ? -17.188 18.641 15.391 1 92.19 247 ALA B N 1
ATOM 6228 C CA . ALA B 1 247 ? -17.391 20.094 15.312 1 92.19 247 ALA B CA 1
ATOM 6229 C C . ALA B 1 247 ? -17.328 20.734 16.703 1 92.19 247 ALA B C 1
ATOM 6231 O O . ALA B 1 247 ? -16.859 21.859 16.844 1 92.19 247 ALA B O 1
ATOM 6232 N N . ASP B 1 248 ? -17.719 19.984 17.703 1 92.69 248 ASP B N 1
ATOM 6233 C CA . ASP B 1 248 ? -17.828 20.547 19.047 1 92.69 248 ASP B CA 1
ATOM 6234 C C . ASP B 1 248 ? -16.453 20.766 19.656 1 92.69 248 ASP B C 1
ATOM 6236 O O . ASP B 1 248 ? -16.281 21.609 20.531 1 92.69 248 ASP B O 1
ATOM 6240 N N . THR B 1 249 ? -15.5 19.969 19.125 1 95.69 249 THR B N 1
ATOM 6241 C CA . THR B 1 249 ? -14.195 20.047 19.766 1 95.69 249 THR B CA 1
ATOM 6242 C C . THR B 1 249 ? -13.195 20.781 18.875 1 95.69 249 THR B C 1
ATOM 6244 O O . THR B 1 249 ? -12.18 21.281 19.344 1 95.69 249 THR B O 1
ATOM 6247 N N . LEU B 1 250 ? -13.422 20.922 17.641 1 96.75 250 LEU B N 1
ATOM 6248 C CA . LEU B 1 250 ? -12.484 21.469 16.672 1 96.75 250 LEU B CA 1
ATOM 6249 C C . LEU B 1 250 ? -12.305 22.984 16.875 1 96.75 250 LEU B C 1
ATOM 6251 O O . LEU B 1 250 ? -13.289 23.719 16.938 1 96.75 250 LEU B O 1
ATOM 6255 N N . ILE B 1 251 ? -11.039 23.375 16.969 1 97.25 251 ILE B N 1
ATOM 6256 C CA . ILE B 1 251 ? -10.711 24.766 17.234 1 97.25 251 ILE B CA 1
ATOM 6257 C C . ILE B 1 251 ? -9.93 25.359 16.078 1 97.25 251 ILE B C 1
ATOM 6259 O O . ILE B 1 251 ? -10.078 26.531 15.75 1 97.25 251 ILE B O 1
ATOM 6263 N N . HIS B 1 252 ? -9.125 24.594 15.477 1 97.5 252 HIS B N 1
ATOM 6264 C CA . HIS B 1 252 ? -8.289 25.047 14.375 1 97.5 252 HIS B CA 1
ATOM 6265 C C . HIS B 1 252 ? -8.516 24.219 13.117 1 97.5 252 HIS B C 1
ATOM 6267 O O . HIS B 1 252 ? -8.398 22.984 13.156 1 97.5 252 HIS B O 1
ATOM 6273 N N . PHE B 1 253 ? -8.82 24.844 12.062 1 94.75 253 PHE B N 1
ATOM 6274 C CA . PHE B 1 253 ? -9.062 24.188 10.781 1 94.75 253 PHE B CA 1
ATOM 6275 C C . PHE B 1 253 ? -8.227 24.828 9.68 1 94.75 253 PHE B C 1
ATOM 6277 O O . PHE B 1 253 ? -8.445 26 9.328 1 94.75 253 PHE B O 1
ATOM 6284 N N . ILE B 1 254 ? -7.266 24.109 9.203 1 93.19 254 ILE B N 1
ATOM 6285 C CA . ILE B 1 254 ? -6.332 24.609 8.211 1 93.19 254 ILE B CA 1
ATOM 6286 C C . ILE B 1 254 ? -6.332 23.703 6.984 1 93.19 254 ILE B C 1
ATOM 6288 O O . ILE B 1 254 ? -6.105 22.5 7.105 1 93.19 254 ILE B O 1
ATOM 6292 N N . THR B 1 255 ? -6.617 24.219 5.848 1 88.69 255 THR B N 1
ATOM 6293 C CA . THR B 1 255 ? -6.625 23.391 4.641 1 88.69 255 THR B CA 1
ATOM 6294 C C . THR B 1 255 ? -5.805 24.047 3.535 1 88.69 255 THR B C 1
ATOM 6296 O O . THR B 1 255 ? -5.812 25.266 3.391 1 88.69 255 THR B O 1
ATOM 6299 N N . ASN B 1 256 ? -5.086 23.266 2.865 1 84.5 256 ASN B N 1
ATOM 6300 C CA . ASN B 1 256 ? -4.402 23.625 1.627 1 84.5 256 ASN B CA 1
ATOM 6301 C C . ASN B 1 256 ? -4.77 22.688 0.489 1 84.5 256 ASN B C 1
ATOM 6303 O O . ASN B 1 256 ? -4.188 21.609 0.363 1 84.5 256 ASN B O 1
ATOM 6307 N N . PHE B 1 257 ? -5.797 23.125 -0.299 1 79.56 257 PHE B N 1
ATOM 6308 C CA . PHE B 1 257 ? -6.277 22.281 -1.392 1 79.56 257 PHE B CA 1
ATOM 6309 C C . PHE B 1 257 ? -5.555 22.625 -2.691 1 79.56 257 PHE B C 1
ATOM 6311 O O . PHE B 1 257 ? -5.172 23.766 -2.914 1 79.56 257 PHE B O 1
ATOM 6318 N N . GLN B 1 258 ? -5.383 21.609 -3.496 1 70.12 258 GLN B N 1
ATOM 6319 C CA . GLN B 1 258 ? -4.84 21.859 -4.824 1 70.12 258 GLN B CA 1
ATOM 6320 C C . GLN B 1 258 ? -5.941 22.281 -5.801 1 70.12 258 GLN B C 1
ATOM 6322 O O . GLN B 1 258 ? -7.121 22.031 -5.547 1 70.12 258 GLN B O 1
ATOM 6327 N N . GLU B 1 259 ? -5.695 23.188 -6.855 1 60.09 259 GLU B N 1
ATOM 6328 C CA . GLU B 1 259 ? -6.461 24.062 -7.73 1 60.09 259 GLU B CA 1
ATOM 6329 C C . GLU B 1 259 ? -7.746 23.391 -8.203 1 60.09 259 GLU B C 1
ATOM 6331 O O . GLU B 1 259 ? -8.781 24.047 -8.336 1 60.09 259 GLU B O 1
ATOM 6336 N N . GLU B 1 260 ? -7.773 22.172 -8.688 1 53.41 260 GLU B N 1
ATOM 6337 C CA . GLU B 1 260 ? -8.812 21.828 -9.656 1 53.41 260 GLU B CA 1
ATOM 6338 C C . GLU B 1 260 ? -10.008 21.172 -8.984 1 53.41 260 GLU B C 1
ATOM 6340 O O . GLU B 1 260 ? -10.875 20.609 -9.656 1 53.41 260 GLU B O 1
ATOM 6345 N N . TYR B 1 261 ? -10.078 21.469 -7.668 1 53 261 TYR B N 1
ATOM 6346 C CA . TYR B 1 261 ? -11.125 20.562 -7.203 1 53 261 TYR B CA 1
ATOM 6347 C C . TYR B 1 261 ? -12.406 21.328 -6.891 1 53 261 TYR B C 1
ATOM 6349 O O . TYR B 1 261 ? -12.359 22.422 -6.309 1 53 261 TYR B O 1
ATOM 6357 N N . GLU B 1 262 ? -13.422 21 -7.73 1 50.97 262 GLU B N 1
ATOM 6358 C CA . GLU B 1 262 ? -14.742 21.5 -7.367 1 50.97 262 GLU B CA 1
ATOM 6359 C C . GLU B 1 262 ? -15.086 21.156 -5.918 1 50.97 262 GLU B C 1
ATOM 6361 O O . GLU B 1 262 ? -15.367 20.016 -5.594 1 50.97 262 GLU B O 1
ATOM 6366 N N . PHE B 1 263 ? -14.492 21.922 -5.043 1 51.12 263 PHE B N 1
ATOM 6367 C CA . PHE B 1 263 ? -14.617 21.703 -3.607 1 51.12 263 PHE B CA 1
ATOM 6368 C C . PHE B 1 263 ? -16.016 22.047 -3.123 1 51.12 263 PHE B C 1
ATOM 6370 O O . PHE B 1 263 ? -16.297 23.203 -2.787 1 51.12 263 PHE B O 1
ATOM 6377 N N . THR B 1 264 ? -17.094 21.328 -3.568 1 54.03 264 THR B N 1
ATOM 6378 C CA . THR B 1 264 ? -18.391 21.641 -2.979 1 54.03 264 THR B CA 1
ATOM 6379 C C . THR B 1 264 ? -18.422 21.25 -1.502 1 54.03 264 THR B C 1
ATOM 6381 O O . THR B 1 264 ? -19.156 21.844 -0.712 1 54.03 264 THR B O 1
ATOM 6384 N N . PHE B 1 265 ? -17.516 20.422 -0.99 1 57.84 265 PHE B N 1
ATOM 6385 C CA . PHE B 1 265 ? -17.797 19.781 0.287 1 57.84 265 PHE B CA 1
ATOM 6386 C C . PHE B 1 265 ? -17.281 20.625 1.447 1 57.84 265 PHE B C 1
ATOM 6388 O O . PHE B 1 265 ? -17.938 20.719 2.484 1 57.84 265 PHE B O 1
ATOM 6395 N N . PRO B 1 266 ? -16.156 21.328 1.26 1 60.19 266 PRO B N 1
ATOM 6396 C CA . PRO B 1 266 ? -15.727 22.016 2.477 1 60.19 266 PRO B CA 1
ATOM 6397 C C . PRO B 1 266 ? -16.75 23.047 2.959 1 60.19 266 PRO B C 1
ATOM 6399 O O . PRO B 1 266 ? -16.906 23.234 4.168 1 60.19 266 PRO B O 1
ATOM 6402 N N . SER B 1 267 ? -17.531 23.484 2.062 1 60.56 267 SER B N 1
ATOM 6403 C CA . SER B 1 267 ? -18.453 24.547 2.441 1 60.56 267 SER B CA 1
ATOM 6404 C C . SER B 1 267 ? -19.594 24.016 3.299 1 60.56 267 SER B C 1
ATOM 6406 O O . SER B 1 267 ? -20.047 24.672 4.234 1 60.56 267 SER B O 1
ATOM 6408 N N . ARG B 1 268 ? -19.891 22.766 3.039 1 68.25 268 ARG B N 1
ATOM 6409 C CA . ARG B 1 268 ? -21.016 22.188 3.789 1 68.25 268 ARG B CA 1
ATOM 6410 C C . ARG B 1 268 ? -20.594 21.891 5.227 1 68.25 268 ARG B C 1
ATOM 6412 O O . ARG B 1 268 ? -21.391 22.047 6.152 1 68.25 268 ARG B O 1
ATOM 6419 N N . ILE B 1 269 ? -19.344 21.734 5.352 1 78.5 269 ILE B N 1
ATOM 6420 C CA . ILE B 1 269 ? -18.938 21.281 6.676 1 78.5 269 ILE B CA 1
ATOM 6421 C C . ILE B 1 269 ? -18.453 22.469 7.5 1 78.5 269 ILE B C 1
ATOM 6423 O O . ILE B 1 269 ? -18.531 22.453 8.734 1 78.5 269 ILE B O 1
ATOM 6427 N N . LEU B 1 270 ? -18.109 23.484 6.805 1 79.94 270 LEU B N 1
ATOM 6428 C CA . LEU B 1 270 ? -17.547 24.641 7.492 1 79.94 270 LEU B CA 1
ATOM 6429 C C . LEU B 1 270 ? -18.578 25.312 8.375 1 79.94 270 LEU B C 1
ATOM 6431 O O . LEU B 1 270 ? -18.25 25.844 9.438 1 79.94 270 LEU B O 1
ATOM 6435 N N . SER B 1 271 ? -19.828 25.203 7.98 1 79.81 271 SER B N 1
ATOM 6436 C CA . SER B 1 271 ? -20.906 25.828 8.734 1 79.81 271 SER B CA 1
ATOM 6437 C C . SER B 1 271 ? -21.141 25.109 10.062 1 79.81 271 SER B C 1
ATOM 6439 O O . SER B 1 271 ? -21.75 25.672 10.977 1 79.81 271 SER B O 1
ATOM 6441 N N . GLU B 1 272 ? -20.578 23.953 10.164 1 85.69 272 GLU B N 1
ATOM 6442 C CA . GLU B 1 272 ? -20.766 23.156 11.375 1 85.69 272 GLU B CA 1
ATOM 6443 C C . GLU B 1 272 ? -19.719 23.484 12.43 1 85.69 272 GLU B C 1
ATOM 6445 O O . GLU B 1 272 ? -19.875 23.156 13.602 1 85.69 272 GLU B O 1
ATOM 6450 N N . PHE B 1 273 ? -18.719 24.203 12.078 1 90.19 273 PHE B N 1
ATOM 6451 C CA . PHE B 1 273 ? -17.594 24.438 12.969 1 90.19 273 PHE B CA 1
ATOM 6452 C C . PHE B 1 273 ? -17.734 25.766 13.695 1 90.19 273 PHE B C 1
ATOM 6454 O O . PHE B 1 273 ? -16.969 26.703 13.438 1 90.19 273 PHE B O 1
ATOM 6461 N N . HIS B 1 274 ? -18.531 25.812 14.688 1 86.69 274 HIS B N 1
ATOM 6462 C CA . HIS B 1 274 ? -18.906 27.062 15.344 1 86.69 274 HIS B CA 1
ATOM 6463 C C . HIS B 1 274 ? -17.844 27.5 16.344 1 86.69 274 HIS B C 1
ATOM 6465 O O . HIS B 1 274 ? -17.781 28.672 16.719 1 86.69 274 HIS B O 1
ATOM 6471 N N . ASN B 1 275 ? -17.016 26.625 16.688 1 91.94 275 ASN B N 1
ATOM 6472 C CA . ASN B 1 275 ? -16.094 26.922 17.766 1 91.94 275 ASN B CA 1
ATOM 6473 C C . ASN B 1 275 ? -14.695 27.25 17.25 1 91.94 275 ASN B C 1
ATOM 6475 O O . ASN B 1 275 ? -13.742 27.328 18.016 1 91.94 275 ASN B O 1
ATOM 6479 N N . LEU B 1 276 ? -14.555 27.547 15.992 1 94.25 276 LEU B N 1
ATOM 6480 C CA . LEU B 1 276 ? -13.242 27.734 15.391 1 94.25 276 LEU B CA 1
ATOM 6481 C C . LEU B 1 276 ? -12.602 29.031 15.891 1 94.25 276 LEU B C 1
ATOM 6483 O O . LEU B 1 276 ? -13.273 30.062 15.977 1 94.25 276 LEU B O 1
ATOM 6487 N N . LYS B 1 277 ? -11.391 28.922 16.219 1 96.25 277 LYS B N 1
ATOM 6488 C CA . LYS B 1 277 ? -10.578 30.094 16.516 1 96.25 277 LYS B CA 1
ATOM 6489 C C . LYS B 1 277 ? -9.656 30.422 15.336 1 96.25 277 LYS B C 1
ATOM 6491 O O . LYS B 1 277 ? -9.258 31.578 15.164 1 96.25 277 LYS B O 1
ATOM 6496 N N . THR B 1 278 ? -9.336 29.438 14.633 1 96.62 278 THR B N 1
ATOM 6497 C CA . THR B 1 278 ? -8.492 29.609 13.461 1 96.62 278 THR B CA 1
ATOM 6498 C C . THR B 1 278 ? -9.117 28.969 12.234 1 96.62 278 THR B C 1
ATOM 6500 O O . THR B 1 278 ? -9.492 27.797 12.273 1 96.62 278 THR B O 1
ATOM 6503 N N . LEU B 1 279 ? -9.25 29.672 11.172 1 91.69 279 LEU B N 1
ATOM 6504 C CA . LEU B 1 279 ? -9.719 29.188 9.875 1 91.69 279 LEU B CA 1
ATOM 6505 C C . LEU B 1 279 ? -8.781 29.641 8.758 1 91.69 279 LEU B C 1
ATOM 6507 O O . LEU B 1 279 ? -8.672 30.828 8.469 1 91.69 279 LEU B O 1
ATOM 6511 N N . LYS B 1 280 ? -8.039 28.703 8.273 1 89.88 280 LYS B N 1
ATOM 6512 C CA . LYS B 1 280 ? -7.172 29 7.133 1 89.88 280 LYS B CA 1
ATOM 6513 C C . LYS B 1 280 ? -7.586 28.172 5.914 1 89.88 280 LYS B C 1
ATOM 6515 O O . LYS B 1 280 ? -7.551 26.938 5.945 1 89.88 280 LYS B O 1
ATOM 6520 N N . LEU B 1 281 ? -7.965 28.844 4.93 1 83.38 281 LEU B N 1
ATOM 6521 C CA . LEU B 1 281 ? -8.398 28.188 3.699 1 83.38 281 LEU B CA 1
ATOM 6522 C C . LEU B 1 281 ? -7.512 28.594 2.527 1 83.38 281 LEU B C 1
ATOM 6524 O O . LEU B 1 281 ? -7.375 29.781 2.229 1 83.38 281 LEU B O 1
ATOM 6528 N N . ASN B 1 282 ? -6.84 27.672 2.082 1 76.75 282 ASN B N 1
ATOM 6529 C CA . ASN B 1 282 ? -6.07 27.875 0.86 1 76.75 282 ASN B CA 1
ATOM 6530 C C . ASN B 1 282 ? -6.617 27.047 -0.298 1 76.75 282 ASN B C 1
ATOM 6532 O O . ASN B 1 282 ? -6.539 25.812 -0.274 1 76.75 282 ASN B O 1
ATOM 6536 N N . PHE B 1 283 ? -7.48 27.656 -1.092 1 63.25 283 PHE B N 1
ATOM 6537 C CA . PHE B 1 283 ? -8.031 26.969 -2.25 1 63.25 283 PHE B CA 1
ATOM 6538 C C . PHE B 1 283 ? -7.715 27.719 -3.535 1 63.25 283 PHE B C 1
ATOM 6540 O O . PHE B 1 283 ? -7.562 28.938 -3.521 1 63.25 283 PHE B O 1
ATOM 6547 N N . HIS B 1 284 ? -7.277 27.016 -4.527 1 53.81 284 HIS B N 1
ATOM 6548 C CA . HIS B 1 284 ? -7.223 27.641 -5.844 1 53.81 284 HIS B CA 1
ATOM 6549 C C . HIS B 1 284 ? -8.586 27.609 -6.523 1 53.81 284 HIS B C 1
ATOM 6551 O O . HIS B 1 284 ? -9.141 26.531 -6.773 1 53.81 284 HIS B O 1
ATOM 6557 N N . PRO B 1 285 ? -9.383 28.656 -6.223 1 48.41 285 PRO B N 1
ATOM 6558 C CA . PRO B 1 285 ? -10.797 28.75 -6.574 1 48.41 285 PRO B CA 1
ATOM 6559 C C . PRO B 1 285 ? -11.086 28.281 -7.996 1 48.41 285 PRO B C 1
ATOM 6561 O O . PRO B 1 285 ? -10.484 28.781 -8.953 1 48.41 285 PRO B O 1
ATOM 6564 N N . ILE B 1 286 ? -11.211 27.156 -8.359 1 45.97 286 ILE B N 1
ATOM 6565 C CA . ILE B 1 286 ? -12 27.188 -9.586 1 45.97 286 ILE B CA 1
ATOM 6566 C C . ILE B 1 286 ? -13.32 27.906 -9.328 1 45.97 286 ILE B C 1
ATOM 6568 O O . ILE B 1 286 ? -13.766 28.016 -8.188 1 45.97 286 ILE B O 1
ATOM 6572 N N . PHE B 1 287 ? -14.078 28.25 -10.414 1 42.44 287 PHE B N 1
ATOM 6573 C CA . PHE B 1 287 ? -15.18 29.125 -10.805 1 42.44 287 PHE B CA 1
ATOM 6574 C C . PHE B 1 287 ? -16.375 28.953 -9.883 1 42.44 287 PHE B C 1
ATOM 6576 O O . PHE B 1 287 ? -17.453 29.516 -10.117 1 42.44 287 PHE B O 1
ATOM 6583 N N . ASP B 1 288 ? -16.438 27.859 -9.031 1 47.22 288 ASP B N 1
ATOM 6584 C CA . ASP B 1 288 ? -17.875 27.719 -8.797 1 47.22 288 ASP B CA 1
ATOM 6585 C C . ASP B 1 288 ? -18.312 28.578 -7.617 1 47.22 288 ASP B C 1
ATOM 6587 O O . ASP B 1 288 ? -17.734 28.516 -6.535 1 47.22 288 ASP B O 1
ATOM 6591 N N . TYR B 1 289 ? -19.094 29.609 -7.855 1 50.03 289 TYR B N 1
ATOM 6592 C CA . TYR B 1 289 ? -19.844 30.625 -7.117 1 50.03 289 TYR B CA 1
ATOM 6593 C C . TYR B 1 289 ? -20.578 30 -5.93 1 50.03 289 TYR B C 1
ATOM 6595 O O . TYR B 1 289 ? -20.812 30.672 -4.918 1 50.03 289 TYR B O 1
ATOM 6603 N N . SER B 1 290 ? -20.859 28.703 -6.051 1 52 290 SER B N 1
ATOM 6604 C CA . SER B 1 290 ? -21.734 28.141 -5.027 1 52 290 SER B CA 1
ATOM 6605 C C . SER B 1 290 ? -21.047 28.078 -3.674 1 52 290 SER B C 1
ATOM 6607 O O . SER B 1 290 ? -21.688 28.172 -2.631 1 52 290 SER B O 1
ATOM 6609 N N . TYR B 1 291 ? -19.719 28.062 -3.637 1 57.16 291 TYR B N 1
ATOM 6610 C CA . TYR B 1 291 ? -18.922 28.016 -2.42 1 57.16 291 TYR B CA 1
ATOM 6611 C C . TYR B 1 291 ? -19.078 29.312 -1.612 1 57.16 291 TYR B C 1
ATOM 6613 O O . TYR B 1 291 ? -19.172 29.266 -0.383 1 57.16 291 TYR B O 1
ATOM 6621 N N . ASP B 1 292 ? -19.391 30.266 -2.357 1 61.94 292 ASP B N 1
ATOM 6622 C CA . ASP B 1 292 ? -19.375 31.625 -1.805 1 61.94 292 ASP B CA 1
ATOM 6623 C C . ASP B 1 292 ? -20.578 31.875 -0.907 1 61.94 292 ASP B C 1
ATOM 6625 O O . ASP B 1 292 ? -20.438 32.406 0.194 1 61.94 292 ASP B O 1
ATOM 6629 N N . GLU B 1 293 ? -21.641 31.156 -1.236 1 66 293 GLU B N 1
ATOM 6630 C CA . GLU B 1 293 ? -22.844 31.484 -0.487 1 66 293 GLU B CA 1
ATOM 6631 C C . GLU B 1 293 ? -22.859 30.797 0.873 1 66 293 GLU B C 1
ATOM 6633 O O . GLU B 1 293 ? -23.297 31.375 1.867 1 66 293 GLU B O 1
ATOM 6638 N N . GLN B 1 294 ? -22.25 29.672 0.991 1 66.75 294 GLN B N 1
ATOM 6639 C CA . GLN B 1 294 ? -22.266 28.938 2.252 1 66.75 294 GLN B CA 1
ATOM 6640 C C . GLN B 1 294 ? -21.281 29.531 3.256 1 66.75 294 GLN B C 1
ATOM 6642 O O . GLN B 1 294 ? -21.594 29.656 4.445 1 66.75 294 GLN B O 1
ATOM 6647 N N . LEU B 1 295 ? -20.203 29.922 2.777 1 70.38 295 LEU B N 1
ATOM 6648 C CA . LEU B 1 295 ? -19.219 30.562 3.654 1 70.38 295 LEU B CA 1
ATOM 6649 C C . LEU B 1 295 ? -19.75 31.891 4.18 1 70.38 295 LEU B C 1
ATOM 6651 O O . LEU B 1 295 ? -19.531 32.25 5.344 1 70.38 295 LEU B O 1
ATOM 6655 N N . LYS B 1 296 ? -20.5 32.438 3.287 1 73.69 296 LYS B N 1
ATOM 6656 C CA . LYS B 1 296 ? -21.047 33.75 3.648 1 73.69 296 LYS B CA 1
ATOM 6657 C C . LYS B 1 296 ? -22.078 33.625 4.77 1 73.69 296 LYS B C 1
ATOM 6659 O O . LYS B 1 296 ? -22.234 34.531 5.586 1 73.69 296 LYS B O 1
ATOM 6664 N N . ASN B 1 297 ? -22.641 32.406 4.832 1 74 297 ASN B N 1
ATOM 6665 C CA . ASN B 1 297 ? -23.719 32.25 5.793 1 74 297 ASN B CA 1
ATOM 6666 C C . ASN B 1 297 ? -23.234 31.594 7.082 1 74 297 ASN B C 1
ATOM 6668 O O . ASN B 1 297 ? -24 31.406 8.023 1 74 297 ASN B O 1
ATOM 6672 N N . SER B 1 298 ? -22 31.375 7.18 1 79 298 SER B N 1
ATOM 6673 C CA . SER B 1 298 ? -21.469 30.688 8.367 1 79 298 SER B CA 1
ATOM 6674 C C . SER B 1 298 ? -21.125 31.688 9.461 1 79 298 SER B C 1
ATOM 6676 O O . SER B 1 298 ? -20.641 32.781 9.172 1 79 298 SER B O 1
ATOM 6678 N N . ASP B 1 299 ? -21.484 31.312 10.727 1 84.75 299 ASP B N 1
ATOM 6679 C CA . ASP B 1 299 ? -21.156 32.125 11.891 1 84.75 299 ASP B CA 1
ATOM 6680 C C . ASP B 1 299 ? -19.953 31.578 12.641 1 84.75 299 ASP B C 1
ATOM 6682 O O . ASP B 1 299 ? -19.922 30.391 12.977 1 84.75 299 ASP B O 1
ATOM 6686 N N . TYR B 1 300 ? -18.984 32.469 12.805 1 90.25 300 TYR B N 1
ATOM 6687 C CA . TYR B 1 300 ? -17.797 32.094 13.562 1 90.25 300 TYR B CA 1
ATOM 6688 C C . TYR B 1 300 ? -17.578 33.062 14.727 1 90.25 300 TYR B C 1
ATOM 6690 O O . TYR B 1 300 ? -16.641 33.875 14.695 1 90.25 300 TYR B O 1
ATOM 6698 N N . PRO B 1 301 ? -18.297 32.844 15.812 1 91.19 301 PRO B N 1
ATOM 6699 C CA . PRO B 1 301 ? -18.25 33.812 16.906 1 91.19 301 PRO B CA 1
ATOM 6700 C C . PRO B 1 301 ? -16.922 33.844 17.641 1 91.19 301 PRO B C 1
ATOM 6702 O O . PRO B 1 301 ? -16.578 34.812 18.297 1 91.19 301 PRO B O 1
ATOM 6705 N N . ASN B 1 302 ? -16.141 32.781 17.516 1 93.94 302 ASN B N 1
ATOM 6706 C CA . ASN B 1 302 ? -14.906 32.688 18.297 1 93.94 302 ASN B CA 1
ATOM 6707 C C . ASN B 1 302 ? -13.672 32.844 17.406 1 93.94 302 ASN B C 1
ATOM 6709 O O . ASN B 1 302 ? -12.547 32.688 17.875 1 93.94 302 ASN B O 1
ATOM 6713 N N . LEU B 1 303 ? -13.836 33.219 16.172 1 95.12 303 LEU B N 1
ATOM 6714 C CA . LEU B 1 303 ? -12.75 33.281 15.211 1 95.12 303 LEU B CA 1
ATOM 6715 C C . LEU B 1 303 ? -11.75 34.375 15.562 1 95.12 303 LEU B C 1
ATOM 6717 O O . LEU B 1 303 ? -12.141 35.531 15.789 1 95.12 303 LEU B O 1
ATOM 6721 N N . GLU B 1 304 ? -10.508 34 15.617 1 96.56 304 GLU B N 1
ATOM 6722 C CA . GLU B 1 304 ? -9.438 34.938 15.953 1 96.56 304 GLU B CA 1
ATOM 6723 C C . GLU B 1 304 ? -8.477 35.125 14.781 1 96.56 304 GLU B C 1
ATOM 6725 O O . GLU B 1 304 ? -7.855 36.188 14.641 1 96.56 304 GLU B O 1
ATOM 6730 N N . SER B 1 305 ? -8.32 34.125 14.086 1 95.62 305 SER B N 1
ATOM 6731 C CA . SER B 1 305 ? -7.41 34.156 12.945 1 95.62 305 SER B CA 1
ATOM 6732 C C . SER B 1 305 ? -8.078 33.625 11.688 1 95.62 305 SER B C 1
ATOM 6734 O O . SER B 1 305 ? -8.609 32.5 11.688 1 95.62 305 SER B O 1
ATOM 6736 N N . PHE B 1 306 ? -8.039 34.406 10.664 1 92 306 PHE B N 1
ATOM 6737 C CA . PHE B 1 306 ? -8.672 34.031 9.398 1 92 306 PHE B CA 1
ATOM 6738 C C . PHE B 1 306 ? -7.719 34.281 8.234 1 92 306 PHE B C 1
ATOM 6740 O O . PHE B 1 306 ? -7.137 35.375 8.125 1 92 306 PHE B O 1
ATOM 6747 N N . GLN B 1 307 ? -7.516 33.281 7.516 1 88.25 307 GLN B N 1
ATOM 6748 C CA . GLN B 1 307 ? -6.688 33.438 6.324 1 88.25 307 GLN B CA 1
ATOM 6749 C C . GLN B 1 307 ? -7.375 32.812 5.105 1 88.25 307 GLN B C 1
ATOM 6751 O O . GLN B 1 307 ? -7.945 31.734 5.188 1 88.25 307 GLN B O 1
ATOM 6756 N N . LEU B 1 308 ? -7.402 33.531 4.031 1 80.44 308 LEU B N 1
ATOM 6757 C CA . LEU B 1 308 ? -7.914 33.062 2.748 1 80.44 308 LEU B CA 1
ATOM 6758 C C . LEU B 1 308 ? -6.93 33.375 1.624 1 80.44 308 LEU B C 1
ATOM 6760 O O . LEU B 1 308 ? -6.539 34.531 1.438 1 80.44 308 LEU B O 1
ATOM 6764 N N . ASP B 1 309 ? -6.414 32.281 0.874 1 69.56 309 ASP B N 1
ATOM 6765 C CA . ASP B 1 309 ? -5.449 32.469 -0.207 1 69.56 309 ASP B CA 1
ATOM 6766 C C . ASP B 1 309 ? -6.148 32.469 -1.565 1 69.56 309 ASP B C 1
ATOM 6768 O O . ASP B 1 309 ? -6.117 31.5 -2.303 1 69.56 309 ASP B O 1
ATOM 6772 N N . ASP B 1 310 ? -7.352 33.125 -1.77 1 59.38 310 ASP B N 1
ATOM 6773 C CA . ASP B 1 310 ? -8.023 33.312 -3.047 1 59.38 310 ASP B CA 1
ATOM 6774 C C . ASP B 1 310 ? -8.797 34.625 -3.059 1 59.38 310 ASP B C 1
ATOM 6776 O O . ASP B 1 310 ? -9.711 34.844 -2.252 1 59.38 310 ASP B O 1
ATOM 6780 N N . ILE B 1 311 ? -8.375 35.469 -4.047 1 52.28 311 ILE B N 1
ATOM 6781 C CA . ILE B 1 311 ? -8.797 36.875 -4.129 1 52.28 311 ILE B CA 1
ATOM 6782 C C . ILE B 1 311 ? -10.242 36.969 -4.609 1 52.28 311 ILE B C 1
ATOM 6784 O O . ILE B 1 311 ? -10.93 37.938 -4.379 1 52.28 311 ILE B O 1
ATOM 6788 N N . THR B 1 312 ? -10.711 35.781 -5.27 1 58.06 312 THR B N 1
ATOM 6789 C CA . THR B 1 312 ? -11.992 35.938 -5.938 1 58.06 312 THR B CA 1
ATOM 6790 C C . THR B 1 312 ? -13.133 35.969 -4.926 1 58.06 312 THR B C 1
ATOM 6792 O O . THR B 1 312 ? -14.281 36.219 -5.277 1 58.06 312 THR B O 1
ATOM 6795 N N . LEU B 1 313 ? -12.531 36.031 -3.641 1 70 313 LEU B N 1
ATOM 6796 C CA . LEU B 1 313 ? -13.625 35.875 -2.693 1 70 313 LEU B CA 1
ATOM 6797 C C . LEU B 1 313 ? -13.586 36.969 -1.628 1 70 313 LEU B C 1
ATOM 6799 O O . LEU B 1 313 ? -13.742 36.688 -0.438 1 70 313 LEU B O 1
ATOM 6803 N N . ILE B 1 314 ? -13.375 38.25 -2.096 1 75.19 314 ILE B N 1
ATOM 6804 C CA . ILE B 1 314 ? -13.25 39.344 -1.146 1 75.19 314 ILE B CA 1
ATOM 6805 C C . ILE B 1 314 ? -14.578 39.562 -0.425 1 75.19 314 ILE B C 1
ATOM 6807 O O . ILE B 1 314 ? -14.602 39.844 0.774 1 75.19 314 ILE B O 1
ATOM 6811 N N . SER B 1 315 ? -15.602 39.375 -1.285 1 76.75 315 SER B N 1
ATOM 6812 C CA . SER B 1 315 ? -16.922 39.562 -0.676 1 76.75 315 SER B CA 1
ATOM 6813 C C . SER B 1 315 ? -17.156 38.5 0.406 1 76.75 315 SER B C 1
ATOM 6815 O O . SER B 1 315 ? -17.781 38.781 1.431 1 76.75 315 SER B O 1
ATOM 6817 N N . THR B 1 316 ? -16.672 37.406 0.19 1 78.75 316 THR B N 1
ATOM 6818 C CA . THR B 1 316 ? -16.797 36.312 1.168 1 78.75 316 THR B CA 1
ATOM 6819 C C . THR B 1 316 ? -16.016 36.656 2.436 1 78.75 316 THR B C 1
ATOM 6821 O O . THR B 1 316 ? -16.5 36.406 3.547 1 78.75 316 THR B O 1
ATOM 6824 N N . VAL B 1 317 ? -14.898 37.219 2.229 1 82.94 317 VAL B N 1
ATOM 6825 C CA . VAL B 1 317 ? -14.062 37.594 3.367 1 82.94 317 VAL B CA 1
ATOM 6826 C C . VAL B 1 317 ? -14.781 38.625 4.215 1 82.94 317 VAL B C 1
ATOM 6828 O O . VAL B 1 317 ? -14.828 38.531 5.445 1 82.94 317 VAL B O 1
ATOM 6831 N N . ALA B 1 318 ? -15.336 39.562 3.498 1 87.38 318 ALA B N 1
ATOM 6832 C CA . ALA B 1 318 ? -16.062 40.625 4.203 1 87.38 318 ALA B CA 1
ATOM 6833 C C . ALA B 1 318 ? -17.234 40.031 5.004 1 87.38 318 ALA B C 1
ATOM 6835 O O . ALA B 1 318 ? -17.484 40.469 6.137 1 87.38 318 ALA B O 1
ATOM 6836 N N . CYS B 1 319 ? -17.844 39.125 4.414 1 86.5 319 CYS B N 1
ATOM 6837 C CA . CYS B 1 319 ? -18.969 38.5 5.086 1 86.5 319 CYS B CA 1
ATOM 6838 C C . CYS B 1 319 ? -18.516 37.719 6.312 1 86.5 319 CYS B C 1
ATOM 6840 O O . CYS B 1 319 ? -19.156 37.781 7.363 1 86.5 319 CYS B O 1
ATOM 6842 N N . ILE B 1 320 ? -17.453 37.031 6.219 1 86.88 320 ILE B N 1
ATOM 6843 C CA . ILE B 1 320 ? -16.922 36.25 7.328 1 86.88 320 ILE B CA 1
ATOM 6844 C C . ILE B 1 320 ? -16.516 37.156 8.477 1 86.88 320 ILE B C 1
ATOM 6846 O O . ILE B 1 320 ? -16.75 36.844 9.648 1 86.88 320 ILE B O 1
ATOM 6850 N N . ILE B 1 321 ? -15.953 38.281 8.102 1 91.62 321 ILE B N 1
ATOM 6851 C CA . ILE B 1 321 ? -15.547 39.25 9.102 1 91.62 321 ILE B CA 1
ATOM 6852 C C . ILE B 1 321 ? -16.781 39.75 9.852 1 91.62 321 ILE B C 1
ATOM 6854 O O . ILE B 1 321 ? -16.781 39.812 11.086 1 91.62 321 ILE B O 1
ATOM 6858 N N . LYS B 1 322 ? -17.812 40.031 9.109 1 90.5 322 LYS B N 1
ATOM 6859 C CA . LYS B 1 322 ? -19.047 40.5 9.719 1 90.5 322 LYS B CA 1
ATOM 6860 C C . LYS B 1 322 ? -19.656 39.469 10.648 1 90.5 322 LYS B C 1
ATOM 6862 O O . LYS B 1 322 ? -20.219 39.812 11.695 1 90.5 322 LYS B O 1
ATOM 6867 N N . ASN B 1 323 ? -19.453 38.312 10.203 1 87.44 323 ASN B N 1
ATOM 6868 C CA . ASN B 1 323 ? -20.047 37.219 10.961 1 87.44 323 ASN B CA 1
ATOM 6869 C C . ASN B 1 323 ? -19.109 36.719 12.062 1 87.44 323 ASN B C 1
ATOM 6871 O O . ASN B 1 323 ? -19.406 35.75 12.742 1 87.44 323 ASN B O 1
ATOM 6875 N N . SER B 1 324 ? -18.094 37.5 12.086 1 89.38 324 SER B N 1
ATOM 6876 C CA . SER B 1 324 ? -17.156 37.125 13.141 1 89.38 324 SER B CA 1
ATOM 6877 C C . SER B 1 324 ? -17.5 37.812 14.461 1 89.38 324 SER B C 1
ATOM 6879 O O . SER B 1 324 ? -18.281 38.75 14.484 1 89.38 324 SER B O 1
ATOM 6881 N N . GLY B 1 325 ? -17.5 37.344 15.68 1 85 325 GLY B N 1
ATOM 6882 C CA . GLY B 1 325 ? -17.828 37.812 17.016 1 85 325 GLY B CA 1
ATOM 6883 C C . GLY B 1 325 ? -16.922 38.938 17.484 1 85 325 GLY B C 1
ATOM 6884 O O . GLY B 1 325 ? -16.922 39.281 18.672 1 85 325 GLY B O 1
ATOM 6885 N N . GLY B 1 326 ? -16.156 39.625 16.516 1 91.31 326 GLY B N 1
ATOM 6886 C CA . GLY B 1 326 ? -15.328 40.75 16.859 1 91.31 326 GLY B CA 1
ATOM 6887 C C . GLY B 1 326 ? -14.031 40.375 17.547 1 91.31 326 GLY B C 1
ATOM 6888 O O . GLY B 1 326 ? -13.367 41.219 18.156 1 91.31 326 GLY B O 1
ATOM 6889 N N . LEU B 1 327 ? -13.711 39.125 17.438 1 94.69 327 LEU B N 1
ATOM 6890 C CA . LEU B 1 327 ? -12.523 38.656 18.141 1 94.69 327 LEU B CA 1
ATOM 6891 C C . LEU B 1 327 ? -11.352 38.469 17.188 1 94.69 327 LEU B C 1
ATOM 6893 O O . LEU B 1 327 ? -10.258 38.062 17.594 1 94.69 327 LEU B O 1
ATOM 6897 N N . LEU B 1 328 ? -11.539 38.844 15.906 1 95.94 328 LEU B N 1
ATOM 6898 C CA . LEU B 1 328 ? -10.508 38.656 14.883 1 95.94 328 LEU B CA 1
ATOM 6899 C C . LEU B 1 328 ? -9.266 39.469 15.203 1 95.94 328 LEU B C 1
ATOM 6901 O O . LEU B 1 328 ? -9.359 40.688 15.43 1 95.94 328 LEU B O 1
ATOM 6905 N N . ARG B 1 329 ? -8.148 38.844 15.188 1 96.12 329 ARG B N 1
ATOM 6906 C CA . ARG B 1 329 ? -6.871 39.5 15.43 1 96.12 329 ARG B CA 1
ATOM 6907 C C . ARG B 1 329 ? -5.984 39.438 14.188 1 96.12 329 ARG B C 1
ATOM 6909 O O . ARG B 1 329 ? -5.09 40.281 14.016 1 96.12 329 ARG B O 1
ATOM 6916 N N . ARG B 1 330 ? -6.281 38.5 13.445 1 95.12 330 ARG B N 1
ATOM 6917 C CA . ARG B 1 330 ? -5.461 38.312 12.25 1 95.12 330 ARG B CA 1
ATOM 6918 C C . ARG B 1 330 ? -6.328 38.031 11.031 1 95.12 330 ARG B C 1
ATOM 6920 O O . ARG B 1 330 ? -7.184 37.156 11.055 1 95.12 330 ARG B O 1
ATOM 6927 N N . ILE B 1 331 ? -6.094 38.75 10.016 1 91.56 331 ILE B N 1
ATOM 6928 C CA . ILE B 1 331 ? -6.746 38.562 8.727 1 91.56 331 ILE B CA 1
ATOM 6929 C C . ILE B 1 331 ? -5.711 38.625 7.609 1 91.56 331 ILE B C 1
ATOM 6931 O O . ILE B 1 331 ? -5.043 39.625 7.43 1 91.56 331 ILE B O 1
ATOM 6935 N N . LEU B 1 332 ? -5.578 37.562 6.988 1 88 332 LEU B N 1
ATOM 6936 C CA . LEU B 1 332 ? -4.648 37.5 5.867 1 88 332 LEU B CA 1
ATOM 6937 C C . LEU B 1 332 ? -5.379 37.125 4.578 1 88 332 LEU B C 1
ATOM 6939 O O . LEU B 1 332 ? -5.996 36.062 4.496 1 88 332 LEU B O 1
ATOM 6943 N N . VAL B 1 333 ? -5.367 38 3.658 1 78.44 333 VAL B N 1
ATOM 6944 C CA . VAL B 1 333 ? -5.957 37.75 2.344 1 78.44 333 VAL B CA 1
ATOM 6945 C C . VAL B 1 333 ? -4.883 37.875 1.266 1 78.44 333 VAL B C 1
ATOM 6947 O O . VAL B 1 333 ? -4.25 38.906 1.128 1 78.44 333 VAL B O 1
ATOM 6950 N N . ASN B 1 334 ? -4.449 36.812 0.588 1 63.91 334 ASN B N 1
ATOM 6951 C CA . ASN B 1 334 ? -3.406 36.844 -0.432 1 63.91 334 ASN B CA 1
ATOM 6952 C C . ASN B 1 334 ? -3.992 37.062 -1.824 1 63.91 334 ASN B C 1
ATOM 6954 O O . ASN B 1 334 ? -4.719 36.219 -2.338 1 63.91 334 ASN B O 1
ATOM 6958 N N . ASN B 1 335 ? -4.422 38.375 -2.309 1 55.5 335 ASN B N 1
ATOM 6959 C CA . ASN B 1 335 ? -5.211 38.781 -3.473 1 55.5 335 ASN B CA 1
ATOM 6960 C C . ASN B 1 335 ? -4.32 39.125 -4.664 1 55.5 335 ASN B C 1
ATOM 6962 O O . ASN B 1 335 ? -4.363 40.219 -5.176 1 55.5 335 ASN B O 1
ATOM 6966 N N . TYR B 1 336 ? -3.156 38.656 -5.156 1 50.09 336 TYR B N 1
ATOM 6967 C CA . TYR B 1 336 ? -2.486 39.719 -5.883 1 50.09 336 TYR B CA 1
ATOM 6968 C C . TYR B 1 336 ? -2.973 39.812 -7.324 1 50.09 336 TYR B C 1
ATOM 6970 O O . TYR B 1 336 ? -2.916 40.844 -7.953 1 50.09 336 TYR B O 1
ATOM 6978 N N . ASP B 1 337 ? -3.24 38.625 -7.867 1 48.84 337 ASP B N 1
ATOM 6979 C CA . ASP B 1 337 ? -3.113 38.812 -9.305 1 48.84 337 ASP B CA 1
ATOM 6980 C C . ASP B 1 337 ? -4.473 39.094 -9.945 1 48.84 337 ASP B C 1
ATOM 6982 O O . ASP B 1 337 ? -4.555 39.438 -11.125 1 48.84 337 ASP B O 1
ATOM 6986 N N . VAL B 1 338 ? -5.566 38.5 -9.422 1 48.09 338 VAL B N 1
ATOM 6987 C CA . VAL B 1 338 ? -6.664 38.5 -10.391 1 48.09 338 VAL B CA 1
ATOM 6988 C C . VAL B 1 338 ? -7.66 39.594 -10.031 1 48.09 338 VAL B C 1
ATOM 6990 O O . VAL B 1 338 ? -8.312 39.531 -8.992 1 48.09 338 VAL B O 1
ATOM 6993 N N . VAL B 1 339 ? -7.355 40.781 -10.5 1 50.62 339 VAL B N 1
ATOM 6994 C CA . VAL B 1 339 ? -8.227 41.969 -10.414 1 50.62 339 VAL B CA 1
ATOM 6995 C C . VAL B 1 339 ? -9.562 41.656 -11.078 1 50.62 339 VAL B C 1
ATOM 6997 O O . VAL B 1 339 ? -9.633 41.5 -12.297 1 50.62 339 VAL B O 1
ATOM 7000 N N . GLU B 1 340 ? -10.461 41.031 -10.383 1 57.59 340 GLU B N 1
ATOM 7001 C CA . GLU B 1 340 ? -11.805 40.844 -10.922 1 57.59 340 GLU B CA 1
ATOM 7002 C C . GLU B 1 340 ? -12.492 42.188 -11.141 1 57.59 340 GLU B C 1
ATOM 7004 O O . GLU B 1 340 ? -12.055 43.219 -10.602 1 57.59 340 GLU B O 1
ATOM 7009 N N . ASP B 1 341 ? -13.469 42.281 -12.117 1 58.16 341 ASP B N 1
ATOM 7010 C CA . ASP B 1 341 ? -14.242 43.438 -12.539 1 58.16 341 ASP B CA 1
ATOM 7011 C C . ASP B 1 341 ? -14.805 44.188 -11.328 1 58.16 341 ASP B C 1
ATOM 7013 O O . ASP B 1 341 ? -14.844 45.438 -11.32 1 58.16 341 ASP B O 1
ATOM 7017 N N . ASN B 1 342 ? -15.102 43.406 -10.258 1 70.75 342 ASN B N 1
ATOM 7018 C CA . ASN B 1 342 ? -15.766 44.094 -9.141 1 70.75 342 ASN B CA 1
ATOM 7019 C C . ASN B 1 342 ? -14.812 44.281 -7.969 1 70.75 342 ASN B C 1
ATOM 7021 O O . ASN B 1 342 ? -15.242 44.5 -6.832 1 70.75 342 ASN B O 1
ATOM 7025 N N . PHE B 1 343 ? -13.609 44.406 -8.344 1 76.56 343 PHE B N 1
ATOM 7026 C CA . PHE B 1 343 ? -12.594 44.531 -7.301 1 76.56 343 PHE B CA 1
ATOM 7027 C C . PHE B 1 343 ? -12.703 45.844 -6.586 1 76.56 343 PHE B C 1
ATOM 7029 O O . PHE B 1 343 ? -12.508 45.938 -5.371 1 76.56 343 PHE B O 1
ATOM 7036 N N . ASN B 1 344 ? -13.102 46.844 -7.305 1 78.62 344 ASN B N 1
ATOM 7037 C CA . ASN B 1 344 ? -13.188 48.188 -6.719 1 78.62 344 ASN B CA 1
ATOM 7038 C C . ASN B 1 344 ? -14.25 48.25 -5.629 1 78.62 344 ASN B C 1
ATOM 7040 O O . ASN B 1 344 ? -13.969 48.688 -4.508 1 78.62 344 ASN B O 1
ATOM 7044 N N . GLU B 1 345 ? -15.367 47.781 -5.957 1 83.81 345 GLU B N 1
ATOM 7045 C CA . GLU B 1 345 ? -16.469 47.812 -4.996 1 83.81 345 GLU B CA 1
ATOM 7046 C C . GLU B 1 345 ? -16.234 46.844 -3.846 1 83.81 345 GLU B C 1
ATOM 7048 O O . GLU B 1 345 ? -16.469 47.188 -2.682 1 83.81 345 GLU B O 1
ATOM 7053 N N . GLU B 1 346 ? -15.781 45.75 -4.121 1 82.81 346 GLU B N 1
ATOM 7054 C CA . GLU B 1 346 ? -15.609 44.688 -3.119 1 82.81 346 GLU B CA 1
ATOM 7055 C C . GLU B 1 346 ? -14.5 45.062 -2.131 1 82.81 346 GLU B C 1
ATOM 7057 O O . GLU B 1 346 ? -14.594 44.719 -0.946 1 82.81 346 GLU B O 1
ATOM 7062 N N . SER B 1 347 ? -13.516 45.625 -2.639 1 86.81 347 SER B N 1
ATOM 7063 C CA . SER B 1 347 ? -12.422 46.031 -1.759 1 86.81 347 SER B CA 1
ATOM 7064 C C . SER B 1 347 ? -12.867 47.094 -0.759 1 86.81 347 SER B C 1
ATOM 7066 O O . SER B 1 347 ? -12.422 47.094 0.393 1 86.81 347 SER B O 1
ATOM 7068 N N . LEU B 1 348 ? -13.719 47.969 -1.233 1 90 348 LEU B N 1
ATOM 7069 C CA . LEU B 1 348 ? -14.266 48.969 -0.316 1 90 348 LEU B CA 1
ATOM 7070 C C . LEU B 1 348 ? -15.094 48.312 0.78 1 90 348 LEU B C 1
ATOM 7072 O O . LEU B 1 348 ? -14.984 48.688 1.952 1 90 348 LEU B O 1
ATOM 7076 N N . ILE B 1 349 ? -15.797 47.375 0.35 1 89.25 349 ILE B N 1
ATOM 7077 C CA . ILE B 1 349 ? -16.641 46.625 1.289 1 89.25 349 ILE B CA 1
ATOM 7078 C C . ILE B 1 349 ? -15.758 45.938 2.32 1 89.25 349 ILE B C 1
ATOM 7080 O O . ILE B 1 349 ? -16.094 45.906 3.51 1 89.25 349 ILE B O 1
ATOM 7084 N N . LEU B 1 350 ? -14.695 45.438 1.949 1 90.06 350 LEU B N 1
ATOM 7085 C CA . LEU B 1 350 ? -13.789 44.719 2.844 1 90.06 350 LEU B CA 1
ATOM 7086 C C . LEU B 1 350 ? -13.172 45.688 3.859 1 90.06 350 LEU B C 1
ATOM 7088 O O . LEU B 1 350 ? -13.133 45.375 5.055 1 90.06 350 LEU B O 1
ATOM 7092 N N . ILE B 1 351 ? -12.719 46.781 3.385 1 92.88 351 ILE B N 1
ATOM 7093 C CA . ILE B 1 351 ? -12.117 47.781 4.273 1 92.88 351 ILE B CA 1
ATOM 7094 C C . ILE B 1 351 ? -13.133 48.219 5.328 1 92.88 351 ILE B C 1
ATOM 7096 O O . ILE B 1 351 ? -12.812 48.281 6.52 1 92.88 351 ILE B O 1
ATOM 7100 N N . ASN B 1 352 ? -14.336 48.375 4.867 1 94 352 ASN B N 1
ATOM 7101 C CA . ASN B 1 352 ? -15.406 48.781 5.781 1 94 352 ASN B CA 1
ATOM 7102 C C . ASN B 1 352 ? -15.672 47.688 6.82 1 94 352 ASN B C 1
ATOM 7104 O O . ASN B 1 352 ? -15.844 47.969 8.008 1 94 352 ASN B O 1
ATOM 7108 N N . ALA B 1 353 ? -15.719 46.562 6.375 1 93.44 353 ALA B N 1
ATOM 7109 C CA . ALA B 1 353 ? -15.977 45.438 7.273 1 93.44 353 ALA B CA 1
ATOM 7110 C C . ALA B 1 353 ? -14.898 45.312 8.352 1 93.44 353 ALA B C 1
ATOM 7112 O O . ALA B 1 353 ? -15.195 45.062 9.516 1 93.44 353 ALA B O 1
ATOM 7113 N N . VAL B 1 354 ? -13.695 45.531 7.98 1 94.19 354 VAL B N 1
ATOM 7114 C CA . VAL B 1 354 ? -12.57 45.406 8.898 1 94.19 354 VAL B CA 1
ATOM 7115 C C . VAL B 1 354 ? -12.664 46.438 10 1 94.19 354 VAL B C 1
ATOM 7117 O O . VAL B 1 354 ? -12.625 46.125 11.188 1 94.19 354 VAL B O 1
ATOM 7120 N N . TYR B 1 355 ? -12.766 47.688 9.688 1 93.94 355 TYR B N 1
ATOM 7121 C CA . TYR B 1 355 ? -12.703 48.688 10.75 1 93.94 355 TYR B CA 1
ATOM 7122 C C . TYR B 1 355 ? -14 48.719 11.555 1 93.94 355 TYR B C 1
ATOM 7124 O O . TYR B 1 355 ? -14.023 49.219 12.68 1 93.94 355 TYR B O 1
ATOM 7132 N N . GLU B 1 356 ? -15.117 48.188 11.031 1 94.19 356 GLU B N 1
ATOM 7133 C CA . GLU B 1 356 ? -16.375 48.156 11.781 1 94.19 356 GLU B CA 1
ATOM 7134 C C . GLU B 1 356 ? -16.422 46.938 12.719 1 94.19 356 GLU B C 1
ATOM 7136 O O . GLU B 1 356 ? -17 47.031 13.812 1 94.19 356 GLU B O 1
ATOM 7141 N N . HIS B 1 357 ? -15.773 45.906 12.289 1 94.44 357 HIS B N 1
ATOM 7142 C CA . HIS B 1 357 ? -16.062 44.656 13 1 94.44 357 HIS B CA 1
ATOM 7143 C C . HIS B 1 357 ? -14.781 44.062 13.578 1 94.44 357 HIS B C 1
ATOM 7145 O O . HIS B 1 357 ? -14.828 43 14.211 1 94.44 357 HIS B O 1
ATOM 7151 N N . CYS B 1 358 ? -13.656 44.625 13.383 1 95.31 358 CYS B N 1
ATOM 7152 C CA . CYS B 1 358 ? -12.422 44.031 13.875 1 95.31 358 CYS B CA 1
ATOM 7153 C C . CYS B 1 358 ? -11.648 45.031 14.734 1 95.31 358 CYS B C 1
ATOM 7155 O O . CYS B 1 358 ? -10.508 45.375 14.414 1 95.31 358 CYS B O 1
ATOM 7157 N N . PRO B 1 359 ? -12.172 45.344 15.836 1 92.31 359 PRO B N 1
ATOM 7158 C CA . PRO B 1 359 ? -11.492 46.312 16.688 1 92.31 359 PRO B CA 1
ATOM 7159 C C . PRO B 1 359 ? -10.18 45.781 17.266 1 92.31 359 PRO B C 1
ATOM 7161 O O . PRO B 1 359 ? -9.32 46.594 17.672 1 92.31 359 PRO B O 1
ATOM 7164 N N . LEU B 1 360 ? -10.023 44.5 17.25 1 95.06 360 LEU B N 1
ATOM 7165 C CA . LEU B 1 360 ? -8.859 43.906 17.891 1 95.06 360 LEU B CA 1
ATOM 7166 C C . LEU B 1 360 ? -7.809 43.5 16.859 1 95.06 360 LEU B C 1
ATOM 7168 O O . LEU B 1 360 ? -6.832 42.812 17.203 1 95.06 360 LEU B O 1
ATOM 7172 N N . ILE B 1 361 ? -7.93 43.875 15.625 1 95.75 361 ILE B N 1
ATOM 7173 C CA . ILE B 1 361 ? -7.082 43.406 14.531 1 95.75 361 ILE B CA 1
ATOM 7174 C C . ILE B 1 361 ? -5.637 43.844 14.773 1 95.75 361 ILE B C 1
ATOM 7176 O O . ILE B 1 361 ? -5.379 45 15.102 1 95.75 361 ILE B O 1
ATOM 7180 N N . GLU B 1 362 ? -4.723 42.906 14.703 1 96.06 362 GLU B N 1
ATOM 7181 C CA . GLU B 1 362 ? -3.297 43.156 14.891 1 96.06 362 GLU B CA 1
ATOM 7182 C C . GLU B 1 362 ? -2.521 42.938 13.602 1 96.06 362 GLU B C 1
ATOM 7184 O O . GLU B 1 362 ? -1.501 43.562 13.352 1 96.06 362 GLU B O 1
ATOM 7189 N N . TYR B 1 363 ? -2.955 41.969 12.883 1 94.5 363 TYR B N 1
ATOM 7190 C CA . TYR B 1 363 ? -2.336 41.625 11.609 1 94.5 363 TYR B CA 1
ATOM 7191 C C . TYR B 1 363 ? -3.332 41.719 10.469 1 94.5 363 TYR B C 1
ATOM 7193 O O . TYR B 1 363 ? -4.383 41.094 10.484 1 94.5 363 TYR B O 1
ATOM 7201 N N . LEU B 1 364 ? -2.955 42.5 9.5 1 93.12 364 LEU B N 1
ATOM 7202 C CA . LEU B 1 364 ? -3.92 42.719 8.43 1 93.12 364 LEU B CA 1
ATOM 7203 C C . LEU B 1 364 ? -3.223 42.812 7.078 1 93.12 364 LEU B C 1
ATOM 7205 O O . LEU B 1 364 ? -2.184 43.438 6.945 1 93.12 364 LEU B O 1
ATOM 7209 N N . SER B 1 365 ? -3.736 42.031 6.238 1 88.75 365 SER B N 1
ATOM 7210 C CA . SER B 1 365 ? -3.363 42.188 4.836 1 88.75 365 SER B CA 1
ATOM 7211 C C . SER B 1 365 ? -4.492 42.844 4.031 1 88.75 365 SER B C 1
ATOM 7213 O O . SER B 1 365 ? -5.652 42.438 4.145 1 88.75 365 SER B O 1
ATOM 7215 N N . LEU B 1 366 ? -4.125 43.812 3.242 1 85.44 366 LEU B N 1
ATOM 7216 C CA . LEU B 1 366 ? -5.129 44.562 2.477 1 85.44 366 LEU B CA 1
ATOM 7217 C C . LEU B 1 366 ? -4.645 44.812 1.056 1 85.44 366 LEU B C 1
ATOM 7219 O O . LEU B 1 366 ? -3.479 45.156 0.851 1 85.44 366 LEU B O 1
ATOM 7223 N N . ALA B 1 367 ? -5.605 44.594 0.182 1 80.88 367 ALA B N 1
ATOM 7224 C CA . ALA B 1 367 ? -5.371 44.969 -1.209 1 80.88 367 ALA B CA 1
ATOM 7225 C C . ALA B 1 367 ? -6.516 45.844 -1.745 1 80.88 367 ALA B C 1
ATOM 7227 O O . ALA B 1 367 ? -7.688 45.5 -1.571 1 80.88 367 ALA B O 1
ATOM 7228 N N . PHE B 1 368 ? -6.176 46.969 -2.256 1 80.25 368 PHE B N 1
ATOM 7229 C CA . PHE B 1 368 ? -7.223 47.812 -2.805 1 80.25 368 PHE B CA 1
ATOM 7230 C C . PHE B 1 368 ? -6.664 48.719 -3.908 1 80.25 368 PHE B C 1
ATOM 7232 O O . PHE B 1 368 ? -5.453 48.938 -3.988 1 80.25 368 PHE B O 1
ATOM 7239 N N . PRO B 1 369 ? -7.621 49.125 -4.77 1 81.44 369 PRO B N 1
ATOM 7240 C CA . PRO B 1 369 ? -7.195 50.031 -5.832 1 81.44 369 PRO B CA 1
ATOM 7241 C C . PRO B 1 369 ? -6.844 51.438 -5.312 1 81.44 369 PRO B C 1
ATOM 7243 O O . PRO B 1 369 ? -7.281 51.812 -4.223 1 81.44 369 PRO B O 1
ATOM 7246 N N . SER B 1 370 ? -6.086 52.219 -6.152 1 81.56 370 SER B N 1
ATOM 7247 C CA . SER B 1 370 ? -5.617 53.531 -5.766 1 81.56 370 SER B CA 1
ATOM 7248 C C . SER B 1 370 ? -6.668 54.594 -6.062 1 81.56 370 SER B C 1
ATOM 7250 O O . SER B 1 370 ? -6.406 55.562 -6.797 1 81.56 370 SER B O 1
ATOM 7252 N N . SER B 1 371 ? -7.82 54.469 -5.602 1 85 371 SER B N 1
ATOM 7253 C CA . SER B 1 371 ? -8.844 55.469 -5.773 1 85 371 SER B CA 1
ATOM 7254 C C . SER B 1 371 ? -8.969 56.344 -4.527 1 85 371 SER B C 1
ATOM 7256 O O . SER B 1 371 ? -8.562 55.938 -3.438 1 85 371 SER B O 1
ATOM 7258 N N . ASP B 1 372 ? -9.484 57.562 -4.734 1 87.69 372 ASP B N 1
ATOM 7259 C CA . ASP B 1 372 ? -9.641 58.5 -3.617 1 87.69 372 ASP B CA 1
ATOM 7260 C C . ASP B 1 372 ? -10.562 57.906 -2.545 1 87.69 372 ASP B C 1
ATOM 7262 O O . ASP B 1 372 ? -10.297 58.062 -1.349 1 87.69 372 ASP B O 1
ATOM 7266 N N . ASP B 1 373 ? -11.602 57.312 -2.977 1 90.12 373 ASP B N 1
ATOM 7267 C CA . ASP B 1 373 ? -12.531 56.688 -2.035 1 90.12 373 ASP B CA 1
ATOM 7268 C C . ASP B 1 373 ? -11.828 55.656 -1.172 1 90.12 373 ASP B C 1
ATOM 7270 O O . ASP B 1 373 ? -12.086 55.562 0.03 1 90.12 373 ASP B O 1
ATOM 7274 N N . HIS B 1 374 ? -10.992 54.906 -1.729 1 91.25 374 HIS B N 1
ATOM 7275 C CA . HIS B 1 374 ? -10.273 53.875 -1 1 91.25 374 HIS B CA 1
ATOM 7276 C C . HIS B 1 374 ? -9.336 54.469 0.036 1 91.25 374 HIS B C 1
ATOM 7278 O O . HIS B 1 374 ? -9.211 53.969 1.147 1 91.25 374 HIS B O 1
ATOM 7284 N N . PHE B 1 375 ? -8.703 55.531 -0.362 1 91 375 PHE B N 1
ATOM 7285 C CA . PHE B 1 375 ? -7.77 56.156 0.573 1 91 375 PHE B CA 1
ATOM 7286 C C . PHE B 1 375 ? -8.508 56.75 1.76 1 91 375 PHE B C 1
ATOM 7288 O O . PHE B 1 375 ? -8.023 56.719 2.891 1 91 375 PHE B O 1
ATOM 7295 N N . VAL B 1 376 ? -9.656 57.25 1.453 1 93 376 VAL B N 1
ATOM 7296 C CA . VAL B 1 376 ? -10.477 57.812 2.529 1 93 376 VAL B CA 1
ATOM 7297 C C . VAL B 1 376 ? -10.859 56.688 3.504 1 93 376 VAL B C 1
ATOM 7299 O O . VAL B 1 376 ? -10.695 56.844 4.719 1 93 376 VAL B O 1
ATOM 7302 N N . GLU B 1 377 ? -11.344 55.656 2.986 1 93.81 377 GLU B N 1
ATOM 7303 C CA . GLU B 1 377 ? -11.758 54.531 3.822 1 93.81 377 GLU B CA 1
ATOM 7304 C C . GLU B 1 377 ? -10.57 53.875 4.52 1 93.81 377 GLU B C 1
ATOM 7306 O O . GLU B 1 377 ? -10.688 53.406 5.656 1 93.81 377 GLU B O 1
ATOM 7311 N N . PHE B 1 378 ? -9.484 53.875 3.877 1 93.44 378 PHE B N 1
ATOM 7312 C CA . PHE B 1 378 ? -8.266 53.312 4.457 1 93.44 378 PHE B CA 1
ATOM 7313 C C . PHE B 1 378 ? -7.824 54.156 5.66 1 93.44 378 PHE B C 1
ATOM 7315 O O . PHE B 1 378 ? -7.414 53.594 6.684 1 93.44 378 PHE B O 1
ATOM 7322 N N . GLU B 1 379 ? -7.887 55.375 5.555 1 93.94 379 GLU B N 1
ATOM 7323 C CA . GLU B 1 379 ? -7.527 56.25 6.672 1 93.94 379 GLU B CA 1
ATOM 7324 C C . GLU B 1 379 ? -8.461 56.031 7.859 1 93.94 379 GLU B C 1
ATOM 7326 O O . GLU B 1 379 ? -8.023 56.062 9.008 1 93.94 379 GLU B O 1
ATOM 7331 N N . LYS B 1 380 ? -9.758 55.844 7.539 1 93.69 380 LYS B N 1
ATOM 7332 C CA . LYS B 1 380 ? -10.711 55.5 8.594 1 93.69 380 LYS B CA 1
ATOM 7333 C C . LYS B 1 380 ? -10.32 54.219 9.297 1 93.69 380 LYS B C 1
ATOM 7335 O O . LYS B 1 380 ? -10.391 54.125 10.523 1 93.69 380 LYS B O 1
ATOM 7340 N N . LEU B 1 381 ? -9.945 53.25 8.492 1 95.25 381 LEU B N 1
ATOM 7341 C CA . LEU B 1 381 ? -9.516 51.969 9.031 1 95.25 381 LEU B CA 1
ATOM 7342 C C . LEU B 1 381 ? -8.32 52.156 9.961 1 95.25 381 LEU B C 1
ATOM 7344 O O . LEU B 1 381 ? -8.305 51.594 11.062 1 95.25 381 LEU B O 1
ATOM 7348 N N . LEU B 1 382 ? -7.336 52.938 9.578 1 94.31 382 LEU B N 1
ATOM 7349 C CA . LEU B 1 382 ? -6.133 53.156 10.375 1 94.31 382 LEU B CA 1
ATOM 7350 C C . LEU B 1 382 ? -6.473 53.875 11.688 1 94.31 382 LEU B C 1
ATOM 7352 O O . LEU B 1 382 ? -5.883 53.562 12.727 1 94.31 382 LEU B O 1
ATOM 7356 N N . THR B 1 383 ? -7.422 54.688 11.695 1 93.44 383 THR B N 1
ATOM 7357 C CA . THR B 1 383 ? -7.809 55.438 12.883 1 93.44 383 THR B CA 1
ATOM 7358 C C . THR B 1 383 ? -8.547 54.562 13.875 1 93.44 383 THR B C 1
ATOM 7360 O O . THR B 1 383 ? -8.391 54.688 15.086 1 93.44 383 THR B O 1
ATOM 7363 N N . ARG B 1 384 ? -9.258 53.688 13.336 1 92.81 384 ARG B N 1
ATOM 7364 C CA . ARG B 1 384 ? -10.094 52.844 14.188 1 92.81 384 ARG B CA 1
ATOM 7365 C C . ARG B 1 384 ? -9.328 51.625 14.672 1 92.81 384 ARG B C 1
ATOM 7367 O O . ARG B 1 384 ? -9.562 51.125 15.781 1 92.81 384 ARG B O 1
ATOM 7374 N N . CYS B 1 385 ? -8.492 51.094 13.852 1 93.5 385 CYS B N 1
ATOM 7375 C CA . CYS B 1 385 ? -7.742 49.875 14.172 1 93.5 385 CYS B CA 1
ATOM 7376 C C . CYS B 1 385 ? -6.41 50.219 14.828 1 93.5 385 CYS B C 1
ATOM 7378 O O . CYS B 1 385 ? -5.348 49.938 14.273 1 93.5 385 CYS B O 1
ATOM 7380 N N . GLN B 1 386 ? -6.441 50.594 16.062 1 92.44 386 GLN B N 1
ATOM 7381 C CA . GLN B 1 386 ? -5.273 51.125 16.75 1 92.44 386 GLN B CA 1
ATOM 7382 C C . GLN B 1 386 ? -4.422 50.031 17.359 1 92.44 386 GLN B C 1
ATOM 7384 O O . GLN B 1 386 ? -3.348 50.312 17.906 1 92.44 386 GLN B O 1
ATOM 7389 N N . LYS B 1 387 ? -4.859 48.844 17.172 1 94.31 387 LYS B N 1
ATOM 7390 C CA . LYS B 1 387 ? -4.074 47.719 17.703 1 94.31 387 LYS B CA 1
ATOM 7391 C C . LYS B 1 387 ? -3.225 47.094 16.594 1 94.31 387 LYS B C 1
ATOM 7393 O O . LYS B 1 387 ? -2.48 46.125 16.859 1 94.31 387 LYS B O 1
ATOM 7398 N N . LEU B 1 388 ? -3.301 47.594 15.445 1 94.94 388 LEU B N 1
ATOM 7399 C CA . LEU B 1 388 ? -2.586 47.062 14.297 1 94.94 388 LEU B CA 1
ATOM 7400 C C . LEU B 1 388 ? -1.08 47.062 14.539 1 94.94 388 LEU B C 1
ATOM 7402 O O . LEU B 1 388 ? -0.511 48.094 14.914 1 94.94 388 LEU B O 1
ATOM 7406 N N . ARG B 1 389 ? -0.473 45.938 14.312 1 94.31 389 ARG B N 1
ATOM 7407 C CA . ARG B 1 389 ? 0.967 45.812 14.492 1 94.31 389 ARG B CA 1
ATOM 7408 C C . ARG B 1 389 ? 1.66 45.531 13.156 1 94.31 389 ARG B C 1
ATOM 7410 O O . ARG B 1 389 ? 2.775 46 12.93 1 94.31 389 ARG B O 1
ATOM 7417 N N . ILE B 1 390 ? 0.992 44.75 12.406 1 94.12 390 ILE B N 1
ATOM 7418 C CA . ILE B 1 390 ? 1.562 44.438 11.109 1 94.12 390 ILE B CA 1
ATOM 7419 C C . ILE B 1 390 ? 0.536 44.719 10.008 1 94.12 390 ILE B C 1
ATOM 7421 O O . ILE B 1 390 ? -0.617 44.281 10.109 1 94.12 390 ILE B O 1
ATOM 7425 N N . LEU B 1 391 ? 0.99 45.406 9.023 1 92.56 391 LEU B N 1
ATOM 7426 C CA . LEU B 1 391 ? 0.125 45.75 7.898 1 92.56 391 LEU B CA 1
ATOM 7427 C C . LEU B 1 391 ? 0.791 45.406 6.57 1 92.56 391 LEU B C 1
ATOM 7429 O O . LEU B 1 391 ? 1.901 45.875 6.293 1 92.56 391 LEU B O 1
ATOM 7433 N N . ALA B 1 392 ? 0.151 44.5 5.895 1 89.31 392 ALA B N 1
ATOM 7434 C CA . ALA B 1 392 ? 0.569 44.219 4.527 1 89.31 392 ALA B CA 1
ATOM 7435 C C . ALA B 1 392 ? -0.362 44.875 3.516 1 89.31 392 ALA B C 1
ATOM 7437 O O . ALA B 1 392 ? -1.573 44.656 3.537 1 89.31 392 ALA B O 1
ATOM 7438 N N . ILE B 1 393 ? 0.234 45.625 2.672 1 85.62 393 ILE B N 1
ATOM 7439 C CA . ILE B 1 393 ? -0.609 46.438 1.799 1 85.62 393 ILE B CA 1
ATOM 7440 C C . ILE B 1 393 ? -0.199 46.219 0.343 1 85.62 393 ILE B C 1
ATOM 7442 O O . ILE B 1 393 ? 0.992 46.156 0.031 1 85.62 393 ILE B O 1
ATOM 7446 N N . SER B 1 394 ? -1.247 46.031 -0.449 1 80.12 394 SER B N 1
ATOM 7447 C CA . SER B 1 394 ? -1.081 45.969 -1.897 1 80.12 394 SER B CA 1
ATOM 7448 C C . SER B 1 394 ? -2.023 46.938 -2.598 1 80.12 394 SER B C 1
ATOM 7450 O O . SER B 1 394 ? -3.24 46.875 -2.416 1 80.12 394 SER B O 1
ATOM 7452 N N . ILE B 1 395 ? -1.442 47.844 -3.338 1 77.19 395 ILE B N 1
ATOM 7453 C CA . ILE B 1 395 ? -2.244 48.781 -4.102 1 77.19 395 ILE B CA 1
ATOM 7454 C C . ILE B 1 395 ? -2.195 48.438 -5.586 1 77.19 395 ILE B C 1
ATOM 7456 O O . ILE B 1 395 ? -1.115 48.375 -6.18 1 77.19 395 ILE B O 1
ATOM 7460 N N . SER B 1 396 ? -3.334 47.938 -6.031 1 69.38 396 SER B N 1
ATOM 7461 C CA . SER B 1 396 ? -3.4 47.531 -7.434 1 69.38 396 SER B CA 1
ATOM 7462 C C . SER B 1 396 ? -3.754 48.719 -8.328 1 69.38 396 SER B C 1
ATOM 7464 O O . SER B 1 396 ? -4.516 49.594 -7.926 1 69.38 396 SER B O 1
ATOM 7466 N N . ASN B 1 397 ? -2.922 48.906 -9.422 1 60.72 397 ASN B N 1
ATOM 7467 C CA . ASN B 1 397 ? -3.248 49.938 -10.406 1 60.72 397 ASN B CA 1
ATOM 7468 C C . ASN B 1 397 ? -4.164 49.375 -11.5 1 60.72 397 ASN B C 1
ATOM 7470 O O . ASN B 1 397 ? -3.695 48.719 -12.445 1 60.72 397 ASN B O 1
ATOM 7474 N N . VAL B 1 398 ? -5.363 48.969 -11.18 1 55.22 398 VAL B N 1
ATOM 7475 C CA . VAL B 1 398 ? -6.293 48.406 -12.148 1 55.22 398 VAL B CA 1
ATOM 7476 C C . VAL B 1 398 ? -6.266 49.25 -13.43 1 55.22 398 VAL B C 1
ATOM 7478 O O . VAL B 1 398 ? -6.391 48.719 -14.531 1 55.22 398 VAL B O 1
ATOM 7481 N N . SER B 1 399 ? -6.371 50.656 -13.383 1 54 399 SER B N 1
ATOM 7482 C CA . SER B 1 399 ? -6.441 51.469 -14.602 1 54 399 SER B CA 1
ATOM 7483 C C . SER B 1 399 ? -5.055 51.938 -15.031 1 54 399 SER B C 1
ATOM 7485 O O . SER B 1 399 ? -4.156 52.062 -14.195 1 54 399 SER B O 1
ATOM 7487 N N . GLU B 1 400 ? -4.68 51.781 -16.344 1 57.41 400 GLU B N 1
ATOM 7488 C CA . GLU B 1 400 ? -3.504 52.312 -17.016 1 57.41 400 GLU B CA 1
ATOM 7489 C C . GLU B 1 400 ? -3.168 53.719 -16.484 1 57.41 400 GLU B C 1
ATOM 7491 O O . GLU B 1 400 ? -3.65 54.719 -17.016 1 57.41 400 GLU B O 1
ATOM 7496 N N . LYS B 1 401 ? -2.855 53.75 -15.297 1 64.75 401 LYS B N 1
ATOM 7497 C CA . LYS B 1 401 ? -2.514 55.094 -14.789 1 64.75 401 LYS B CA 1
ATOM 7498 C C . LYS B 1 401 ? -1.089 55.469 -15.18 1 64.75 401 LYS B C 1
ATOM 7500 O O . LYS B 1 401 ? -0.24 54.594 -15.383 1 64.75 401 LYS B O 1
ATOM 7505 N N . SER B 1 402 ? -0.992 56.688 -15.547 1 66.44 402 SER B N 1
ATOM 7506 C CA . SER B 1 402 ? 0.319 57.25 -15.867 1 66.44 402 SER B CA 1
ATOM 7507 C C . SER B 1 402 ? 1.288 57.094 -14.703 1 66.44 402 SER B C 1
ATOM 7509 O O . SER B 1 402 ? 0.867 56.938 -13.555 1 66.44 402 SER B O 1
ATOM 7511 N N . HIS B 1 403 ? 2.479 56.969 -14.945 1 69.75 403 HIS B N 1
ATOM 7512 C CA . HIS B 1 403 ? 3.551 56.906 -13.961 1 69.75 403 HIS B CA 1
ATOM 7513 C C . HIS B 1 403 ? 3.438 58.031 -12.93 1 69.75 403 HIS B C 1
ATOM 7515 O O . HIS B 1 403 ? 3.717 57.812 -11.75 1 69.75 403 HIS B O 1
ATOM 7521 N N . GLU B 1 404 ? 2.982 59.062 -13.508 1 74.12 404 GLU B N 1
ATOM 7522 C CA . GLU B 1 404 ? 2.871 60.219 -12.625 1 74.12 404 GLU B CA 1
ATOM 7523 C C . GLU B 1 404 ? 1.758 60.031 -11.602 1 74.12 404 GLU B C 1
ATOM 7525 O O . GLU B 1 404 ? 1.933 60.344 -10.422 1 74.12 404 GLU B O 1
ATOM 7530 N N . GLN B 1 405 ? 0.748 59.469 -12.039 1 78.19 405 GLN B N 1
ATOM 7531 C CA . GLN B 1 405 ? -0.389 59.281 -11.148 1 78.19 405 GLN B CA 1
ATOM 7532 C C . GLN B 1 405 ? -0.073 58.219 -10.102 1 78.19 405 GLN B C 1
ATOM 7534 O O . GLN B 1 405 ? -0.499 58.312 -8.945 1 78.19 405 GLN B O 1
ATOM 7539 N N . MET B 1 406 ? 0.7 57.281 -10.469 1 76.31 406 MET B N 1
ATOM 7540 C CA . MET B 1 406 ? 1.093 56.219 -9.539 1 76.31 406 MET B CA 1
ATOM 7541 C C . MET B 1 406 ? 1.922 56.812 -8.391 1 76.31 406 MET B C 1
ATOM 7543 O O . MET B 1 406 ? 1.77 56.375 -7.242 1 76.31 406 MET B O 1
ATOM 7547 N N . THR B 1 407 ? 2.715 57.688 -8.789 1 76.75 407 THR B N 1
ATOM 7548 C CA . THR B 1 407 ? 3.553 58.344 -7.781 1 76.75 407 THR B CA 1
ATOM 7549 C C . THR B 1 407 ? 2.703 59.125 -6.793 1 76.75 407 THR B C 1
ATOM 7551 O O . THR B 1 407 ? 2.957 59.094 -5.586 1 76.75 407 THR B O 1
ATOM 7554 N N . VAL B 1 408 ? 1.736 59.75 -7.277 1 82.5 408 VAL B N 1
ATOM 7555 C CA . VAL B 1 408 ? 0.849 60.562 -6.438 1 82.5 408 VAL B CA 1
ATOM 7556 C C . VAL B 1 408 ? 0.076 59.656 -5.488 1 82.5 408 VAL B C 1
ATOM 7558 O O . VAL B 1 408 ? -0.091 59.969 -4.309 1 82.5 408 VAL B O 1
ATOM 7561 N N . ASP B 1 409 ? -0.357 58.625 -5.973 1 82.44 409 ASP B N 1
ATOM 7562 C CA . ASP B 1 409 ? -1.122 57.688 -5.168 1 82.44 409 ASP B CA 1
ATOM 7563 C C . ASP B 1 409 ? -0.262 57.094 -4.055 1 82.44 409 ASP B C 1
ATOM 7565 O O . ASP B 1 409 ? -0.739 56.906 -2.934 1 82.44 409 ASP B O 1
ATOM 7569 N N . ARG B 1 410 ? 0.874 56.875 -4.34 1 82.38 410 ARG B N 1
ATOM 7570 C CA . ARG B 1 410 ? 1.796 56.344 -3.346 1 82.38 410 ARG B CA 1
ATOM 7571 C C . ARG B 1 410 ? 2.049 57.344 -2.232 1 82.38 410 ARG B C 1
ATOM 7573 O O . ARG B 1 410 ? 2.188 56.969 -1.066 1 82.38 410 ARG B O 1
ATOM 7580 N N . GLU B 1 411 ? 2.176 58.531 -2.688 1 85.06 411 GLU B N 1
ATOM 7581 C CA . GLU B 1 411 ? 2.352 59.594 -1.694 1 85.06 411 GLU B CA 1
ATOM 7582 C C . GLU B 1 411 ? 1.128 59.688 -0.789 1 85.06 411 GLU B C 1
ATOM 7584 O O . GLU B 1 411 ? 1.26 59.938 0.413 1 85.06 411 GLU B O 1
ATOM 7589 N N . LYS B 1 412 ? -0.004 59.531 -1.385 1 87.31 412 LYS B N 1
ATOM 7590 C CA . LYS B 1 412 ? -1.238 59.562 -0.604 1 87.31 412 LYS B CA 1
ATOM 7591 C C . LYS B 1 412 ? -1.249 58.438 0.435 1 87.31 412 LYS B C 1
ATOM 7593 O O . LYS B 1 412 ? -1.709 58.625 1.562 1 87.31 412 LYS B O 1
ATOM 7598 N N . LEU B 1 413 ? -0.754 57.312 0.078 1 89.12 413 LEU B N 1
ATOM 7599 C CA . LEU B 1 413 ? -0.693 56.156 0.978 1 89.12 413 LEU B CA 1
ATOM 7600 C C . LEU B 1 413 ? 0.173 56.469 2.195 1 89.12 413 LEU B C 1
ATOM 7602 O O . LEU B 1 413 ? -0.245 56.25 3.332 1 89.12 413 LEU B O 1
ATOM 7606 N N . LEU B 1 414 ? 1.332 57.031 1.975 1 89.38 414 LEU B N 1
ATOM 7607 C CA . LEU B 1 414 ? 2.252 57.312 3.066 1 89.38 414 LEU B CA 1
ATOM 7608 C C . LEU B 1 414 ? 1.692 58.406 3.965 1 89.38 414 LEU B C 1
ATOM 7610 O O . LEU B 1 414 ? 1.866 58.375 5.184 1 89.38 414 LEU B O 1
ATOM 7614 N N . ARG B 1 415 ? 1.04 59.344 3.365 1 89.25 415 ARG B N 1
ATOM 7615 C CA . ARG B 1 415 ? 0.439 60.406 4.152 1 89.25 415 ARG B CA 1
ATOM 7616 C C . ARG B 1 415 ? -0.646 59.875 5.078 1 89.25 415 ARG B C 1
ATOM 7618 O O . ARG B 1 415 ? -0.771 60.312 6.219 1 89.25 415 ARG B O 1
ATOM 7625 N N . ALA B 1 416 ? -1.348 59 4.492 1 90.62 416 ALA B N 1
ATOM 7626 C CA . ALA B 1 416 ? -2.381 58.375 5.312 1 90.62 416 ALA B CA 1
ATOM 7627 C C . ALA B 1 416 ? -1.768 57.625 6.492 1 90.62 416 ALA B C 1
ATOM 7629 O O . ALA B 1 416 ? -2.277 57.688 7.613 1 90.62 416 ALA B O 1
ATOM 7630 N N . LEU B 1 417 ? -0.702 56.969 6.293 1 91.38 417 LEU B N 1
ATOM 7631 C CA . LEU B 1 417 ? -0.024 56.188 7.336 1 91.38 417 LEU B CA 1
ATOM 7632 C C . LEU B 1 417 ? 0.555 57.125 8.398 1 91.38 417 LEU B C 1
ATOM 7634 O O . LEU B 1 417 ? 0.518 56.812 9.586 1 91.38 417 LEU B O 1
ATOM 7638 N N . ILE B 1 418 ? 1.026 58.219 7.973 1 88.94 418 ILE B N 1
ATOM 7639 C CA . ILE B 1 418 ? 1.597 59.219 8.883 1 88.94 418 ILE B CA 1
ATOM 7640 C C . ILE B 1 418 ? 0.5 59.781 9.781 1 88.94 418 ILE B C 1
ATOM 7642 O O . ILE B 1 418 ? 0.666 59.875 11 1 88.94 418 ILE B O 1
ATOM 7646 N N . ARG B 1 419 ? -0.58 60 9.266 1 87.69 419 ARG B N 1
ATOM 7647 C CA . ARG B 1 419 ? -1.64 60.75 9.953 1 87.69 419 ARG B CA 1
ATOM 7648 C C . ARG B 1 419 ? -2.398 59.812 10.914 1 87.69 419 ARG B C 1
ATOM 7650 O O . ARG B 1 419 ? -2.822 60.25 11.984 1 87.69 419 ARG B O 1
ATOM 7657 N N . SER B 1 420 ? -2.525 58.594 10.484 1 88.19 420 SER B N 1
ATOM 7658 C CA . SER B 1 420 ? -3.586 57.844 11.148 1 88.19 420 SER B CA 1
ATOM 7659 C C . SER B 1 420 ? -3.1 56.469 11.586 1 88.19 420 SER B C 1
ATOM 7661 O O . SER B 1 420 ? -3.854 55.688 12.188 1 88.19 420 SER B O 1
ATOM 7663 N N . SER B 1 421 ? -1.943 56.094 11.398 1 84.94 421 SER B N 1
ATOM 7664 C CA . SER B 1 421 ? -1.514 54.719 11.703 1 84.94 421 SER B CA 1
ATOM 7665 C C . SER B 1 421 ? -1.41 54.5 13.211 1 84.94 421 SER B C 1
ATOM 7667 O O . SER B 1 421 ? -1.229 55.469 13.977 1 84.94 421 SER B O 1
ATOM 7669 N N . SER B 1 422 ? -1.534 53.312 13.547 1 87.62 422 SER B N 1
ATOM 7670 C CA . SER B 1 422 ? -1.429 52.875 14.938 1 87.62 422 SER B CA 1
ATOM 7671 C C . SER B 1 422 ? -0.034 53.125 15.492 1 87.62 422 SER B C 1
ATOM 7673 O O . SER B 1 422 ? 0.963 53 14.781 1 87.62 422 SER B O 1
ATOM 7675 N N . THR B 1 423 ? 0.005 53.438 16.844 1 87.94 423 THR B N 1
ATOM 7676 C CA . THR B 1 423 ? 1.288 53.594 17.5 1 87.94 423 THR B CA 1
ATOM 7677 C C . THR B 1 423 ? 1.953 52.25 17.766 1 87.94 423 THR B C 1
ATOM 7679 O O . THR B 1 423 ? 3.148 52.188 18.062 1 87.94 423 THR B O 1
ATOM 7682 N N . ASN B 1 424 ? 1.137 51.281 17.547 1 90.44 424 ASN B N 1
ATOM 7683 C CA . ASN B 1 424 ? 1.649 49.938 17.797 1 90.44 424 ASN B CA 1
ATOM 7684 C C . ASN B 1 424 ? 2.207 49.281 16.531 1 90.44 424 ASN B C 1
ATOM 7686 O O . ASN B 1 424 ? 2.703 48.156 16.578 1 90.44 424 ASN B O 1
ATOM 7690 N N . LEU B 1 425 ? 2.166 50 15.516 1 92.62 425 LEU B N 1
ATOM 7691 C CA . LEU B 1 425 ? 2.617 49.438 14.242 1 92.62 425 LEU B CA 1
ATOM 7692 C C . LEU B 1 425 ? 4.105 49.125 14.289 1 92.62 425 LEU B C 1
ATOM 7694 O O . LEU B 1 425 ? 4.922 49.969 14.672 1 92.62 425 LEU B O 1
ATOM 7698 N N . ARG B 1 426 ? 4.43 47.844 13.883 1 93.56 426 ARG B N 1
ATOM 7699 C CA . ARG B 1 426 ? 5.809 47.375 13.969 1 93.56 426 ARG B CA 1
ATOM 7700 C C . ARG B 1 426 ? 6.34 46.969 12.602 1 93.56 426 ARG B C 1
ATOM 7702 O O . ARG B 1 426 ? 7.551 46.969 12.375 1 93.56 426 ARG B O 1
ATOM 7709 N N . GLU B 1 427 ? 5.457 46.656 11.805 1 94.25 427 GLU B N 1
ATOM 7710 C CA . GLU B 1 427 ? 5.891 46.156 10.5 1 94.25 427 GLU B CA 1
ATOM 7711 C C . GLU B 1 427 ? 4.918 46.562 9.398 1 94.25 427 GLU B C 1
ATOM 7713 O O . GLU B 1 427 ? 3.701 46.531 9.594 1 94.25 427 GLU B O 1
ATOM 7718 N N . ILE B 1 428 ? 5.5 46.969 8.273 1 91.31 428 ILE B N 1
ATOM 7719 C CA . ILE B 1 428 ? 4.719 47.25 7.074 1 91.31 428 ILE B CA 1
ATOM 7720 C C . ILE B 1 428 ? 5.316 46.5 5.887 1 91.31 428 ILE B C 1
ATOM 7722 O O . ILE B 1 428 ? 6.531 46.5 5.684 1 91.31 428 ILE B O 1
ATOM 7726 N N . ARG B 1 429 ? 4.414 45.875 5.184 1 89.06 429 ARG B N 1
ATOM 7727 C CA . ARG B 1 429 ? 4.816 45.156 3.971 1 89.06 429 ARG B CA 1
ATOM 7728 C C . ARG B 1 429 ? 4.156 45.781 2.738 1 89.06 429 ARG B C 1
ATOM 7730 O O . ARG B 1 429 ? 2.928 45.812 2.643 1 89.06 429 ARG B O 1
ATOM 7737 N N . PHE B 1 430 ? 5.074 46.125 1.862 1 86.38 430 PHE B N 1
ATOM 7738 C CA . PHE B 1 430 ? 4.578 46.688 0.61 1 86.38 430 PHE B CA 1
ATOM 7739 C C . PHE B 1 430 ? 4.727 45.688 -0.527 1 86.38 430 PHE B C 1
ATOM 7741 O O . PHE B 1 430 ? 5.844 45.344 -0.917 1 86.38 430 PHE B O 1
ATOM 7748 N N . PHE B 1 431 ? 3.672 45.094 -1.038 1 76.56 431 PHE B N 1
ATOM 7749 C CA . PHE B 1 431 ? 3.736 44.062 -2.082 1 76.56 431 PHE B CA 1
ATOM 7750 C C . PHE B 1 431 ? 4.113 44.688 -3.422 1 76.56 431 PHE B C 1
ATOM 7752 O O . PHE B 1 431 ? 4.852 44.094 -4.203 1 76.56 431 PHE B O 1
ATOM 7759 N N . GLU B 1 432 ? 3.35 45.625 -3.939 1 63.62 432 GLU B N 1
ATOM 7760 C CA . GLU B 1 432 ? 3.66 46.281 -5.203 1 63.62 432 GLU B CA 1
ATOM 7761 C C . GLU B 1 432 ? 3.855 47.781 -5.012 1 63.62 432 GLU B C 1
ATOM 7763 O O . GLU B 1 432 ? 3.27 48.406 -4.105 1 63.62 432 GLU B O 1
ATOM 7768 N N . HIS B 1 433 ? 5.18 48.344 -5.25 1 61.72 433 HIS B N 1
ATOM 7769 C CA . HIS B 1 433 ? 5.23 49.781 -5.465 1 61.72 433 HIS B CA 1
ATOM 7770 C C . HIS B 1 433 ? 6.055 50.469 -4.379 1 61.72 433 HIS B C 1
ATOM 7772 O O . HIS B 1 433 ? 5.711 51.562 -3.934 1 61.72 433 HIS B O 1
ATOM 7778 N N . PHE B 1 434 ? 7.086 49.844 -3.994 1 67.19 434 PHE B N 1
ATOM 7779 C CA . PHE B 1 434 ? 7.852 50.656 -3.055 1 67.19 434 PHE B CA 1
ATOM 7780 C C . PHE B 1 434 ? 8.641 51.75 -3.787 1 67.19 434 PHE B C 1
ATOM 7782 O O . PHE B 1 434 ? 9.867 51.719 -3.775 1 67.19 434 PHE B O 1
ATOM 7789 N N . ARG B 1 435 ? 7.93 52.438 -4.727 1 75.19 435 ARG B N 1
ATOM 7790 C CA . ARG B 1 435 ? 8.594 53.5 -5.473 1 75.19 435 ARG B CA 1
ATOM 7791 C C . ARG B 1 435 ? 8.125 54.875 -4.996 1 75.19 435 ARG B C 1
ATOM 7793 O O . ARG B 1 435 ? 7.176 55.438 -5.539 1 75.19 435 ARG B O 1
ATOM 7800 N N . PHE B 1 436 ? 8.812 55.281 -3.973 1 79.31 436 PHE B N 1
ATOM 7801 C CA . PHE B 1 436 ? 8.531 56.594 -3.422 1 79.31 436 PHE B CA 1
ATOM 7802 C C . PHE B 1 436 ? 9.641 57.594 -3.787 1 79.31 436 PHE B C 1
ATOM 7804 O O . PHE B 1 436 ? 10.766 57.188 -4.078 1 79.31 436 PHE B O 1
ATOM 7811 N N . THR B 1 437 ? 9.234 58.844 -3.879 1 80.75 437 THR B N 1
ATOM 7812 C CA . THR B 1 437 ? 10.273 59.844 -3.996 1 80.75 437 THR B CA 1
ATOM 7813 C C . THR B 1 437 ? 11.078 59.938 -2.701 1 80.75 437 THR B C 1
ATOM 7815 O O . THR B 1 437 ? 10.57 59.656 -1.623 1 80.75 437 THR B O 1
ATOM 7818 N N . SER B 1 438 ? 12.32 60.344 -2.881 1 84.25 438 SER B N 1
ATOM 7819 C CA . SER B 1 438 ? 13.195 60.5 -1.722 1 84.25 438 SER B CA 1
ATOM 7820 C C . SER B 1 438 ? 12.594 61.438 -0.687 1 84.25 438 SER B C 1
ATOM 7822 O O . SER B 1 438 ? 12.68 61.188 0.517 1 84.25 438 SER B O 1
ATOM 7824 N N . GLU B 1 439 ? 11.938 62.438 -1.189 1 87.44 439 GLU B N 1
ATOM 7825 C CA . GLU B 1 439 ? 11.352 63.438 -0.3 1 87.44 439 GLU B CA 1
ATOM 7826 C C . GLU B 1 439 ? 10.188 62.844 0.493 1 87.44 439 GLU B C 1
ATOM 7828 O O . GLU B 1 439 ? 10.078 63.062 1.701 1 87.44 439 GLU B O 1
ATOM 7833 N N . THR B 1 440 ? 9.469 62.125 -0.208 1 87.19 440 THR B N 1
ATOM 7834 C CA . THR B 1 440 ? 8.289 61.531 0.424 1 87.19 440 THR B CA 1
ATOM 7835 C C . THR B 1 440 ? 8.688 60.469 1.447 1 87.19 440 THR B C 1
ATOM 7837 O O . THR B 1 440 ? 8.078 60.375 2.516 1 87.19 440 THR B O 1
ATOM 7840 N N . LEU B 1 441 ? 9.641 59.719 1.088 1 88.62 441 LEU B N 1
ATOM 7841 C CA . LEU B 1 441 ? 10.117 58.688 1.99 1 88.62 441 LEU B CA 1
ATOM 7842 C C . LEU B 1 441 ? 10.719 59.281 3.252 1 88.62 441 LEU B C 1
ATOM 7844 O O . LEU B 1 441 ? 10.461 58.812 4.359 1 88.62 441 LEU B O 1
ATOM 7848 N N . GLU B 1 442 ? 11.5 60.312 3.068 1 90.25 442 GLU B N 1
ATOM 7849 C CA . GLU B 1 442 ? 12.109 61 4.215 1 90.25 442 GLU B CA 1
ATOM 7850 C C . GLU B 1 442 ? 11.047 61.594 5.117 1 90.25 442 GLU B C 1
ATOM 7852 O O . GLU B 1 442 ? 11.156 61.562 6.344 1 90.25 442 GLU B O 1
ATOM 7857 N N . ASP B 1 443 ? 10.102 62.188 4.492 1 91.5 443 ASP B N 1
ATOM 7858 C CA . ASP B 1 443 ? 9 62.781 5.258 1 91.5 443 ASP B CA 1
ATOM 7859 C C . ASP B 1 443 ? 8.273 61.719 6.074 1 91.5 443 ASP B C 1
ATOM 7861 O O . ASP B 1 443 ? 7.922 61.938 7.234 1 91.5 443 ASP B O 1
ATOM 7865 N N . PHE B 1 444 ? 8.07 60.625 5.492 1 91.69 444 PHE B N 1
ATOM 7866 C CA . PHE B 1 444 ? 7.395 59.5 6.137 1 91.69 444 PHE B CA 1
ATOM 7867 C C . PHE B 1 444 ? 8.188 59 7.344 1 91.69 444 PHE B C 1
ATOM 7869 O O . PHE B 1 444 ? 7.645 58.875 8.438 1 91.69 444 PHE B O 1
ATOM 7876 N N . LEU B 1 445 ? 9.453 58.875 7.203 1 91.75 445 LEU B N 1
ATOM 7877 C CA . LEU B 1 445 ? 10.305 58.344 8.258 1 91.75 445 LEU B CA 1
ATOM 7878 C C . LEU B 1 445 ? 10.5 59.375 9.367 1 91.75 445 LEU B C 1
ATOM 7880 O O . LEU B 1 445 ? 10.602 59 10.547 1 91.75 445 LEU B O 1
ATOM 7884 N N . GLU B 1 446 ? 10.523 60.594 8.93 1 92.19 446 GLU B N 1
ATOM 7885 C CA . GLU B 1 446 ? 10.68 61.656 9.922 1 92.19 446 GLU B CA 1
ATOM 7886 C C . GLU B 1 446 ? 9.477 61.719 10.859 1 92.19 446 GLU B C 1
ATOM 7888 O O . GLU B 1 446 ? 9.633 61.938 12.062 1 92.19 446 GLU B O 1
ATOM 7893 N N . ASN B 1 447 ? 8.383 61.438 10.32 1 90.88 447 ASN B N 1
ATOM 7894 C CA . ASN B 1 447 ? 7.156 61.531 11.109 1 90.88 447 ASN B CA 1
ATOM 7895 C C . ASN B 1 447 ? 6.984 60.312 11.992 1 90.88 447 ASN B C 1
ATOM 7897 O O . ASN B 1 447 ? 6.129 60.281 12.883 1 90.88 447 ASN B O 1
ATOM 7901 N N . LEU B 1 448 ? 7.773 59.312 11.75 1 89 448 LEU B N 1
ATOM 7902 C CA . LEU B 1 448 ? 7.695 58.094 12.555 1 89 448 LEU B CA 1
ATOM 7903 C C . LEU B 1 448 ? 8.688 58.156 13.711 1 89 448 LEU B C 1
ATOM 7905 O O . LEU B 1 448 ? 8.734 57.25 14.531 1 89 448 LEU B O 1
ATOM 7909 N N . ARG B 1 449 ? 9.391 59.219 13.836 1 89.06 449 ARG B N 1
ATOM 7910 C CA . ARG B 1 449 ? 10.344 59.375 14.938 1 89.06 449 ARG B CA 1
ATOM 7911 C C . ARG B 1 449 ? 9.633 59.312 16.281 1 89.06 449 ARG B C 1
ATOM 7913 O O . ARG B 1 449 ? 8.555 59.906 16.438 1 89.06 449 ARG B O 1
ATOM 7920 N N . GLY B 1 450 ? 10.227 58.625 17.312 1 85 450 GLY B N 1
ATOM 7921 C CA . GLY B 1 450 ? 9.656 58.531 18.641 1 85 450 GLY B CA 1
ATOM 7922 C C . GLY B 1 450 ? 8.781 57.312 18.828 1 85 450 GLY B C 1
ATOM 7923 O O . GLY B 1 450 ? 8.398 56.969 19.953 1 85 450 GLY B O 1
ATOM 7924 N N . ARG B 1 451 ? 8.398 56.719 17.672 1 88.5 451 ARG B N 1
ATOM 7925 C CA . ARG B 1 451 ? 7.629 55.469 17.703 1 88.5 451 ARG B CA 1
ATOM 7926 C C . ARG B 1 451 ? 8.555 54.25 17.719 1 88.5 451 ARG B C 1
ATOM 7928 O O . ARG B 1 451 ? 9.766 54.406 17.547 1 88.5 451 ARG B O 1
ATOM 7935 N N . PRO B 1 452 ? 7.938 53.188 18.031 1 89.5 452 PRO B N 1
ATOM 7936 C CA . PRO B 1 452 ? 8.766 52 17.953 1 89.5 452 PRO B CA 1
ATOM 7937 C C . PRO B 1 452 ? 9.32 51.75 16.562 1 89.5 452 PRO B C 1
ATOM 7939 O O . PRO B 1 452 ? 8.664 52.031 15.562 1 89.5 452 PRO B O 1
ATOM 7942 N N . ALA B 1 453 ? 10.508 51.188 16.562 1 92.25 453 ALA B N 1
ATOM 7943 C CA . ALA B 1 453 ? 11.203 50.938 15.297 1 92.25 453 ALA B CA 1
ATOM 7944 C C . ALA B 1 453 ? 10.344 50.094 14.352 1 92.25 453 ALA B C 1
ATOM 7946 O O . ALA B 1 453 ? 9.734 49.125 14.773 1 92.25 453 ALA B O 1
ATOM 7947 N N . LEU B 1 454 ? 10.305 50.469 13.156 1 92.69 454 LEU B N 1
ATOM 7948 C CA . LEU B 1 454 ? 9.453 49.844 12.148 1 92.69 454 LEU B CA 1
ATOM 7949 C C . LEU B 1 454 ? 10.281 48.938 11.234 1 92.69 454 LEU B C 1
ATOM 7951 O O . LEU B 1 454 ? 11.391 49.281 10.836 1 92.69 454 LEU B O 1
ATOM 7955 N N . SER B 1 455 ? 9.766 47.75 10.977 1 93.31 455 SER B N 1
ATOM 7956 C CA . SER B 1 455 ? 10.312 46.875 9.93 1 93.31 455 SER B CA 1
ATOM 7957 C C . SER B 1 455 ? 9.555 47.062 8.617 1 93.31 455 SER B C 1
ATOM 7959 O O . SER B 1 455 ? 8.328 47 8.594 1 93.31 455 SER B O 1
ATOM 7961 N N . ILE B 1 456 ? 10.328 47.25 7.539 1 89.88 456 ILE B N 1
ATOM 7962 C CA . ILE B 1 456 ? 9.719 47.469 6.23 1 89.88 456 ILE B CA 1
ATOM 7963 C C . ILE B 1 456 ? 10.164 46.375 5.266 1 89.88 456 ILE B C 1
ATOM 7965 O O . ILE B 1 456 ? 11.359 46.188 5.07 1 89.88 456 ILE B O 1
ATOM 7969 N N . PHE B 1 457 ? 9.133 45.719 4.699 1 88.06 457 PHE B N 1
ATOM 7970 C CA . PHE B 1 457 ? 9.391 44.688 3.697 1 88.06 457 PHE B CA 1
ATOM 7971 C C . PHE B 1 457 ? 8.781 45.062 2.355 1 88.06 457 PHE B C 1
ATOM 7973 O O . PHE B 1 457 ? 7.691 45.625 2.305 1 88.06 457 PHE B O 1
ATOM 7980 N N . THR B 1 458 ? 9.594 44.781 1.193 1 84.5 458 THR B N 1
ATOM 7981 C CA . THR B 1 458 ? 9.047 45.062 -0.13 1 84.5 458 THR B CA 1
ATOM 7982 C C . THR B 1 458 ? 9.539 44.031 -1.148 1 84.5 458 THR B C 1
ATOM 7984 O O . THR B 1 458 ? 10.445 43.25 -0.857 1 84.5 458 THR B O 1
ATOM 7987 N N . CYS B 1 459 ? 8.734 43.688 -2.287 1 73.25 459 CYS B N 1
ATOM 7988 C CA . CYS B 1 459 ? 9.102 42.719 -3.307 1 73.25 459 CYS B CA 1
ATOM 7989 C C . CYS B 1 459 ? 9.656 43.406 -4.547 1 73.25 459 CYS B C 1
ATOM 7991 O O . CYS B 1 459 ? 10.383 42.781 -5.332 1 73.25 459 CYS B O 1
ATOM 7993 N N . ASP B 1 460 ? 9.375 44.562 -5.098 1 59.88 460 ASP B N 1
ATOM 7994 C CA . ASP B 1 460 ? 9.641 45.094 -6.426 1 59.88 460 ASP B CA 1
ATOM 7995 C C . ASP B 1 460 ? 11.117 45.469 -6.59 1 59.88 460 ASP B C 1
ATOM 7997 O O . ASP B 1 460 ? 11.609 46.375 -5.938 1 59.88 460 ASP B O 1
ATOM 8001 N N . LEU B 1 461 ? 11.828 44.438 -7.156 1 55.12 461 LEU B N 1
ATOM 8002 C CA . LEU B 1 461 ? 13.25 44.594 -7.445 1 55.12 461 LEU B CA 1
ATOM 8003 C C . LEU B 1 461 ? 13.469 45.406 -8.711 1 55.12 461 LEU B C 1
ATOM 8005 O O . LEU B 1 461 ? 14.609 45.562 -9.164 1 55.12 461 LEU B O 1
ATOM 8009 N N . GLY B 1 462 ? 12.438 45.844 -9.352 1 54.25 462 GLY B N 1
ATOM 8010 C CA . GLY B 1 462 ? 12.828 46.562 -10.555 1 54.25 462 GLY B CA 1
ATOM 8011 C C . GLY B 1 462 ? 13.453 47.938 -10.258 1 54.25 462 GLY B C 1
ATOM 8012 O O . GLY B 1 462 ? 13.359 48.844 -11.07 1 54.25 462 GLY B O 1
ATOM 8013 N N . TYR B 1 463 ? 13.859 48.062 -9.164 1 53.38 463 TYR B N 1
ATOM 8014 C CA . TYR B 1 463 ? 14.445 49.375 -8.875 1 53.38 463 TYR B CA 1
ATOM 8015 C C . TYR B 1 463 ? 15.727 49.594 -9.664 1 53.38 463 TYR B C 1
ATOM 8017 O O . TYR B 1 463 ? 16.516 48.656 -9.828 1 53.38 463 TYR B O 1
ATOM 8025 N N . ILE B 1 464 ? 15.617 50.594 -10.453 1 56.28 464 ILE B N 1
ATOM 8026 C CA . ILE B 1 464 ? 16.844 51.062 -11.094 1 56.28 464 ILE B CA 1
ATOM 8027 C C . ILE B 1 464 ? 17.922 51.281 -10.031 1 56.28 464 ILE B C 1
ATOM 8029 O O . ILE B 1 464 ? 17.641 51.812 -8.953 1 56.28 464 ILE B O 1
ATOM 8033 N N . LYS B 1 465 ? 19.047 50.719 -10.328 1 57.41 465 LYS B N 1
ATOM 8034 C CA . LYS B 1 465 ? 20.234 50.719 -9.477 1 57.41 465 LYS B CA 1
ATOM 8035 C C . LYS B 1 465 ? 20.406 52.062 -8.781 1 57.41 465 LYS B C 1
ATOM 8037 O O . LYS B 1 465 ? 20.781 52.125 -7.609 1 57.41 465 LYS B O 1
ATOM 8042 N N . GLU B 1 466 ? 20.109 53.156 -9.516 1 60.38 466 GLU B N 1
ATOM 8043 C CA . GLU B 1 466 ? 20.391 54.469 -8.992 1 60.38 466 GLU B CA 1
ATOM 8044 C C . GLU B 1 466 ? 19.422 54.844 -7.867 1 60.38 466 GLU B C 1
ATOM 8046 O O . GLU B 1 466 ? 19.844 55.406 -6.855 1 60.38 466 GLU B O 1
ATOM 8051 N N . ASP B 1 467 ? 18.203 54.406 -8.055 1 64 467 ASP B N 1
ATOM 8052 C CA . ASP B 1 467 ? 17.188 54.719 -7.051 1 64 467 ASP B CA 1
ATOM 8053 C C . ASP B 1 467 ? 17.422 53.906 -5.766 1 64 467 ASP B C 1
ATOM 8055 O O . ASP B 1 467 ? 17.188 54.406 -4.668 1 64 467 ASP B O 1
ATOM 8059 N N . LEU B 1 468 ? 18.047 52.906 -5.977 1 71.75 468 LEU B N 1
ATOM 8060 C CA . LEU B 1 468 ? 18.312 52.031 -4.836 1 71.75 468 LEU B CA 1
ATOM 8061 C C . LEU B 1 468 ? 19.391 52.625 -3.93 1 71.75 468 LEU B C 1
ATOM 8063 O O . LEU B 1 468 ? 19.328 52.5 -2.707 1 71.75 468 LEU B O 1
ATOM 8067 N N . ALA B 1 469 ? 20.266 53.281 -4.664 1 76.31 469 ALA B N 1
ATOM 8068 C CA . ALA B 1 469 ? 21.344 53.875 -3.873 1 76.31 469 ALA B CA 1
ATOM 8069 C C . ALA B 1 469 ? 20.812 55 -2.98 1 76.31 469 ALA B C 1
ATOM 8071 O O . ALA B 1 469 ? 21.203 55.094 -1.813 1 76.31 469 ALA B O 1
ATOM 8072 N N . GLU B 1 470 ? 19.984 55.812 -3.543 1 78.06 470 GLU B N 1
ATOM 8073 C CA . GLU B 1 470 ? 19.422 56.938 -2.764 1 78.06 470 GLU B CA 1
ATOM 8074 C C . GLU B 1 470 ? 18.547 56.406 -1.626 1 78.06 470 GLU B C 1
ATOM 8076 O O . GLU B 1 470 ? 18.625 56.906 -0.5 1 78.06 470 GLU B O 1
ATOM 8081 N N . TYR B 1 471 ? 17.812 55.406 -1.917 1 80.62 471 TYR B N 1
ATOM 8082 C CA . TYR B 1 471 ? 16.938 54.812 -0.908 1 80.62 471 TYR B CA 1
ATOM 8083 C C . TYR B 1 471 ? 17.766 54.156 0.213 1 80.62 471 TYR B C 1
ATOM 8085 O O . TYR B 1 471 ? 17.422 54.312 1.392 1 80.62 471 TYR B O 1
ATOM 8093 N N . ALA B 1 472 ? 18.797 53.594 -0.245 1 83.38 472 ALA B N 1
ATOM 8094 C CA . ALA B 1 472 ? 19.656 52.906 0.724 1 83.38 472 ALA B CA 1
ATOM 8095 C C . ALA B 1 472 ? 20.266 53.906 1.711 1 83.38 472 ALA B C 1
ATOM 8097 O O . ALA B 1 472 ? 20.359 53.625 2.906 1 83.38 472 ALA B O 1
ATOM 8098 N N . GLU B 1 473 ? 20.656 55 1.172 1 87.5 473 GLU B N 1
ATOM 8099 C CA . GLU B 1 473 ? 21.234 56.031 2.039 1 87.5 473 GLU B CA 1
ATOM 8100 C C . GLU B 1 473 ? 20.219 56.531 3.051 1 87.5 473 GLU B C 1
ATOM 8102 O O . GLU B 1 473 ? 20.547 56.688 4.234 1 87.5 473 GLU B O 1
ATOM 8107 N N . ILE B 1 474 ? 19.094 56.75 2.57 1 89.31 474 ILE B N 1
ATOM 8108 C CA . ILE B 1 474 ? 18.031 57.281 3.439 1 89.31 474 ILE B CA 1
ATOM 8109 C C . ILE B 1 474 ? 17.688 56.219 4.5 1 89.31 474 ILE B C 1
ATOM 8111 O O . ILE B 1 474 ? 17.641 56.531 5.695 1 89.31 474 ILE B O 1
ATOM 8115 N N . ILE B 1 475 ? 17.562 55 4.102 1 89.62 475 ILE B N 1
ATOM 8116 C CA . ILE B 1 475 ? 17.156 53.938 4.988 1 89.62 475 ILE B CA 1
ATOM 8117 C C . ILE B 1 475 ? 18.234 53.688 6.047 1 89.62 475 ILE B C 1
ATOM 8119 O O . ILE B 1 475 ? 17.922 53.531 7.227 1 89.62 475 ILE B O 1
ATOM 8123 N N . ASN B 1 476 ? 19.469 53.781 5.617 1 91.56 476 ASN B N 1
ATOM 8124 C CA . ASN B 1 476 ? 20.562 53.562 6.551 1 91.56 476 ASN B CA 1
ATOM 8125 C C . ASN B 1 476 ? 20.641 54.688 7.598 1 91.56 476 ASN B C 1
ATOM 8127 O O . ASN B 1 476 ? 20.922 54.406 8.766 1 91.56 476 ASN B O 1
ATOM 8131 N N . ARG B 1 477 ? 20.422 55.844 7.195 1 92.94 477 ARG B N 1
ATOM 8132 C CA . ARG B 1 477 ? 20.422 56.969 8.125 1 92.94 477 ARG B CA 1
ATOM 8133 C C . ARG B 1 477 ? 19.375 56.781 9.211 1 92.94 477 ARG B C 1
ATOM 8135 O O . ARG B 1 477 ? 19.656 56.969 10.398 1 92.94 477 ARG B O 1
ATOM 8142 N N . TYR B 1 478 ? 18.234 56.312 8.836 1 93.69 478 TYR B N 1
ATOM 8143 C CA . TYR B 1 478 ? 17.141 56.188 9.797 1 93.69 478 TYR B CA 1
ATOM 8144 C C . TYR B 1 478 ? 17.25 54.875 10.57 1 93.69 478 TYR B C 1
ATOM 8146 O O . TYR B 1 478 ? 16.656 54.75 11.641 1 93.69 478 TYR B O 1
ATOM 8154 N N . LYS B 1 479 ? 17.906 53.938 10.047 1 93 479 LYS B N 1
ATOM 8155 C CA . LYS B 1 479 ? 18.234 52.75 10.812 1 93 479 LYS B CA 1
ATOM 8156 C C . LYS B 1 479 ? 19.156 53.094 11.984 1 93 479 LYS B C 1
ATOM 8158 O O . LYS B 1 479 ? 18.969 52.594 13.094 1 93 479 LYS B O 1
ATOM 8163 N N . LYS B 1 480 ? 20.109 53.938 11.711 1 91.94 480 LYS B N 1
ATOM 8164 C CA . LYS B 1 480 ? 21.047 54.375 12.742 1 91.94 480 LYS B CA 1
ATOM 8165 C C . LYS B 1 480 ? 20.328 55.188 13.82 1 91.94 480 LYS B C 1
ATOM 8167 O O . LYS B 1 480 ? 20.688 55.125 15 1 91.94 480 LYS B O 1
ATOM 8172 N N . ASP B 1 481 ? 19.266 55.875 13.438 1 92.12 481 ASP B N 1
ATOM 8173 C CA . ASP B 1 481 ? 18.5 56.719 14.359 1 92.12 481 ASP B CA 1
ATOM 8174 C C . ASP B 1 481 ? 17.5 55.906 15.148 1 92.12 481 ASP B C 1
ATOM 8176 O O . ASP B 1 481 ? 16.828 56.406 16.047 1 92.12 481 ASP B O 1
ATOM 8180 N N . GLY B 1 482 ? 17.281 54.594 14.719 1 92 482 GLY B N 1
ATOM 8181 C CA . GLY B 1 482 ? 16.406 53.719 15.453 1 92 482 GLY B CA 1
ATOM 8182 C C . GLY B 1 482 ? 14.961 53.781 14.969 1 92 482 GLY B C 1
ATOM 8183 O O . GLY B 1 482 ? 14.062 53.281 15.648 1 92 482 GLY B O 1
ATOM 8184 N N . VAL B 1 483 ? 14.688 54.406 13.859 1 92.12 483 VAL B N 1
ATOM 8185 C CA . VAL B 1 483 ? 13.344 54.531 13.312 1 92.12 483 VAL B CA 1
ATOM 8186 C C . VAL B 1 483 ? 13 53.281 12.516 1 92.12 483 VAL B C 1
ATOM 8188 O O . VAL B 1 483 ? 11.859 52.812 12.562 1 92.12 483 VAL B O 1
ATOM 8191 N N . ILE B 1 484 ? 13.992 52.781 11.875 1 93.12 484 ILE B N 1
ATOM 8192 C CA . ILE B 1 484 ? 13.828 51.562 11.094 1 93.12 484 ILE B CA 1
ATOM 8193 C C . ILE B 1 484 ? 14.586 50.406 11.766 1 93.12 484 ILE B C 1
ATOM 8195 O O . ILE B 1 484 ? 15.766 50.562 12.102 1 93.12 484 ILE B O 1
ATOM 8199 N N . LYS B 1 485 ? 13.883 49.438 11.992 1 93.19 485 LYS B N 1
ATOM 8200 C CA . LYS B 1 485 ? 14.508 48.25 12.555 1 93.19 485 LYS B CA 1
ATOM 8201 C C . LYS B 1 485 ? 15.125 47.375 11.453 1 93.19 485 LYS B C 1
ATOM 8203 O O . LYS B 1 485 ? 16.297 47 11.539 1 93.19 485 LYS B O 1
ATOM 8208 N N . ASP B 1 486 ? 14.281 47.062 10.508 1 90.31 486 ASP B N 1
ATOM 8209 C CA . ASP B 1 486 ? 14.727 46.219 9.398 1 90.31 486 ASP B CA 1
ATOM 8210 C C . ASP B 1 486 ? 14.102 46.688 8.078 1 90.31 486 ASP B C 1
ATOM 8212 O O . ASP B 1 486 ? 12.945 47.094 8.047 1 90.31 486 ASP B O 1
ATOM 8216 N N . PHE B 1 487 ? 14.977 46.688 7.059 1 87.88 487 PHE B N 1
ATOM 8217 C CA . PHE B 1 487 ? 14.516 46.906 5.691 1 87.88 487 PHE B CA 1
ATOM 8218 C C . PHE B 1 487 ? 14.977 45.781 4.773 1 87.88 487 PHE B C 1
ATOM 8220 O O . PHE B 1 487 ? 16.188 45.562 4.617 1 87.88 487 PHE B O 1
ATOM 8227 N N . LYS B 1 488 ? 13.961 44.969 4.242 1 84.5 488 LYS B N 1
ATOM 8228 C CA . LYS B 1 488 ? 14.336 43.812 3.438 1 84.5 488 LYS B CA 1
ATOM 8229 C C . LYS B 1 488 ? 13.5 43.719 2.166 1 84.5 488 LYS B C 1
ATOM 8231 O O . LYS B 1 488 ? 12.305 44.031 2.182 1 84.5 488 LYS B O 1
ATOM 8236 N N . PHE B 1 489 ? 14.211 43.25 1.154 1 79.12 489 PHE B N 1
ATOM 8237 C CA . PHE B 1 489 ? 13.539 42.781 -0.053 1 79.12 489 PHE B CA 1
ATOM 8238 C C . PHE B 1 489 ? 13.211 41.312 0.042 1 79.12 489 PHE B C 1
ATOM 8240 O O . PHE B 1 489 ? 14.078 40.5 0.351 1 79.12 489 PHE B O 1
ATOM 8247 N N . VAL B 1 490 ? 11.977 41 -0.022 1 77.38 490 VAL B N 1
ATOM 8248 C CA . VAL B 1 490 ? 11.562 39.625 0.149 1 77.38 490 VAL B CA 1
ATOM 8249 C C . VAL B 1 490 ? 10.812 39.125 -1.096 1 77.38 490 VAL B C 1
ATOM 8251 O O . VAL B 1 490 ? 10.195 39.938 -1.798 1 77.38 490 VAL B O 1
ATOM 8254 N N . ASP B 1 491 ? 11 37.875 -1.385 1 74.81 491 ASP B N 1
ATOM 8255 C CA . ASP B 1 491 ? 10.25 37.281 -2.484 1 74.81 491 ASP B CA 1
ATOM 8256 C C . ASP B 1 491 ? 8.75 37.281 -2.193 1 74.81 491 ASP B C 1
ATOM 8258 O O . ASP B 1 491 ? 8.336 37.25 -1.032 1 74.81 491 ASP B O 1
ATOM 8262 N N . LYS B 1 492 ? 8.047 37.375 -3.277 1 69.69 492 LYS B N 1
ATOM 8263 C CA . LYS B 1 492 ? 6.594 37.469 -3.191 1 69.69 492 LYS B CA 1
ATOM 8264 C C . LYS B 1 492 ? 6.027 36.344 -2.32 1 69.69 492 LYS B C 1
ATOM 8266 O O . LYS B 1 492 ? 5.078 36.562 -1.564 1 69.69 492 LYS B O 1
ATOM 8271 N N . GLU B 1 493 ? 6.664 35.25 -2.266 1 67.19 493 GLU B N 1
ATOM 8272 C CA . GLU B 1 493 ? 6.156 34.094 -1.54 1 67.19 493 GLU B CA 1
ATOM 8273 C C . GLU B 1 493 ? 6.332 34.25 -0.034 1 67.19 493 GLU B C 1
ATOM 8275 O O . GLU B 1 493 ? 5.586 33.688 0.754 1 67.19 493 GLU B O 1
ATOM 8280 N N . HIS B 1 494 ? 7.18 35.094 0.289 1 65.69 494 HIS B N 1
ATOM 8281 C CA . HIS B 1 494 ? 7.508 35.25 1.702 1 65.69 494 HIS B CA 1
ATOM 8282 C C . HIS B 1 494 ? 6.91 36.531 2.281 1 65.69 494 HIS B C 1
ATOM 8284 O O . HIS B 1 494 ? 7.223 36.906 3.41 1 65.69 494 HIS B O 1
ATOM 8290 N N . MET B 1 495 ? 6.164 37.156 1.461 1 67.88 495 MET B N 1
ATOM 8291 C CA . MET B 1 495 ? 5.59 38.438 1.901 1 67.88 495 MET B CA 1
ATOM 8292 C C . MET B 1 495 ? 4.434 38.188 2.865 1 67.88 495 MET B C 1
ATOM 8294 O O . MET B 1 495 ? 4.055 39.094 3.617 1 67.88 495 MET B O 1
ATOM 8298 N N . HIS B 1 496 ? 4.059 36.906 2.861 1 63.59 496 HIS B N 1
ATOM 8299 C CA . HIS B 1 496 ? 2.912 36.625 3.721 1 63.59 496 HIS B CA 1
ATOM 8300 C C . HIS B 1 496 ? 3.354 36.281 5.137 1 63.59 496 HIS B C 1
ATOM 8302 O O . HIS B 1 496 ? 4.434 35.719 5.332 1 63.59 496 HIS B O 1
ATOM 8308 N N . PHE B 1 497 ? 2.68 36.812 6.199 1 62.47 497 PHE B N 1
ATOM 8309 C CA . PHE B 1 497 ? 3.014 36.5 7.586 1 62.47 497 PHE B CA 1
ATOM 8310 C C . PHE B 1 497 ? 2.018 35.531 8.18 1 62.47 497 PHE B C 1
ATOM 8312 O O . PHE B 1 497 ? 0.874 35.438 7.73 1 62.47 497 PHE B O 1
#

Nearest PDB structures (foldseek):
  3ogm-assembly8_H  TM=4.770E-01  e=1.136E-06  Arabidopsis thaliana
  6q78-assembly2_B  TM=2.678E-01  e=1.194E+00  Allomuricauda sp. MAR_2010_75
  1i75-assembly1_B  TM=3.038E-01  e=2.464E+00  Bacillus sp. (in: firmicutes)
  8kdq-assembly1_A  TM=3.618E-01  e=7.667E-01  synthetic construct
  6q78-assembly2_B  TM=2.674E-01  e=8.499E-01  Allomuricauda sp. MAR_2010_75

pLDDT: mean 82.55, std 14.79, range [36.62, 98.69]

Sequence (994 aa):
MSKLNKDILFVLFEEIQDDPKSLFSCLIVNRLWCETAIPILWKNPWRYNINYRSKNFLFNIITLSFSDDIKDFLSRQGIKLSPVSHSYRPFLFDYLSFCRSMNVNVINEIISIGSCLAYNQFLLQQEVYNLFMRKFSELKYLDMRSIEHQIFYFPRAMACLDSLCELTCDTSIDSSYFYGLARICNKIEKLIIFNASPKVNRGIIKLIEVQRKLKYFEWEDDCDEFEEYFDIVDIYEETFLALAKKADTLIHFITNFQEEYEFTFPSRILSEFHNLKTLKLNFHPIFDYSYDEQLKNSDYPNLESFQLDDITLISTVACIIKNSGGLLRRILVNNYDVVEDNFNEESLILINAVYEHCPLIEYLSLAFPSSDDHFVEFEKLLTRCQKLRILAISISNVSEKSHEQMTVDREKLLRALIRSSSTNLREIRFFEHFRFTSETLEDFLENLRGRPALSIFTCDLGYIKEDLAEYAEIINRYKKDGVIKDFKFVDKEHMHFMSKLNKDILFVLFEEIQDDPKSLFSCLIVNRLWCETAIPILWKNPWRYNINYRSKNFLFNIITLSFSDDIKDFLSRQGIKLSPVSHSYRPFLFDYLSFCRSMNVNVINEIISIGSCLAYNQFLLQQEVYNLFMRKFSELKYLDMRSIEHQIFYFPRAMACLDSLCELTCDTSIDSSYFYGLARICNKIEKLIIFNASPKVNRGIIKLIEVQRKLKYFEWEDDCDEFEEYFDIVDIYEETFLALAKKADTLIHFITNFQEEYEFTFPSRILSEFHNLKTLKLNFHPIFDYSYDEQLKNSDYPNLESFQLDDITLISTVACIIKNSGGLLRRILVNNYDVVEDNFNEESLILINAVYEHCPLIEYLSLAFPSSDDHFVEFEKLLTRCQKLRILAISISNVSEKSHEQMTVDREKLLRALIRSSSTNLREIRFFEHFRFTSETLEDFLENLRGRPALSIFTCDLGYIKEDLAEYAEIINRYKKDGVIKDFKFVDKEHMHF

Organism: Rhizophagus irregularis (strain DAOM 197198w) (NCBI:txid1432141)